Protein AF-A0A831KLG0-F1 (afdb_monomer)

Radius of gyration: 29.99 Å; Cα contacts (8 Å, |Δi|>4): 2300; chains: 1; bounding box: 79×56×86 Å

pLDDT: mean 94.4, std 5.19, range [53.47, 98.88]

Structure (mmCIF, N/CA/C/O backbone):
data_AF-A0A831KLG0-F1
#
_entry.id   AF-A0A831KLG0-F1
#
loop_
_atom_site.group_PDB
_atom_site.id
_atom_site.type_symbol
_atom_site.label_atom_id
_atom_site.label_alt_id
_atom_site.label_comp_id
_atom_site.label_asym_id
_atom_site.label_entity_id
_atom_site.label_seq_id
_atom_site.pdbx_PDB_ins_code
_atom_site.Cartn_x
_atom_site.Cartn_y
_atom_site.Cartn_z
_atom_site.occupancy
_atom_site.B_iso_or_equiv
_atom_site.auth_seq_id
_atom_site.auth_comp_id
_atom_site.auth_asym_id
_atom_site.auth_atom_id
_atom_site.pdbx_PDB_model_num
ATOM 1 N N . MET A 1 1 ? 1.540 0.507 35.096 1.00 92.19 1 MET A N 1
ATOM 2 C CA . MET A 1 1 ? 0.424 0.789 34.158 1.00 92.19 1 MET A CA 1
ATOM 3 C C . MET A 1 1 ? -0.881 0.458 34.852 1.00 92.19 1 MET A C 1
ATOM 5 O O . MET A 1 1 ? -0.865 -0.418 35.708 1.00 92.19 1 MET A O 1
ATOM 9 N N . LYS A 1 2 ? -1.977 1.138 34.505 1.00 96.44 2 LYS A N 1
ATOM 10 C CA . LYS A 1 2 ? -3.267 0.985 35.193 1.00 96.44 2 LYS A CA 1
ATOM 11 C C . LYS A 1 2 ? -4.431 0.736 34.228 1.00 96.44 2 LYS A C 1
ATOM 13 O O . LYS A 1 2 ? -4.337 1.044 33.038 1.00 96.44 2 LYS A O 1
ATOM 18 N N . LEU A 1 3 ? -5.520 0.193 34.757 1.00 98.06 3 LEU A N 1
ATOM 19 C CA . LEU A 1 3 ? -6.839 0.103 34.140 1.00 98.06 3 LEU A CA 1
ATOM 20 C C . LEU A 1 3 ? -7.726 1.200 34.737 1.00 98.06 3 LEU A C 1
ATOM 22 O O . LEU A 1 3 ? -7.814 1.321 35.961 1.00 98.06 3 LEU A O 1
ATOM 26 N N . LEU A 1 4 ? -8.381 1.991 33.889 1.00 98.50 4 LEU A N 1
ATOM 27 C CA . LEU A 1 4 ? -9.402 2.946 34.317 1.00 98.50 4 LEU A CA 1
ATOM 28 C C . LEU A 1 4 ? -10.784 2.327 34.102 1.00 98.50 4 LEU A C 1
ATOM 30 O O . LEU A 1 4 ? -11.091 1.897 32.995 1.00 98.50 4 LEU A O 1
ATOM 34 N N . ARG A 1 5 ? -11.620 2.305 35.138 1.00 98.38 5 ARG A N 1
ATOM 35 C CA . ARG A 1 5 ? -12.976 1.745 35.100 1.00 98.38 5 ARG A CA 1
ATOM 36 C C . ARG A 1 5 ? -13.996 2.836 35.386 1.00 98.38 5 ARG A C 1
ATOM 38 O O . ARG A 1 5 ? -13.792 3.646 36.293 1.00 98.38 5 ARG A O 1
ATOM 45 N N . ILE A 1 6 ? -15.064 2.864 34.601 1.00 98.31 6 ILE A N 1
ATOM 46 C CA . ILE A 1 6 ? -16.145 3.838 34.716 1.00 98.31 6 ILE A CA 1
ATOM 47 C C . ILE A 1 6 ? -17.455 3.073 34.768 1.00 98.31 6 ILE A C 1
ATOM 49 O O . ILE A 1 6 ? -17.845 2.431 33.797 1.00 98.31 6 ILE A O 1
ATOM 53 N N . ASP A 1 7 ? -18.139 3.181 35.899 1.00 97.88 7 ASP A N 1
ATOM 54 C CA . ASP A 1 7 ? -19.466 2.613 36.075 1.00 97.88 7 ASP A CA 1
ATOM 55 C C . ASP A 1 7 ? -20.509 3.689 35.749 1.00 97.88 7 ASP A C 1
ATOM 57 O O . ASP A 1 7 ? -20.658 4.672 36.481 1.00 97.88 7 ASP A O 1
ATOM 61 N N . MET A 1 8 ? -21.238 3.507 34.647 1.00 97.56 8 MET A N 1
ATOM 62 C CA . MET A 1 8 ? -22.193 4.500 34.143 1.00 97.56 8 MET A CA 1
ATOM 63 C C . MET A 1 8 ? -23.471 4.599 34.987 1.00 97.56 8 MET A C 1
ATOM 65 O O . MET A 1 8 ? -24.161 5.618 34.932 1.00 97.56 8 MET A O 1
ATOM 69 N N . LYS A 1 9 ? -23.769 3.588 35.812 1.00 95.94 9 LYS A N 1
ATOM 70 C CA . LYS A 1 9 ? -24.935 3.579 36.706 1.00 95.94 9 LYS A CA 1
ATOM 71 C C . LYS A 1 9 ? -24.671 4.394 37.969 1.00 95.94 9 LYS A C 1
ATOM 73 O O . LYS A 1 9 ? -25.491 5.218 38.362 1.00 95.94 9 LYS A O 1
ATOM 78 N N . SER A 1 10 ? -23.530 4.167 38.613 1.00 95.50 10 SER A N 1
ATOM 79 C CA . SER A 1 10 ? -23.124 4.880 39.833 1.00 95.50 10 SER A CA 1
ATOM 80 C C . SER A 1 10 ? -22.339 6.162 39.559 1.00 95.50 10 SER A C 1
ATOM 82 O O . SER A 1 10 ? -22.126 6.943 40.487 1.00 95.50 10 SER A O 1
ATOM 84 N N . LYS A 1 11 ? -21.920 6.379 38.304 1.00 95.06 11 LYS A N 1
ATOM 85 C CA . LYS A 1 11 ? -21.123 7.523 37.828 1.00 95.06 11 LYS A CA 1
ATOM 86 C C . LYS A 1 11 ? -19.749 7.611 38.504 1.00 95.06 11 LYS A C 1
ATOM 88 O O . LYS A 1 11 ? -19.137 8.677 38.548 1.00 95.06 11 LYS A O 1
ATOM 93 N N . LYS A 1 12 ? -19.263 6.494 39.055 1.00 95.19 12 LYS A N 1
ATOM 94 C CA . LYS A 1 12 ? -17.981 6.411 39.759 1.00 95.19 12 LYS A CA 1
ATOM 95 C C . LYS A 1 12 ? -16.866 6.010 38.804 1.00 95.19 12 LYS A C 1
ATOM 97 O O . LYS A 1 12 ? -17.040 5.150 37.943 1.00 95.19 12 LYS A O 1
ATOM 102 N N . THR A 1 13 ? -15.697 6.599 39.024 1.00 96.12 13 THR A N 1
ATOM 103 C CA . THR A 1 13 ? -14.449 6.211 38.366 1.00 96.12 13 THR A CA 1
ATOM 104 C C . THR A 1 13 ? -13.561 5.466 39.354 1.00 96.12 13 THR A C 1
ATOM 106 O O . THR A 1 13 ? -13.380 5.925 40.484 1.00 96.12 13 THR A O 1
ATOM 109 N N . ALA A 1 14 ? -12.960 4.362 38.927 1.00 96.88 14 ALA A N 1
ATOM 110 C CA . ALA A 1 14 ? -11.985 3.614 39.709 1.00 96.88 14 ALA A CA 1
ATOM 111 C C . ALA A 1 14 ? -10.727 3.362 38.881 1.00 96.88 14 ALA A C 1
ATOM 113 O O . ALA A 1 14 ? -10.777 3.231 37.660 1.00 96.88 14 ALA A O 1
ATOM 114 N N . THR A 1 15 ? -9.583 3.296 39.549 1.00 97.06 15 THR A N 1
ATOM 115 C CA . THR A 1 15 ? -8.318 2.927 38.917 1.00 97.06 15 THR A CA 1
ATOM 116 C C . THR A 1 15 ? -7.784 1.668 39.581 1.00 97.06 15 THR A C 1
ATOM 118 O O . THR A 1 15 ? -7.743 1.594 40.805 1.00 97.06 15 THR A O 1
ATOM 121 N N . MET A 1 16 ? -7.355 0.703 38.773 1.00 96.50 16 MET A N 1
ATOM 122 C CA . MET A 1 16 ? -6.747 -0.547 39.228 1.00 96.50 16 MET A CA 1
ATOM 123 C C . MET A 1 16 ? -5.373 -0.706 38.592 1.00 96.50 16 MET A C 1
ATOM 125 O O . MET A 1 16 ? -5.167 -0.278 37.456 1.00 96.50 16 MET A O 1
ATOM 129 N N . ASP A 1 17 ? -4.430 -1.323 39.292 1.00 97.12 17 ASP A N 1
ATOM 130 C CA . ASP A 1 17 ? -3.167 -1.690 38.660 1.00 97.12 17 ASP A CA 1
ATOM 131 C C . ASP A 1 17 ? -3.403 -2.780 37.610 1.00 97.12 17 ASP A C 1
ATOM 133 O O . ASP A 1 17 ? -4.274 -3.640 37.754 1.00 97.12 17 ASP A O 1
ATOM 137 N N . LEU A 1 18 ? -2.658 -2.699 36.508 1.00 95.44 18 LEU A N 1
ATOM 138 C CA . LEU A 1 18 ? -2.701 -3.726 35.475 1.00 95.44 18 LEU A CA 1
ATOM 139 C C . LEU A 1 18 ? -2.124 -5.031 36.058 1.00 95.44 18 LEU A C 1
ATOM 141 O O . LEU A 1 18 ? -1.018 -4.974 36.604 1.00 95.44 18 LEU A O 1
ATOM 145 N N . PRO A 1 19 ? -2.813 -6.181 35.931 1.00 94.81 19 PRO A N 1
ATOM 146 C CA . PRO A 1 19 ? -2.278 -7.466 36.372 1.00 94.81 19 PRO A CA 1
ATOM 147 C C . PRO A 1 19 ? -0.888 -7.745 35.789 1.00 94.81 19 PRO A C 1
ATOM 149 O O . PRO A 1 19 ? -0.606 -7.408 34.635 1.00 94.81 19 PRO A O 1
ATOM 152 N N . GLN A 1 20 ? -0.008 -8.344 36.595 1.00 90.19 20 GLN A N 1
ATOM 153 C CA . GLN A 1 20 ? 1.403 -8.536 36.241 1.00 90.19 20 GLN A CA 1
ATOM 154 C C . GLN A 1 20 ? 1.575 -9.405 34.984 1.00 90.19 20 GLN A C 1
ATOM 156 O O . GLN A 1 20 ? 2.439 -9.136 34.149 1.00 90.19 20 GLN A O 1
ATOM 161 N N . ASP A 1 21 ? 0.720 -10.411 34.823 1.00 90.75 21 ASP A N 1
ATOM 162 C CA . ASP A 1 21 ? 0.654 -11.307 33.669 1.00 90.75 21 ASP A CA 1
ATOM 163 C C . ASP A 1 21 ? 0.138 -10.616 32.393 1.00 90.75 21 ASP A C 1
ATOM 165 O O . ASP A 1 21 ? 0.301 -11.149 31.297 1.00 90.75 21 ASP A O 1
ATOM 169 N N . TRP A 1 22 ? -0.446 -9.416 32.498 1.00 94.75 22 TRP A N 1
ATOM 170 C CA . TRP A 1 22 ? -0.994 -8.669 31.356 1.00 94.75 22 TRP A CA 1
ATOM 171 C C . TRP A 1 22 ? -0.082 -7.539 30.874 1.00 94.75 22 TRP A C 1
ATOM 173 O O . TRP A 1 22 ? -0.406 -6.857 29.903 1.00 94.75 22 TRP A O 1
ATOM 183 N N . ILE A 1 23 ? 1.072 -7.318 31.511 1.00 92.50 23 ILE A N 1
ATOM 184 C CA . ILE A 1 23 ? 1.973 -6.206 31.157 1.00 92.50 23 ILE A CA 1
ATOM 185 C C . ILE A 1 23 ? 2.439 -6.293 29.698 1.00 92.50 23 ILE A C 1
ATOM 187 O O . ILE A 1 23 ? 2.588 -5.258 29.042 1.00 92.50 23 ILE A O 1
ATOM 191 N N . ALA A 1 24 ? 2.648 -7.512 29.193 1.00 94.62 24 ALA A N 1
ATOM 192 C CA . ALA A 1 24 ? 3.142 -7.754 27.841 1.00 94.62 24 ALA A CA 1
ATOM 193 C C . ALA A 1 24 ? 2.085 -7.555 26.738 1.00 94.62 24 ALA A C 1
ATOM 195 O O . ALA A 1 24 ? 2.443 -7.536 25.562 1.00 94.62 24 ALA A O 1
ATOM 196 N N . ILE A 1 25 ? 0.807 -7.390 27.096 1.00 96.38 25 ILE A N 1
ATOM 197 C CA . ILE A 1 25 ? -0.304 -7.301 26.144 1.00 96.38 25 ILE A CA 1
ATOM 198 C C . ILE A 1 25 ? -1.032 -5.954 26.237 1.00 96.38 25 ILE A C 1
ATOM 200 O O . ILE A 1 25 ? -1.062 -5.271 27.262 1.00 96.38 25 ILE A O 1
ATOM 204 N N . GLY A 1 26 ? -1.624 -5.555 25.120 1.00 97.69 26 GLY A N 1
ATOM 205 C CA . GLY A 1 26 ? -2.476 -4.379 24.994 1.00 97.69 26 GLY A CA 1
ATOM 206 C C . GLY A 1 26 ? -3.481 -4.598 23.874 1.00 97.69 26 GLY A C 1
ATOM 207 O O . GLY A 1 26 ? -3.712 -5.744 23.482 1.00 97.69 26 GLY A O 1
ATOM 208 N N . GLY A 1 27 ? -4.070 -3.506 23.384 1.00 98.06 27 GLY A N 1
ATOM 209 C CA . GLY A 1 27 ? -4.965 -3.510 22.223 1.00 98.06 27 GLY A CA 1
ATOM 210 C C . GLY A 1 27 ? -5.930 -4.703 22.192 1.00 98.06 27 GLY A C 1
ATOM 211 O O . GLY A 1 27 ? -6.609 -4.982 23.184 1.00 98.06 27 GLY A O 1
ATOM 212 N N . SER A 1 28 ? -5.940 -5.432 21.074 1.00 98.25 28 SER A N 1
ATOM 213 C CA . SER A 1 28 ? -6.827 -6.585 20.855 1.00 98.25 28 SER A CA 1
ATOM 214 C C . SER A 1 28 ? -6.620 -7.741 21.847 1.00 98.25 28 SER A C 1
ATOM 216 O O . SER A 1 28 ? -7.593 -8.281 22.373 1.00 98.25 28 SER A O 1
ATOM 218 N N . GLY A 1 29 ? -5.371 -8.079 22.188 1.00 98.38 29 GLY A N 1
ATOM 219 C CA . GLY A 1 29 ? -5.073 -9.139 23.161 1.00 98.38 29 GLY A CA 1
ATOM 220 C C . GLY A 1 29 ? -5.606 -8.835 24.562 1.00 98.38 29 GLY A C 1
ATOM 221 O O . GLY A 1 29 ? -6.207 -9.694 25.206 1.00 98.38 29 GLY A O 1
ATOM 222 N N . LEU A 1 30 ? -5.461 -7.589 25.023 1.00 98.62 30 LEU A N 1
ATOM 223 C CA . LEU A 1 30 ? -6.007 -7.179 26.318 1.00 98.62 30 LEU A CA 1
ATOM 224 C C . LEU A 1 30 ? -7.540 -7.136 26.310 1.00 98.62 30 LEU A C 1
ATOM 226 O O . LEU A 1 30 ? -8.161 -7.553 27.287 1.00 98.62 30 LEU A O 1
ATOM 230 N N . ILE A 1 31 ? -8.151 -6.670 25.216 1.00 98.75 31 ILE A N 1
ATOM 231 C CA . ILE A 1 31 ? -9.608 -6.727 25.036 1.00 98.75 31 ILE A CA 1
ATOM 232 C C . ILE A 1 31 ? -10.088 -8.174 25.175 1.00 98.75 31 ILE A C 1
ATOM 234 O O . ILE A 1 31 ? -10.981 -8.434 25.976 1.00 98.75 31 ILE A O 1
ATOM 238 N N . ALA A 1 32 ? -9.467 -9.124 24.471 1.00 98.44 32 ALA A N 1
ATOM 239 C CA . ALA A 1 32 ? -9.859 -10.530 24.521 1.00 98.44 32 ALA A CA 1
ATOM 240 C C . ALA A 1 32 ? -9.746 -11.131 25.935 1.00 98.44 32 ALA A C 1
ATOM 242 O O . ALA A 1 32 ? -10.639 -11.868 26.362 1.00 98.44 32 ALA A O 1
ATOM 243 N N . LYS A 1 33 ? -8.705 -10.773 26.702 1.00 97.94 33 LYS A N 1
ATOM 244 C CA . LYS A 1 33 ? -8.575 -11.178 28.114 1.00 97.94 33 LYS A CA 1
ATOM 245 C C . LYS A 1 33 ? -9.690 -10.621 28.996 1.00 97.94 33 LYS A C 1
ATOM 247 O O . LYS A 1 33 ? -10.302 -11.380 29.744 1.00 97.94 33 LYS A O 1
ATOM 252 N N . ILE A 1 34 ? -9.974 -9.323 28.897 1.00 98.31 34 ILE A N 1
ATOM 253 C CA . ILE A 1 34 ? -11.030 -8.682 29.694 1.00 98.31 34 ILE A CA 1
ATOM 254 C C . ILE A 1 34 ? -12.400 -9.271 29.338 1.00 98.31 34 ILE A C 1
ATOM 256 O O . ILE A 1 34 ? -13.174 -9.594 30.236 1.00 98.31 34 ILE A O 1
ATOM 260 N N . MET A 1 35 ? -12.684 -9.465 28.047 1.00 98.19 35 MET A N 1
ATOM 261 C CA . MET A 1 35 ? -13.940 -10.053 27.577 1.00 98.19 35 MET A CA 1
ATOM 262 C C . MET A 1 35 ? -14.168 -11.448 28.172 1.00 98.19 35 MET A C 1
ATOM 264 O O . MET A 1 35 ? -15.208 -11.678 28.778 1.00 98.19 35 MET A O 1
ATOM 268 N N . ASN A 1 36 ? -13.184 -12.351 28.085 1.00 97.69 36 ASN A N 1
ATOM 269 C CA . ASN A 1 36 ? -13.306 -13.705 28.643 1.00 97.69 36 ASN A CA 1
ATOM 270 C C . ASN A 1 36 ? -13.475 -13.738 30.164 1.00 97.69 36 ASN A C 1
ATOM 272 O O . ASN A 1 36 ? -14.134 -14.633 30.689 1.00 97.69 36 ASN A O 1
ATOM 276 N N . ASN A 1 37 ? -12.836 -12.810 30.872 1.00 97.06 37 ASN A N 1
ATOM 277 C CA . ASN A 1 37 ? -12.830 -12.830 32.330 1.00 97.06 37 ASN A CA 1
ATOM 278 C C . ASN A 1 37 ? -14.043 -12.127 32.936 1.00 97.06 37 ASN A C 1
ATOM 280 O O . ASN A 1 37 ? -14.408 -12.419 34.073 1.00 97.06 37 ASN A O 1
ATOM 284 N N . GLU A 1 38 ? -14.625 -11.163 32.224 1.00 97.56 38 GLU A N 1
ATOM 285 C CA . GLU A 1 38 ? -15.531 -10.203 32.846 1.00 97.56 38 GLU A CA 1
ATOM 286 C C . GLU A 1 38 ? -16.838 -9.955 32.085 1.00 97.56 38 GLU A C 1
ATOM 288 O O . GLU A 1 38 ? -17.708 -9.268 32.625 1.00 97.56 38 GLU A O 1
ATOM 293 N N . VAL A 1 39 ? -16.992 -10.458 30.855 1.00 98.31 39 VAL A N 1
ATOM 294 C CA . VAL A 1 39 ? -18.208 -10.277 30.051 1.00 98.31 39 VAL A CA 1
ATOM 295 C C . VAL A 1 39 ? -18.855 -11.640 29.795 1.00 98.31 39 VAL A C 1
ATOM 297 O O . VAL A 1 39 ? -18.231 -12.495 29.172 1.00 98.31 39 VAL A O 1
ATOM 300 N N . PRO A 1 40 ? -20.107 -11.869 30.231 1.00 97.75 40 PRO A N 1
ATOM 301 C CA . PRO A 1 40 ? -20.840 -13.075 29.857 1.00 97.75 40 PRO A CA 1
ATOM 302 C C . PRO A 1 40 ? -21.021 -13.137 28.335 1.00 97.75 40 PRO A C 1
ATOM 304 O O . PRO A 1 40 ? -21.508 -12.181 27.724 1.00 97.75 40 PRO A O 1
ATOM 307 N N . ALA A 1 41 ? -20.621 -14.244 27.708 1.00 96.19 41 ALA A N 1
ATOM 308 C CA . ALA A 1 41 ? -20.656 -14.390 26.251 1.00 96.19 41 ALA A CA 1
ATOM 309 C C . ALA A 1 41 ? -22.088 -14.376 25.672 1.00 96.19 41 ALA A C 1
ATOM 311 O O . ALA A 1 41 ? -22.304 -13.956 24.533 1.00 96.19 41 ALA A O 1
ATOM 312 N N . ASP A 1 42 ? -23.083 -14.727 26.484 1.00 94.44 42 ASP A N 1
ATOM 313 C CA . ASP A 1 42 ? -24.519 -14.707 26.193 1.00 94.44 42 ASP A CA 1
ATOM 314 C C . ASP A 1 42 ? -25.203 -13.364 26.524 1.00 94.44 42 ASP A C 1
ATOM 316 O O . ASP A 1 42 ? -26.386 -13.192 26.244 1.00 94.44 42 ASP A O 1
ATOM 320 N N . SER A 1 43 ? -24.472 -12.378 27.060 1.00 96.56 43 SER A N 1
ATOM 321 C CA . SER A 1 43 ? -25.040 -11.069 27.421 1.00 96.56 43 SER A CA 1
ATOM 322 C C . SER A 1 43 ? -25.610 -10.299 26.224 1.00 96.56 43 SER A C 1
ATOM 324 O O . SER A 1 43 ? -25.134 -10.428 25.099 1.00 96.56 43 SER A O 1
ATOM 326 N N . ASP A 1 44 ? -26.601 -9.435 26.457 1.00 97.62 44 ASP A N 1
ATOM 327 C CA . ASP A 1 44 ? -27.074 -8.491 25.436 1.00 97.62 44 ASP A CA 1
ATOM 328 C C . ASP A 1 44 ? -25.937 -7.516 25.042 1.00 97.62 44 ASP A C 1
ATOM 330 O O . ASP A 1 44 ? -25.422 -6.806 25.917 1.00 97.62 44 ASP A O 1
ATOM 334 N N . PRO A 1 45 ? -25.558 -7.417 23.748 1.00 97.88 45 PRO A N 1
ATOM 335 C CA . PRO A 1 45 ? -24.537 -6.481 23.278 1.00 97.88 45 PRO A CA 1
ATOM 336 C C . PRO A 1 45 ? -24.787 -5.007 23.636 1.00 97.88 45 PRO A C 1
ATOM 338 O O . PRO A 1 45 ? -23.833 -4.238 23.764 1.00 97.88 45 PRO A O 1
ATOM 341 N N . LEU A 1 46 ? -26.039 -4.580 23.804 1.00 97.94 46 LEU A N 1
ATOM 342 C CA . LEU A 1 46 ? -26.373 -3.201 24.194 1.00 97.94 46 LEU A CA 1
ATOM 343 C C . LEU A 1 46 ? -26.760 -3.091 25.679 1.00 97.94 46 LEU A C 1
ATOM 345 O O . LEU A 1 46 ? -27.023 -1.997 26.179 1.00 97.94 46 LEU A O 1
ATOM 349 N N . GLY A 1 47 ? -26.741 -4.211 26.402 1.00 97.56 47 GLY A N 1
ATOM 350 C CA . GLY A 1 47 ? -27.115 -4.298 27.804 1.00 97.56 47 GLY A CA 1
ATOM 351 C C . GLY A 1 47 ? -26.017 -3.859 28.786 1.00 97.56 47 GLY A C 1
ATOM 352 O O . GLY A 1 47 ? -24.890 -3.525 28.399 1.00 97.56 47 GLY A O 1
ATOM 353 N N . PRO A 1 48 ? -26.325 -3.868 30.097 1.00 97.56 48 PRO A N 1
ATOM 354 C CA . PRO A 1 48 ? -25.409 -3.433 31.156 1.00 97.56 48 PRO A CA 1
ATOM 355 C C . PRO A 1 48 ? -24.252 -4.399 31.440 1.00 97.56 48 PRO A C 1
ATOM 357 O O . PRO A 1 48 ? -23.242 -3.971 31.990 1.00 97.56 48 PRO A O 1
ATOM 360 N N . GLN A 1 49 ? -24.386 -5.678 31.075 1.00 98.00 49 GLN A N 1
ATOM 361 C CA . GLN A 1 49 ? -23.345 -6.693 31.280 1.00 98.00 49 GLN A CA 1
ATOM 362 C C . GLN A 1 49 ? -22.217 -6.611 30.244 1.00 98.00 49 GLN A C 1
ATOM 364 O O . GLN A 1 49 ? -21.084 -6.982 30.547 1.00 98.00 49 GLN A O 1
ATOM 369 N N . ASN A 1 50 ? -22.508 -6.112 29.038 1.00 98.50 50 ASN A N 1
ATOM 370 C CA . ASN A 1 50 ? -21.478 -5.871 28.037 1.00 98.50 50 ASN A CA 1
ATOM 371 C C . ASN A 1 50 ? -20.639 -4.642 28.415 1.00 98.50 50 ASN A C 1
ATOM 373 O O . ASN A 1 50 ? -21.151 -3.671 28.981 1.00 98.50 50 ASN A O 1
ATOM 377 N N . LYS A 1 51 ? -19.360 -4.657 28.045 1.00 98.69 51 LYS A N 1
ATOM 378 C CA . LYS A 1 51 ? -18.404 -3.581 28.329 1.00 98.69 51 LYS A CA 1
ATOM 379 C C . LYS A 1 51 ? -17.946 -2.926 27.038 1.00 98.69 51 LYS A C 1
ATOM 381 O O . LYS A 1 51 ? -17.776 -3.605 26.032 1.00 98.69 51 LYS A O 1
ATOM 386 N N . LEU A 1 52 ? -17.702 -1.618 27.085 1.00 98.81 52 LEU A N 1
ATOM 387 C CA . LEU A 1 52 ? -16.916 -0.939 26.054 1.00 98.81 52 LEU A CA 1
ATOM 388 C C . LEU A 1 52 ? -15.484 -0.805 26.564 1.00 98.81 52 LEU A C 1
ATOM 390 O O . LEU A 1 52 ? -15.248 -0.165 27.589 1.00 98.81 52 LEU A O 1
ATOM 394 N N . ILE A 1 53 ? -14.536 -1.399 25.850 1.00 98.88 53 ILE A N 1
ATOM 395 C CA . ILE A 1 53 ? -13.130 -1.437 26.240 1.00 98.88 53 ILE A CA 1
ATOM 396 C C . ILE A 1 53 ? -12.328 -0.674 25.193 1.00 98.88 53 ILE A C 1
ATOM 398 O O . ILE A 1 53 ? -12.342 -1.024 24.018 1.00 98.88 53 ILE A O 1
ATOM 402 N N . ILE A 1 54 ? -11.607 0.357 25.619 1.00 98.81 54 ILE A N 1
ATOM 403 C CA . ILE A 1 54 ? -10.646 1.080 24.789 1.00 98.81 54 ILE A CA 1
ATOM 404 C C . ILE A 1 54 ? -9.255 0.722 25.301 1.00 98.81 54 ILE A C 1
ATOM 406 O O . ILE A 1 54 ? -8.952 0.996 26.460 1.00 98.81 54 ILE A O 1
ATOM 410 N N . ALA A 1 55 ? -8.404 0.128 24.467 1.00 98.69 55 ALA A N 1
ATOM 411 C CA . ALA A 1 55 ? -7.081 -0.350 24.860 1.00 98.69 55 ALA A CA 1
ATOM 412 C C . ALA A 1 55 ? -5.994 0.147 23.899 1.00 98.69 55 ALA A C 1
ATOM 414 O O . ALA A 1 55 ? -6.104 0.007 22.680 1.00 98.69 55 ALA A O 1
ATOM 415 N N . CYS A 1 56 ? -4.913 0.705 24.446 1.00 97.62 56 CYS A N 1
ATOM 416 C CA . CYS A 1 56 ? -3.723 1.041 23.667 1.00 97.62 56 CYS A CA 1
ATOM 417 C C . CYS A 1 56 ? -2.716 -0.119 23.680 1.00 97.62 56 CYS A C 1
ATOM 419 O O . CYS A 1 56 ? -2.738 -0.981 24.565 1.00 97.62 56 CYS A O 1
ATOM 421 N N . GLY A 1 57 ? -1.817 -0.147 22.696 1.00 97.00 57 GLY A N 1
ATOM 422 C CA . GLY A 1 57 ? -0.730 -1.123 22.665 1.00 97.00 57 GLY A CA 1
ATOM 423 C C . GLY A 1 57 ? 0.299 -0.915 23.789 1.00 97.00 57 GLY A C 1
ATOM 424 O O . GLY A 1 57 ? 0.463 0.210 24.275 1.00 97.00 57 GLY A O 1
ATOM 425 N N . PRO A 1 58 ? 1.054 -1.959 24.180 1.00 96.50 58 PRO A N 1
ATOM 426 C CA . PRO A 1 58 ? 2.104 -1.914 25.189 1.00 96.50 58 PRO A CA 1
ATOM 427 C C . PRO A 1 58 ? 3.232 -0.927 24.914 1.00 96.50 58 PRO A C 1
ATOM 429 O O . PRO A 1 58 ? 3.982 -0.599 25.826 1.00 96.50 58 PRO A O 1
ATOM 432 N N . LEU A 1 59 ? 3.350 -0.412 23.693 1.00 95.31 59 LEU A N 1
ATOM 433 C CA . LEU A 1 59 ? 4.403 0.514 23.280 1.00 95.31 59 LEU A CA 1
ATOM 434 C C . LEU A 1 59 ? 3.851 1.880 22.830 1.00 95.31 59 LEU A C 1
ATOM 436 O O . LEU A 1 59 ? 4.600 2.681 22.268 1.00 95.31 59 LEU A O 1
ATOM 440 N N . ALA A 1 60 ? 2.568 2.165 23.084 1.00 94.06 60 ALA A N 1
ATOM 441 C CA . ALA A 1 60 ? 1.879 3.291 22.462 1.00 94.06 60 ALA A CA 1
ATOM 442 C C . ALA A 1 60 ? 2.482 4.653 22.780 1.00 94.06 60 ALA A C 1
ATOM 444 O O . ALA A 1 60 ? 2.777 5.405 21.861 1.00 94.06 60 ALA A O 1
ATOM 445 N N . GLY A 1 61 ? 2.743 4.958 24.051 1.00 85.62 61 GLY A N 1
ATOM 446 C CA . GLY A 1 61 ? 3.295 6.251 24.475 1.00 85.62 61 GLY A CA 1
ATOM 447 C C . GLY A 1 61 ? 4.756 6.490 24.081 1.00 85.62 61 GLY A C 1
ATOM 448 O O . GLY A 1 61 ? 5.314 7.532 24.425 1.00 85.62 61 GLY A O 1
ATOM 449 N N . THR A 1 62 ? 5.393 5.540 23.388 1.00 91.69 62 THR A N 1
ATOM 450 C CA . THR A 1 62 ? 6.794 5.646 22.974 1.00 91.69 62 THR A CA 1
ATOM 451 C C . THR A 1 62 ? 6.973 6.510 21.725 1.00 91.69 62 THR A C 1
ATOM 453 O O . THR A 1 62 ? 6.024 6.862 21.028 1.00 91.69 62 THR A O 1
ATOM 456 N N . MET A 1 63 ? 8.233 6.843 21.426 1.00 86.38 63 MET A N 1
ATOM 457 C CA . MET A 1 63 ? 8.627 7.499 20.172 1.00 86.38 63 MET A CA 1
ATOM 458 C C . MET A 1 63 ? 8.913 6.501 19.040 1.00 86.38 63 MET A C 1
ATOM 460 O O . MET A 1 63 ? 9.417 6.898 17.989 1.00 86.38 63 MET A O 1
ATOM 464 N N . ALA A 1 64 ? 8.650 5.207 19.250 1.00 91.88 64 ALA A N 1
ATOM 465 C CA . ALA A 1 64 ? 8.811 4.218 18.200 1.00 91.88 64 ALA A CA 1
ATOM 466 C C . ALA A 1 64 ? 7.704 4.414 17.147 1.00 91.88 64 ALA A C 1
ATOM 468 O O . ALA A 1 64 ? 6.546 4.671 17.493 1.00 91.88 64 ALA A O 1
ATOM 469 N N . PRO A 1 65 ? 8.046 4.357 15.853 1.00 90.69 65 PRO A N 1
ATOM 470 C CA . PRO A 1 65 ? 7.137 4.793 14.811 1.00 90.69 65 PRO A CA 1
ATOM 471 C C . PRO A 1 65 ? 5.993 3.773 14.644 1.00 90.69 65 PRO A C 1
ATOM 473 O O . PRO A 1 65 ? 6.162 2.578 14.875 1.00 90.69 65 PRO A O 1
ATOM 476 N N . GLN A 1 66 ? 4.808 4.266 14.267 1.00 93.88 66 GLN A N 1
ATOM 477 C CA . GLN A 1 66 ? 3.583 3.479 14.023 1.00 93.88 66 GLN A CA 1
ATOM 478 C C . GLN A 1 66 ? 2.977 2.703 15.205 1.00 93.88 66 GLN A C 1
ATOM 480 O O . GLN A 1 66 ? 1.996 1.992 14.992 1.00 93.88 66 GLN A O 1
ATOM 485 N N . LEU A 1 67 ? 3.480 2.878 16.430 1.00 93.94 67 LEU A N 1
ATOM 486 C CA . LEU A 1 67 ? 2.970 2.188 17.624 1.00 93.94 67 LEU A CA 1
ATOM 487 C C . LEU A 1 67 ? 1.816 2.902 18.345 1.00 93.94 67 LEU A C 1
ATOM 489 O O . LEU A 1 67 ? 1.414 2.491 19.421 1.00 93.94 67 LEU A O 1
ATOM 493 N N . GLY A 1 68 ? 1.248 3.956 17.767 1.00 92.44 68 GLY A N 1
ATOM 494 C CA . GLY A 1 68 ? 0.137 4.713 18.354 1.00 92.44 68 GLY A CA 1
ATOM 495 C C . GLY A 1 68 ? -1.266 4.195 18.016 1.00 92.44 68 GLY A C 1
ATOM 496 O O . GLY A 1 68 ? -2.221 4.936 18.248 1.00 92.44 68 GLY A O 1
ATOM 497 N N . ARG A 1 69 ? -1.423 2.987 17.445 1.00 96.56 69 ARG A N 1
ATOM 498 C CA . ARG A 1 69 ? -2.764 2.432 17.186 1.00 96.56 69 ARG A CA 1
ATOM 499 C C . ARG A 1 69 ? -3.502 2.154 18.497 1.00 96.56 69 ARG A C 1
ATOM 501 O O . ARG A 1 69 ? -2.896 1.870 19.534 1.00 96.56 69 ARG A O 1
ATOM 508 N N . ILE A 1 70 ? -4.824 2.236 18.426 1.00 97.75 70 ILE A N 1
ATOM 509 C CA . ILE A 1 70 ? -5.733 2.044 19.553 1.00 97.75 70 ILE A CA 1
ATOM 510 C C . ILE A 1 70 ? -6.870 1.115 19.142 1.00 97.75 70 ILE A C 1
ATOM 512 O O . ILE A 1 70 ? -7.424 1.259 18.054 1.00 97.75 70 ILE A O 1
ATOM 516 N N . SER A 1 71 ? -7.210 0.182 20.021 1.00 98.56 71 SER A N 1
ATOM 517 C CA . SER A 1 71 ? -8.268 -0.798 19.811 1.00 98.56 71 SER A CA 1
ATOM 518 C C . SER A 1 71 ? -9.495 -0.438 20.639 1.00 98.56 71 SER A C 1
ATOM 520 O O . SER A 1 71 ? -9.377 -0.041 21.800 1.00 98.56 71 SER A O 1
ATOM 522 N N . VAL A 1 72 ? -10.674 -0.617 20.056 1.00 98.88 72 VAL A N 1
ATOM 523 C CA . VAL A 1 72 ? -11.962 -0.594 20.756 1.00 98.88 72 VAL A CA 1
ATOM 524 C C . VAL A 1 72 ? -12.553 -1.992 20.679 1.00 98.88 72 VAL A C 1
ATOM 526 O O . VAL A 1 72 ? -12.504 -2.602 19.615 1.00 98.88 72 VAL A O 1
ATOM 529 N N . GLY A 1 73 ? -13.126 -2.502 21.765 1.00 98.56 73 GLY A N 1
ATOM 530 C CA . GLY A 1 73 ? -13.773 -3.807 21.751 1.00 98.56 73 GLY A CA 1
ATOM 531 C C . GLY A 1 73 ? -14.912 -3.972 22.744 1.00 98.56 73 GLY A C 1
ATOM 532 O O . GLY A 1 73 ? -15.017 -3.235 23.725 1.00 98.56 73 GLY A O 1
ATOM 533 N N . ALA A 1 74 ? -15.786 -4.923 22.422 1.00 98.75 74 ALA A N 1
ATOM 534 C CA . ALA A 1 74 ? -16.991 -5.300 23.161 1.00 98.75 74 ALA A CA 1
ATOM 535 C C . ALA A 1 74 ? -17.576 -6.602 22.573 1.00 98.75 74 ALA A C 1
ATOM 537 O O . ALA A 1 74 ? -17.090 -7.096 21.547 1.00 98.75 74 ALA A O 1
ATOM 538 N N . LYS A 1 75 ? -18.682 -7.111 23.142 1.00 98.44 75 LYS A N 1
ATOM 539 C CA . LYS A 1 75 ? -19.598 -7.983 22.386 1.00 98.44 75 LYS A CA 1
ATOM 540 C C . LYS A 1 75 ? -20.303 -7.124 21.332 1.00 98.44 75 LYS A C 1
ATOM 542 O O . LYS A 1 75 ? -20.877 -6.086 21.663 1.00 98.44 75 LYS A O 1
ATOM 547 N N . SER A 1 76 ? -20.217 -7.515 20.067 1.00 98.25 76 SER A N 1
ATOM 548 C CA . SER A 1 76 ? -20.746 -6.747 18.941 1.00 98.25 76 SER A CA 1
ATOM 549 C C . SER A 1 76 ? -22.267 -6.862 18.839 1.00 98.25 76 SER A C 1
ATOM 551 O O . SER A 1 76 ? -22.785 -7.977 18.841 1.00 98.25 76 SER A O 1
ATOM 553 N N . PRO A 1 77 ? -23.002 -5.754 18.646 1.00 97.62 77 PRO A N 1
ATOM 554 C CA . PRO A 1 77 ? -24.422 -5.810 18.306 1.00 97.62 77 PRO A CA 1
ATOM 555 C C . PRO A 1 77 ? -24.675 -6.203 16.837 1.00 97.62 77 PRO A C 1
ATOM 557 O O . PRO A 1 77 ? -25.810 -6.510 16.479 1.00 97.62 77 PRO A O 1
ATOM 560 N N . LEU A 1 78 ? -23.642 -6.179 15.985 1.00 95.56 78 LEU A N 1
ATOM 561 C CA . LEU A 1 78 ? -23.726 -6.549 14.570 1.00 95.56 78 LEU A CA 1
ATOM 562 C C . LEU A 1 78 ? -23.471 -8.047 14.361 1.00 95.56 78 LEU A C 1
ATOM 564 O O . LEU A 1 78 ? -24.273 -8.718 13.721 1.00 95.56 78 LEU A O 1
ATOM 568 N N . THR A 1 79 ? -22.374 -8.565 14.921 1.00 95.50 79 THR A N 1
ATOM 569 C CA . THR A 1 79 ? -21.939 -9.961 14.726 1.00 95.50 79 THR A CA 1
ATOM 570 C C . THR A 1 79 ? -22.308 -10.879 15.889 1.00 95.50 79 THR A C 1
ATOM 572 O O . THR A 1 79 ? -22.159 -12.090 15.778 1.00 95.50 79 THR A O 1
ATOM 575 N N . LEU A 1 80 ? -22.775 -10.329 17.016 1.00 96.50 80 LEU A N 1
ATOM 576 C CA . LEU A 1 80 ? -23.146 -11.063 18.237 1.00 96.50 80 LEU A CA 1
ATOM 577 C C . LEU A 1 80 ? -22.005 -11.868 18.892 1.00 96.50 80 LEU A C 1
ATOM 579 O O . LEU A 1 80 ? -22.251 -12.636 19.819 1.00 96.50 80 LEU A O 1
ATOM 583 N N . GLY A 1 81 ? -20.763 -11.678 18.443 1.00 96.75 81 GLY A N 1
ATOM 584 C CA . GLY A 1 81 ? -19.548 -12.251 19.027 1.00 96.75 81 GLY A CA 1
ATOM 585 C C . GLY A 1 81 ? -18.618 -11.186 19.591 1.00 96.75 81 GLY A C 1
ATOM 586 O O . GLY A 1 81 ? -18.999 -10.022 19.746 1.00 96.75 81 GLY A O 1
ATOM 587 N N . ILE A 1 82 ? -17.376 -11.570 19.875 1.00 97.81 82 ILE A N 1
ATOM 588 C CA . ILE A 1 82 ? -16.318 -10.612 20.198 1.00 97.81 82 ILE A CA 1
ATOM 589 C C . ILE A 1 82 ? -16.013 -9.728 18.985 1.00 97.81 82 ILE A C 1
ATOM 591 O O . ILE A 1 82 ? -15.980 -10.188 17.842 1.00 97.81 82 ILE A O 1
ATOM 595 N N . LYS A 1 83 ? -15.751 -8.445 19.226 1.00 97.94 83 LYS A N 1
ATOM 596 C CA . LYS A 1 83 ? -15.233 -7.540 18.202 1.00 97.94 83 LYS A CA 1
ATOM 597 C C . LYS A 1 83 ? -14.104 -6.704 18.766 1.00 97.94 83 LYS A C 1
ATOM 599 O O . LYS A 1 83 ? -14.218 -6.156 19.860 1.00 97.94 83 LYS A O 1
ATOM 604 N N . GLU A 1 84 ? -13.054 -6.578 17.969 1.00 97.44 84 GLU A N 1
ATOM 605 C CA . GLU A 1 84 ? -12.122 -5.466 18.035 1.00 97.44 84 GLU A CA 1
ATOM 606 C C . GLU A 1 84 ? -12.263 -4.641 16.748 1.00 97.44 84 GLU A C 1
ATOM 608 O O . GLU A 1 84 ? -12.552 -5.179 15.674 1.00 97.44 84 GLU A O 1
ATOM 613 N N . ALA A 1 85 ? -12.141 -3.322 16.881 1.00 97.94 85 ALA A N 1
ATOM 614 C CA . ALA A 1 85 ? -11.910 -2.424 15.764 1.00 97.94 85 ALA A CA 1
ATOM 615 C C . ALA A 1 85 ? -10.802 -1.429 16.124 1.00 97.94 85 ALA A C 1
ATOM 617 O O . ALA A 1 85 ? -10.796 -0.832 17.207 1.00 97.94 85 ALA A O 1
ATOM 618 N N . ASN A 1 86 ? -9.882 -1.231 15.186 1.00 96.69 86 ASN A N 1
ATOM 619 C CA . ASN A 1 86 ? -8.678 -0.441 15.388 1.00 96.69 86 ASN A CA 1
ATOM 620 C C . ASN A 1 86 ? -8.801 0.971 14.798 1.00 96.69 86 ASN A C 1
ATOM 622 O O . ASN A 1 86 ? -9.408 1.166 13.747 1.00 96.69 86 ASN A O 1
ATOM 626 N N . SER A 1 87 ? -8.153 1.954 15.423 1.00 97.00 87 SER A N 1
ATOM 627 C CA . SER A 1 87 ? -8.073 3.328 14.926 1.00 97.00 87 SER A CA 1
ATOM 628 C C . SER A 1 87 ? -6.660 3.909 15.025 1.00 97.00 87 SER A C 1
ATOM 630 O O . SER A 1 87 ? -5.789 3.426 15.753 1.00 97.00 87 SER A O 1
ATOM 632 N N . GLY A 1 88 ? -6.416 4.951 14.229 1.00 94.19 88 GLY A N 1
ATOM 633 C CA . GLY A 1 88 ? -5.240 5.812 14.343 1.00 94.19 88 GLY A CA 1
ATOM 634 C C . GLY A 1 88 ? -5.481 6.979 15.305 1.00 94.19 88 GLY A C 1
ATOM 635 O O . GLY A 1 88 ? -6.330 6.917 16.187 1.00 94.19 88 GLY A O 1
ATOM 636 N N . GLY A 1 89 ? -4.753 8.077 15.105 1.00 94.12 89 GLY A N 1
ATOM 637 C CA . GLY A 1 89 ? -4.849 9.268 15.949 1.00 94.12 89 GLY A CA 1
ATOM 638 C C . GLY A 1 89 ? -3.864 9.267 17.124 1.00 94.12 89 GLY A C 1
ATOM 639 O O . GLY A 1 89 ? -3.077 8.334 17.290 1.00 94.12 89 GLY A O 1
ATOM 640 N N . PRO A 1 90 ? -3.859 10.335 17.939 1.00 95.56 90 PRO A N 1
ATOM 641 C CA . PRO A 1 90 ? -2.978 10.463 19.097 1.00 95.56 90 PRO A CA 1
ATOM 642 C C . PRO A 1 90 ? -3.527 9.791 20.371 1.00 95.56 90 PRO A C 1
ATOM 644 O O . PRO A 1 90 ? -2.823 9.738 21.379 1.00 95.56 90 PRO A O 1
ATOM 647 N N . ALA A 1 91 ? -4.762 9.271 20.357 1.00 97.25 91 ALA A N 1
ATOM 648 C CA . ALA A 1 91 ? -5.451 8.776 21.553 1.00 97.25 91 ALA A CA 1
ATOM 649 C C . ALA A 1 91 ? -4.683 7.661 22.289 1.00 97.25 91 ALA A C 1
ATOM 651 O O . ALA A 1 91 ? -4.517 7.742 23.506 1.00 97.25 91 ALA A O 1
ATOM 652 N N . GLY A 1 92 ? -4.140 6.671 21.569 1.00 96.06 92 GLY A N 1
ATOM 653 C CA . GLY A 1 92 ? -3.373 5.577 22.182 1.00 96.06 92 GLY A CA 1
ATOM 654 C C . GLY A 1 92 ? -2.124 6.065 22.924 1.00 96.06 92 GLY A C 1
ATOM 655 O O . GLY A 1 92 ? -1.844 5.634 24.043 1.00 96.06 92 GLY A O 1
ATOM 656 N N . GLN A 1 93 ? -1.414 7.032 22.338 1.00 95.31 93 GLN A N 1
ATOM 657 C CA . GLN A 1 93 ? -0.261 7.692 22.956 1.00 95.31 93 GLN A CA 1
ATOM 658 C C . GLN A 1 93 ? -0.649 8.506 24.190 1.00 95.31 93 GLN A C 1
ATOM 660 O O . GLN A 1 93 ? 0.070 8.501 25.189 1.00 95.31 93 GLN A O 1
ATOM 665 N N . TYR A 1 94 ? -1.779 9.210 24.127 1.00 96.81 94 TYR A N 1
ATOM 666 C CA . TYR A 1 94 ? -2.262 10.028 25.234 1.00 96.81 94 TYR A CA 1
ATOM 667 C C . TYR A 1 94 ? -2.671 9.155 26.420 1.00 96.81 94 TYR A C 1
ATOM 669 O O . TYR A 1 94 ? -2.289 9.462 27.546 1.00 96.81 94 TYR A O 1
ATOM 677 N N . MET A 1 95 ? -3.365 8.041 26.172 1.00 96.88 95 MET A N 1
ATOM 678 C CA . MET A 1 95 ? -3.721 7.070 27.212 1.00 96.88 95 MET A CA 1
ATOM 679 C C . MET A 1 95 ? -2.493 6.513 27.931 1.00 96.88 95 MET A C 1
ATOM 681 O O . MET A 1 95 ? -2.449 6.515 29.161 1.00 96.88 95 MET A O 1
ATOM 685 N N . ASP A 1 96 ? -1.473 6.095 27.178 1.00 95.75 96 ASP A N 1
ATOM 686 C CA . ASP A 1 96 ? -0.258 5.527 27.764 1.00 95.75 96 ASP A CA 1
ATOM 687 C C . ASP A 1 96 ? 0.519 6.578 28.581 1.00 95.75 96 ASP A C 1
ATOM 689 O O . ASP A 1 96 ? 0.918 6.304 29.713 1.00 95.75 96 ASP A O 1
ATOM 693 N N . ARG A 1 97 ? 0.620 7.822 28.084 1.00 95.62 97 ARG A N 1
ATOM 694 C CA . ARG A 1 97 ? 1.195 8.961 28.829 1.00 95.62 97 ARG A CA 1
ATOM 695 C C . ARG A 1 97 ? 0.415 9.331 30.093 1.00 95.62 97 ARG A C 1
ATOM 697 O O . ARG A 1 97 ? 1.013 9.810 31.054 1.00 95.62 97 ARG A O 1
ATOM 704 N N . LEU A 1 98 ? -0.899 9.119 30.093 1.00 96.69 98 LEU A N 1
ATOM 705 C CA . LEU A 1 98 ? -1.766 9.266 31.265 1.00 96.69 98 LEU A CA 1
ATOM 706 C C . LEU A 1 98 ? -1.650 8.077 32.240 1.00 96.69 98 LEU A C 1
ATOM 708 O O . LEU A 1 98 ? -2.249 8.108 33.311 1.00 96.69 98 LEU A O 1
ATOM 712 N N . GLY A 1 99 ? -0.856 7.054 31.905 1.00 95.69 99 GLY A N 1
ATOM 713 C CA . GLY A 1 99 ? -0.588 5.889 32.750 1.00 95.69 99 GLY A CA 1
ATOM 714 C C . GLY A 1 99 ? -1.599 4.750 32.598 1.00 95.69 99 GLY A C 1
ATOM 715 O O . GLY A 1 99 ? -1.544 3.784 33.369 1.00 95.69 99 GLY A O 1
ATOM 716 N N . PHE A 1 100 ? -2.495 4.826 31.610 1.00 97.06 100 PHE A N 1
ATOM 717 C CA . PHE A 1 100 ? -3.561 3.851 31.397 1.00 97.06 100 PHE A CA 1
ATOM 718 C C . PHE A 1 100 ? -3.275 2.951 30.197 1.00 97.06 100 PHE A C 1
ATOM 720 O O . PHE A 1 100 ? -2.940 3.418 29.110 1.00 97.06 100 PHE A O 1
ATOM 727 N N . ARG A 1 101 ? -3.435 1.640 30.396 1.00 97.50 101 ARG A N 1
ATOM 728 C CA . ARG A 1 101 ? -3.399 0.652 29.312 1.00 97.50 101 ARG A CA 1
ATOM 729 C C . ARG A 1 101 ? -4.774 0.500 28.665 1.00 97.50 101 ARG A C 1
ATOM 731 O O . ARG A 1 101 ? -4.860 0.359 27.448 1.00 97.50 101 ARG A O 1
ATOM 738 N N . ALA A 1 102 ? -5.831 0.544 29.474 1.00 98.50 102 ALA A N 1
ATOM 739 C CA . ALA A 1 102 ? -7.200 0.473 28.995 1.00 98.50 102 ALA A CA 1
ATOM 740 C C . ALA A 1 102 ? -8.161 1.332 29.824 1.00 98.50 102 ALA A C 1
ATOM 742 O O . ALA A 1 102 ? -7.933 1.581 31.012 1.00 98.50 102 ALA A O 1
ATOM 743 N N . ILE A 1 103 ? -9.235 1.754 29.163 1.00 98.75 103 ILE A N 1
ATOM 744 C CA . ILE A 1 103 ? -10.420 2.396 29.727 1.00 98.75 103 ILE A CA 1
ATOM 745 C C . ILE A 1 103 ? -11.581 1.417 29.531 1.00 98.75 103 ILE A C 1
ATOM 747 O O . ILE A 1 103 ? -11.817 0.963 28.413 1.00 98.75 103 ILE A O 1
ATOM 751 N N . ILE A 1 104 ? -12.286 1.086 30.609 1.00 98.81 104 ILE A N 1
ATOM 752 C CA . ILE A 1 104 ? -13.365 0.097 30.635 1.00 98.81 104 ILE A CA 1
ATOM 753 C C . ILE A 1 104 ? -14.641 0.801 31.094 1.00 98.81 104 ILE A C 1
ATOM 755 O O . ILE A 1 104 ? -14.700 1.311 32.214 1.00 98.81 104 ILE A O 1
ATOM 759 N N . ILE A 1 105 ? -15.648 0.836 30.225 1.00 98.69 105 ILE A N 1
ATOM 760 C CA . ILE A 1 105 ? -16.966 1.402 30.519 1.00 98.69 105 ILE A CA 1
ATOM 761 C C . ILE A 1 105 ? -17.929 0.261 30.844 1.00 98.69 105 ILE A C 1
ATOM 763 O O . ILE A 1 105 ? -18.108 -0.660 30.042 1.00 98.69 105 ILE A O 1
ATOM 767 N N . GLU A 1 106 ? -18.545 0.339 32.017 1.00 98.00 106 GLU A N 1
ATOM 768 C CA . GLU A 1 106 ? -19.381 -0.697 32.622 1.00 98.00 106 GLU A CA 1
ATOM 769 C C . GLU A 1 106 ? -20.783 -0.157 32.911 1.00 98.00 106 GLU A C 1
ATOM 771 O O . GLU A 1 106 ? -20.954 1.037 33.179 1.00 98.00 106 GLU A O 1
ATOM 776 N N . ASN A 1 107 ? -21.780 -1.051 32.920 1.00 97.94 107 ASN A N 1
ATOM 777 C CA . ASN A 1 107 ? -23.188 -0.708 33.132 1.00 97.94 107 ASN A CA 1
ATOM 778 C C . ASN A 1 107 ? -23.717 0.319 32.112 1.00 97.94 107 ASN A C 1
ATOM 780 O O . ASN A 1 107 ? -23.020 0.728 31.193 1.00 97.94 107 ASN A O 1
ATOM 784 N N . VAL A 1 108 ? -24.984 0.708 32.222 1.00 96.38 108 VAL A N 1
ATOM 785 C CA . VAL A 1 108 ? -25.607 1.721 31.350 1.00 96.38 108 VAL A CA 1
ATOM 786 C C . VAL A 1 108 ? -26.000 2.944 32.165 1.00 96.38 108 VAL A C 1
ATOM 788 O O . VAL A 1 108 ? -26.332 2.827 33.348 1.00 96.38 108 VAL A O 1
ATOM 791 N N . ALA A 1 109 ? -25.932 4.113 31.533 1.00 93.50 109 ALA A N 1
ATOM 792 C CA . ALA A 1 109 ? -26.401 5.359 32.117 1.00 93.50 109 ALA A CA 1
ATOM 793 C C . ALA A 1 109 ? -27.930 5.378 32.268 1.00 93.50 109 ALA A C 1
ATOM 795 O O . ALA A 1 109 ? -28.656 4.556 31.703 1.00 93.50 109 ALA A O 1
ATOM 796 N N . GLU A 1 110 ? -28.425 6.360 33.020 1.00 90.75 110 GLU A N 1
ATOM 797 C CA . GLU A 1 110 ? -29.850 6.692 33.041 1.00 90.75 110 GLU A CA 1
ATOM 798 C C . GLU A 1 110 ? -30.356 6.981 31.621 1.00 90.75 110 GLU A C 1
ATOM 800 O O . GLU A 1 110 ? -29.672 7.616 30.814 1.00 90.75 110 GLU A O 1
ATOM 805 N N . LYS A 1 111 ? -31.573 6.514 31.318 1.00 88.25 111 LYS A N 1
ATOM 806 C CA . LYS A 1 111 ? -32.172 6.666 29.990 1.00 88.25 111 LYS A CA 1
ATOM 807 C C . LYS A 1 111 ? -32.172 8.142 29.579 1.00 88.25 111 LYS A C 1
ATOM 809 O O . LYS A 1 111 ? -32.512 9.013 30.372 1.00 88.25 111 LYS A O 1
ATOM 814 N N . GLU A 1 112 ? -31.816 8.398 28.324 1.00 85.44 112 GLU A N 1
ATOM 815 C CA . GLU A 1 112 ? -31.779 9.729 27.697 1.00 85.44 112 GLU A CA 1
ATOM 816 C C . GLU A 1 112 ? -30.715 10.708 28.211 1.00 85.44 112 GLU A C 1
ATOM 818 O O . GLU A 1 112 ? -30.633 11.807 27.650 1.00 85.44 112 GLU A O 1
ATOM 823 N N . LYS A 1 113 ? -29.902 10.319 29.202 1.00 93.62 113 LYS A N 1
ATOM 824 C CA . LYS A 1 113 ? -28.768 11.104 29.698 1.00 93.62 113 LYS A CA 1
ATOM 825 C C . LYS A 1 113 ? -27.489 10.784 28.940 1.00 93.62 113 LYS A C 1
ATOM 827 O O . LYS A 1 113 ? -27.168 9.617 28.719 1.00 93.62 113 LYS A O 1
ATOM 832 N N . MET A 1 114 ? -26.746 11.831 28.591 1.00 95.88 114 MET A N 1
ATOM 833 C CA . MET A 1 114 ? -25.452 11.723 27.920 1.00 95.88 114 MET A CA 1
ATOM 834 C C . MET A 1 114 ? -24.332 12.267 28.801 1.00 95.88 114 MET A C 1
ATOM 836 O O . MET A 1 114 ? -24.513 13.226 29.552 1.00 95.88 114 MET A O 1
ATOM 840 N N . PHE A 1 115 ? -23.151 11.671 28.675 1.00 98.06 115 PHE A N 1
ATOM 841 C CA . PHE A 1 115 ? -21.965 12.037 29.438 1.00 98.06 115 PHE A CA 1
ATOM 842 C C . PHE A 1 115 ? -20.729 12.159 28.549 1.00 98.06 115 PHE A C 1
ATOM 844 O O . PHE A 1 115 ? -20.596 11.476 27.532 1.00 98.06 115 PHE A O 1
ATOM 851 N N . CYS A 1 116 ? -19.793 12.995 28.981 1.00 98.31 116 CYS A N 1
ATOM 852 C CA . CYS A 1 116 ? -18.431 13.048 28.475 1.00 98.31 116 CYS A CA 1
ATOM 853 C C . CYS A 1 116 ? -17.470 12.601 29.578 1.00 98.31 116 CYS A C 1
ATOM 855 O O . CYS A 1 116 ? -17.560 13.062 30.715 1.00 98.31 116 CYS A O 1
ATOM 857 N N . LEU A 1 117 ? -16.526 11.724 29.249 1.00 98.56 117 LEU A N 1
ATOM 858 C CA . LEU A 1 117 ? -15.468 11.311 30.165 1.00 98.56 117 LEU A CA 1
ATOM 859 C C . LEU A 1 117 ? -14.209 12.132 29.889 1.00 98.56 117 LEU A C 1
ATOM 861 O O . LEU A 1 117 ? -13.581 11.974 28.845 1.00 98.56 117 LEU A O 1
ATOM 865 N N . ARG A 1 118 ? -13.798 12.980 30.827 1.00 98.12 118 ARG A N 1
ATOM 866 C CA . ARG A 1 118 ? -12.545 13.731 30.724 1.00 98.12 118 ARG A CA 1
ATOM 867 C C . ARG A 1 118 ? -11.458 13.054 31.542 1.00 98.12 118 ARG A C 1
ATOM 869 O O . ARG A 1 118 ? -11.646 12.808 32.729 1.00 98.12 118 ARG A O 1
ATOM 876 N N . ILE A 1 119 ? -10.313 12.791 30.922 1.00 98.44 119 ILE A N 1
ATOM 877 C CA . ILE A 1 119 ? -9.151 12.175 31.563 1.00 98.44 119 ILE A CA 1
ATOM 878 C C . ILE A 1 119 ? -7.955 13.101 31.375 1.00 98.44 119 ILE A C 1
ATOM 880 O O . ILE A 1 119 ? -7.559 13.406 30.250 1.00 98.44 119 ILE A O 1
ATOM 884 N N . SER A 1 120 ? -7.370 13.534 32.485 1.00 97.19 120 SER A N 1
ATOM 885 C CA . SER A 1 120 ? -6.140 14.320 32.494 1.00 97.19 120 SER A CA 1
ATOM 886 C C . SER A 1 120 ? -5.189 13.822 33.579 1.00 97.19 120 SER A C 1
ATOM 888 O O . SER A 1 120 ? -5.482 12.864 34.297 1.00 97.19 120 SER A O 1
ATOM 890 N N . LYS A 1 121 ? -4.049 14.500 33.753 1.00 94.50 121 LYS A N 1
ATOM 891 C CA . LYS A 1 121 ? -3.142 14.254 34.886 1.00 94.50 121 LYS A CA 1
ATOM 892 C C . LYS A 1 121 ? -3.853 14.311 36.251 1.00 94.50 121 LYS A C 1
ATOM 894 O O . LYS A 1 121 ? -3.413 13.651 37.185 1.00 94.50 121 LYS A O 1
ATOM 899 N N . GLY A 1 122 ? -4.930 15.095 36.364 1.00 91.75 122 GLY A N 1
ATOM 900 C CA . GLY A 1 122 ? -5.725 15.234 37.589 1.00 91.75 122 GLY A CA 1
ATOM 901 C C . GLY A 1 122 ? -6.687 14.074 37.868 1.00 91.75 122 GLY A C 1
ATOM 902 O O . GLY A 1 122 ? -7.360 14.098 38.893 1.00 91.75 122 GLY A O 1
ATOM 903 N N . GLY A 1 123 ? -6.764 13.076 36.984 1.00 93.12 123 GLY A N 1
ATOM 904 C CA . GLY A 1 123 ? -7.676 11.939 37.097 1.00 93.12 123 GLY A CA 1
ATOM 905 C C . GLY A 1 123 ? -8.772 11.944 36.032 1.00 93.12 123 GLY A C 1
ATOM 906 O O . GLY A 1 123 ? -8.690 12.656 35.029 1.00 93.12 123 GLY A O 1
ATOM 907 N N . ALA A 1 124 ? -9.787 11.109 36.251 1.00 97.12 124 ALA A N 1
ATOM 908 C CA . ALA A 1 124 ? -10.922 10.932 35.354 1.00 97.12 124 ALA A CA 1
ATOM 909 C C . ALA A 1 124 ? -12.198 11.514 35.973 1.00 97.12 124 ALA A C 1
ATOM 911 O O . ALA A 1 124 ? -12.480 11.272 37.144 1.00 97.12 124 ALA A O 1
ATOM 912 N N . ILE A 1 125 ? -12.962 12.274 35.192 1.00 96.81 125 ILE A N 1
ATOM 913 C CA . ILE A 1 125 ? -14.207 12.917 35.624 1.00 96.81 125 ILE A CA 1
ATOM 914 C C . ILE A 1 125 ? -15.277 12.653 34.567 1.00 96.81 125 ILE A C 1
ATOM 916 O O . ILE A 1 125 ? -15.055 12.891 33.380 1.00 96.81 125 ILE A O 1
ATOM 920 N N . LEU A 1 126 ? -16.436 12.163 35.009 1.00 96.81 126 LEU A N 1
ATOM 921 C CA . LEU A 1 126 ? -17.613 11.987 34.167 1.00 96.81 126 LEU A CA 1
ATOM 922 C C . LEU A 1 126 ? -18.494 13.240 34.268 1.00 96.81 126 LEU A C 1
ATOM 924 O O . LEU A 1 126 ? -19.025 13.550 35.333 1.00 96.81 126 LEU A O 1
ATOM 928 N N . GLU A 1 127 ? -18.625 13.972 33.168 1.00 96.31 127 GLU A N 1
ATOM 929 C CA . GLU A 1 127 ? -19.332 15.253 33.086 1.00 96.31 127 GLU A CA 1
ATOM 930 C C . GLU A 1 127 ? -20.663 15.057 32.331 1.00 96.31 127 GLU A C 1
ATOM 932 O O . GLU A 1 127 ? -20.667 14.390 31.292 1.00 96.31 127 GLU A O 1
ATOM 937 N N . PRO A 1 128 ? -21.798 15.609 32.804 1.00 96.94 128 PRO A N 1
ATOM 938 C CA . PRO A 1 128 ? -23.033 15.638 32.022 1.00 96.94 128 PRO A CA 1
ATOM 939 C C . PRO A 1 128 ? -22.814 16.333 30.673 1.00 96.94 128 PRO A C 1
ATOM 941 O O . PRO A 1 128 ? -22.154 17.369 30.605 1.00 96.94 128 PRO A O 1
ATOM 944 N N . ALA A 1 129 ? -23.377 15.768 29.610 1.00 96.69 129 ALA A N 1
ATOM 945 C CA . ALA A 1 129 ? -23.158 16.194 28.229 1.00 96.69 129 ALA A CA 1
ATOM 946 C C . ALA A 1 129 ? -24.456 16.211 27.406 1.00 96.69 129 ALA A C 1
ATOM 948 O O . ALA A 1 129 ? -24.430 16.039 26.188 1.00 96.69 129 ALA A O 1
ATOM 949 N N . ASP A 1 130 ? -25.598 16.435 28.063 1.00 95.81 130 ASP A N 1
ATOM 950 C CA . ASP A 1 130 ? -26.904 16.555 27.399 1.00 95.81 130 ASP A CA 1
ATOM 951 C C . ASP A 1 130 ? -26.906 17.688 26.343 1.00 95.81 130 ASP A C 1
ATOM 953 O O . ASP A 1 130 ? -27.597 17.583 25.334 1.00 95.81 130 ASP A O 1
ATOM 957 N N . GLU A 1 131 ? -26.067 18.722 26.511 1.00 95.75 131 GLU A N 1
ATOM 958 C CA . GLU A 1 131 ? -25.851 19.806 25.531 1.00 95.75 131 GLU A CA 1
ATOM 959 C C . GLU A 1 131 ? -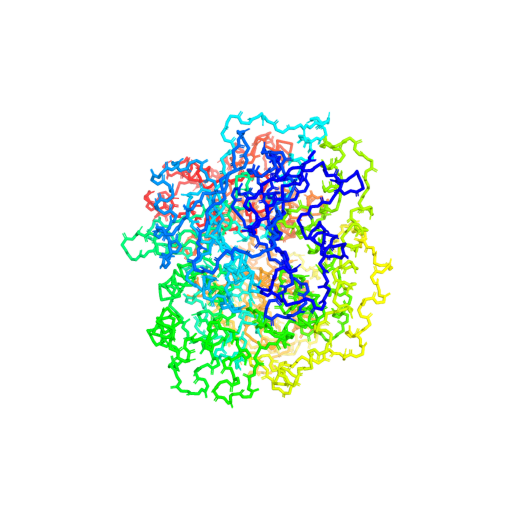25.274 19.339 24.180 1.00 95.75 131 GLU A C 1
ATOM 961 O O . GLU A 1 131 ? -25.344 20.063 23.185 1.00 95.75 131 GLU A O 1
ATOM 966 N N . TYR A 1 132 ? -24.690 18.138 24.135 1.00 97.25 132 TYR A N 1
ATOM 967 C CA . TYR A 1 132 ? -24.104 17.550 22.932 1.00 97.25 132 TYR A CA 1
ATOM 968 C C . TYR A 1 132 ? -24.985 16.480 22.282 1.00 97.25 132 TYR A C 1
ATOM 970 O O . TYR A 1 132 ? -24.593 15.911 21.261 1.00 97.25 132 TYR A O 1
ATOM 978 N N . LYS A 1 133 ? -26.157 16.194 22.855 1.00 96.25 133 LYS A N 1
ATOM 979 C CA . LYS A 1 133 ? -27.105 15.214 22.319 1.00 96.25 133 LYS A CA 1
ATOM 980 C C . LYS A 1 133 ? -27.557 15.612 20.911 1.00 96.25 133 LYS A C 1
ATOM 982 O O . LYS A 1 133 ? -27.873 16.774 20.663 1.00 96.25 133 LYS A O 1
ATOM 987 N N . GLY A 1 134 ? -27.579 14.650 19.992 1.00 96.00 134 GLY A N 1
ATOM 988 C CA . GLY A 1 134 ? -27.958 14.863 18.595 1.00 96.00 134 GLY A CA 1
ATOM 989 C C . GLY A 1 134 ? -26.909 15.582 17.741 1.00 96.00 134 GLY A C 1
ATOM 990 O O . GLY A 1 134 ? -27.136 15.753 16.546 1.00 96.00 134 GLY A O 1
ATOM 991 N N . LEU A 1 135 ? -25.761 15.984 18.301 1.00 98.06 135 LEU A N 1
ATOM 992 C CA . LEU A 1 135 ? -24.701 16.600 17.505 1.00 98.06 135 LEU A CA 1
ATOM 993 C C . LEU A 1 135 ? -23.960 15.554 16.673 1.00 98.06 135 LEU A C 1
ATOM 995 O O . LEU A 1 135 ? -23.588 14.483 17.167 1.00 98.06 135 LEU A O 1
ATOM 999 N N . LYS A 1 136 ? -23.665 15.912 15.426 1.00 98.12 136 LYS A N 1
ATOM 1000 C CA . LYS A 1 136 ? -22.768 15.147 14.559 1.00 98.12 136 LYS A CA 1
ATOM 1001 C C . LYS A 1 136 ? -21.301 15.352 14.954 1.00 98.12 136 LYS A C 1
ATOM 1003 O O . LYS A 1 136 ? -20.970 16.282 15.697 1.00 98.12 136 LYS A O 1
ATOM 1008 N N . ASN A 1 137 ? -20.422 14.455 14.513 1.00 98.38 137 ASN A N 1
ATOM 1009 C CA . ASN A 1 137 ? -19.040 14.373 14.991 1.00 98.38 137 ASN A CA 1
ATOM 1010 C C . ASN A 1 137 ? -18.232 15.659 14.754 1.00 98.38 137 ASN A C 1
ATOM 1012 O O . ASN A 1 137 ? -17.507 16.087 15.658 1.00 98.38 137 ASN A O 1
ATOM 1016 N N . TYR A 1 138 ? -18.352 16.303 13.588 1.00 97.94 138 TYR A N 1
ATOM 1017 C CA . TYR A 1 138 ? -17.574 17.514 13.301 1.00 97.94 138 TYR A CA 1
ATOM 1018 C C . TYR A 1 138 ? -18.002 18.692 14.185 1.00 97.94 138 TYR A C 1
ATOM 1020 O O . TYR A 1 138 ? -17.145 19.395 14.729 1.00 97.94 138 TYR A O 1
ATOM 1028 N N . GLU A 1 139 ? -19.309 18.886 14.385 1.00 98.38 139 GLU A N 1
ATOM 1029 C CA . GLU A 1 139 ? -19.822 19.935 15.273 1.00 98.38 139 GLU A CA 1
ATOM 1030 C C . GLU A 1 139 ? -19.459 19.656 16.741 1.00 98.38 139 GLU A C 1
ATOM 1032 O O . GLU A 1 139 ? -18.971 20.550 17.441 1.00 98.38 139 GLU A O 1
ATOM 1037 N N . LEU A 1 140 ? -19.630 18.407 17.191 1.00 98.50 140 LEU A N 1
ATOM 1038 C CA . LEU A 1 140 ? -19.261 17.953 18.532 1.00 98.50 140 LEU A CA 1
ATOM 1039 C C . LEU A 1 140 ? -17.795 18.266 18.843 1.00 98.50 140 LEU A C 1
ATOM 1041 O O . LEU A 1 140 ? -17.488 18.920 19.842 1.00 98.50 140 LEU A O 1
ATOM 1045 N N . VAL A 1 141 ? -16.883 17.821 17.976 1.00 98.19 141 VAL A N 1
ATOM 1046 C CA . VAL A 1 141 ? -15.444 18.014 18.175 1.00 98.19 141 VAL A CA 1
ATOM 1047 C C . VAL A 1 141 ? -15.066 19.488 18.123 1.00 98.19 141 VAL A C 1
ATOM 1049 O O . VAL A 1 141 ? -14.234 19.923 18.919 1.00 98.19 141 VAL A O 1
ATOM 1052 N N . SER A 1 142 ? -15.706 20.286 17.263 1.00 98.00 142 SER A N 1
ATOM 1053 C CA . SER A 1 142 ? -15.505 21.736 17.259 1.00 98.00 142 SER A CA 1
ATOM 1054 C C . SER A 1 142 ? -15.858 22.360 18.614 1.00 98.00 142 SER A C 1
ATOM 1056 O O . SER A 1 142 ? -15.055 23.119 19.159 1.00 98.00 142 SER A O 1
ATOM 1058 N N . LYS A 1 143 ? -17.014 22.014 19.200 1.00 98.25 143 LYS A N 1
ATOM 1059 C CA . LYS A 1 143 ? -17.430 22.532 20.518 1.00 98.25 143 LYS A CA 1
ATOM 1060 C C . LYS A 1 143 ? -16.497 22.078 21.642 1.00 98.25 143 LYS A C 1
ATOM 1062 O O . LYS A 1 143 ? -16.105 22.897 22.475 1.00 98.25 143 LYS A O 1
ATOM 1067 N N . ILE A 1 144 ? -16.076 20.811 21.636 1.00 98.06 144 ILE A N 1
ATOM 1068 C CA . ILE A 1 144 ? -15.118 20.285 22.620 1.00 98.06 144 ILE A CA 1
ATOM 1069 C C . ILE A 1 144 ? -13.770 21.013 22.499 1.00 98.06 144 ILE A C 1
ATOM 1071 O O . ILE A 1 144 ? -13.218 21.443 23.511 1.00 98.06 144 ILE A O 1
ATOM 1075 N N . HIS A 1 145 ? -13.252 21.230 21.288 1.00 97.75 145 HIS A N 1
ATOM 1076 C CA . HIS A 1 145 ? -12.013 21.989 21.093 1.00 97.75 145 HIS A CA 1
ATOM 1077 C C . HIS A 1 145 ? -12.131 23.457 21.511 1.00 97.75 145 HIS A C 1
ATOM 1079 O O . HIS A 1 145 ? -11.156 24.008 22.023 1.00 97.75 145 HIS A O 1
ATOM 1085 N N . SER A 1 146 ? -13.294 24.089 21.342 1.00 97.44 146 SER A N 1
ATOM 1086 C CA . SER A 1 146 ? -13.528 25.438 21.873 1.00 97.44 146 SER A CA 1
ATOM 1087 C C . SER A 1 146 ? -13.483 25.476 23.404 1.00 97.44 146 SER A C 1
ATOM 1089 O O . SER A 1 146 ? -13.022 26.465 23.966 1.00 97.44 146 SER A O 1
ATOM 1091 N N . LYS A 1 147 ? -13.914 24.401 24.079 1.00 96.81 147 LYS A N 1
ATOM 1092 C CA . LYS A 1 147 ? -13.953 24.310 25.547 1.00 96.81 147 LYS A CA 1
ATOM 1093 C C . LYS A 1 147 ? -12.616 23.899 26.177 1.00 96.81 147 LYS A C 1
ATOM 1095 O O . LYS A 1 147 ? -12.208 24.496 27.167 1.00 96.81 147 LYS A O 1
ATOM 1100 N N . TYR A 1 148 ? -11.931 22.898 25.621 1.00 95.62 148 TYR A N 1
ATOM 1101 C CA . TYR A 1 148 ? -10.717 22.305 26.214 1.00 95.62 148 TYR A CA 1
ATOM 1102 C C . TYR A 1 148 ? -9.427 22.608 25.427 1.00 95.62 148 TYR A C 1
ATOM 1104 O O . TYR A 1 148 ? -8.338 22.197 25.827 1.00 95.62 148 TYR A O 1
ATOM 1112 N N . GLY A 1 149 ? -9.523 23.338 24.313 1.00 94.88 149 GLY A N 1
ATOM 1113 C CA . GLY A 1 149 ? -8.406 23.627 23.416 1.00 94.88 149 GLY A CA 1
ATOM 1114 C C . GLY A 1 149 ? -8.107 22.495 22.426 1.00 94.88 149 GLY A C 1
ATOM 1115 O O . GLY A 1 149 ? -8.658 21.403 22.493 1.00 94.88 149 GLY A O 1
ATOM 1116 N N . LYS A 1 150 ? -7.194 22.750 21.478 1.00 93.50 150 LYS A N 1
ATOM 1117 C CA . LYS A 1 150 ? -6.843 21.806 20.391 1.00 93.50 150 LYS A CA 1
ATOM 1118 C C . LYS A 1 150 ? -5.817 20.731 20.774 1.00 93.50 150 LYS A C 1
ATOM 1120 O O . LYS A 1 150 ? -5.474 19.896 19.948 1.00 93.50 150 LYS A O 1
ATOM 1125 N N . LYS A 1 151 ? -5.263 20.772 21.990 1.00 93.81 151 LYS A N 1
ATOM 1126 C CA . LYS A 1 151 ? -4.204 19.847 22.444 1.00 93.81 151 LYS A CA 1
ATOM 1127 C C . LYS A 1 151 ? -4.752 18.609 23.164 1.00 93.81 151 LYS A C 1
ATOM 1129 O O . LYS A 1 151 ? -4.021 17.980 23.923 1.00 93.81 151 LYS A O 1
ATOM 1134 N N . VAL A 1 152 ? -5.998 18.236 22.894 1.00 97.31 152 VAL A N 1
ATOM 1135 C CA . VAL A 1 152 ? -6.649 17.034 23.428 1.00 97.31 152 VAL A CA 1
ATOM 1136 C C . VAL A 1 152 ? -6.881 16.014 22.314 1.00 97.31 152 VAL A C 1
ATOM 1138 O O . VAL A 1 152 ? -7.060 16.384 21.155 1.00 97.31 152 VAL A O 1
ATOM 1141 N N . ALA A 1 153 ? -6.878 14.729 22.659 1.00 97.88 153 ALA A N 1
ATOM 1142 C CA . ALA A 1 153 ? -7.381 13.682 21.774 1.00 97.88 153 ALA A CA 1
ATOM 1143 C C . ALA A 1 153 ? -8.835 13.384 22.152 1.00 97.88 153 ALA A C 1
ATOM 1145 O O . ALA A 1 153 ? -9.152 13.305 23.340 1.00 97.88 153 ALA A O 1
ATOM 1146 N N . ILE A 1 154 ? -9.713 13.227 21.164 1.00 98.69 154 ILE A N 1
ATOM 1147 C CA . ILE A 1 154 ? -11.141 12.991 21.393 1.00 98.69 154 ILE A CA 1
ATOM 1148 C C . ILE A 1 154 ? -11.515 11.654 20.769 1.00 98.69 154 ILE A C 1
ATOM 1150 O O . ILE A 1 154 ? -11.153 11.380 19.626 1.00 98.69 154 ILE A O 1
ATOM 1154 N N . ILE A 1 155 ? -12.231 10.843 21.540 1.00 98.75 155 ILE A N 1
ATOM 1155 C CA . ILE A 1 155 ? -12.902 9.616 21.107 1.00 98.75 155 ILE A CA 1
ATOM 1156 C C . ILE A 1 155 ? -14.397 9.895 21.221 1.00 98.75 155 ILE A C 1
ATOM 1158 O O . ILE A 1 155 ? -14.836 10.314 22.287 1.00 98.75 155 ILE A O 1
ATOM 1162 N N . CYS A 1 156 ? -15.191 9.715 20.177 1.00 98.62 156 CYS A N 1
ATOM 1163 C CA . CYS A 1 156 ? -16.597 10.107 20.188 1.00 98.62 156 CYS A CA 1
ATOM 1164 C C . CYS A 1 156 ? -17.475 9.204 19.328 1.00 98.62 156 CYS A C 1
ATOM 1166 O O . CYS A 1 156 ? -16.990 8.380 18.556 1.00 98.62 156 CYS A O 1
ATOM 1168 N N . THR A 1 157 ? -18.784 9.386 19.464 1.00 97.19 157 THR A N 1
ATOM 1169 C CA . THR A 1 157 ? -19.771 8.814 18.552 1.00 97.19 157 THR A CA 1
ATOM 1170 C C . THR A 1 157 ? -20.685 9.901 17.996 1.00 97.19 157 THR A C 1
ATOM 1172 O O . THR A 1 157 ? -21.062 10.838 18.708 1.00 97.19 157 THR A O 1
ATOM 1175 N N . GLY A 1 158 ? -21.082 9.745 16.734 1.00 97.06 158 GLY A N 1
ATOM 1176 C CA . GLY A 1 158 ? -22.094 10.573 16.086 1.00 97.06 158 GLY A CA 1
ATOM 1177 C C . GLY A 1 158 ? -23.518 10.115 16.414 1.00 97.06 158 GLY A C 1
ATOM 1178 O O . GLY A 1 158 ? -23.748 9.331 17.344 1.00 97.06 158 GLY A O 1
ATOM 1179 N N . ILE A 1 159 ? -24.475 10.592 15.614 1.00 97.75 159 ILE A N 1
ATOM 1180 C CA . ILE A 1 159 ? -25.907 10.272 15.736 1.00 97.75 159 ILE A CA 1
ATOM 1181 C C . ILE A 1 159 ? -26.157 8.762 15.628 1.00 97.75 159 ILE A C 1
ATOM 1183 O O . ILE A 1 159 ? -27.014 8.230 16.333 1.00 97.75 159 ILE A O 1
ATOM 1187 N N . ALA A 1 160 ? -25.404 8.051 14.783 1.00 98.38 160 ALA A N 1
ATOM 1188 C CA . ALA A 1 160 ? -25.606 6.620 14.580 1.00 98.38 160 ALA A CA 1
ATOM 1189 C C . ALA A 1 160 ? -25.386 5.809 15.867 1.00 98.38 160 ALA A C 1
ATOM 1191 O O . ALA A 1 160 ? -26.190 4.930 16.183 1.00 98.38 160 ALA A O 1
ATOM 1192 N N . GLY A 1 161 ? -24.344 6.123 16.645 1.00 98.12 161 GLY A N 1
ATOM 1193 C CA . GLY A 1 161 ? -24.124 5.444 17.921 1.00 98.12 161 GLY A CA 1
ATOM 1194 C C . GLY A 1 161 ? -25.104 5.880 19.004 1.00 98.12 161 GLY A C 1
ATOM 1195 O O . GLY A 1 161 ? -25.578 5.019 19.736 1.00 98.12 161 GLY A O 1
ATOM 1196 N N . GLU A 1 162 ? -25.516 7.156 19.053 1.00 97.12 162 GLU A N 1
ATOM 1197 C CA . GLU A 1 162 ? -26.600 7.602 19.957 1.00 97.12 162 GLU A CA 1
ATOM 1198 C C . GLU A 1 162 ? -27.904 6.825 19.734 1.00 97.12 162 GLU A C 1
ATOM 1200 O O . GLU A 1 162 ? -28.615 6.503 20.684 1.00 97.12 162 GLU A O 1
ATOM 1205 N N . ARG A 1 163 ? -28.201 6.485 18.477 1.00 97.25 163 ARG A N 1
ATOM 1206 C CA . ARG A 1 163 ? -29.364 5.670 18.093 1.00 97.25 163 ARG A CA 1
ATOM 1207 C C . ARG A 1 163 ? -29.128 4.169 18.195 1.00 97.25 163 ARG A C 1
ATOM 1209 O O . ARG A 1 163 ? -30.030 3.393 17.894 1.00 97.25 163 ARG A O 1
ATOM 1216 N N . MET A 1 164 ? -27.935 3.765 18.620 1.00 97.94 164 MET A N 1
ATOM 1217 C CA . MET A 1 164 ? -27.523 2.373 18.767 1.00 97.94 164 MET A CA 1
ATOM 1218 C C . MET A 1 164 ? -27.660 1.557 17.471 1.00 97.94 164 MET A C 1
ATOM 1220 O O . MET A 1 164 ? -27.957 0.363 17.498 1.00 97.94 164 MET A O 1
ATOM 1224 N N . TYR A 1 165 ? -27.424 2.193 16.324 1.00 98.69 165 TYR A N 1
ATOM 1225 C CA . TYR A 1 165 ? -27.404 1.511 15.036 1.00 98.69 165 TYR A CA 1
ATOM 1226 C C . TYR A 1 165 ? -26.240 0.520 14.948 1.00 98.69 165 TYR A C 1
ATOM 1228 O O . TYR A 1 165 ? -25.090 0.864 15.214 1.00 98.69 165 TYR A O 1
ATOM 1236 N N . ARG A 1 166 ? -26.513 -0.716 14.519 1.00 98.12 166 ARG A N 1
ATOM 1237 C CA . ARG A 1 166 ? -25.507 -1.797 14.486 1.00 98.12 166 ARG A CA 1
ATOM 1238 C C . ARG A 1 166 ? -24.317 -1.530 13.549 1.00 98.12 166 ARG A C 1
ATOM 1240 O O . ARG A 1 166 ? -23.278 -2.153 13.729 1.00 98.12 166 ARG A O 1
ATOM 1247 N N . GLY A 1 167 ? -24.433 -0.599 12.602 1.00 97.56 167 GLY A N 1
ATOM 1248 C CA . GLY A 1 167 ? -23.343 -0.120 11.741 1.00 97.56 167 GLY A CA 1
ATOM 1249 C C . GLY A 1 167 ? -22.590 1.113 12.268 1.00 97.56 167 GLY A C 1
ATOM 1250 O O . GLY A 1 167 ? -21.832 1.722 11.515 1.00 97.56 167 GLY A O 1
ATOM 1251 N N . ALA A 1 168 ? -22.811 1.531 13.520 1.00 98.62 168 ALA A N 1
ATOM 1252 C CA . ALA A 1 168 ? -22.188 2.729 14.085 1.00 98.62 168 ALA A CA 1
ATOM 1253 C C . ALA A 1 168 ? -20.704 2.535 14.454 1.00 98.62 168 ALA A C 1
ATOM 1255 O O . ALA A 1 168 ? -20.326 1.540 15.086 1.00 98.62 168 ALA A O 1
ATOM 1256 N N . SER A 1 169 ? -19.887 3.541 14.137 1.00 98.06 169 SER A N 1
ATOM 1257 C CA . SER A 1 169 ? -18.454 3.605 14.427 1.00 98.06 169 SER A CA 1
ATOM 1258 C C . SER A 1 169 ? -18.140 4.342 15.732 1.00 98.06 169 SER A C 1
ATOM 1260 O O . SER A 1 169 ? -18.924 5.159 16.218 1.00 98.06 169 SER A O 1
ATOM 1262 N N . VAL A 1 170 ? -16.953 4.078 16.287 1.00 98.81 170 VAL A N 1
ATOM 1263 C CA . VAL A 1 170 ? -16.317 4.982 17.258 1.00 98.81 170 VAL A CA 1
ATOM 1264 C C . VAL A 1 170 ? -15.288 5.830 16.519 1.00 98.81 170 VAL A C 1
ATOM 1266 O O . VAL A 1 170 ? -14.339 5.297 15.937 1.00 98.81 170 VAL A O 1
ATOM 1269 N N . SER A 1 171 ? -15.465 7.146 16.551 1.00 98.44 171 SER A N 1
ATOM 1270 C CA . SER A 1 171 ? -14.627 8.115 15.847 1.00 98.44 171 SER A CA 1
ATOM 1271 C C . SER A 1 171 ? -13.554 8.701 16.765 1.00 98.44 171 SER A C 1
ATOM 1273 O O . SER A 1 171 ? -13.717 8.800 17.978 1.00 98.44 171 SER A O 1
ATOM 1275 N N . PHE A 1 172 ? -12.429 9.084 16.179 1.00 98.44 172 PHE A N 1
ATOM 1276 C CA . PHE A 1 172 ? -11.237 9.575 16.851 1.00 98.44 172 PHE A CA 1
ATOM 1277 C C . PHE A 1 172 ? -10.712 10.791 16.105 1.00 98.44 172 PHE A C 1
ATOM 1279 O O . PHE A 1 172 ? -10.702 10.820 14.870 1.00 98.44 172 PHE A O 1
ATOM 1286 N N . THR A 1 173 ? -10.202 11.770 16.845 1.00 97.06 173 THR A N 1
ATOM 1287 C CA . THR A 1 173 ? -9.455 12.856 16.218 1.00 97.06 173 THR A CA 1
ATOM 1288 C C . THR A 1 173 ? -8.105 12.374 15.696 1.00 97.06 173 THR A C 1
ATOM 1290 O O . THR A 1 173 ? -7.412 11.570 16.323 1.00 97.06 173 THR A O 1
ATOM 1293 N N . ASP A 1 174 ? -7.706 12.870 14.530 1.00 93.69 174 ASP A N 1
ATOM 1294 C CA . ASP A 1 174 ? -6.340 12.736 14.042 1.00 93.69 174 ASP A CA 1
ATOM 1295 C C . ASP A 1 174 ? -5.397 13.774 14.684 1.00 93.69 174 ASP A C 1
ATOM 1297 O O . ASP A 1 174 ? -5.766 14.529 15.585 1.00 93.69 174 ASP A O 1
ATOM 1301 N N . ILE A 1 175 ? -4.147 13.828 14.218 1.00 92.62 175 ILE A N 1
ATOM 1302 C CA . ILE A 1 175 ? -3.132 14.756 14.746 1.00 92.62 175 ILE A CA 1
ATOM 1303 C C . ILE A 1 175 ? -3.433 16.240 14.494 1.00 92.62 175 ILE A C 1
ATOM 1305 O O . ILE A 1 175 ? -2.752 17.100 15.050 1.00 92.62 175 ILE A O 1
ATOM 1309 N N . LEU A 1 176 ? -4.403 16.543 13.630 1.00 92.25 176 LEU A N 1
ATOM 1310 C CA . LEU A 1 176 ? -4.861 17.892 13.313 1.00 92.25 176 LEU A CA 1
ATOM 1311 C C . LEU A 1 176 ? -6.196 18.222 13.997 1.00 92.25 176 LEU A C 1
ATOM 1313 O O . LEU A 1 176 ? -6.695 19.337 13.837 1.00 92.25 176 LEU A O 1
ATOM 1317 N N . GLY A 1 177 ? -6.752 17.284 14.770 1.00 93.12 177 GLY A N 1
ATOM 1318 C CA . GLY A 1 177 ? -8.029 17.442 15.457 1.00 93.12 177 GLY A CA 1
ATOM 1319 C C . GLY A 1 177 ? -9.244 17.060 14.607 1.00 93.12 177 GLY A C 1
ATOM 1320 O O . GLY A 1 177 ? -10.358 17.427 14.969 1.00 93.12 177 GLY A O 1
ATOM 1321 N N . ASP A 1 178 ? -9.063 16.365 13.483 1.00 93.19 178 ASP A N 1
ATOM 1322 C CA . ASP A 1 178 ? -10.165 15.978 12.600 1.00 93.19 178 ASP A CA 1
ATOM 1323 C C . ASP A 1 178 ? -10.775 14.620 13.004 1.00 93.19 178 ASP A C 1
ATOM 1325 O O . ASP A 1 178 ? -10.018 13.650 13.074 1.00 93.19 178 ASP A O 1
ATOM 1329 N N . PRO A 1 179 ? -12.097 14.501 13.252 1.00 96.00 179 PRO A N 1
ATOM 1330 C CA . PRO A 1 179 ? -12.743 13.262 13.709 1.00 96.00 179 PRO A CA 1
ATOM 1331 C C . PRO A 1 179 ? -12.982 12.207 12.610 1.00 96.00 179 PRO A C 1
ATOM 1333 O O . PRO A 1 179 ? -14.002 11.528 12.610 1.00 96.00 179 PRO A O 1
ATOM 1336 N N . SER A 1 180 ? -12.054 12.053 11.667 1.00 93.69 180 SER A N 1
ATOM 1337 C CA . SER A 1 180 ? -12.167 11.135 10.516 1.00 93.69 180 SER A CA 1
ATOM 1338 C C . SER A 1 180 ? -11.480 9.781 10.706 1.00 93.69 180 SER A C 1
ATOM 1340 O O . SER A 1 180 ? -11.414 8.973 9.776 1.00 93.69 180 SER A O 1
ATOM 1342 N N . ARG A 1 181 ? -10.909 9.511 11.886 1.00 95.88 181 ARG A N 1
ATOM 1343 C CA . ARG A 1 181 ? -10.352 8.192 12.214 1.00 95.88 181 ARG A CA 1
ATOM 1344 C C . ARG A 1 181 ? -11.426 7.363 12.878 1.00 95.88 181 ARG A C 1
ATOM 1346 O O . ARG A 1 181 ? -12.030 7.829 13.830 1.00 95.88 181 ARG A O 1
ATOM 1353 N N . ASN A 1 182 ? -11.630 6.130 12.441 1.00 97.00 182 ASN A N 1
ATOM 1354 C CA . ASN A 1 182 ? -12.721 5.318 12.959 1.00 97.00 182 ASN A CA 1
ATOM 1355 C C . ASN A 1 182 ? -12.225 3.935 13.376 1.00 97.00 182 ASN A C 1
ATOM 1357 O O . ASN A 1 182 ? -11.646 3.216 12.566 1.00 97.00 182 ASN A O 1
ATOM 1361 N N . ALA A 1 183 ? -12.540 3.535 14.609 1.00 98.19 183 ALA A N 1
ATOM 1362 C CA . ALA A 1 183 ? -12.722 2.127 14.942 1.00 98.19 183 ALA A CA 1
ATOM 1363 C C . ALA A 1 183 ? -14.125 1.750 14.443 1.00 98.19 183 ALA A C 1
ATOM 1365 O O . ALA A 1 183 ? -15.117 1.835 15.170 1.00 98.19 183 ALA A O 1
ATOM 1366 N N . ALA A 1 184 ? -14.212 1.495 13.136 1.00 96.31 184 ALA A N 1
ATOM 1367 C CA . ALA A 1 184 ? -15.474 1.570 12.408 1.00 96.31 184 ALA A CA 1
ATOM 1368 C C . ALA A 1 184 ? -16.383 0.361 12.628 1.00 96.31 184 ALA A C 1
ATOM 1370 O O . ALA A 1 184 ? -17.586 0.491 12.833 1.00 96.31 184 ALA A O 1
ATOM 1371 N N . ARG A 1 185 ? -15.794 -0.828 12.558 1.00 97.38 185 ARG A N 1
ATOM 1372 C CA . ARG A 1 185 ? -16.528 -2.037 12.204 1.00 97.38 185 ARG A CA 1
ATOM 1373 C C . ARG A 1 185 ? -17.168 -2.702 13.416 1.00 97.38 185 ARG A C 1
ATOM 1375 O O . ARG A 1 185 ? -16.607 -2.719 14.506 1.00 97.38 185 ARG A O 1
ATOM 1382 N N . GLY A 1 186 ? -18.304 -3.362 13.197 1.00 96.94 186 GLY A N 1
ATOM 1383 C CA . GLY A 1 186 ? -18.942 -4.232 14.193 1.00 96.94 186 GLY A CA 1
ATOM 1384 C C . GLY A 1 186 ? -19.798 -3.508 15.233 1.00 96.94 186 GLY A C 1
ATOM 1385 O O . GLY A 1 186 ? -20.128 -4.107 16.255 1.00 96.94 186 GLY A O 1
ATOM 1386 N N . GLY A 1 187 ? -20.170 -2.248 14.998 1.00 98.25 187 GLY A N 1
ATOM 1387 C CA . GLY A 1 187 ? -21.196 -1.568 15.794 1.00 98.25 187 GLY A CA 1
ATOM 1388 C C . GLY A 1 187 ? -20.744 -1.108 17.176 1.00 98.25 187 GLY A C 1
ATOM 1389 O O . GLY A 1 187 ? -21.568 -0.959 18.077 1.00 98.25 187 GLY A O 1
ATOM 1390 N N . LEU A 1 188 ? -19.444 -0.889 17.381 1.00 98.69 188 LEU A N 1
ATOM 1391 C CA . LEU A 1 188 ? -18.921 -0.452 18.679 1.00 98.69 188 LEU A CA 1
ATOM 1392 C C . LEU A 1 188 ? -19.367 0.975 19.044 1.00 98.69 188 LEU A C 1
ATOM 1394 O O . LEU A 1 188 ? -19.460 1.296 20.229 1.00 98.69 188 LEU A O 1
ATOM 1398 N N . GLY A 1 189 ? -19.733 1.801 18.054 1.00 98.62 189 GLY A N 1
ATOM 1399 C CA . GLY A 1 189 ? -20.379 3.097 18.287 1.00 98.62 189 GLY A CA 1
ATOM 1400 C C . GLY A 1 189 ? -21.744 2.962 18.965 1.00 98.62 189 GLY A C 1
ATOM 1401 O O . GLY A 1 189 ? -22.076 3.743 19.854 1.00 98.62 189 GLY A O 1
ATOM 1402 N N . ALA A 1 190 ? -22.510 1.919 18.627 1.00 98.75 190 ALA A N 1
ATOM 1403 C CA . ALA A 1 190 ? -23.777 1.623 19.293 1.00 98.75 190 ALA A CA 1
ATOM 1404 C C . ALA A 1 190 ? -23.574 1.143 20.727 1.00 98.75 190 ALA A C 1
ATOM 1406 O O . ALA A 1 190 ? -24.334 1.529 21.613 1.00 98.75 190 ALA A O 1
ATOM 1407 N N . VAL A 1 191 ? -22.516 0.365 20.982 1.00 98.81 191 VAL A N 1
ATOM 1408 C CA . VAL A 1 191 ? -22.136 0.014 22.355 1.00 98.81 191 VAL A CA 1
ATOM 1409 C C . VAL A 1 191 ? -21.794 1.288 23.125 1.00 98.81 191 VAL A C 1
ATOM 1411 O O . VAL A 1 191 ? -22.346 1.493 24.199 1.00 98.81 191 VAL A O 1
ATOM 1414 N N . MET A 1 192 ? -20.982 2.191 22.568 1.00 98.69 192 MET A N 1
ATOM 1415 C CA . MET A 1 192 ? -20.661 3.477 23.202 1.00 98.69 192 MET A CA 1
ATOM 1416 C C . MET A 1 192 ? -21.908 4.319 23.518 1.00 98.69 192 MET A C 1
ATOM 1418 O O . MET A 1 192 ? -22.053 4.790 24.649 1.00 98.69 192 MET A O 1
ATOM 1422 N N . GLY A 1 193 ? -22.846 4.432 22.575 1.00 98.06 193 GLY A N 1
ATOM 1423 C CA . GLY A 1 193 ? -24.117 5.121 22.797 1.00 98.06 193 GLY A CA 1
ATOM 1424 C C . GLY A 1 193 ? -25.020 4.440 23.829 1.00 98.06 193 GLY A C 1
ATOM 1425 O O . GLY A 1 193 ? -25.591 5.131 24.668 1.00 98.06 193 GLY A O 1
ATOM 1426 N N . SER A 1 194 ? -25.076 3.101 23.868 1.00 98.00 194 SER A N 1
ATOM 1427 C CA . SER A 1 194 ? -25.847 2.346 24.880 1.00 98.00 194 SER A CA 1
ATOM 1428 C C . SER A 1 194 ? -25.385 2.626 26.314 1.00 98.00 194 SER A C 1
ATOM 1430 O O . SER A 1 194 ? -26.160 2.540 27.265 1.00 98.00 194 SER A O 1
ATOM 1432 N N . LYS A 1 195 ? -24.108 2.991 26.477 1.00 98.06 195 LYS A N 1
ATOM 1433 C CA . LYS A 1 195 ? -23.517 3.362 27.764 1.00 98.06 195 LYS A CA 1
ATOM 1434 C C . LYS A 1 195 ? -23.845 4.809 28.156 1.00 98.06 195 LYS A C 1
ATOM 1436 O O . LYS A 1 195 ? -23.526 5.202 29.271 1.00 98.06 195 LYS A O 1
ATOM 1441 N N . GLY A 1 196 ? -24.488 5.589 27.280 1.00 97.06 196 GLY A N 1
ATOM 1442 C CA . GLY A 1 196 ? -24.761 7.018 27.466 1.00 97.06 196 GLY A CA 1
ATOM 1443 C C . GLY A 1 196 ? -23.515 7.894 27.315 1.00 97.06 196 GLY A C 1
ATOM 1444 O O . GLY A 1 196 ? -23.460 8.989 27.871 1.00 97.06 196 GLY A O 1
ATOM 1445 N N . LEU A 1 197 ? -22.478 7.414 26.621 1.00 97.81 197 LEU A N 1
ATOM 1446 C CA . LEU A 1 197 ? -21.201 8.112 26.492 1.00 97.81 197 LEU A CA 1
ATOM 1447 C C . LEU A 1 197 ? -21.107 8.810 25.129 1.00 97.81 197 LEU A C 1
ATOM 1449 O O . LEU A 1 197 ? -21.057 8.157 24.091 1.00 97.81 197 LEU A O 1
ATOM 1453 N N . LYS A 1 198 ? -21.051 10.146 25.124 1.00 97.94 198 LYS A N 1
ATOM 1454 C CA . LYS A 1 198 ? -20.930 10.956 23.901 1.00 97.94 198 LYS A CA 1
ATOM 1455 C C . LYS A 1 198 ? -19.483 11.081 23.435 1.00 97.94 198 LYS A C 1
ATOM 1457 O O . LYS A 1 198 ? -19.201 10.960 22.242 1.00 97.94 198 LYS A O 1
ATOM 1462 N N . ALA A 1 199 ? -18.569 11.328 24.374 1.00 98.62 199 ALA A N 1
ATOM 1463 C CA . ALA A 1 199 ? -17.150 11.476 24.085 1.00 98.62 199 ALA A CA 1
ATOM 1464 C C . ALA A 1 199 ? -16.246 11.113 25.274 1.00 98.62 199 ALA A C 1
ATOM 1466 O O . ALA A 1 199 ? -16.645 11.192 26.435 1.00 98.62 199 ALA A O 1
ATOM 1467 N N . ILE A 1 200 ? -14.997 10.771 24.969 1.00 98.81 200 ILE A N 1
ATOM 1468 C CA . ILE A 1 200 ? -13.867 10.690 25.891 1.00 98.81 200 ILE A CA 1
ATOM 1469 C C . ILE A 1 200 ? -12.851 11.747 25.454 1.00 98.81 200 ILE A C 1
ATOM 1471 O O . ILE A 1 200 ? -12.406 11.745 24.306 1.00 98.81 200 ILE A O 1
ATOM 1475 N N . ILE A 1 201 ? -12.480 12.642 26.365 1.00 98.69 201 ILE A N 1
ATOM 1476 C CA . ILE A 1 201 ? -11.511 13.715 26.146 1.00 98.69 201 ILE A CA 1
ATOM 1477 C C . ILE A 1 201 ? -10.235 13.361 26.904 1.00 98.69 201 ILE A C 1
ATOM 1479 O O . ILE A 1 201 ? -10.233 13.295 28.134 1.00 98.69 201 ILE A O 1
ATOM 1483 N N . LEU A 1 202 ? -9.147 13.149 26.169 1.00 98.62 202 LEU A N 1
ATOM 1484 C CA . LEU A 1 202 ? -7.837 12.818 26.715 1.00 98.62 202 LEU A CA 1
ATOM 1485 C C . LEU A 1 202 ? -6.929 14.048 26.663 1.00 98.62 202 LEU A C 1
ATOM 1487 O O . LEU A 1 202 ? -6.620 14.553 25.581 1.00 98.62 202 LEU A O 1
ATOM 1491 N N . ASP A 1 203 ? -6.445 14.486 27.821 1.00 97.75 203 ASP A N 1
ATOM 1492 C CA . ASP A 1 203 ? -5.481 15.579 27.948 1.00 97.75 203 ASP A CA 1
ATOM 1493 C C . ASP A 1 203 ? -4.203 15.104 28.650 1.00 97.75 203 ASP A C 1
ATOM 1495 O O . ASP A 1 203 ? -4.112 15.068 29.878 1.00 97.75 203 ASP A O 1
ATOM 1499 N N . ALA A 1 204 ? -3.188 14.759 27.855 1.00 95.62 204 ALA A N 1
ATOM 1500 C CA . ALA A 1 204 ? -1.877 14.339 28.348 1.00 95.62 204 ALA A CA 1
ATOM 1501 C C . ALA A 1 204 ? -0.934 15.521 28.676 1.00 95.62 204 ALA A C 1
ATOM 1503 O O . ALA A 1 204 ? 0.280 15.337 28.825 1.00 95.62 204 ALA A O 1
ATOM 1504 N N . SER A 1 205 ? -1.441 16.753 28.755 1.00 95.19 205 SER A N 1
ATOM 1505 C CA . SER A 1 205 ? -0.623 17.919 29.094 1.00 95.19 205 SER A CA 1
ATOM 1506 C C . SER A 1 205 ? -0.042 17.798 30.508 1.00 95.19 205 SER A C 1
ATOM 1508 O O . SER A 1 205 ? -0.713 17.408 31.460 1.00 95.19 205 SER A O 1
ATOM 1510 N N . GLY A 1 206 ? 1.247 18.113 30.653 1.00 92.56 206 GLY A N 1
ATOM 1511 C CA . GLY A 1 206 ? 1.942 18.077 31.946 1.00 92.56 206 GLY A CA 1
ATOM 1512 C C . GLY A 1 206 ? 2.240 16.679 32.511 1.00 92.56 206 GLY A C 1
ATOM 1513 O O . GLY A 1 206 ? 2.734 16.587 33.643 1.00 92.56 206 GLY A O 1
ATOM 1514 N N . THR A 1 207 ? 1.961 15.599 31.768 1.00 93.44 207 THR A N 1
ATOM 1515 C CA . THR A 1 207 ? 2.425 14.247 32.124 1.00 93.44 207 THR A CA 1
ATOM 1516 C C . THR A 1 207 ? 3.941 14.132 31.917 1.00 93.44 207 THR A C 1
ATOM 1518 O O . THR A 1 207 ? 4.474 14.771 31.002 1.00 93.44 207 THR A O 1
ATOM 1521 N N . PRO A 1 208 ? 4.650 13.307 32.708 1.00 88.94 208 PRO A N 1
ATOM 1522 C CA . PRO A 1 208 ? 6.052 13.012 32.436 1.00 88.94 208 PRO A CA 1
ATOM 1523 C C . PRO A 1 208 ? 6.221 12.275 31.090 1.00 88.94 208 PRO A C 1
ATOM 1525 O O . PRO A 1 208 ? 5.248 11.728 30.550 1.00 88.94 208 PRO A O 1
ATOM 1528 N N . PRO A 1 209 ? 7.443 12.257 30.526 1.00 86.56 209 PRO A N 1
ATOM 1529 C CA . PRO A 1 209 ? 7.805 11.308 29.480 1.00 86.56 209 PRO A CA 1
ATOM 1530 C C . PRO A 1 209 ? 7.600 9.870 29.963 1.00 86.56 209 PRO A C 1
ATOM 1532 O O . PRO A 1 209 ? 7.688 9.598 31.157 1.00 86.56 209 PRO A O 1
ATOM 1535 N N . ILE A 1 210 ? 7.365 8.951 29.033 1.00 90.50 210 ILE A N 1
ATOM 1536 C CA . ILE A 1 210 ? 7.253 7.532 29.369 1.00 90.50 210 ILE A CA 1
ATOM 1537 C C . ILE A 1 210 ? 8.599 6.934 29.813 1.00 90.50 210 ILE A C 1
ATOM 1539 O O . ILE A 1 210 ? 9.666 7.324 29.325 1.00 90.50 210 ILE A O 1
ATOM 1543 N N . ASP A 1 211 ? 8.533 5.933 30.688 1.00 89.94 211 ASP A N 1
ATOM 1544 C CA . ASP A 1 211 ? 9.708 5.197 31.149 1.00 89.94 211 ASP A CA 1
ATOM 1545 C C . ASP A 1 211 ? 10.194 4.183 30.104 1.00 89.94 211 ASP A C 1
ATOM 1547 O O . ASP A 1 211 ? 9.402 3.505 29.442 1.00 89.94 211 ASP A O 1
ATOM 1551 N N . ILE A 1 212 ? 11.519 4.097 29.960 1.00 95.50 212 ILE A N 1
ATOM 1552 C CA . ILE A 1 212 ? 12.230 3.152 29.090 1.00 95.50 212 ILE A CA 1
ATOM 1553 C C . ILE A 1 212 ? 13.438 2.635 29.876 1.00 95.50 212 ILE A C 1
ATOM 1555 O O . ILE A 1 212 ? 14.348 3.422 30.156 1.00 95.50 212 ILE A O 1
ATOM 1559 N N . CYS A 1 213 ? 13.442 1.341 30.210 1.00 97.00 213 CYS A N 1
ATOM 1560 C CA . CYS A 1 213 ? 14.512 0.685 30.970 1.00 97.00 213 CYS A CA 1
ATOM 1561 C C . CYS A 1 213 ? 15.876 0.745 30.259 1.00 97.00 213 CYS A C 1
ATOM 1563 O O . CYS A 1 213 ? 16.861 1.158 30.865 1.00 97.00 213 CYS A O 1
ATOM 1565 N N . ASP A 1 214 ? 15.933 0.401 28.969 1.00 97.50 214 ASP A N 1
ATOM 1566 C CA . ASP A 1 214 ? 17.146 0.458 28.145 1.00 97.50 214 ASP A CA 1
ATOM 1567 C C . ASP A 1 214 ? 16.958 1.408 26.954 1.00 97.50 214 ASP A C 1
ATOM 1569 O O . ASP A 1 214 ? 16.456 1.065 25.877 1.00 97.50 214 ASP A O 1
ATOM 1573 N N . ARG A 1 215 ? 17.408 2.651 27.139 1.00 96.69 215 ARG A N 1
ATOM 1574 C CA . ARG A 1 215 ? 17.348 3.692 26.101 1.00 96.69 215 ARG A CA 1
ATOM 1575 C C . ARG A 1 215 ? 18.300 3.429 24.930 1.00 96.69 215 ARG A C 1
ATOM 1577 O O . ARG A 1 215 ? 18.047 3.937 23.834 1.00 96.69 215 ARG A O 1
ATOM 1584 N N . GLY A 1 216 ? 19.390 2.691 25.147 1.00 97.75 216 GLY A N 1
ATOM 1585 C CA . GLY A 1 216 ? 20.376 2.365 24.117 1.00 97.75 216 GLY A CA 1
ATOM 1586 C C . GLY A 1 216 ? 19.802 1.372 23.112 1.00 97.75 216 GLY A C 1
ATOM 1587 O O . GLY A 1 216 ? 19.755 1.667 21.910 1.00 97.75 216 GLY A O 1
ATOM 1588 N N . LEU A 1 217 ? 19.273 0.253 23.616 1.00 96.94 217 LEU A N 1
ATOM 1589 C CA . LEU A 1 217 ? 18.572 -0.745 22.809 1.00 96.94 217 LEU A CA 1
ATOM 1590 C C . LEU A 1 217 ? 17.368 -0.130 22.090 1.00 96.94 217 LEU A C 1
ATOM 1592 O O . LEU A 1 217 ? 17.215 -0.336 20.883 1.00 96.94 217 LEU A O 1
ATOM 1596 N N . PHE A 1 218 ? 16.568 0.692 22.781 1.00 97.31 218 PHE A N 1
ATOM 1597 C CA . PHE A 1 218 ? 15.417 1.367 22.175 1.00 97.31 218 PHE A CA 1
ATOM 1598 C C . PHE A 1 218 ? 15.823 2.216 20.960 1.00 97.31 218 PHE A C 1
ATOM 1600 O O . PHE A 1 218 ? 15.280 2.050 19.867 1.00 97.31 218 PHE A O 1
ATOM 1607 N N . ARG A 1 219 ? 16.823 3.100 21.115 1.00 96.69 219 ARG A N 1
ATOM 1608 C CA . ARG A 1 219 ? 17.295 3.977 20.028 1.00 96.69 219 ARG A CA 1
ATOM 1609 C C . ARG A 1 219 ? 17.858 3.185 18.852 1.00 96.69 219 ARG A C 1
ATOM 1611 O O . ARG A 1 219 ? 17.545 3.514 17.708 1.00 96.69 219 ARG A O 1
ATOM 1618 N N . LYS A 1 220 ? 18.665 2.152 19.118 1.00 96.81 220 LYS A N 1
ATOM 1619 C CA . LYS A 1 220 ? 19.233 1.279 18.077 1.00 96.81 220 LYS A CA 1
ATOM 1620 C C . LYS A 1 220 ? 18.125 0.587 17.279 1.00 96.81 220 LYS A C 1
ATOM 1622 O O . LYS A 1 220 ? 18.145 0.627 16.049 1.00 96.81 220 LYS A O 1
ATOM 1627 N N . THR A 1 221 ? 17.146 0.020 17.981 1.00 96.50 221 THR A N 1
ATOM 1628 C CA . THR A 1 221 ? 16.005 -0.696 17.394 1.00 96.50 221 THR A CA 1
ATOM 1629 C C . THR A 1 221 ? 15.152 0.235 16.538 1.00 96.50 221 THR A C 1
ATOM 1631 O O . THR A 1 221 ? 14.916 -0.052 15.366 1.00 96.50 221 THR A O 1
ATOM 1634 N N . VAL A 1 222 ? 14.775 1.406 17.067 1.00 95.88 222 VAL A N 1
ATOM 1635 C CA . VAL A 1 222 ? 13.995 2.410 16.325 1.00 95.88 222 VAL A CA 1
ATOM 1636 C C . VAL A 1 222 ? 14.749 2.917 15.096 1.00 95.88 222 VAL A C 1
ATOM 1638 O O . VAL A 1 222 ? 14.166 2.969 14.016 1.00 95.88 222 VAL A O 1
ATOM 1641 N N . LYS A 1 223 ? 16.044 3.248 15.215 1.00 94.31 223 LYS A N 1
ATOM 1642 C CA . LYS A 1 223 ? 16.850 3.726 14.077 1.00 94.31 223 LYS A CA 1
ATOM 1643 C C . LYS A 1 223 ? 16.912 2.683 12.956 1.00 94.31 223 LYS A C 1
ATOM 1645 O O . LYS A 1 223 ? 16.733 3.031 11.791 1.00 94.31 223 LYS A O 1
ATOM 1650 N N . SER A 1 224 ? 17.131 1.417 13.313 1.00 92.81 224 SER A N 1
ATOM 1651 C CA . SER A 1 224 ? 17.144 0.302 12.360 1.00 92.81 224 SER A CA 1
ATOM 1652 C C . SER A 1 224 ? 15.785 0.123 11.670 1.00 92.81 224 SER A C 1
ATOM 1654 O O . SER A 1 224 ? 15.707 -0.017 10.447 1.00 92.81 224 SER A O 1
ATOM 1656 N N . TRP A 1 225 ? 14.694 0.203 12.437 1.00 94.56 225 TRP A N 1
ATOM 1657 C CA . TRP A 1 225 ? 13.345 0.019 11.909 1.00 94.56 225 TRP A CA 1
ATOM 1658 C C . TRP A 1 225 ? 12.894 1.166 10.999 1.00 94.56 225 TRP A C 1
ATOM 1660 O O . TRP A 1 225 ? 12.336 0.922 9.934 1.00 94.56 225 TRP A O 1
ATOM 1670 N N . VAL A 1 226 ? 13.205 2.418 11.354 1.00 92.94 226 VAL A N 1
ATOM 1671 C CA . VAL A 1 226 ? 12.946 3.579 10.483 1.00 92.94 226 VAL A CA 1
ATOM 1672 C C . VAL A 1 226 ? 13.675 3.424 9.147 1.00 92.94 226 VAL A C 1
ATOM 1674 O O . VAL A 1 226 ? 13.073 3.667 8.104 1.00 92.94 226 VAL A O 1
ATOM 1677 N N . ARG A 1 227 ? 14.936 2.964 9.161 1.00 88.75 227 ARG A N 1
ATOM 1678 C CA . ARG A 1 227 ? 15.681 2.672 7.927 1.00 88.75 227 ARG A CA 1
ATOM 1679 C C . ARG A 1 227 ? 15.016 1.557 7.121 1.00 88.75 227 ARG A C 1
ATOM 1681 O O . ARG A 1 227 ? 14.921 1.685 5.909 1.00 88.75 227 ARG A O 1
ATOM 1688 N N . THR A 1 228 ? 14.536 0.506 7.782 1.00 90.25 228 THR A N 1
ATOM 1689 C CA . THR A 1 228 ? 13.815 -0.595 7.124 1.00 90.25 228 THR A CA 1
ATOM 1690 C C . THR A 1 228 ? 12.561 -0.089 6.410 1.00 90.25 228 THR A C 1
ATOM 1692 O O . THR A 1 228 ? 12.386 -0.369 5.232 1.00 90.25 228 THR A O 1
ATOM 1695 N N . ILE A 1 229 ? 11.723 0.701 7.090 1.00 91.06 229 ILE A N 1
ATOM 1696 C CA . ILE A 1 229 ? 10.493 1.261 6.507 1.00 91.06 229 ILE A CA 1
ATOM 1697 C C . ILE A 1 229 ? 10.805 2.189 5.326 1.00 91.06 229 ILE A C 1
ATOM 1699 O O . ILE A 1 229 ? 10.100 2.151 4.324 1.00 91.06 229 ILE A O 1
ATOM 1703 N N . ALA A 1 230 ? 11.851 3.015 5.433 1.00 86.44 230 ALA A N 1
ATOM 1704 C CA . ALA A 1 230 ? 12.214 3.976 4.390 1.00 86.44 230 ALA A CA 1
ATOM 1705 C C . ALA A 1 230 ? 12.614 3.322 3.054 1.00 86.44 230 ALA A C 1
ATOM 1707 O O . ALA A 1 230 ? 12.454 3.956 2.018 1.00 86.44 230 ALA A O 1
ATOM 1708 N N . HIS A 1 231 ? 13.095 2.074 3.083 1.00 87.38 231 HIS A N 1
ATOM 1709 C CA . HIS A 1 231 ? 13.515 1.319 1.893 1.00 87.38 231 HIS A CA 1
ATOM 1710 C C . HIS A 1 231 ? 12.560 0.162 1.555 1.00 87.38 231 HIS A C 1
ATOM 1712 O O . HIS A 1 231 ? 12.859 -0.675 0.707 1.00 87.38 231 HIS A O 1
ATOM 1718 N N . ASP A 1 232 ? 11.408 0.072 2.228 1.00 87.06 232 ASP A N 1
ATOM 1719 C CA . ASP A 1 232 ? 10.398 -0.931 1.910 1.00 87.06 232 ASP A CA 1
ATOM 1720 C C . ASP A 1 232 ? 9.443 -0.400 0.835 1.00 87.06 232 ASP A C 1
ATOM 1722 O O . ASP A 1 232 ? 8.778 0.622 1.015 1.00 87.06 232 ASP A O 1
ATOM 1726 N N . ILE A 1 233 ? 9.342 -1.126 -0.280 1.00 84.19 233 ILE A N 1
ATOM 1727 C CA . ILE A 1 233 ? 8.532 -0.733 -1.444 1.00 84.19 233 ILE A CA 1
ATOM 1728 C C . ILE A 1 233 ? 7.053 -0.570 -1.067 1.00 84.19 233 ILE A C 1
ATOM 1730 O O . ILE A 1 233 ? 6.405 0.376 -1.513 1.00 84.19 233 ILE A O 1
ATOM 1734 N N . SER A 1 234 ? 6.508 -1.456 -0.224 1.00 85.50 234 SER A N 1
ATOM 1735 C CA . SER A 1 234 ? 5.089 -1.395 0.157 1.00 85.50 234 SER A CA 1
ATOM 1736 C C . SER A 1 234 ? 4.818 -0.165 1.021 1.00 85.50 234 SER A C 1
ATOM 1738 O O . SER A 1 234 ? 3.881 0.589 0.754 1.00 85.50 234 SER A O 1
ATOM 1740 N N . CYS A 1 235 ? 5.683 0.097 2.006 1.00 89.81 235 CYS A N 1
ATOM 1741 C CA . CYS A 1 235 ? 5.636 1.325 2.799 1.00 89.81 235 CYS A CA 1
ATOM 1742 C C . CYS A 1 235 ? 5.773 2.584 1.924 1.00 89.81 235 CYS A C 1
ATOM 1744 O O . CYS A 1 235 ? 5.047 3.555 2.147 1.00 89.81 235 CYS A O 1
ATOM 1746 N N . GLY A 1 236 ? 6.650 2.558 0.915 1.00 87.00 236 GLY A N 1
ATOM 1747 C CA . GLY A 1 236 ? 6.819 3.636 -0.062 1.00 87.00 236 GLY A CA 1
ATOM 1748 C C . GLY A 1 236 ? 5.552 3.909 -0.880 1.00 87.00 236 GLY A C 1
ATOM 1749 O O . GLY A 1 236 ? 5.145 5.064 -1.015 1.00 87.00 236 GLY A O 1
ATOM 1750 N N . LEU A 1 237 ? 4.864 2.861 -1.349 1.00 87.81 237 LEU A N 1
ATOM 1751 C CA . LEU A 1 237 ? 3.578 2.987 -2.047 1.00 87.81 237 LEU A CA 1
ATOM 1752 C C . LEU A 1 237 ? 2.503 3.627 -1.155 1.00 87.81 237 LEU A C 1
ATOM 1754 O O . LEU A 1 237 ? 1.810 4.543 -1.603 1.00 87.81 237 LEU A O 1
ATOM 1758 N N . TYR A 1 238 ? 2.404 3.224 0.118 1.00 91.62 238 TYR A N 1
ATOM 1759 C CA . TYR A 1 238 ? 1.490 3.858 1.076 1.00 91.62 238 TYR A CA 1
ATOM 1760 C C . TYR A 1 238 ? 1.848 5.323 1.352 1.00 91.62 238 TYR A C 1
ATOM 1762 O O . TYR A 1 238 ? 0.949 6.158 1.458 1.00 91.62 238 TYR A O 1
ATOM 1770 N N . ALA A 1 239 ? 3.136 5.645 1.482 1.00 88.75 239 ALA A N 1
ATOM 1771 C CA . ALA A 1 239 ? 3.596 7.016 1.705 1.00 88.75 239 ALA A CA 1
ATOM 1772 C C . ALA A 1 239 ? 3.282 7.934 0.523 1.00 88.75 239 ALA A C 1
ATOM 1774 O O . ALA A 1 239 ? 2.992 9.115 0.708 1.00 88.75 239 ALA A O 1
ATOM 1775 N N . LYS A 1 240 ? 3.301 7.367 -0.682 1.00 83.88 240 LYS A N 1
ATOM 1776 C CA . LYS A 1 240 ? 3.029 8.070 -1.926 1.00 83.88 240 LYS A CA 1
ATOM 1777 C C . LYS A 1 240 ? 1.545 8.276 -2.202 1.00 83.88 240 LYS A C 1
ATOM 1779 O O . LYS A 1 240 ? 1.143 9.374 -2.558 1.00 83.88 240 LYS A O 1
ATOM 1784 N N . TYR A 1 241 ? 0.763 7.204 -2.149 1.00 89.88 241 TYR A N 1
ATOM 1785 C CA . TYR A 1 241 ? -0.598 7.174 -2.689 1.00 89.88 241 TYR A CA 1
ATOM 1786 C C . TYR A 1 241 ? -1.666 7.053 -1.604 1.00 89.88 241 TYR A C 1
ATOM 1788 O O . TYR A 1 241 ? -2.853 7.101 -1.911 1.00 89.88 241 TYR A O 1
ATOM 1796 N N . GLY A 1 242 ? -1.258 6.849 -0.351 1.00 93.31 242 GLY A N 1
ATOM 1797 C CA . GLY A 1 242 ? -2.139 6.367 0.701 1.00 93.31 242 GLY A CA 1
ATOM 1798 C C . GLY A 1 242 ? -2.572 4.926 0.438 1.00 93.31 242 GLY A C 1
ATOM 1799 O O . GLY A 1 242 ? -2.042 4.247 -0.439 1.00 93.31 242 GLY A O 1
ATOM 1800 N N . THR A 1 243 ? -3.573 4.446 1.174 1.00 95.00 243 THR A N 1
ATOM 1801 C CA . THR A 1 243 ? -4.228 3.176 0.822 1.00 95.00 243 THR A CA 1
ATOM 1802 C C . THR A 1 243 ? -4.894 3.178 -0.564 1.00 95.00 243 THR A C 1
ATOM 1804 O O . THR A 1 243 ? -4.919 2.099 -1.155 1.00 95.00 243 THR A O 1
ATOM 1807 N N . PRO A 1 244 ? -5.349 4.310 -1.160 1.00 95.50 244 PRO A N 1
ATOM 1808 C CA . PRO A 1 244 ? -5.932 4.315 -2.508 1.00 95.50 244 PRO A CA 1
ATOM 1809 C C . PRO A 1 244 ? -5.060 3.756 -3.642 1.00 95.50 244 PRO A C 1
ATOM 1811 O O . PRO A 1 244 ? -5.594 3.454 -4.709 1.00 95.50 244 PRO A O 1
ATOM 1814 N N . PHE A 1 245 ? -3.755 3.526 -3.436 1.00 88.75 245 PHE A N 1
ATOM 1815 C CA . PHE A 1 245 ? -2.948 2.733 -4.381 1.00 88.75 245 PHE A CA 1
ATOM 1816 C C . PHE A 1 245 ? -3.598 1.369 -4.686 1.00 88.75 245 PHE A C 1
ATOM 1818 O O . PHE A 1 245 ? -3.489 0.846 -5.798 1.00 88.75 245 PHE A O 1
ATOM 1825 N N . ALA A 1 246 ? -4.310 0.802 -3.706 1.00 92.25 246 ALA A N 1
ATOM 1826 C CA . ALA A 1 246 ? -4.972 -0.483 -3.829 1.00 92.25 246 ALA A CA 1
ATOM 1827 C C . ALA A 1 246 ? -6.114 -0.482 -4.859 1.00 92.25 246 ALA A C 1
ATOM 1829 O O . ALA A 1 246 ? -6.476 -1.556 -5.320 1.00 92.25 246 ALA A O 1
ATOM 1830 N N . VAL A 1 247 ? -6.639 0.673 -5.296 1.00 94.62 247 VAL A N 1
ATOM 1831 C CA . VAL A 1 247 ? -7.688 0.741 -6.333 1.00 94.62 247 VAL A CA 1
ATOM 1832 C C . VAL A 1 247 ? -7.214 0.115 -7.641 1.00 94.62 247 VAL A C 1
ATOM 1834 O O . VAL A 1 247 ? -7.845 -0.815 -8.145 1.00 94.62 247 VAL A O 1
ATOM 1837 N N . ALA A 1 248 ? -6.069 0.569 -8.160 1.00 88.44 248 ALA A N 1
ATOM 1838 C CA . ALA A 1 248 ? -5.510 0.031 -9.397 1.00 88.44 248 ALA A CA 1
ATOM 1839 C C . ALA A 1 248 ? -5.077 -1.431 -9.228 1.00 88.44 248 ALA A C 1
ATOM 1841 O O . ALA A 1 248 ? -5.347 -2.260 -10.096 1.00 88.44 248 ALA A O 1
ATOM 1842 N N . ASN A 1 249 ? -4.465 -1.767 -8.087 1.00 87.25 249 ASN A N 1
ATOM 1843 C CA . ASN A 1 249 ? -4.068 -3.139 -7.778 1.00 87.25 249 ASN A CA 1
ATOM 1844 C C . ASN A 1 249 ? -5.276 -4.093 -7.766 1.00 87.25 249 ASN A C 1
ATOM 1846 O O . ASN A 1 249 ? -5.292 -5.082 -8.494 1.00 87.25 249 ASN A O 1
ATOM 1850 N N . SER A 1 250 ? -6.318 -3.774 -7.000 1.00 91.94 250 SER A N 1
ATOM 1851 C CA . SER A 1 250 ? -7.526 -4.592 -6.891 1.00 91.94 250 SER A CA 1
ATOM 1852 C C . SER A 1 250 ? -8.280 -4.695 -8.212 1.00 91.94 250 SER A C 1
ATOM 1854 O O . SER A 1 250 ? -8.681 -5.793 -8.589 1.00 91.94 250 SER A O 1
ATOM 1856 N N . ALA A 1 251 ? -8.424 -3.599 -8.961 1.00 91.50 251 ALA A N 1
ATOM 1857 C CA . ALA A 1 251 ? -9.062 -3.623 -10.276 1.00 91.50 251 ALA A CA 1
ATOM 1858 C C . ALA A 1 251 ? -8.300 -4.530 -11.262 1.00 91.50 251 ALA A C 1
ATOM 1860 O O . ALA A 1 251 ? -8.904 -5.382 -11.916 1.00 91.50 251 ALA A O 1
ATOM 1861 N N . ASN A 1 252 ? -6.967 -4.426 -11.314 1.00 85.62 252 ASN A N 1
ATOM 1862 C CA . ASN A 1 252 ? -6.112 -5.266 -12.164 1.00 85.62 252 ASN A CA 1
ATOM 1863 C C . ASN A 1 252 ? -6.050 -6.736 -11.712 1.00 85.62 252 ASN A C 1
ATOM 1865 O O . ASN A 1 252 ? -5.721 -7.621 -12.505 1.00 85.62 252 ASN A O 1
ATOM 1869 N N . GLN A 1 253 ? -6.337 -7.028 -10.443 1.00 85.00 253 GLN A N 1
ATOM 1870 C CA . GLN A 1 253 ? -6.494 -8.398 -9.940 1.00 85.00 253 GLN A CA 1
ATOM 1871 C C . GLN A 1 253 ? -7.933 -8.921 -10.096 1.00 85.00 253 GLN A C 1
ATOM 1873 O O . GLN A 1 253 ? -8.166 -10.111 -9.888 1.00 85.00 253 GLN A O 1
ATOM 1878 N N . GLY A 1 254 ? -8.882 -8.066 -10.496 1.00 91.06 254 GLY A N 1
ATOM 1879 C CA . GLY A 1 254 ? -10.298 -8.406 -10.598 1.00 91.06 254 GLY A CA 1
ATOM 1880 C C . GLY A 1 254 ? -10.953 -8.638 -9.237 1.00 91.06 254 GLY A C 1
ATOM 1881 O O . GLY A 1 254 ? -11.767 -9.547 -9.108 1.00 91.06 254 GLY A O 1
ATOM 1882 N N . THR A 1 255 ? -10.560 -7.870 -8.219 1.00 95.06 255 THR A N 1
ATOM 1883 C CA . THR A 1 255 ? -11.043 -7.990 -6.834 1.00 95.06 255 THR A CA 1
ATOM 1884 C C . THR A 1 255 ? -11.703 -6.720 -6.304 1.00 95.06 255 THR A C 1
ATOM 1886 O O . THR A 1 255 ? -12.065 -6.713 -5.135 1.00 95.06 255 THR A O 1
ATOM 1889 N N . LEU A 1 256 ? -11.798 -5.637 -7.083 1.00 97.38 256 LEU A N 1
ATOM 1890 C CA . LEU A 1 256 ? -12.408 -4.376 -6.647 1.00 97.38 256 LEU A CA 1
ATOM 1891 C C . LEU A 1 256 ? -13.939 -4.477 -6.766 1.00 97.38 256 LEU A C 1
ATOM 1893 O O . LEU A 1 256 ? -14.431 -4.494 -7.900 1.00 97.38 256 LEU A O 1
ATOM 1897 N N . PRO A 1 257 ? -14.705 -4.530 -5.655 1.00 97.50 257 PRO A N 1
ATOM 1898 C CA . PRO A 1 257 ? -16.154 -4.662 -5.719 1.00 97.50 257 PRO A CA 1
ATOM 1899 C C . PRO A 1 257 ? -16.774 -3.543 -6.543 1.00 97.50 257 PRO A C 1
ATOM 1901 O O . PRO A 1 257 ? -16.512 -2.361 -6.312 1.00 97.50 257 PRO A O 1
ATOM 1904 N N . THR A 1 258 ? -17.572 -3.926 -7.532 1.00 97.62 258 THR A N 1
ATOM 1905 C CA . THR A 1 258 ? -18.206 -2.999 -8.464 1.00 97.62 258 THR A CA 1
ATOM 1906 C C . THR A 1 258 ? -19.672 -3.351 -8.621 1.00 97.62 258 THR A C 1
ATOM 1908 O O . THR A 1 258 ? -19.976 -4.506 -8.924 1.00 97.62 258 THR A O 1
ATOM 1911 N N . ASN A 1 259 ? -20.547 -2.353 -8.454 1.00 97.19 259 ASN A N 1
ATOM 1912 C CA . ASN A 1 259 ? -22.005 -2.478 -8.528 1.00 97.19 259 ASN A CA 1
ATOM 1913 C C . ASN A 1 259 ? -22.515 -3.653 -7.680 1.00 97.19 259 ASN A C 1
ATOM 1915 O O . ASN A 1 259 ? -22.817 -4.694 -8.238 1.00 97.19 259 ASN A O 1
ATOM 1919 N N . ASN A 1 260 ? -22.552 -3.535 -6.353 1.00 96.88 260 ASN A N 1
ATOM 1920 C CA . ASN A 1 260 ? -22.951 -4.616 -5.439 1.00 96.88 260 ASN A CA 1
ATOM 1921 C C . ASN A 1 260 ? -22.239 -5.960 -5.712 1.00 96.88 260 ASN A C 1
ATOM 1923 O O . ASN A 1 260 ? -22.865 -7.017 -5.802 1.00 96.88 260 ASN A O 1
ATOM 1927 N N . TYR A 1 261 ? -20.909 -5.914 -5.844 1.00 96.44 261 TYR A N 1
ATOM 1928 C CA . TYR A 1 261 ? -20.066 -7.089 -6.104 1.00 96.44 261 TYR A CA 1
ATOM 1929 C C . TYR A 1 261 ? -20.441 -7.863 -7.391 1.00 96.44 261 TYR A C 1
ATOM 1931 O O . TYR A 1 261 ? -20.142 -9.048 -7.508 1.00 96.44 261 TYR A O 1
ATOM 1939 N N . HIS A 1 262 ? -21.074 -7.249 -8.394 1.00 96.31 262 HIS A N 1
ATOM 1940 C CA . HIS A 1 262 ? -21.342 -7.920 -9.680 1.00 96.31 262 HIS A CA 1
ATOM 1941 C C . HIS A 1 262 ? -20.097 -8.030 -10.573 1.00 96.31 262 HIS A C 1
ATOM 1943 O O . HIS A 1 262 ? -20.016 -8.907 -11.431 1.00 96.31 262 HIS A O 1
ATOM 1949 N N . SER A 1 263 ? -19.105 -7.160 -10.375 1.00 96.25 263 SER A N 1
ATOM 1950 C CA . SER A 1 263 ? -17.822 -7.186 -11.086 1.00 96.25 263 SER A CA 1
ATOM 1951 C C . SER A 1 263 ? -16.662 -6.888 -10.136 1.00 96.25 263 SER A C 1
ATOM 1953 O O . SER A 1 263 ? -16.823 -6.178 -9.145 1.00 96.25 263 SER A O 1
ATOM 1955 N N . GLY A 1 264 ? -15.486 -7.431 -10.455 1.00 95.31 264 GLY A N 1
ATOM 1956 C CA . GLY A 1 264 ? -14.227 -7.171 -9.758 1.00 95.31 264 GLY A CA 1
ATOM 1957 C C . GLY A 1 264 ? -13.387 -6.066 -10.407 1.00 95.31 264 GLY A C 1
ATOM 1958 O O . GLY A 1 264 ? -12.264 -5.810 -9.964 1.00 95.31 264 GLY A O 1
ATOM 1959 N N . ARG A 1 265 ? -13.881 -5.456 -11.495 1.00 93.19 265 ARG A N 1
ATOM 1960 C CA . ARG A 1 265 ? -13.203 -4.377 -12.224 1.00 93.19 265 ARG A CA 1
ATOM 1961 C C . ARG A 1 265 ? -14.214 -3.445 -12.916 1.00 93.19 265 ARG A C 1
ATOM 1963 O O . ARG A 1 265 ? -14.858 -3.884 -13.874 1.00 93.19 265 ARG A O 1
ATOM 1970 N N . PRO A 1 266 ? -14.323 -2.166 -12.515 1.00 91.88 266 PRO A N 1
ATOM 1971 C CA . PRO A 1 266 ? -14.987 -1.143 -13.320 1.00 91.88 266 PRO A CA 1
ATOM 1972 C C . PRO A 1 266 ? -14.125 -0.791 -14.538 1.00 91.88 266 PRO A C 1
ATOM 1974 O O . PRO A 1 266 ? -12.903 -0.849 -14.449 1.00 91.88 266 PRO A O 1
ATOM 1977 N N . ASN A 1 267 ? -14.724 -0.379 -15.659 1.00 85.38 267 ASN A N 1
ATOM 1978 C CA . ASN A 1 267 ? -13.950 0.039 -16.841 1.00 85.38 267 ASN A CA 1
ATOM 1979 C C . ASN A 1 267 ? -13.111 1.300 -16.568 1.00 85.38 267 ASN A C 1
ATOM 1981 O O . ASN A 1 267 ? -11.949 1.365 -16.957 1.00 85.38 267 ASN A O 1
ATOM 1985 N N . ASP A 1 268 ? -13.672 2.251 -15.821 1.00 90.12 268 ASP A N 1
ATOM 1986 C CA . ASP A 1 268 ? -13.077 3.572 -15.601 1.00 90.12 268 ASP A CA 1
ATOM 1987 C C . ASP A 1 268 ? -12.404 3.708 -14.222 1.00 90.12 268 ASP A C 1
ATOM 1989 O O . ASP A 1 268 ? -12.327 4.803 -13.664 1.00 90.12 268 ASP A O 1
ATOM 1993 N N . PHE A 1 269 ? -11.917 2.605 -13.638 1.00 92.44 269 PHE A N 1
ATOM 1994 C CA . PHE A 1 269 ? -11.349 2.599 -12.277 1.00 92.44 269 PHE A CA 1
ATOM 1995 C C . PHE A 1 269 ? -10.168 3.569 -12.092 1.00 92.44 269 PHE A C 1
ATOM 1997 O O . PHE A 1 269 ? -9.882 3.993 -10.975 1.00 92.44 269 PHE A O 1
ATOM 2004 N N . TYR A 1 270 ? -9.484 3.939 -13.179 1.00 89.94 270 TYR A N 1
ATOM 2005 C CA . TYR A 1 270 ? -8.393 4.913 -13.167 1.00 89.94 270 TYR A CA 1
ATOM 2006 C C . TYR A 1 270 ? -8.854 6.317 -12.740 1.00 89.94 270 TYR A C 1
ATOM 2008 O O . TYR A 1 270 ? -8.057 7.061 -12.180 1.00 89.94 270 TYR A O 1
ATOM 2016 N N . LYS A 1 271 ? -10.140 6.667 -12.908 1.00 94.25 271 LYS A N 1
ATOM 2017 C CA . LYS A 1 271 ? -10.706 7.952 -12.445 1.00 94.25 271 LYS A CA 1
ATOM 2018 C C . LYS A 1 271 ? -10.707 8.096 -10.924 1.00 94.25 271 LYS A C 1
ATOM 2020 O O . LYS A 1 271 ? -10.759 9.210 -10.415 1.00 94.25 271 LYS A O 1
ATOM 2025 N N . ILE A 1 272 ? -10.661 6.973 -10.212 1.00 95.62 272 ILE A N 1
ATOM 2026 C CA . ILE A 1 272 ? -10.686 6.915 -8.749 1.00 95.62 272 ILE A CA 1
ATOM 2027 C C . ILE A 1 272 ? -9.412 6.282 -8.168 1.00 95.62 272 ILE A C 1
ATOM 2029 O O . ILE A 1 272 ? -9.405 5.845 -7.018 1.00 95.62 272 ILE A O 1
ATOM 2033 N N . SER A 1 273 ? -8.333 6.195 -8.955 1.00 92.44 273 SER A N 1
ATOM 2034 C CA . SER A 1 273 ? -7.084 5.575 -8.514 1.00 92.44 273 SER A CA 1
ATOM 2035 C C . SER A 1 273 ? -6.245 6.491 -7.620 1.00 92.44 273 SER A C 1
ATOM 2037 O O . SER A 1 273 ? -6.472 7.699 -7.522 1.00 92.44 273 SER A O 1
ATOM 2039 N N . GLY A 1 274 ? -5.226 5.912 -6.975 1.00 91.25 274 GLY A N 1
ATOM 2040 C CA . GLY A 1 274 ? -4.244 6.678 -6.210 1.00 91.25 274 GLY A CA 1
ATOM 2041 C C . GLY A 1 274 ? -3.548 7.756 -7.049 1.00 91.25 274 GLY A C 1
ATOM 2042 O O . GLY A 1 274 ? -3.294 8.840 -6.534 1.00 91.25 274 GLY A O 1
ATOM 2043 N N . GLU A 1 275 ? -3.274 7.496 -8.330 1.00 87.06 275 GLU A N 1
ATOM 2044 C CA . GLU A 1 275 ? -2.710 8.475 -9.267 1.00 87.06 275 GLU A CA 1
ATOM 2045 C C . GLU A 1 275 ? -3.638 9.676 -9.475 1.00 87.06 275 GLU A C 1
ATOM 2047 O O . GLU A 1 275 ? -3.202 10.803 -9.248 1.00 87.06 275 GLU A O 1
ATOM 2052 N N . ALA A 1 276 ? -4.916 9.441 -9.796 1.00 91.75 276 ALA A N 1
ATOM 2053 C CA . ALA A 1 276 ? -5.900 10.513 -9.969 1.00 91.75 276 ALA A CA 1
ATOM 2054 C C . ALA A 1 276 ? -6.042 11.367 -8.698 1.00 91.75 276 ALA A C 1
ATOM 2056 O O . ALA A 1 276 ? -6.152 12.591 -8.759 1.00 91.75 276 ALA A O 1
ATOM 2057 N N . ILE A 1 277 ? -5.970 10.738 -7.519 1.00 94.88 277 ILE A N 1
ATOM 2058 C CA . ILE A 1 277 ? -5.961 11.469 -6.250 1.00 94.88 277 ILE A CA 1
ATOM 2059 C C . ILE A 1 277 ? -4.708 12.340 -6.132 1.00 94.88 277 ILE A C 1
ATOM 2061 O O . ILE A 1 277 ? -4.834 13.504 -5.766 1.00 94.88 277 ILE A O 1
ATOM 2065 N N . GLN A 1 278 ? -3.513 11.823 -6.441 1.00 89.56 278 GLN A N 1
ATOM 2066 C CA . GLN A 1 278 ? -2.276 12.612 -6.356 1.00 89.56 278 GLN A CA 1
ATOM 2067 C C . GLN A 1 278 ? -2.283 13.823 -7.293 1.00 89.56 278 GLN A C 1
ATOM 2069 O O . GLN A 1 278 ? -1.823 14.886 -6.875 1.00 89.56 278 GLN A O 1
ATOM 2074 N N . GLU A 1 279 ? -2.837 13.693 -8.501 1.00 89.31 279 GLU A N 1
ATOM 2075 C CA . GLU A 1 279 ? -3.041 14.828 -9.411 1.00 89.31 279 GLU A CA 1
ATOM 2076 C C . GLU A 1 279 ? -3.910 15.906 -8.751 1.00 89.31 279 GLU A C 1
ATOM 2078 O O . GLU A 1 279 ? -3.500 17.063 -8.670 1.00 89.31 279 GLU A O 1
ATOM 2083 N N . ARG A 1 280 ? -5.047 15.527 -8.149 1.00 93.19 280 ARG A N 1
ATOM 2084 C CA . ARG A 1 280 ? -5.903 16.480 -7.419 1.00 93.19 280 ARG A CA 1
ATOM 2085 C C . ARG A 1 280 ? -5.231 17.082 -6.192 1.00 93.19 280 ARG A C 1
ATOM 2087 O O . ARG A 1 280 ? -5.433 18.264 -5.926 1.00 93.19 280 ARG A O 1
ATOM 2094 N N . LEU A 1 281 ? -4.432 16.315 -5.445 1.00 92.62 281 LEU A N 1
ATOM 2095 C CA . LEU A 1 281 ? -3.679 16.868 -4.314 1.00 92.62 281 LEU A CA 1
ATOM 2096 C C . LEU A 1 281 ? -2.694 17.940 -4.787 1.00 92.62 281 LEU A C 1
ATOM 2098 O O . LEU A 1 281 ? -2.595 18.981 -4.141 1.00 92.62 281 LEU A O 1
ATOM 2102 N N . PHE A 1 282 ? -2.006 17.698 -5.903 1.00 89.19 282 PHE A N 1
ATOM 2103 C CA . PHE A 1 282 ? -1.084 18.663 -6.490 1.00 89.19 282 PHE A CA 1
ATOM 2104 C C . PHE A 1 282 ? -1.817 19.922 -6.978 1.00 89.19 282 PHE A C 1
ATOM 2106 O O . PHE A 1 282 ? -1.468 21.027 -6.571 1.00 89.19 282 PHE A O 1
ATOM 2113 N N . GLU A 1 283 ? -2.868 19.759 -7.784 1.00 92.44 283 GLU A N 1
ATOM 2114 C CA . GLU A 1 283 ? -3.604 20.869 -8.409 1.00 92.44 283 GLU A CA 1
ATOM 2115 C C . GLU A 1 283 ? -4.376 21.735 -7.405 1.00 92.44 283 GLU A C 1
ATOM 2117 O O . GLU A 1 283 ? -4.476 22.948 -7.579 1.00 92.44 283 GLU A O 1
ATOM 2122 N N . ARG A 1 284 ? -4.941 21.119 -6.359 1.00 94.81 284 ARG A N 1
ATOM 2123 C CA . ARG A 1 284 ? -5.891 21.768 -5.439 1.00 94.81 284 ARG A CA 1
ATOM 2124 C C . ARG A 1 284 ? -5.306 22.028 -4.042 1.00 94.81 284 ARG A C 1
ATOM 2126 O O . ARG A 1 284 ? -6.037 22.403 -3.132 1.00 94.81 284 ARG A O 1
ATOM 2133 N N . GLY A 1 285 ? -4.002 21.814 -3.833 1.00 90.44 285 GLY A N 1
ATOM 2134 C CA . GLY A 1 285 ? -3.329 22.098 -2.552 1.00 90.44 285 GLY A CA 1
ATOM 2135 C C . GLY A 1 285 ? -3.622 21.094 -1.426 1.00 90.44 285 GLY A C 1
ATOM 2136 O O . GLY A 1 285 ? -3.546 21.430 -0.240 1.00 90.44 285 GLY A O 1
ATOM 2137 N N . GLY A 1 286 ? -3.958 19.855 -1.783 1.00 90.81 286 GLY A N 1
ATOM 2138 C CA . GLY A 1 286 ? -4.116 18.748 -0.845 1.00 90.81 286 GLY A CA 1
ATOM 2139 C C . GLY A 1 286 ? -2.780 18.279 -0.264 1.00 90.81 286 GLY A C 1
ATOM 2140 O O . GLY A 1 286 ? -1.703 18.642 -0.733 1.00 90.81 286 GLY A O 1
ATOM 2141 N N . ARG A 1 287 ? -2.819 17.452 0.787 1.00 91.50 287 ARG A N 1
ATOM 2142 C CA . ARG A 1 287 ? -1.582 16.945 1.411 1.00 91.50 287 ARG A CA 1
ATOM 2143 C C . ARG A 1 287 ? -1.756 15.597 2.086 1.00 91.50 287 ARG A C 1
ATOM 2145 O O . ARG A 1 287 ? -2.867 15.196 2.425 1.00 91.50 287 ARG A O 1
ATOM 2152 N N . MET A 1 288 ? -0.630 14.945 2.357 1.00 93.00 288 MET A N 1
ATOM 2153 C CA . MET A 1 288 ? -0.573 13.706 3.126 1.00 93.00 288 MET A CA 1
ATOM 2154 C C . MET A 1 288 ? 0.136 13.893 4.471 1.00 93.00 288 MET A C 1
ATOM 2156 O O . MET A 1 288 ? 1.024 14.737 4.609 1.00 93.00 288 MET A O 1
ATOM 2160 N N . HIS A 1 289 ? -0.265 13.129 5.488 1.00 92.94 289 HIS A N 1
ATOM 2161 C CA . HIS A 1 289 ? 0.303 13.211 6.835 1.00 92.94 289 HIS A CA 1
ATOM 2162 C C . HIS A 1 289 ? 0.253 11.878 7.597 1.00 92.94 289 HIS A C 1
ATOM 2164 O O . HIS A 1 289 ? -0.369 10.897 7.189 1.00 92.94 289 HIS A O 1
ATOM 2170 N N . GLY A 1 290 ? 0.937 11.834 8.743 1.00 92.50 290 GLY A N 1
ATOM 2171 C CA . GLY A 1 290 ? 0.877 10.705 9.671 1.00 92.50 290 GLY A CA 1
ATOM 2172 C C . GLY A 1 290 ? -0.477 10.612 10.369 1.00 92.50 290 GLY A C 1
ATOM 2173 O O . GLY A 1 290 ? -1.000 11.620 10.839 1.00 92.50 290 GLY A O 1
ATOM 2174 N N . CYS A 1 291 ? -1.019 9.397 10.497 1.00 89.19 291 CYS A N 1
ATOM 2175 C CA . CYS A 1 291 ? -2.252 9.168 11.258 1.00 89.19 291 CYS A CA 1
ATOM 2176 C C . CYS A 1 291 ? -2.084 9.470 12.754 1.00 89.19 291 CYS A C 1
ATOM 2178 O O . CYS A 1 291 ? -3.055 9.793 13.425 1.00 89.19 291 CYS A O 1
ATOM 2180 N N . MET A 1 292 ? -0.860 9.342 13.265 1.00 90.75 292 MET A N 1
ATOM 2181 C CA . MET A 1 292 ? -0.481 9.490 14.670 1.00 90.75 292 MET A CA 1
ATOM 2182 C C . MET A 1 292 ? 0.892 10.185 14.763 1.00 90.75 292 MET A C 1
ATOM 2184 O O . MET A 1 292 ? 1.672 10.112 13.799 1.00 90.75 292 MET A O 1
ATOM 2188 N N . PRO A 1 293 ? 1.222 10.825 15.898 1.00 89.25 293 PRO A N 1
ATOM 2189 C CA . PRO A 1 293 ? 2.560 11.346 16.163 1.00 89.25 293 PRO A CA 1
ATOM 2190 C C . PRO A 1 293 ? 3.654 10.287 15.953 1.00 89.25 293 PRO A C 1
ATOM 2192 O O . PRO A 1 293 ? 3.556 9.164 16.443 1.00 89.25 293 PRO A O 1
ATOM 2195 N N . GLY A 1 294 ? 4.706 10.643 15.209 1.00 87.56 294 GLY A N 1
ATOM 2196 C CA . GLY A 1 294 ? 5.843 9.754 14.932 1.00 87.56 294 GLY A CA 1
ATOM 2197 C C . GLY A 1 294 ? 5.646 8.758 13.780 1.00 87.56 294 GLY A C 1
ATOM 2198 O O . GLY A 1 294 ? 6.569 8.013 13.466 1.00 87.56 294 GLY A O 1
ATOM 2199 N N . CYS A 1 295 ? 4.488 8.735 13.106 1.00 93.00 295 CYS A N 1
ATOM 2200 C CA . CYS A 1 295 ? 4.311 7.904 11.910 1.00 93.00 295 CYS A CA 1
ATOM 2201 C C . CYS A 1 295 ? 5.194 8.399 10.752 1.00 93.00 295 CYS A C 1
ATOM 2203 O O . CYS A 1 295 ? 5.021 9.518 10.265 1.00 93.00 295 CYS A O 1
ATOM 2205 N N . VAL A 1 296 ? 6.107 7.539 10.288 1.00 92.19 296 VAL A N 1
ATOM 2206 C CA . VAL A 1 296 ? 7.028 7.853 9.183 1.00 92.19 296 VAL A CA 1
ATOM 2207 C C . VAL A 1 296 ? 6.466 7.503 7.802 1.00 92.19 296 VAL A C 1
ATOM 2209 O O . VAL A 1 296 ? 6.905 8.091 6.825 1.00 92.19 296 VAL A O 1
ATOM 2212 N N . VAL A 1 297 ? 5.455 6.625 7.723 1.00 92.44 297 VAL A N 1
ATOM 2213 C CA . VAL A 1 297 ? 4.795 6.246 6.452 1.00 92.44 297 VAL A CA 1
ATOM 2214 C C . VAL A 1 297 ? 3.915 7.379 5.918 1.00 92.44 297 VAL A C 1
ATOM 2216 O O . VAL A 1 297 ? 3.899 7.620 4.727 1.00 92.44 297 VAL A O 1
ATOM 2219 N N . LYS A 1 298 ? 3.196 8.110 6.781 1.00 93.25 298 LYS A N 1
ATOM 2220 C CA . LYS A 1 298 ? 2.396 9.293 6.393 1.00 93.25 298 LYS A CA 1
ATOM 2221 C C . LYS A 1 298 ? 1.359 9.059 5.275 1.00 93.25 298 LYS A C 1
ATOM 2223 O O . LYS A 1 298 ? 1.131 9.933 4.450 1.00 93.25 298 LYS A O 1
ATOM 2228 N N . CYS A 1 299 ? 0.672 7.917 5.296 1.00 93.88 299 CYS A N 1
ATOM 2229 C CA . CYS A 1 299 ? -0.291 7.523 4.259 1.00 93.88 299 CYS A CA 1
ATOM 2230 C C . CYS A 1 299 ? -1.651 8.248 4.291 1.00 93.88 299 CYS A C 1
ATOM 2232 O O . CYS A 1 299 ? -2.502 7.962 3.452 1.00 93.88 299 CYS A O 1
ATOM 2234 N N . SER A 1 300 ? -1.926 9.112 5.273 1.00 94.75 300 SER A N 1
ATOM 2235 C CA . SER A 1 300 ? -3.253 9.721 5.401 1.00 94.75 300 SER A CA 1
ATOM 2236 C C . SER A 1 300 ? -3.423 10.905 4.470 1.00 94.75 300 SER A C 1
ATOM 2238 O O . SER A 1 300 ? -2.633 11.839 4.544 1.00 94.75 300 SER A O 1
ATOM 2240 N N . ILE A 1 301 ? -4.510 10.920 3.706 1.00 96.00 301 ILE A N 1
ATOM 2241 C CA . ILE A 1 301 ? -4.818 11.962 2.728 1.00 96.00 301 ILE A CA 1
ATOM 2242 C C . ILE A 1 301 ? -5.796 12.985 3.314 1.00 96.00 301 ILE A C 1
ATOM 2244 O O . ILE A 1 301 ? -6.848 12.610 3.833 1.00 96.00 301 ILE A O 1
ATOM 2248 N N . ILE A 1 302 ? -5.454 14.267 3.184 1.00 95.50 302 ILE A N 1
ATOM 2249 C CA . ILE A 1 302 ? -6.363 15.409 3.326 1.00 95.50 302 ILE A CA 1
ATOM 2250 C C . ILE A 1 302 ? -6.765 15.800 1.909 1.00 95.50 302 ILE A C 1
ATOM 2252 O O . ILE A 1 302 ? -5.977 16.416 1.187 1.00 95.50 302 ILE A O 1
ATOM 2256 N N . TYR A 1 303 ? -7.961 15.376 1.516 1.00 96.88 303 TYR A N 1
ATOM 2257 C CA . TYR A 1 303 ? -8.481 15.530 0.168 1.00 96.88 303 TYR A CA 1
ATOM 2258 C C . TYR A 1 303 ? -9.202 16.885 0.025 1.00 96.88 303 TYR A C 1
ATOM 2260 O O . TYR A 1 303 ? -10.131 17.156 0.798 1.00 96.88 303 TYR A O 1
ATOM 2268 N N . PRO A 1 304 ? -8.769 17.753 -0.906 1.00 96.88 304 PRO A N 1
ATOM 2269 C CA . PRO A 1 304 ? -9.376 19.057 -1.149 1.00 96.88 304 PRO A CA 1
ATOM 2270 C C . PRO A 1 304 ? -10.536 18.991 -2.160 1.00 96.88 304 PRO A C 1
ATOM 2272 O O . PRO A 1 304 ? -10.518 18.190 -3.094 1.00 96.88 304 PRO A O 1
ATOM 2275 N N . ASP A 1 305 ? -11.519 19.875 -2.005 1.00 94.69 305 ASP A N 1
ATOM 2276 C CA . ASP A 1 305 ? -12.491 20.202 -3.050 1.00 94.69 305 ASP A CA 1
ATOM 2277 C C . ASP A 1 305 ? -11.866 21.080 -4.151 1.00 94.69 305 ASP A C 1
ATOM 2279 O O . ASP A 1 305 ? -10.690 21.449 -4.101 1.00 94.69 305 ASP A O 1
ATOM 2283 N N . GLU A 1 306 ? -12.660 21.416 -5.167 1.00 93.69 306 GLU A N 1
ATOM 2284 C CA . GLU A 1 306 ? -12.266 22.283 -6.285 1.00 93.69 306 GLU A CA 1
ATOM 2285 C C . GLU A 1 306 ? -11.786 23.679 -5.859 1.00 93.69 306 GLU A C 1
ATOM 2287 O O . GLU A 1 306 ? -11.038 24.316 -6.597 1.00 93.69 306 GLU A O 1
ATOM 2292 N N . GLN A 1 307 ? -12.185 24.158 -4.677 1.00 93.69 307 GLN A N 1
ATOM 2293 C CA . GLN A 1 307 ? -11.766 25.447 -4.123 1.00 93.69 307 GLN A CA 1
ATOM 2294 C C . GLN A 1 307 ? -10.539 25.316 -3.201 1.00 93.69 307 GLN A C 1
ATOM 2296 O O . GLN A 1 307 ? -10.132 26.291 -2.566 1.00 93.69 307 GLN A O 1
ATOM 2301 N N . GLY A 1 308 ? -9.947 24.122 -3.103 1.00 93.31 308 GLY A N 1
ATOM 2302 C CA . GLY A 1 308 ? -8.795 23.834 -2.250 1.00 93.31 308 GLY A CA 1
ATOM 2303 C C . GLY A 1 308 ? -9.132 23.696 -0.762 1.00 93.31 308 GLY A C 1
ATOM 2304 O O . GLY A 1 308 ? -8.233 23.572 0.076 1.00 93.31 308 GLY A O 1
ATOM 2305 N N . LYS A 1 309 ? -10.417 23.705 -0.390 1.00 94.25 309 LYS A N 1
ATOM 2306 C CA . LYS A 1 309 ? -10.850 23.494 0.993 1.00 94.25 309 LYS A CA 1
ATOM 2307 C C . LYS A 1 309 ? -10.929 21.997 1.269 1.00 94.25 309 LYS A C 1
ATOM 2309 O O . LYS A 1 309 ? -11.302 21.200 0.420 1.00 94.25 309 LYS A O 1
ATOM 2314 N N . ARG A 1 310 ? -10.581 21.582 2.488 1.00 94.00 310 ARG A N 1
ATOM 2315 C CA . ARG A 1 310 ? -10.680 20.173 2.896 1.00 94.00 310 ARG A CA 1
ATOM 2316 C C . ARG A 1 310 ? -12.118 19.662 2.742 1.00 94.00 310 ARG A C 1
ATOM 2318 O O . ARG A 1 310 ? -12.986 20.056 3.524 1.00 94.00 310 ARG A O 1
ATOM 2325 N N . LEU A 1 311 ? -12.302 18.701 1.841 1.00 95.56 311 LEU A N 1
ATOM 2326 C CA . LEU A 1 311 ? -13.543 17.959 1.649 1.00 95.56 311 LEU A CA 1
ATOM 2327 C C . LEU A 1 311 ? -13.601 16.719 2.546 1.00 95.56 311 LEU A C 1
ATOM 2329 O O . LEU A 1 311 ? -14.581 16.504 3.250 1.00 95.56 311 LEU A O 1
ATOM 2333 N N . ALA A 1 312 ? -12.522 15.935 2.559 1.00 94.38 312 ALA A N 1
ATOM 2334 C CA . ALA A 1 312 ? -12.412 14.723 3.360 1.00 94.38 312 ALA A CA 1
ATOM 2335 C C . ALA A 1 312 ? -11.006 14.583 3.958 1.00 94.38 312 ALA A C 1
ATOM 2337 O O . ALA A 1 312 ? -10.024 15.110 3.434 1.00 94.38 312 ALA A O 1
ATOM 2338 N N . SER A 1 313 ? -10.901 13.855 5.065 1.00 92.75 313 SER A N 1
ATOM 2339 C CA . SER A 1 313 ? -9.627 13.419 5.644 1.00 92.75 313 SER A CA 1
ATOM 2340 C C . SER A 1 313 ? -9.632 11.901 5.789 1.00 92.75 313 SER A C 1
ATOM 2342 O O . SER A 1 313 ? -10.692 11.281 5.701 1.00 92.75 313 SER A O 1
ATOM 2344 N N . ALA A 1 314 ? -8.456 11.294 5.954 1.00 92.38 314 ALA A N 1
ATOM 2345 C CA . ALA A 1 314 ? -8.282 9.843 5.950 1.00 92.38 314 ALA A CA 1
ATOM 2346 C C . ALA A 1 314 ? -8.945 9.190 4.722 1.00 92.38 314 ALA A C 1
ATOM 2348 O O . ALA A 1 314 ? -9.689 8.227 4.855 1.00 92.38 314 ALA A O 1
ATOM 2349 N N . TYR A 1 315 ? -8.742 9.762 3.532 1.00 95.56 315 TYR A N 1
ATOM 2350 C CA . TYR A 1 315 ? -9.396 9.292 2.311 1.00 95.56 315 TYR A CA 1
ATOM 2351 C C . TYR A 1 315 ? -8.811 7.941 1.860 1.00 95.56 315 TYR A C 1
ATOM 2353 O O . TYR A 1 315 ? -7.724 7.878 1.286 1.00 95.56 315 TYR A O 1
ATOM 2361 N N . GLU A 1 316 ? -9.492 6.855 2.230 1.00 95.50 316 GLU A N 1
ATOM 2362 C CA . GLU A 1 316 ? -8.966 5.487 2.229 1.00 95.50 316 GLU A CA 1
ATOM 2363 C C . GLU A 1 316 ? -9.558 4.612 1.116 1.00 95.50 316 GLU A C 1
ATOM 2365 O O . GLU A 1 316 ? -10.695 4.804 0.684 1.00 95.50 316 GLU A O 1
ATOM 2370 N N . TYR A 1 317 ? -8.791 3.594 0.705 1.00 97.75 317 TYR A N 1
ATOM 2371 C CA . TYR A 1 317 ? -9.197 2.583 -0.277 1.00 97.75 317 TYR A CA 1
ATOM 2372 C C . TYR A 1 317 ? -10.579 1.991 -0.007 1.00 97.75 317 TYR A C 1
ATOM 2374 O O . TYR A 1 317 ? -11.414 1.986 -0.900 1.00 97.75 317 TYR A O 1
ATOM 2382 N N . GLU A 1 318 ? -10.827 1.518 1.215 1.00 97.44 318 GLU A N 1
ATOM 2383 C CA . GLU A 1 318 ? -12.092 0.874 1.579 1.00 97.44 318 GLU A CA 1
ATOM 2384 C C . GLU A 1 318 ? -13.282 1.809 1.362 1.00 97.44 318 GLU A C 1
ATOM 2386 O O . GLU A 1 318 ? -14.317 1.396 0.851 1.00 97.44 318 GLU A O 1
ATOM 2391 N N . THR A 1 319 ? -13.121 3.100 1.663 1.00 96.75 319 THR A N 1
ATOM 2392 C CA . THR A 1 319 ? -14.167 4.090 1.399 1.00 96.75 319 THR A CA 1
ATOM 2393 C C . THR A 1 319 ? -14.379 4.305 -0.098 1.00 96.75 319 THR A C 1
ATOM 2395 O O . THR A 1 319 ? -15.519 4.346 -0.550 1.00 96.75 319 THR A O 1
ATOM 2398 N N . ILE A 1 320 ? -13.301 4.398 -0.879 1.00 98.31 320 ILE A N 1
ATOM 2399 C CA . ILE A 1 320 ? -13.380 4.551 -2.340 1.00 98.31 320 ILE A CA 1
ATOM 2400 C C . ILE A 1 320 ? -14.007 3.316 -2.995 1.00 98.31 320 ILE A C 1
ATOM 2402 O O . ILE A 1 320 ? -14.812 3.446 -3.913 1.00 98.31 320 ILE A O 1
ATOM 2406 N N . ALA A 1 321 ? -13.679 2.118 -2.520 1.00 98.50 321 ALA A N 1
ATOM 2407 C CA . ALA A 1 321 ? -14.268 0.887 -3.019 1.00 98.50 321 ALA A CA 1
ATOM 2408 C C . ALA A 1 321 ? -15.760 0.813 -2.660 1.00 98.50 321 ALA A C 1
ATOM 2410 O O . ALA A 1 321 ? -16.601 0.602 -3.532 1.00 98.50 321 ALA A O 1
ATOM 2411 N N . MET A 1 322 ? -16.104 1.034 -1.390 1.00 98.62 322 MET A N 1
ATOM 2412 C CA . MET A 1 322 ? -17.445 0.753 -0.872 1.00 98.62 322 MET A CA 1
ATOM 2413 C C . MET A 1 322 ? -18.465 1.870 -1.108 1.00 98.62 322 MET A C 1
ATOM 2415 O O . MET A 1 322 ? -19.638 1.561 -1.296 1.00 98.62 322 MET A O 1
ATOM 2419 N N . LEU A 1 323 ? -18.039 3.138 -1.152 1.00 98.69 323 LEU A N 1
ATOM 2420 C CA . LEU A 1 323 ? -18.887 4.292 -1.502 1.00 98.69 323 LEU A CA 1
ATOM 2421 C C . LEU A 1 323 ? -18.678 4.774 -2.947 1.00 98.69 323 LEU A C 1
ATOM 2423 O O . LEU A 1 323 ? -19.372 5.682 -3.397 1.00 98.69 323 LEU A O 1
ATOM 2427 N N . GLY A 1 324 ? -17.714 4.195 -3.663 1.00 98.38 324 GLY A N 1
ATOM 2428 C CA . GLY A 1 324 ? -17.417 4.497 -5.059 1.00 98.38 324 GLY A CA 1
ATOM 2429 C C . GLY A 1 324 ? -17.776 3.334 -5.965 1.00 98.38 324 GLY A C 1
ATOM 2430 O O . GLY A 1 324 ? -18.922 3.209 -6.397 1.00 98.38 324 GLY A O 1
ATOM 2431 N N . SER A 1 325 ? -16.807 2.457 -6.243 1.00 98.25 325 SER A N 1
ATOM 2432 C CA . SER A 1 325 ? -16.969 1.393 -7.242 1.00 98.25 325 SER A CA 1
ATOM 2433 C C . SER A 1 325 ? -18.134 0.457 -6.961 1.00 98.25 325 SER A C 1
ATOM 2435 O O . SER A 1 325 ? -18.896 0.146 -7.879 1.00 98.25 325 SER A O 1
ATOM 2437 N N . ASN A 1 326 ? -18.342 0.068 -5.706 1.00 98.50 326 ASN A N 1
ATOM 2438 C CA . ASN A 1 326 ? -19.444 -0.807 -5.325 1.00 98.50 326 ASN A CA 1
ATOM 2439 C C . ASN A 1 326 ? -20.823 -0.154 -5.535 1.00 98.50 326 ASN A C 1
ATOM 2441 O O . ASN A 1 326 ? -21.803 -0.866 -5.730 1.00 98.50 326 ASN A O 1
ATOM 2445 N N . LEU A 1 327 ? -20.886 1.181 -5.558 1.00 98.56 327 LEU A N 1
ATOM 2446 C CA . LEU A 1 327 ? -22.080 1.973 -5.870 1.00 98.56 327 LEU A CA 1
ATOM 2447 C C . LEU A 1 327 ? -22.095 2.487 -7.320 1.00 98.56 327 LEU A C 1
ATOM 2449 O O . LEU A 1 327 ? -22.964 3.281 -7.671 1.00 98.56 327 LEU A O 1
ATOM 2453 N N . GLY A 1 328 ? -21.133 2.088 -8.159 1.00 97.69 328 GLY A N 1
ATOM 2454 C CA . GLY A 1 328 ? -21.002 2.555 -9.542 1.00 97.69 328 GLY A CA 1
ATOM 2455 C C . GLY A 1 328 ? -20.542 4.012 -9.690 1.00 97.69 328 GLY A C 1
ATOM 2456 O O . GLY A 1 328 ? -20.628 4.569 -10.783 1.00 97.69 328 GLY A O 1
ATOM 2457 N N . ILE A 1 329 ? -20.068 4.647 -8.615 1.00 98.38 329 ILE A N 1
ATOM 2458 C CA . ILE A 1 329 ? -19.657 6.056 -8.587 1.00 98.38 329 ILE A CA 1
ATOM 2459 C C . ILE A 1 329 ? -18.151 6.146 -8.878 1.00 98.38 329 ILE A C 1
ATOM 2461 O O . ILE A 1 329 ? -17.332 5.599 -8.142 1.00 98.38 329 ILE A O 1
ATOM 2465 N N . MET A 1 330 ? -17.785 6.853 -9.951 1.00 97.00 330 MET A N 1
ATOM 2466 C CA . MET A 1 330 ? -16.398 7.031 -10.427 1.00 97.00 330 MET A CA 1
ATOM 2467 C C . MET A 1 330 ? -15.921 8.490 -10.304 1.00 97.00 330 MET A C 1
ATOM 2469 O O . MET A 1 330 ? -15.169 8.978 -11.146 1.00 97.00 330 MET A O 1
ATOM 2473 N N . ASP A 1 331 ? -16.398 9.197 -9.279 1.00 97.50 331 ASP A N 1
ATOM 2474 C CA . ASP A 1 331 ? -16.118 10.613 -9.018 1.00 97.50 331 ASP A CA 1
ATOM 2475 C C . ASP A 1 331 ? -15.543 10.768 -7.602 1.00 97.50 331 ASP A C 1
ATOM 2477 O O . AS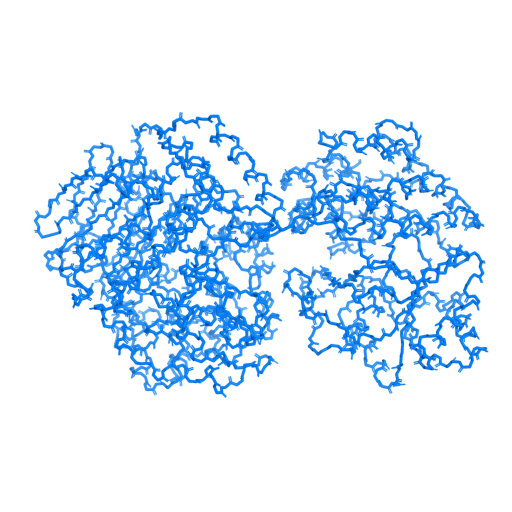P A 1 331 ? -16.212 10.484 -6.606 1.00 97.50 331 ASP A O 1
ATOM 2481 N N . LEU A 1 332 ? -14.284 11.207 -7.514 1.00 97.75 332 LEU A N 1
ATOM 2482 C CA . LEU A 1 332 ? -13.564 11.349 -6.248 1.00 97.75 332 LEU A CA 1
ATOM 2483 C C . LEU A 1 332 ? -14.169 12.417 -5.320 1.00 97.75 332 LEU A C 1
ATOM 2485 O O . LEU A 1 332 ? -14.120 12.250 -4.102 1.00 97.75 332 LEU A O 1
ATOM 2489 N N . ASP A 1 333 ? -14.767 13.482 -5.852 1.00 97.94 333 ASP A N 1
ATOM 2490 C CA . ASP A 1 333 ? -15.378 14.533 -5.034 1.00 97.94 333 ASP A CA 1
ATOM 2491 C C . ASP A 1 333 ? -16.732 14.059 -4.493 1.00 97.94 333 ASP A C 1
ATOM 2493 O O . ASP A 1 333 ? -17.075 14.312 -3.336 1.00 97.94 333 ASP A O 1
ATOM 2497 N N . ALA A 1 334 ? -17.492 13.315 -5.299 1.00 98.44 334 ALA A N 1
ATOM 2498 C CA . ALA A 1 334 ? -18.720 12.663 -4.856 1.00 98.44 334 ALA A CA 1
ATOM 2499 C C . ALA A 1 334 ? -18.460 11.650 -3.727 1.00 98.44 334 ALA A C 1
ATOM 2501 O O . ALA A 1 334 ? -19.105 11.708 -2.678 1.00 98.44 334 ALA A O 1
ATOM 2502 N N . ILE A 1 335 ? -17.472 10.768 -3.905 1.00 98.62 335 ILE A N 1
ATOM 2503 C CA . ILE A 1 335 ? -17.067 9.795 -2.880 1.00 98.62 335 ILE A CA 1
ATOM 2504 C C . ILE A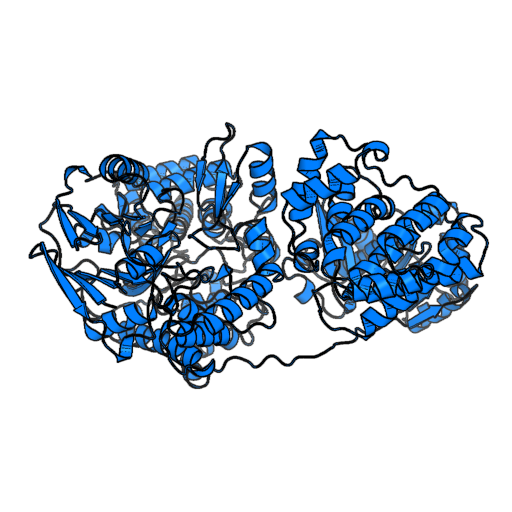 1 335 ? -16.559 10.525 -1.626 1.00 98.62 335 ILE A C 1
ATOM 2506 O O . ILE A 1 335 ? -16.913 10.145 -0.509 1.00 98.62 335 ILE A O 1
ATOM 2510 N N . GLY A 1 336 ? -15.794 11.612 -1.786 1.00 98.19 336 GLY A N 1
ATOM 2511 C CA . GLY A 1 336 ? -15.350 12.467 -0.681 1.00 98.19 336 GLY A CA 1
ATOM 2512 C C . GLY A 1 336 ? -16.508 13.049 0.142 1.00 98.19 336 GLY A C 1
ATOM 2513 O O . GLY A 1 336 ? -16.442 13.046 1.372 1.00 98.19 336 GLY A O 1
ATOM 2514 N N . LYS A 1 337 ? -17.598 13.479 -0.509 1.00 98.56 337 LYS A N 1
ATOM 2515 C CA . LYS A 1 337 ? -18.821 13.961 0.165 1.00 98.56 337 LYS A CA 1
ATOM 2516 C C . LYS A 1 337 ? -19.525 12.847 0.940 1.00 98.56 337 LYS A C 1
ATOM 2518 O O . LYS A 1 337 ? -19.862 13.046 2.105 1.00 98.56 337 LYS A O 1
ATOM 2523 N N . LEU A 1 338 ? -19.699 11.671 0.331 1.00 98.69 338 LEU A N 1
ATOM 2524 C CA . LEU A 1 338 ? -20.306 10.515 1.004 1.00 98.69 338 LEU A CA 1
ATOM 2525 C C . LEU A 1 338 ? -19.474 10.068 2.212 1.00 98.69 338 LEU A C 1
ATOM 2527 O O . LEU A 1 338 ? -20.029 9.783 3.275 1.00 98.69 338 LEU A O 1
ATOM 2531 N N . LYS A 1 339 ? -18.141 10.081 2.082 1.00 98.00 339 LYS A N 1
ATOM 2532 C CA . LYS A 1 339 ? -17.232 9.822 3.200 1.00 98.00 339 LYS A CA 1
ATOM 2533 C C . LYS A 1 339 ? -17.451 10.806 4.341 1.00 98.00 339 LYS A C 1
ATOM 2535 O O . LYS A 1 339 ? -17.606 10.374 5.479 1.00 98.00 339 LYS A O 1
ATOM 2540 N N . PHE A 1 340 ? -17.458 12.105 4.039 1.00 98.12 340 PHE A N 1
ATOM 2541 C CA . PHE A 1 340 ? -17.667 13.144 5.044 1.00 98.12 340 PHE A CA 1
ATOM 2542 C C . PHE A 1 340 ? -18.979 12.921 5.806 1.00 98.12 340 PHE A C 1
ATOM 2544 O O . PHE A 1 340 ? -18.989 12.991 7.030 1.00 98.12 340 PHE A O 1
ATOM 2551 N N . MET A 1 341 ? -20.065 12.581 5.102 1.00 98.50 341 MET A N 1
ATOM 2552 C CA . MET A 1 341 ? -21.351 12.263 5.732 1.00 98.50 341 MET A CA 1
ATOM 2553 C C . MET A 1 341 ? -21.261 11.039 6.655 1.00 98.50 341 MET A C 1
ATOM 2555 O O . MET A 1 341 ? -21.795 11.077 7.761 1.00 98.50 341 MET A O 1
ATOM 2559 N N . CYS A 1 342 ? -20.566 9.974 6.242 1.00 98.44 342 CYS A N 1
ATOM 2560 C CA . CYS A 1 342 ? -20.367 8.790 7.085 1.00 98.44 342 CYS A CA 1
ATOM 2561 C C . CYS A 1 342 ? -19.556 9.116 8.349 1.00 98.44 342 CYS A C 1
ATOM 2563 O O . CYS A 1 342 ? -19.956 8.720 9.444 1.00 98.44 342 CYS A O 1
ATOM 2565 N N . ASP A 1 343 ? -18.462 9.872 8.212 1.00 98.12 343 ASP A N 1
ATOM 2566 C CA . ASP A 1 343 ? -17.650 10.320 9.349 1.00 98.12 343 ASP A CA 1
ATOM 2567 C C . ASP A 1 343 ? -18.460 11.214 10.299 1.00 98.12 343 ASP A C 1
ATOM 2569 O O . ASP A 1 343 ? -18.374 11.053 11.515 1.00 98.12 343 ASP A O 1
ATOM 2573 N N . ASP A 1 344 ? -19.279 12.129 9.771 1.00 98.31 344 ASP A N 1
ATOM 2574 C CA . ASP A 1 344 ? -20.066 13.061 10.585 1.00 98.31 344 ASP A CA 1
ATOM 2575 C C . ASP A 1 344 ? -21.190 12.344 11.354 1.00 98.31 344 ASP A C 1
ATOM 2577 O O . ASP A 1 344 ? -21.417 12.600 12.541 1.00 98.31 344 ASP A O 1
ATOM 2581 N N . LEU A 1 345 ? -21.859 11.385 10.705 1.00 98.50 345 LEU A N 1
ATOM 2582 C CA . LEU A 1 345 ? -22.898 10.558 11.326 1.00 98.50 345 LEU A CA 1
ATOM 2583 C C . LEU A 1 345 ? -22.333 9.510 12.298 1.00 98.50 345 LEU A C 1
ATOM 2585 O O . LEU A 1 345 ? -23.059 9.075 13.198 1.00 98.50 345 LEU A O 1
ATOM 2589 N N . GLY A 1 346 ? -21.060 9.129 12.147 1.00 98.31 346 GLY A N 1
ATOM 2590 C CA . GLY A 1 346 ? -20.421 8.053 12.906 1.00 98.31 346 GLY A CA 1
ATOM 2591 C C . GLY A 1 346 ? -20.816 6.667 12.392 1.00 98.31 346 GLY A C 1
ATOM 2592 O O . GLY A 1 346 ? -21.280 5.830 13.167 1.00 98.31 346 GLY A O 1
ATOM 2593 N N . LEU A 1 347 ? -20.692 6.440 11.083 1.00 98.44 347 LEU A N 1
ATOM 2594 C CA . LEU A 1 347 ? -21.037 5.186 10.406 1.00 98.44 347 LEU A CA 1
ATOM 2595 C C . LEU A 1 347 ? -19.796 4.470 9.861 1.00 98.44 347 LEU A C 1
ATOM 2597 O O . LEU A 1 347 ? -18.854 5.098 9.376 1.00 98.44 347 LEU A O 1
ATOM 2601 N N . ASP A 1 348 ? -19.830 3.138 9.871 1.00 98.44 348 ASP A N 1
ATOM 2602 C CA . ASP A 1 348 ? -18.890 2.313 9.114 1.00 98.44 348 ASP A CA 1
ATOM 2603 C C . ASP A 1 348 ? -19.153 2.446 7.606 1.00 98.44 348 ASP A C 1
ATOM 2605 O O . ASP A 1 348 ? -20.162 1.957 7.095 1.00 98.44 348 ASP A O 1
ATOM 2609 N N . ALA A 1 349 ? -18.221 3.084 6.890 1.00 98.12 349 ALA A N 1
ATOM 2610 C CA . ALA A 1 349 ? -18.295 3.289 5.444 1.00 98.12 349 ALA A CA 1
ATOM 2611 C C . ALA A 1 349 ? -18.387 1.974 4.645 1.00 98.12 349 ALA A C 1
ATOM 2613 O O . ALA A 1 349 ? -19.002 1.954 3.578 1.00 98.12 349 ALA A O 1
ATOM 2614 N N . ILE A 1 350 ? -17.801 0.879 5.147 1.00 98.69 350 ILE A N 1
ATOM 2615 C CA . ILE A 1 350 ? -17.862 -0.433 4.488 1.00 98.69 350 ILE A CA 1
ATOM 2616 C C . ILE A 1 350 ? -19.268 -1.007 4.630 1.00 98.69 350 ILE A C 1
ATOM 2618 O O . ILE A 1 350 ? -19.897 -1.379 3.640 1.00 98.69 350 ILE A O 1
ATOM 2622 N N . GLU A 1 351 ? -19.766 -1.049 5.865 1.00 98.44 351 GLU A N 1
ATOM 2623 C CA . GLU A 1 351 ? -21.075 -1.609 6.191 1.00 98.44 351 GLU A CA 1
ATOM 2624 C C . GLU A 1 351 ? -22.201 -0.831 5.497 1.00 98.44 351 GLU A C 1
ATOM 2626 O O . GLU A 1 351 ? -23.041 -1.429 4.820 1.00 98.44 351 GLU A O 1
ATOM 2631 N N . VAL A 1 352 ? -22.180 0.506 5.584 1.00 98.50 352 VAL A N 1
ATOM 2632 C CA . VAL A 1 352 ? -23.199 1.347 4.943 1.00 98.50 352 VAL A CA 1
ATOM 2633 C C . VAL A 1 352 ? -23.056 1.353 3.421 1.00 98.50 352 VAL A C 1
ATOM 2635 O O . VAL A 1 352 ? -24.067 1.292 2.732 1.00 98.50 352 VAL A O 1
ATOM 2638 N N . GLY A 1 353 ? -21.837 1.342 2.870 1.00 98.50 353 GLY A N 1
ATOM 2639 C CA . GLY A 1 353 ? -21.628 1.240 1.422 1.00 98.50 353 GLY A CA 1
ATOM 2640 C C . GLY A 1 353 ? -22.166 -0.071 0.849 1.00 98.50 353 GLY A C 1
ATOM 2641 O O . GLY A 1 353 ? -22.779 -0.096 -0.216 1.00 98.50 353 GLY A O 1
ATOM 2642 N N . SER A 1 354 ? -22.024 -1.166 1.592 1.00 98.19 354 SER A N 1
ATOM 2643 C CA . SER A 1 354 ? -22.618 -2.450 1.226 1.00 98.19 354 SER A CA 1
ATOM 2644 C C . SER A 1 354 ? -24.152 -2.434 1.334 1.00 98.19 354 SER A C 1
ATOM 2646 O O . SER A 1 354 ? -24.849 -2.888 0.426 1.00 98.19 354 SER A O 1
ATOM 2648 N N . ALA A 1 355 ? -24.701 -1.827 2.392 1.00 98.50 355 ALA A N 1
ATOM 2649 C CA . ALA A 1 355 ? -26.144 -1.651 2.570 1.00 98.50 355 ALA A CA 1
ATOM 2650 C C . ALA A 1 355 ? -26.783 -0.784 1.467 1.00 98.50 355 ALA A C 1
ATOM 2652 O O . ALA A 1 355 ? -27.837 -1.136 0.939 1.00 98.50 355 ALA A O 1
ATOM 2653 N N . LEU A 1 356 ? -26.128 0.310 1.068 1.00 98.75 356 LEU A N 1
ATOM 2654 C CA . LEU A 1 356 ? -26.552 1.170 -0.042 1.00 98.75 356 LEU A CA 1
ATOM 2655 C C . LEU A 1 356 ? -26.553 0.408 -1.377 1.00 98.75 356 LEU A C 1
ATOM 2657 O O . LEU A 1 356 ? -27.502 0.519 -2.154 1.00 98.75 356 LEU A O 1
ATOM 2661 N N . ALA A 1 357 ? -25.540 -0.430 -1.616 1.00 98.12 357 ALA A N 1
ATOM 2662 C CA . ALA A 1 357 ? -25.488 -1.282 -2.800 1.00 98.12 357 ALA A CA 1
ATOM 2663 C C . ALA A 1 357 ? -26.648 -2.296 -2.824 1.00 98.12 357 ALA A C 1
ATOM 2665 O O . ALA A 1 357 ? -27.302 -2.456 -3.852 1.00 98.12 357 ALA A O 1
ATOM 2666 N N . VAL A 1 358 ? -26.986 -2.907 -1.685 1.00 97.50 35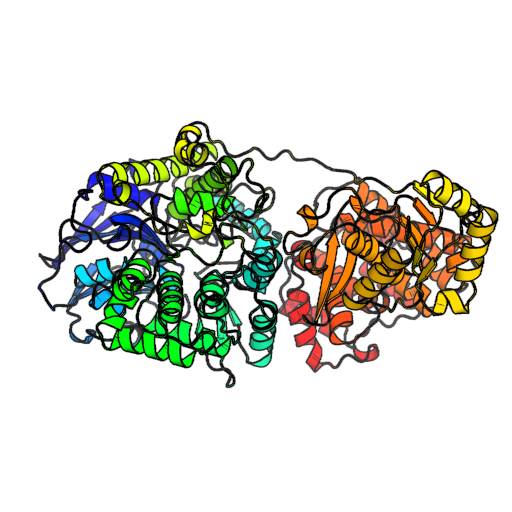8 VAL A N 1
ATOM 2667 C CA . VAL A 1 358 ? -28.185 -3.755 -1.555 1.00 97.50 358 VAL A CA 1
ATOM 2668 C C . VAL A 1 358 ? -29.474 -2.957 -1.772 1.00 97.50 358 VAL A C 1
ATOM 2670 O O . VAL A 1 358 ? -30.395 -3.452 -2.416 1.00 97.50 358 VAL A O 1
ATOM 2673 N N . ALA A 1 359 ? -29.553 -1.717 -1.288 1.00 98.25 359 ALA A N 1
ATOM 2674 C CA . ALA A 1 359 ? -30.713 -0.857 -1.512 1.00 98.25 359 ALA A CA 1
ATOM 2675 C C . ALA A 1 359 ? -30.936 -0.543 -3.002 1.00 98.25 359 ALA A C 1
ATOM 2677 O O . ALA A 1 359 ? -32.081 -0.396 -3.437 1.00 98.25 359 ALA A O 1
ATOM 2678 N N . SER A 1 360 ? -29.863 -0.505 -3.796 1.00 97.56 360 SER A N 1
ATOM 2679 C CA . SER A 1 360 ? -29.956 -0.345 -5.250 1.00 97.56 360 SER A CA 1
ATOM 2680 C C . SER A 1 360 ? -30.588 -1.548 -5.964 1.00 97.56 360 SER A C 1
ATOM 2682 O O . SER A 1 360 ? -31.316 -1.353 -6.928 1.00 97.56 360 SER A O 1
ATOM 2684 N N . GLU A 1 361 ? -30.413 -2.774 -5.451 1.00 95.31 361 GLU A N 1
ATOM 2685 C CA . GLU A 1 361 ? -31.055 -3.990 -5.997 1.00 95.31 361 GLU A CA 1
ATOM 2686 C C . GLU A 1 361 ? -32.582 -3.992 -5.804 1.00 95.31 361 GLU A C 1
ATOM 2688 O O . GLU A 1 361 ? -33.286 -4.786 -6.421 1.00 95.31 361 GLU A O 1
ATOM 2693 N N . ALA A 1 362 ? -33.093 -3.124 -4.926 1.00 96.62 362 ALA A N 1
ATOM 2694 C CA . ALA A 1 362 ? -34.517 -2.935 -4.658 1.00 96.62 362 ALA A CA 1
ATOM 2695 C C . ALA A 1 362 ? -35.034 -1.567 -5.149 1.00 96.62 362 ALA A C 1
ATOM 2697 O O . ALA A 1 362 ? -36.029 -1.058 -4.620 1.00 96.62 362 ALA A O 1
ATOM 2698 N N . ASP A 1 363 ? -34.325 -0.943 -6.099 1.00 96.38 363 ASP A N 1
ATOM 2699 C CA . ASP A 1 363 ? -34.656 0.352 -6.710 1.00 96.38 363 ASP A CA 1
ATOM 2700 C C . ASP A 1 363 ? -34.822 1.509 -5.699 1.00 96.38 363 ASP A C 1
ATOM 2702 O O . ASP A 1 363 ? -35.518 2.493 -5.958 1.00 96.38 363 ASP A O 1
ATOM 2706 N N . LYS A 1 364 ? -34.194 1.413 -4.516 1.00 97.69 364 LYS A N 1
ATOM 2707 C CA . LYS A 1 364 ? -34.186 2.492 -3.505 1.00 97.69 364 LYS A CA 1
ATOM 2708 C C . LYS A 1 364 ? -33.025 3.465 -3.671 1.00 97.69 364 LYS A C 1
ATOM 2710 O O . LYS A 1 364 ? -33.076 4.561 -3.127 1.00 97.69 364 LYS A O 1
ATOM 2715 N N . MET A 1 365 ? -31.999 3.065 -4.416 1.00 97.06 365 MET A N 1
ATOM 2716 C CA . MET A 1 365 ? -30.853 3.885 -4.797 1.00 97.06 365 MET A CA 1
ATOM 2717 C C . MET A 1 365 ? -30.611 3.707 -6.292 1.00 97.06 365 MET A C 1
ATOM 2719 O O . MET A 1 365 ? -30.682 2.587 -6.798 1.00 97.06 365 MET A O 1
ATOM 2723 N N . LYS A 1 366 ? -30.261 4.779 -6.999 1.00 97.56 366 LYS A N 1
ATOM 2724 C CA . LYS A 1 366 ? -29.867 4.684 -8.403 1.00 97.56 366 LYS A CA 1
ATOM 2725 C C . LYS A 1 366 ? -28.359 4.428 -8.490 1.00 97.56 366 LYS A C 1
ATOM 2727 O O . LYS A 1 366 ? -27.559 5.260 -8.072 1.00 97.56 366 LYS A O 1
ATOM 2732 N N . MET A 1 367 ? -27.964 3.279 -9.044 1.00 97.06 367 MET A N 1
ATOM 2733 C CA . MET A 1 367 ? -26.549 2.927 -9.235 1.00 97.06 367 MET A CA 1
ATOM 2734 C C . MET A 1 367 ? -25.815 4.014 -10.042 1.00 97.06 367 MET A C 1
ATOM 2736 O O . MET A 1 367 ? -26.321 4.492 -11.058 1.00 97.06 367 MET A O 1
ATOM 2740 N N . GLY A 1 368 ? -24.629 4.413 -9.582 1.00 96.88 368 GLY A N 1
ATOM 2741 C CA . GLY A 1 368 ? -23.818 5.489 -10.155 1.00 96.88 368 GLY A CA 1
ATOM 2742 C C . GLY A 1 368 ? -24.259 6.911 -9.794 1.00 96.88 368 GLY A C 1
ATOM 2743 O O . GLY A 1 368 ? -23.551 7.860 -10.128 1.00 96.88 368 GLY A O 1
ATOM 2744 N N . ASP A 1 369 ? -25.385 7.088 -9.093 1.00 97.94 369 ASP A N 1
ATOM 2745 C CA . ASP A 1 369 ? -25.882 8.397 -8.667 1.00 97.94 369 ASP A CA 1
ATOM 2746 C C . ASP A 1 369 ? -25.602 8.646 -7.181 1.00 97.94 369 ASP A C 1
ATOM 2748 O O . ASP A 1 369 ? -26.351 8.228 -6.290 1.00 97.94 369 ASP A O 1
ATOM 2752 N N . TRP A 1 370 ? -24.526 9.385 -6.915 1.00 98.06 370 TRP A N 1
ATOM 2753 C CA . TRP A 1 370 ? -24.103 9.711 -5.555 1.00 98.06 370 TRP A CA 1
ATOM 2754 C C . TRP A 1 370 ? -25.131 10.530 -4.770 1.00 98.06 370 TRP A C 1
ATOM 2756 O O . TRP A 1 370 ? -25.143 10.450 -3.542 1.00 98.06 370 TRP A O 1
ATOM 2766 N N . LYS A 1 371 ? -26.004 11.301 -5.437 1.00 98.62 371 LYS A N 1
ATOM 2767 C CA . LYS A 1 371 ? -27.031 12.089 -4.741 1.00 98.62 371 LYS A CA 1
ATOM 2768 C C . LYS A 1 371 ? -28.087 11.177 -4.136 1.00 98.62 371 LYS A C 1
ATOM 2770 O O . LYS A 1 371 ? -28.433 11.358 -2.975 1.00 98.62 371 LYS A O 1
ATOM 2775 N N . SER A 1 372 ? -28.499 10.141 -4.866 1.00 98.19 372 SER A N 1
ATOM 2776 C CA . SER A 1 372 ? -29.421 9.129 -4.335 1.00 98.19 372 SER A CA 1
ATOM 2777 C C . SER A 1 372 ? -28.820 8.360 -3.147 1.00 98.19 372 SER A C 1
ATOM 2779 O O . SER A 1 372 ? -29.511 8.076 -2.171 1.00 98.19 372 SER A O 1
ATOM 2781 N N . ALA A 1 373 ? -27.507 8.090 -3.166 1.00 98.50 373 ALA A N 1
ATOM 2782 C CA . ALA A 1 373 ? -26.806 7.514 -2.018 1.00 98.50 373 ALA A CA 1
ATOM 2783 C C . ALA A 1 373 ? -26.783 8.479 -0.816 1.00 98.50 373 ALA A C 1
ATOM 2785 O O . ALA A 1 373 ? -27.037 8.069 0.317 1.00 98.50 373 ALA A O 1
ATOM 2786 N N . ALA A 1 374 ? -26.527 9.770 -1.055 1.00 98.75 374 ALA A N 1
ATOM 2787 C CA . ALA A 1 374 ? -26.558 10.801 -0.019 1.00 98.75 374 ALA A CA 1
ATOM 2788 C C . ALA A 1 374 ? -27.961 10.968 0.595 1.00 98.75 374 ALA A C 1
ATOM 2790 O O . ALA A 1 374 ? -28.077 11.104 1.810 1.00 98.75 374 ALA A O 1
ATOM 2791 N N . GLU A 1 375 ? -29.025 10.893 -0.206 1.00 98.62 375 GLU A N 1
ATOM 2792 C CA . GLU A 1 375 ? -30.417 10.900 0.269 1.00 98.62 375 GLU A CA 1
ATOM 2793 C C . GLU A 1 375 ? -30.710 9.745 1.228 1.00 98.62 375 GLU A C 1
ATOM 2795 O O . GLU A 1 375 ? -31.332 9.946 2.272 1.00 98.62 375 GLU A O 1
ATOM 2800 N N . LEU A 1 376 ? -30.204 8.545 0.940 1.00 98.56 376 LEU A N 1
ATOM 2801 C CA . LEU A 1 376 ? -30.330 7.412 1.855 1.00 98.56 376 LEU A CA 1
ATOM 2802 C C . LEU A 1 376 ? -29.528 7.604 3.151 1.00 98.56 376 LEU A C 1
ATOM 2804 O O . LEU A 1 376 ? -30.013 7.229 4.218 1.00 98.56 376 LEU A O 1
ATOM 2808 N N . LEU A 1 377 ? -28.347 8.232 3.103 1.00 98.56 377 LEU A N 1
ATOM 2809 C CA . LEU A 1 377 ? -27.612 8.611 4.319 1.00 98.56 377 LEU A CA 1
ATOM 2810 C C . LEU A 1 377 ? -28.383 9.651 5.153 1.00 98.56 377 LEU A C 1
ATOM 2812 O O . LEU A 1 377 ? -28.415 9.540 6.378 1.00 98.56 377 LEU A O 1
ATOM 2816 N N . MET A 1 378 ? -29.057 10.614 4.514 1.00 98.50 378 MET A N 1
ATOM 2817 C CA . MET A 1 378 ? -29.941 11.559 5.213 1.00 98.50 378 MET A CA 1
ATOM 2818 C C . MET A 1 378 ? -31.119 10.838 5.878 1.00 98.50 378 MET A C 1
ATOM 2820 O O . MET A 1 378 ? -31.453 11.142 7.016 1.00 98.50 378 MET A O 1
ATOM 2824 N N . GLN A 1 379 ? -31.680 9.799 5.257 1.00 98.50 379 GLN A N 1
ATOM 2825 C CA . GLN A 1 379 ? -32.721 8.991 5.901 1.00 98.50 379 GLN A CA 1
ATOM 2826 C C . GLN A 1 379 ? -32.232 8.260 7.163 1.00 98.50 379 GLN A C 1
ATOM 2828 O O . GLN A 1 379 ? -33.012 8.079 8.104 1.00 98.50 379 GLN A O 1
ATOM 2833 N N . ILE A 1 380 ? -30.954 7.856 7.224 1.00 98.38 380 ILE A N 1
ATOM 2834 C CA . ILE A 1 380 ? -30.339 7.311 8.450 1.00 98.38 380 ILE A CA 1
ATOM 2835 C C . ILE A 1 380 ? -30.354 8.375 9.559 1.00 98.38 380 ILE A C 1
ATOM 2837 O O . ILE A 1 380 ? -30.721 8.064 10.699 1.00 98.38 380 ILE A O 1
ATOM 2841 N N . GLU A 1 381 ? -30.001 9.621 9.217 1.00 97.31 381 GLU A N 1
ATOM 2842 C CA . GLU A 1 381 ? -30.057 10.795 10.102 1.00 97.31 381 GLU A CA 1
ATOM 2843 C C . GLU A 1 381 ? -31.492 11.162 10.503 1.00 97.31 381 GLU A C 1
ATOM 2845 O O . GLU A 1 381 ? -31.736 11.496 11.657 1.00 97.31 381 GLU A O 1
ATOM 2850 N N . GLU A 1 382 ? -32.478 11.022 9.626 1.00 97.81 382 GLU A N 1
ATOM 2851 C CA . GLU A 1 382 ? -33.891 11.286 9.935 1.00 97.81 382 GLU A CA 1
ATOM 2852 C C . GLU A 1 382 ? -34.532 10.157 10.754 1.00 97.81 382 GLU A C 1
ATOM 2854 O O . GLU A 1 382 ? -35.454 10.394 11.530 1.00 97.81 382 GLU A O 1
ATOM 2859 N N . GLY A 1 383 ? -34.011 8.930 10.641 1.00 97.25 383 GLY A N 1
ATOM 2860 C CA . GLY A 1 383 ? -34.550 7.758 11.332 1.00 97.25 383 GLY A CA 1
ATOM 2861 C C . GLY A 1 383 ? -35.800 7.184 10.664 1.00 97.25 383 GLY A C 1
ATOM 2862 O O . GLY A 1 383 ? -36.663 6.632 11.346 1.00 97.25 383 GLY A O 1
ATOM 2863 N N . THR A 1 384 ? -35.911 7.298 9.336 1.00 98.44 384 THR A N 1
ATOM 2864 C CA . THR A 1 384 ? -36.987 6.633 8.581 1.00 98.44 384 THR A CA 1
ATOM 2865 C C . THR A 1 384 ? -36.873 5.110 8.718 1.00 98.44 384 THR A C 1
ATOM 2867 O O . THR A 1 384 ? -35.813 4.588 9.060 1.00 98.44 384 THR A O 1
ATOM 2870 N N . ALA A 1 385 ? -37.932 4.354 8.408 1.00 98.12 385 ALA A N 1
ATOM 2871 C CA . ALA A 1 385 ? -37.874 2.887 8.474 1.00 98.12 385 ALA A CA 1
ATOM 2872 C C . ALA A 1 385 ? -36.730 2.297 7.619 1.00 98.12 385 ALA A C 1
ATOM 2874 O O . ALA A 1 385 ? -36.033 1.380 8.056 1.00 98.12 385 ALA A O 1
ATOM 2875 N N . LEU A 1 386 ? -36.499 2.859 6.426 1.00 98.19 386 LEU A N 1
ATOM 2876 C CA . LEU A 1 386 ? -35.384 2.470 5.563 1.00 98.19 386 LEU A CA 1
ATOM 2877 C C . LEU A 1 386 ? -34.037 2.942 6.128 1.00 98.19 386 LEU A C 1
ATOM 2879 O O . LEU A 1 386 ? -33.088 2.163 6.152 1.00 98.19 386 LEU A O 1
ATOM 2883 N N . GLY A 1 387 ? -33.957 4.170 6.645 1.00 98.50 387 GLY A N 1
ATOM 2884 C CA . GLY A 1 387 ? -32.761 4.684 7.315 1.00 98.50 387 GLY A CA 1
ATOM 2885 C C . GLY A 1 387 ? -32.337 3.844 8.523 1.00 98.50 387 GLY A C 1
ATOM 2886 O O . GLY A 1 387 ? -31.155 3.568 8.709 1.00 98.50 387 GLY A O 1
ATOM 2887 N N . VAL A 1 388 ? -33.295 3.357 9.314 1.00 98.69 388 VAL A N 1
ATOM 2888 C CA . VAL A 1 388 ? -33.037 2.427 10.422 1.00 98.69 388 VAL A CA 1
ATOM 2889 C C . VAL A 1 388 ? -32.495 1.096 9.899 1.00 98.69 388 VAL A C 1
ATOM 2891 O O . VAL A 1 388 ? -31.550 0.561 10.478 1.00 98.69 388 VAL A O 1
ATOM 2894 N N . ALA A 1 389 ? -33.044 0.554 8.808 1.00 98.44 389 ALA A N 1
ATOM 2895 C CA . ALA A 1 389 ? -32.532 -0.681 8.213 1.00 98.44 389 ALA A CA 1
ATOM 2896 C C . ALA A 1 389 ? -31.083 -0.515 7.713 1.00 98.44 389 ALA A C 1
ATOM 2898 O O . ALA A 1 389 ? -30.233 -1.336 8.057 1.00 98.44 389 ALA A O 1
ATOM 2899 N N . LEU A 1 390 ? -30.802 0.586 7.005 1.00 98.62 390 LEU A N 1
ATOM 2900 C CA . LEU A 1 390 ? -29.475 0.958 6.502 1.00 98.62 390 LEU A CA 1
ATOM 2901 C C . LEU A 1 390 ? -28.455 1.141 7.632 1.00 98.62 390 LEU A C 1
ATOM 2903 O O . LEU A 1 390 ? -27.373 0.557 7.593 1.00 98.62 390 LEU A O 1
ATOM 2907 N N . GLY A 1 391 ? -28.810 1.895 8.677 1.00 98.19 391 GLY A N 1
ATOM 2908 C CA . GLY A 1 391 ? -27.949 2.096 9.844 1.00 98.19 391 GLY A CA 1
ATOM 2909 C C . GLY A 1 391 ? -27.637 0.792 10.589 1.00 98.19 391 GLY A C 1
ATOM 2910 O O . GLY A 1 391 ? -26.566 0.650 11.175 1.00 98.19 391 GLY A O 1
ATOM 2911 N N . ASN A 1 392 ? -28.535 -0.195 10.538 1.00 98.38 392 ASN A N 1
ATOM 2912 C CA . ASN A 1 392 ? -28.332 -1.516 11.139 1.00 98.38 392 ASN A CA 1
ATOM 2913 C C . ASN A 1 392 ? -27.590 -2.519 10.235 1.00 98.38 392 ASN A C 1
ATOM 2915 O O . ASN A 1 392 ? -27.519 -3.703 10.580 1.00 98.38 392 ASN A O 1
ATOM 2919 N N . GLY A 1 393 ? -27.027 -2.057 9.119 1.00 97.19 393 GLY A N 1
ATOM 2920 C CA . GLY A 1 393 ? -26.102 -2.811 8.280 1.00 97.19 393 GLY A CA 1
ATOM 2921 C C . GLY A 1 393 ? -26.749 -3.600 7.144 1.00 97.19 393 GLY A C 1
ATOM 2922 O O . GLY A 1 393 ? -27.970 -3.598 6.939 1.00 97.19 393 GLY A O 1
ATOM 2923 N N . VAL A 1 394 ? -25.902 -4.277 6.371 1.00 96.69 394 VAL A N 1
ATOM 2924 C CA . VAL A 1 394 ? -26.276 -4.861 5.077 1.00 96.69 394 VAL A CA 1
ATOM 2925 C C . VAL A 1 394 ? -27.282 -6.003 5.217 1.00 96.69 394 VAL A C 1
ATOM 2927 O O . VAL A 1 394 ? -28.227 -6.091 4.435 1.00 96.69 394 VAL A O 1
ATOM 2930 N N . VAL A 1 395 ? -27.150 -6.832 6.257 1.00 95.31 395 VAL A N 1
ATOM 2931 C CA . VAL A 1 395 ? -28.072 -7.951 6.520 1.00 95.31 395 VAL A CA 1
ATOM 2932 C C . VAL A 1 395 ? -29.464 -7.435 6.893 1.00 95.31 395 VAL A C 1
ATOM 2934 O O . VAL A 1 395 ? -30.472 -7.914 6.370 1.00 95.31 395 VAL A O 1
ATOM 2937 N N . SER A 1 396 ? -29.528 -6.418 7.758 1.00 96.25 396 SER A N 1
ATOM 2938 C CA . SER A 1 396 ? -30.784 -5.768 8.154 1.00 96.25 396 SER A CA 1
ATOM 2939 C C . SER A 1 396 ? -31.473 -5.113 6.957 1.00 96.25 396 SER A C 1
ATOM 2941 O O . SER A 1 396 ? -32.683 -5.261 6.777 1.00 96.25 396 SER A O 1
ATOM 2943 N N . THR A 1 397 ? -30.692 -4.450 6.104 1.00 97.75 397 THR A N 1
ATOM 2944 C CA . THR A 1 397 ? -31.169 -3.810 4.872 1.00 97.75 397 THR A CA 1
ATOM 2945 C C . THR A 1 397 ? -31.723 -4.830 3.885 1.00 97.75 397 THR A C 1
ATOM 2947 O O . THR A 1 397 ? -32.852 -4.685 3.418 1.00 97.75 397 THR A O 1
ATOM 2950 N N . ALA A 1 398 ? -30.975 -5.902 3.617 1.00 95.94 398 ALA A N 1
ATOM 2951 C CA . ALA A 1 398 ? -31.409 -6.967 2.722 1.00 95.94 398 ALA A CA 1
ATOM 2952 C C . ALA A 1 398 ? -32.717 -7.608 3.195 1.00 95.94 398 ALA A C 1
ATOM 2954 O O . ALA A 1 398 ? -33.640 -7.791 2.402 1.00 95.94 398 ALA A O 1
ATOM 2955 N N . LYS A 1 399 ? -32.832 -7.875 4.503 1.00 95.19 399 LYS A N 1
ATOM 2956 C CA . LYS A 1 399 ? -34.059 -8.406 5.103 1.00 95.19 399 LYS A CA 1
ATOM 2957 C C . LYS A 1 399 ? -35.237 -7.443 4.952 1.00 95.19 399 LYS A C 1
ATOM 2959 O O . LYS A 1 399 ? -36.321 -7.885 4.584 1.00 95.19 399 LYS A O 1
ATOM 2964 N N . ALA A 1 400 ? -35.036 -6.153 5.221 1.00 97.19 400 ALA A N 1
ATOM 2965 C CA . ALA A 1 400 ? -36.086 -5.140 5.108 1.00 97.19 400 ALA A CA 1
ATOM 2966 C C . ALA A 1 400 ? -36.580 -4.949 3.663 1.00 97.19 400 ALA A C 1
ATOM 2968 O O . ALA A 1 400 ? -37.749 -4.637 3.453 1.00 97.19 400 ALA A O 1
ATOM 2969 N N . LEU A 1 401 ? -35.702 -5.154 2.678 1.00 97.06 401 LEU A N 1
ATOM 2970 C CA . LEU A 1 401 ? -35.996 -4.968 1.254 1.00 97.06 401 LEU A CA 1
ATOM 2971 C C . LEU A 1 401 ? -36.315 -6.272 0.506 1.00 97.06 401 LEU A C 1
ATOM 2973 O O . LEU A 1 401 ? -36.659 -6.227 -0.670 1.00 97.06 401 LEU A O 1
ATOM 2977 N N . GLY A 1 402 ? -36.204 -7.433 1.159 1.00 95.19 402 GLY A N 1
ATOM 2978 C CA . GLY A 1 402 ? -36.414 -8.738 0.525 1.00 95.19 402 GLY A CA 1
ATOM 2979 C C . GLY A 1 402 ? -35.331 -9.131 -0.492 1.00 95.19 402 GLY A C 1
ATOM 2980 O O . GLY A 1 402 ? -35.586 -9.963 -1.364 1.00 95.19 402 GLY A O 1
ATOM 2981 N N . VAL A 1 403 ? -34.126 -8.558 -0.396 1.00 93.50 403 VAL A N 1
ATOM 2982 C CA . VAL A 1 403 ? -33.001 -8.835 -1.306 1.00 93.50 403 VAL A CA 1
ATOM 2983 C C . VAL A 1 403 ? -32.255 -10.094 -0.860 1.00 93.50 403 VAL A C 1
ATOM 2985 O O . VAL A 1 403 ? -31.899 -10.243 0.305 1.00 93.50 403 VAL A O 1
ATOM 2988 N N . LYS A 1 404 ? -31.993 -11.013 -1.799 1.00 90.38 404 LYS A N 1
ATOM 2989 C CA . LYS A 1 404 ? -31.321 -12.299 -1.518 1.00 90.38 404 LYS A CA 1
ATOM 2990 C C . LYS A 1 404 ? -29.798 -12.259 -1.666 1.00 90.38 404 LYS A C 1
ATOM 2992 O O . LYS A 1 404 ? -29.114 -13.057 -1.029 1.00 90.38 404 LYS A O 1
ATOM 2997 N N . ARG A 1 405 ? -29.258 -11.361 -2.503 1.00 91.62 405 ARG A N 1
ATOM 2998 C CA . ARG A 1 405 ? -27.808 -11.140 -2.613 1.00 91.62 405 ARG A CA 1
ATOM 2999 C C . ARG A 1 405 ? -27.360 -10.313 -1.415 1.00 91.62 405 ARG A C 1
ATOM 3001 O O . ARG A 1 405 ? -27.426 -9.089 -1.440 1.00 91.62 405 ARG A O 1
ATOM 3008 N N . VAL A 1 406 ? -26.921 -10.999 -0.372 1.00 93.81 406 VAL A N 1
ATOM 3009 C CA . VAL A 1 406 ? -26.354 -10.375 0.821 1.00 93.81 406 VAL A CA 1
ATOM 3010 C C . VAL A 1 406 ? -24.835 -10.549 0.755 1.00 93.81 406 VAL A C 1
ATOM 3012 O O . VAL A 1 406 ? -24.366 -11.673 0.666 1.00 93.81 406 VAL A O 1
ATOM 3015 N N . PRO A 1 407 ? -24.037 -9.480 0.699 1.00 94.69 407 PRO A N 1
ATOM 3016 C CA . PRO A 1 407 ? -22.576 -9.578 0.689 1.00 94.69 407 PRO A CA 1
ATOM 3017 C C . PRO A 1 407 ? -21.999 -9.499 2.113 1.00 94.69 407 PRO A C 1
ATOM 3019 O O . PRO A 1 407 ? -21.339 -8.524 2.470 1.00 94.69 407 PRO A O 1
ATOM 3022 N N . ALA A 1 408 ? -22.247 -10.519 2.940 1.00 94.50 408 ALA A N 1
ATOM 3023 C CA . ALA A 1 408 ? -21.818 -10.548 4.342 1.00 94.50 408 ALA A CA 1
ATOM 3024 C C . ALA A 1 408 ? -21.313 -11.931 4.788 1.00 94.50 408 ALA A C 1
ATOM 3026 O O . ALA A 1 408 ? -21.729 -12.953 4.249 1.00 94.50 408 ALA A O 1
ATOM 3027 N N . PHE A 1 409 ? -20.455 -11.960 5.812 1.00 92.69 409 PHE A N 1
ATOM 3028 C CA . PHE A 1 409 ? -20.234 -13.158 6.630 1.00 92.69 409 PHE A CA 1
ATOM 3029 C C . PHE A 1 409 ? -20.379 -12.811 8.110 1.00 92.69 409 PHE A C 1
ATOM 3031 O O . PHE A 1 409 ? -19.843 -11.800 8.576 1.00 92.69 409 PHE A O 1
ATOM 3038 N N . LYS A 1 410 ? -21.073 -13.681 8.856 1.00 91.06 410 LYS A N 1
ATOM 3039 C CA . LYS A 1 410 ? -21.309 -13.542 10.303 1.00 91.06 410 LYS A CA 1
ATOM 3040 C C . LYS A 1 410 ? -21.899 -12.174 10.672 1.00 91.06 410 LYS A C 1
ATOM 3042 O O . LYS A 1 410 ? -21.430 -11.507 11.591 1.00 91.06 410 LYS A O 1
ATOM 3047 N N . GLY A 1 411 ? -22.909 -11.745 9.919 1.00 91.19 411 GLY A N 1
ATOM 3048 C CA . GLY A 1 411 ? -23.646 -10.500 10.133 1.00 91.19 411 GLY A CA 1
ATOM 3049 C C . GLY A 1 411 ? -22.970 -9.232 9.607 1.00 91.19 411 GLY A C 1
ATOM 3050 O O . GLY A 1 411 ? -23.588 -8.174 9.645 1.00 91.19 411 GLY A O 1
ATOM 3051 N N . GLN A 1 412 ? -21.730 -9.313 9.120 1.00 95.50 412 GLN A N 1
ATOM 3052 C CA . GLN A 1 412 ? -20.915 -8.150 8.771 1.00 95.50 412 GLN A CA 1
ATOM 3053 C C . GLN A 1 412 ? -20.550 -8.131 7.281 1.00 95.50 412 GLN A C 1
ATOM 3055 O O . GLN A 1 412 ? -20.178 -9.160 6.712 1.00 95.50 412 GLN A O 1
ATOM 3060 N N . ALA A 1 413 ? -20.637 -6.951 6.661 1.00 96.88 413 ALA A N 1
ATOM 3061 C CA . ALA A 1 413 ? -20.387 -6.752 5.239 1.00 96.88 413 ALA A CA 1
ATOM 3062 C C . ALA A 1 413 ? -18.968 -7.157 4.812 1.00 96.88 413 ALA A C 1
ATOM 3064 O O . ALA A 1 413 ? -17.993 -6.960 5.542 1.00 96.88 413 ALA A O 1
ATOM 3065 N N . ILE A 1 414 ? -18.842 -7.675 3.591 1.00 96.62 414 ILE A N 1
ATOM 3066 C CA . ILE A 1 414 ? -17.554 -7.986 2.965 1.00 96.62 414 ILE A CA 1
ATOM 3067 C C . ILE A 1 414 ? -16.832 -6.669 2.613 1.00 96.62 414 ILE A C 1
ATOM 3069 O O . ILE A 1 414 ? -17.425 -5.817 1.958 1.00 96.62 414 ILE A O 1
ATOM 3073 N N . PRO A 1 415 ? -15.567 -6.466 3.011 1.00 97.12 415 PRO A N 1
ATOM 3074 C CA . PRO A 1 415 ? -14.789 -5.283 2.633 1.00 97.12 415 PRO A CA 1
ATOM 3075 C C . PRO A 1 415 ? -14.498 -5.166 1.128 1.00 97.12 415 PRO A C 1
ATOM 3077 O O . PRO A 1 415 ? -14.893 -6.008 0.320 1.00 97.12 415 PRO A O 1
ATOM 3080 N N . GLY A 1 416 ? -13.733 -4.144 0.753 1.00 97.12 416 GLY A N 1
ATOM 3081 C CA . GLY A 1 416 ? -13.345 -3.787 -0.608 1.00 97.12 416 GLY A CA 1
ATOM 3082 C C . GLY A 1 416 ? -12.478 -4.810 -1.350 1.00 97.12 416 GLY A C 1
ATOM 3083 O O . GLY A 1 416 ? -11.824 -4.437 -2.316 1.00 97.12 416 GLY A O 1
ATOM 3084 N N . HIS A 1 417 ? -12.426 -6.079 -0.948 1.00 97.12 417 HIS A N 1
ATOM 3085 C CA . HIS A 1 417 ? -11.639 -7.112 -1.617 1.00 97.12 417 HIS A CA 1
ATOM 3086 C C . HIS A 1 417 ? -12.500 -8.351 -1.888 1.00 97.12 417 HIS A C 1
ATOM 3088 O O . HIS A 1 417 ? -12.756 -9.150 -0.993 1.00 97.12 417 HIS A O 1
ATOM 3094 N N . ASP A 1 418 ? -12.940 -8.541 -3.133 1.00 97.19 418 ASP A N 1
ATOM 3095 C CA . ASP A 1 418 ? -13.860 -9.630 -3.464 1.00 97.19 418 ASP A CA 1
ATOM 3096 C C . ASP A 1 418 ? -13.197 -11.017 -3.295 1.00 97.19 418 ASP A C 1
ATOM 3098 O O . ASP A 1 418 ? -12.223 -11.337 -3.996 1.00 97.19 418 ASP A O 1
ATOM 3102 N N . PRO A 1 419 ? -13.722 -11.881 -2.405 1.00 95.69 419 PRO A N 1
ATOM 3103 C CA . PRO A 1 419 ? -13.079 -13.141 -2.040 1.00 95.69 419 PRO A CA 1
ATOM 3104 C C . PRO A 1 419 ? -13.024 -14.157 -3.186 1.00 95.69 419 PRO A C 1
ATOM 3106 O O . PRO A 1 419 ? -12.223 -15.093 -3.130 1.00 95.69 419 PRO A O 1
ATOM 3109 N N . ARG A 1 420 ? -13.814 -13.977 -4.255 1.00 96.69 420 ARG A N 1
ATOM 3110 C CA . ARG A 1 420 ? -13.724 -14.818 -5.459 1.00 96.69 420 ARG A CA 1
ATOM 3111 C C . ARG A 1 420 ? -12.388 -14.638 -6.176 1.00 96.69 420 ARG A C 1
ATOM 3113 O O . ARG A 1 420 ? -11.813 -15.615 -6.655 1.00 96.69 420 ARG A O 1
ATOM 3120 N N . GLY A 1 421 ? -11.877 -13.407 -6.224 1.00 92.38 421 GLY A N 1
ATOM 3121 C CA . GLY A 1 421 ? -10.592 -13.087 -6.848 1.00 92.38 421 GLY A CA 1
ATOM 3122 C C . GLY A 1 421 ? -9.400 -13.120 -5.879 1.00 92.38 421 GLY A C 1
ATOM 3123 O O . GLY A 1 421 ? -8.268 -13.308 -6.328 1.00 92.38 421 GLY A O 1
ATOM 3124 N N . VAL A 1 422 ? -9.640 -12.993 -4.565 1.00 94.44 422 VAL A N 1
ATOM 3125 C CA . VAL A 1 422 ? -8.615 -13.084 -3.507 1.00 94.44 422 VAL A CA 1
ATOM 3126 C C . VAL A 1 422 ? -9.003 -14.089 -2.414 1.00 94.44 422 VAL A C 1
ATOM 3128 O O . VAL A 1 422 ? -9.435 -13.768 -1.307 1.00 94.44 422 VAL A O 1
ATOM 3131 N N . LYS A 1 423 ? -8.803 -15.367 -2.731 1.00 95.88 423 LYS A N 1
ATOM 3132 C CA . LYS A 1 423 ? -9.310 -16.501 -1.949 1.00 95.88 423 LYS A CA 1
ATOM 3133 C C . LYS A 1 423 ? -8.724 -16.595 -0.539 1.00 95.88 423 LYS A C 1
ATOM 3135 O O . LYS A 1 423 ? -9.436 -16.990 0.374 1.00 95.88 423 LYS A O 1
ATOM 3140 N N . GLY A 1 424 ? -7.463 -16.210 -0.333 1.00 96.38 424 GLY A N 1
ATOM 3141 C CA . GLY A 1 424 ? -6.839 -16.197 0.998 1.00 96.38 424 GLY A CA 1
ATOM 3142 C C . GLY A 1 424 ? -7.518 -15.222 1.962 1.00 96.38 424 GLY A C 1
ATOM 3143 O O . GLY A 1 424 ? -7.838 -15.595 3.086 1.00 96.38 424 GLY A O 1
ATOM 3144 N N . THR A 1 425 ? -7.827 -14.010 1.498 1.00 97.25 425 THR A N 1
ATOM 3145 C CA . THR A 1 425 ? -8.631 -13.044 2.265 1.00 97.25 425 THR A CA 1
ATOM 3146 C C . THR A 1 425 ? -10.069 -13.535 2.449 1.00 97.25 425 THR A C 1
ATOM 3148 O O . THR A 1 425 ? -10.644 -13.345 3.514 1.00 97.25 425 THR A O 1
ATOM 3151 N N . GLY A 1 426 ? -10.635 -14.240 1.463 1.00 96.50 426 GLY A N 1
ATOM 3152 C CA . GLY A 1 426 ? -11.933 -14.900 1.619 1.00 96.50 426 GLY A CA 1
ATOM 3153 C C . GLY A 1 426 ? -11.975 -15.907 2.769 1.00 96.50 426 GLY A C 1
ATOM 3154 O O . GLY A 1 426 ? -12.933 -15.903 3.534 1.00 96.50 426 GLY A O 1
ATOM 3155 N N . VAL A 1 427 ? -10.916 -16.704 2.958 1.00 97.25 427 VAL A N 1
ATOM 3156 C CA . VAL A 1 427 ? -10.790 -17.569 4.145 1.00 97.25 427 VAL A CA 1
ATOM 3157 C C . VAL A 1 427 ? -10.802 -16.727 5.422 1.00 97.25 427 VAL A C 1
ATOM 3159 O O . VAL A 1 427 ? -11.567 -17.039 6.327 1.00 97.25 427 VAL A O 1
ATOM 3162 N N . THR A 1 428 ? -10.051 -15.621 5.467 1.00 97.69 428 THR A N 1
ATOM 3163 C CA . THR A 1 428 ? -10.050 -14.700 6.617 1.00 97.69 428 THR A CA 1
ATOM 3164 C C . THR A 1 428 ? -11.454 -14.180 6.935 1.00 97.69 428 THR A C 1
ATOM 3166 O O . THR A 1 428 ? -11.839 -14.169 8.101 1.00 97.69 428 THR A O 1
ATOM 3169 N N . TYR A 1 429 ? -12.248 -13.794 5.930 1.00 96.00 429 TYR A N 1
ATOM 3170 C CA . TYR A 1 429 ? -13.618 -13.318 6.156 1.00 96.00 429 TYR A CA 1
ATOM 3171 C C . TYR A 1 429 ? -14.526 -14.369 6.790 1.00 96.00 429 TYR A C 1
ATOM 3173 O O . TYR A 1 429 ? -15.366 -14.021 7.616 1.00 96.00 429 TYR A O 1
ATOM 3181 N N . VAL A 1 430 ? -14.350 -15.636 6.411 1.00 93.88 430 VAL A N 1
ATOM 3182 C CA . VAL A 1 430 ? -15.139 -16.752 6.944 1.00 93.88 430 VAL A CA 1
ATOM 3183 C C . VAL A 1 430 ? -14.688 -17.130 8.356 1.00 93.88 430 VAL A C 1
ATOM 3185 O O . VAL A 1 430 ? -15.524 -17.467 9.193 1.00 93.88 430 VAL A O 1
ATOM 3188 N N . THR A 1 431 ? -13.381 -17.098 8.630 1.00 95.31 431 THR A N 1
ATOM 3189 C CA . THR A 1 431 ? -12.818 -17.678 9.859 1.00 95.31 431 THR A CA 1
ATOM 3190 C C . THR A 1 431 ? -12.606 -16.669 10.975 1.00 95.31 431 THR A C 1
ATOM 3192 O O . THR A 1 431 ? -12.609 -17.069 12.134 1.00 95.31 431 THR A O 1
ATOM 3195 N N . SER A 1 432 ? -12.387 -15.393 10.645 1.00 95.56 432 SER A N 1
ATOM 3196 C CA . SER A 1 432 ? -12.077 -14.341 11.617 1.00 95.56 432 SER A CA 1
ATOM 3197 C C . SER A 1 432 ? -13.074 -14.357 12.786 1.00 95.56 432 SER A C 1
ATOM 3199 O O . SER A 1 432 ? -14.288 -14.309 12.556 1.00 95.56 432 SER A O 1
ATOM 3201 N N . PRO A 1 433 ? -12.602 -14.344 14.048 1.00 95.19 433 PRO A N 1
ATOM 3202 C CA . PRO A 1 433 ? -13.488 -14.339 15.213 1.00 95.19 433 PRO A CA 1
ATOM 3203 C C . PRO A 1 433 ? -14.273 -13.025 15.365 1.00 95.19 433 PRO A C 1
ATOM 3205 O O . PRO A 1 433 ? -15.123 -12.918 16.241 1.00 95.19 433 PRO A O 1
ATOM 3208 N N . MET A 1 434 ? -13.995 -12.027 14.522 1.00 93.69 434 MET A N 1
ATOM 3209 C CA . MET A 1 434 ? -14.541 -10.672 14.593 1.00 93.69 434 MET A CA 1
ATOM 3210 C C . MET A 1 434 ? -15.563 -10.361 13.486 1.00 93.69 434 MET A C 1
ATOM 3212 O O . MET A 1 434 ? -16.007 -9.216 13.387 1.00 93.69 434 MET A O 1
ATOM 3216 N N . GLY A 1 435 ? -15.906 -11.340 12.640 1.00 93.81 435 GLY A N 1
ATOM 3217 C CA . GLY A 1 435 ? -16.697 -11.153 11.415 1.00 93.81 435 GLY A CA 1
ATOM 3218 C C . GLY A 1 435 ? -15.834 -10.867 10.179 1.00 93.81 435 GLY A C 1
ATOM 3219 O O . GLY A 1 435 ? -14.601 -10.869 10.264 1.00 93.81 435 GLY A O 1
ATOM 3220 N N . ALA A 1 436 ? -16.483 -10.631 9.029 1.00 95.12 436 ALA A N 1
ATOM 3221 C CA . ALA A 1 436 ? -15.830 -10.431 7.731 1.00 95.12 436 ALA A CA 1
ATOM 3222 C C . ALA A 1 436 ? -14.914 -9.197 7.715 1.00 95.12 436 ALA A C 1
ATOM 3224 O O . ALA A 1 436 ? -15.350 -8.119 7.324 1.00 95.12 436 ALA A O 1
ATOM 3225 N N . ASP A 1 437 ? -13.658 -9.320 8.150 1.00 95.38 437 ASP A N 1
ATOM 3226 C CA . ASP A 1 437 ? -12.708 -8.210 8.285 1.00 95.38 437 ASP A CA 1
ATOM 3227 C C . ASP A 1 437 ? -11.401 -8.456 7.540 1.00 95.38 437 ASP A C 1
ATOM 3229 O O . ASP A 1 437 ? -10.772 -9.500 7.690 1.00 95.38 437 ASP A O 1
ATOM 3233 N N . HIS A 1 438 ? -10.982 -7.485 6.729 1.00 96.62 438 HIS A N 1
ATOM 3234 C CA . HIS A 1 438 ? -9.743 -7.597 5.961 1.00 96.62 438 HIS A CA 1
ATOM 3235 C C . HIS A 1 438 ? -8.538 -7.244 6.831 1.00 96.62 438 HIS A C 1
ATOM 3237 O O . HIS A 1 438 ? -7.458 -7.797 6.623 1.00 96.62 438 HIS A O 1
ATOM 3243 N N . THR A 1 439 ? -8.712 -6.391 7.847 1.00 95.62 439 THR A N 1
ATOM 3244 C CA . THR A 1 439 ? -7.623 -6.053 8.773 1.00 95.62 439 THR A CA 1
ATOM 3245 C C . THR A 1 439 ? -7.227 -7.250 9.625 1.00 95.62 439 THR A C 1
ATOM 3247 O O . THR A 1 439 ? -6.076 -7.342 10.030 1.00 95.62 439 THR A O 1
ATOM 3250 N N . ALA A 1 440 ? -8.131 -8.218 9.800 1.00 97.06 440 ALA A N 1
ATOM 3251 C CA . ALA A 1 440 ? -7.847 -9.463 10.494 1.00 97.06 440 ALA A CA 1
ATOM 3252 C C . ALA A 1 440 ? -6.865 -10.370 9.739 1.00 97.06 440 ALA A C 1
ATOM 3254 O O . ALA A 1 440 ? -6.392 -11.318 10.336 1.00 97.06 440 ALA A O 1
ATOM 3255 N N . GLY A 1 441 ? -6.548 -10.132 8.459 1.00 95.75 441 GLY A N 1
ATOM 3256 C CA . GLY A 1 441 ? -5.623 -10.994 7.713 1.00 95.75 441 GLY A CA 1
ATOM 3257 C C . GLY A 1 441 ? -5.729 -10.863 6.194 1.00 95.75 441 GLY A C 1
ATOM 3258 O O . GLY A 1 441 ? -6.067 -11.834 5.511 1.00 95.75 441 GLY A O 1
ATOM 3259 N N . LEU A 1 442 ? -5.448 -9.673 5.657 1.00 95.12 442 LEU A N 1
ATOM 3260 C CA . LEU A 1 442 ? -5.433 -9.400 4.218 1.00 95.12 442 LEU A CA 1
ATOM 3261 C C . LEU A 1 442 ? -4.258 -10.115 3.538 1.00 95.12 442 LEU A C 1
ATOM 3263 O O . LEU A 1 442 ? -3.102 -9.927 3.919 1.00 95.12 442 LEU A O 1
ATOM 3267 N N . THR A 1 443 ? -4.525 -10.891 2.483 1.00 92.75 443 THR A N 1
ATOM 3268 C CA . THR A 1 443 ? -3.451 -11.524 1.712 1.00 92.75 443 THR A CA 1
ATOM 3269 C C . THR A 1 443 ? -3.765 -11.679 0.231 1.00 92.75 443 THR A C 1
ATOM 3271 O O . THR A 1 443 ? -4.752 -12.286 -0.165 1.00 92.75 443 THR A O 1
ATOM 3274 N N . TYR A 1 444 ? -2.848 -11.190 -0.606 1.00 90.50 444 TYR A N 1
ATOM 3275 C CA . TYR A 1 444 ? -2.858 -11.378 -2.060 1.00 90.50 444 TYR A CA 1
ATOM 3276 C C . TYR A 1 444 ? -1.878 -12.467 -2.519 1.00 90.50 444 TYR A C 1
ATOM 3278 O O . TYR A 1 444 ? -1.493 -12.521 -3.686 1.00 90.50 444 TYR A O 1
ATOM 3286 N N . LYS A 1 445 ? -1.430 -13.352 -1.621 1.00 87.75 445 LYS A N 1
ATOM 3287 C CA . LYS A 1 445 ? -0.506 -14.426 -1.993 1.00 87.75 445 LYS A CA 1
ATOM 3288 C C . LYS A 1 445 ? -1.244 -15.473 -2.833 1.00 87.75 445 LYS A C 1
ATOM 3290 O O . LYS A 1 445 ? -2.189 -16.089 -2.353 1.00 87.75 445 LYS A O 1
ATOM 3295 N N . ILE A 1 446 ? -0.797 -15.685 -4.078 1.00 86.50 446 ILE A N 1
ATOM 3296 C CA . ILE A 1 446 ? -1.411 -16.603 -5.065 1.00 86.50 446 ILE A CA 1
ATOM 3297 C C . ILE A 1 446 ? -2.953 -16.477 -5.127 1.00 86.50 446 ILE A C 1
ATOM 3299 O O . ILE A 1 446 ? -3.662 -17.473 -4.992 1.00 86.50 446 ILE A O 1
ATOM 3303 N N . PRO A 1 447 ? -3.495 -15.265 -5.346 1.00 86.88 447 PRO A N 1
ATOM 3304 C CA . PRO A 1 447 ? -4.828 -14.866 -4.879 1.00 86.88 447 PRO A CA 1
ATOM 3305 C C . PRO A 1 447 ? -5.984 -15.655 -5.522 1.00 86.88 447 PRO A C 1
ATOM 3307 O O . PRO A 1 447 ? -6.993 -15.909 -4.873 1.00 86.88 447 PRO A O 1
ATOM 3310 N N . ARG A 1 448 ? -5.809 -16.132 -6.762 1.00 87.69 448 ARG A N 1
ATOM 3311 C CA . ARG A 1 448 ? -6.816 -16.907 -7.518 1.00 87.69 448 ARG A CA 1
ATOM 3312 C C . ARG A 1 448 ? -6.709 -18.427 -7.329 1.00 87.69 448 ARG A C 1
ATOM 3314 O O . ARG A 1 448 ? -7.622 -19.169 -7.689 1.00 87.69 448 ARG A O 1
ATOM 3321 N N . SER A 1 449 ? -5.596 -18.920 -6.785 1.00 89.31 449 SER A N 1
ATOM 3322 C CA . SER A 1 449 ? -5.404 -20.354 -6.537 1.00 89.31 449 SER A CA 1
ATOM 3323 C C . SER A 1 449 ? -6.280 -20.808 -5.374 1.00 89.31 449 SER A C 1
ATOM 3325 O O . SER A 1 449 ? -6.314 -20.144 -4.347 1.00 89.31 449 SER A O 1
ATOM 3327 N N . LYS A 1 450 ? -6.915 -21.978 -5.466 1.00 91.50 450 LYS A N 1
ATOM 3328 C CA . LYS A 1 450 ? -7.579 -22.600 -4.305 1.00 91.50 450 LYS A CA 1
ATOM 3329 C C . LYS A 1 450 ? -6.612 -23.291 -3.337 1.00 91.50 450 LYS A C 1
ATOM 3331 O O . LYS A 1 450 ? -6.959 -23.577 -2.198 1.00 91.50 450 LYS A O 1
ATOM 3336 N N . LYS A 1 451 ? -5.382 -23.576 -3.780 1.00 93.06 451 LYS A N 1
ATOM 3337 C CA . LYS A 1 451 ? -4.386 -24.314 -2.988 1.00 93.06 451 LYS A CA 1
ATOM 3338 C C . LYS A 1 451 ? -3.732 -23.405 -1.947 1.00 93.06 451 LYS A C 1
ATOM 3340 O O . LYS A 1 451 ? -3.359 -22.282 -2.278 1.00 93.06 451 LYS A O 1
ATOM 3345 N N . ARG A 1 452 ? -3.509 -23.943 -0.741 1.00 93.25 452 ARG A N 1
ATOM 3346 C CA . ARG A 1 452 ? -2.770 -23.310 0.376 1.00 93.25 452 ARG A CA 1
ATOM 3347 C C . ARG A 1 452 ? -3.379 -22.009 0.919 1.00 93.25 452 ARG A C 1
ATOM 3349 O O . ARG A 1 452 ? -2.695 -21.260 1.609 1.00 93.25 452 ARG A O 1
ATOM 3356 N N . GLN A 1 453 ? -4.652 -21.730 0.635 1.00 95.38 453 GLN A N 1
ATOM 3357 C CA . GLN A 1 453 ? -5.279 -20.483 1.088 1.00 95.38 453 GLN A CA 1
ATOM 3358 C C . GLN A 1 453 ? -5.533 -20.447 2.594 1.00 95.38 453 GLN A C 1
ATOM 3360 O O . GLN A 1 453 ? -5.400 -19.387 3.190 1.00 95.38 453 GLN A O 1
ATOM 3365 N N . VAL A 1 454 ? -5.787 -21.599 3.218 1.00 96.19 454 VAL A N 1
ATOM 3366 C CA . VAL A 1 454 ? -5.914 -21.726 4.679 1.00 96.19 454 VAL A CA 1
ATOM 3367 C C . VAL A 1 454 ? -4.595 -21.405 5.386 1.00 96.19 454 VAL A C 1
ATOM 3369 O O . VAL A 1 454 ? -4.568 -20.562 6.274 1.00 96.19 454 VAL A O 1
ATOM 3372 N N . GLU A 1 455 ? -3.482 -21.989 4.929 1.00 95.06 455 GLU A N 1
ATOM 3373 C CA . GLU A 1 455 ? -2.134 -21.699 5.448 1.00 95.06 455 GLU A CA 1
ATOM 3374 C C . GLU A 1 455 ? -1.766 -20.216 5.271 1.00 95.06 455 GLU A C 1
ATOM 3376 O O . GLU A 1 455 ? -1.254 -19.572 6.190 1.00 95.06 455 GLU A O 1
ATOM 3381 N N . ASN A 1 456 ? -2.037 -19.655 4.084 1.00 94.56 456 ASN A N 1
ATOM 3382 C CA . ASN A 1 456 ? -1.789 -18.240 3.822 1.00 94.56 456 ASN A CA 1
ATOM 3383 C C . ASN A 1 456 ? -2.637 -17.362 4.752 1.00 94.56 456 ASN A C 1
ATOM 3385 O O . ASN A 1 456 ? -2.081 -16.484 5.400 1.00 94.56 456 ASN A O 1
ATOM 3389 N N . SER A 1 457 ? -3.943 -17.610 4.853 1.00 97.38 457 SER A N 1
ATOM 3390 C CA . SER A 1 457 ? -4.842 -16.848 5.722 1.00 97.38 457 SER A CA 1
ATOM 3391 C C . SER A 1 457 ? -4.401 -16.912 7.186 1.00 97.38 457 SER A C 1
ATOM 3393 O O . SER A 1 457 ? -4.199 -15.862 7.789 1.00 97.38 457 SER A O 1
ATOM 3395 N N . LEU A 1 458 ? -4.124 -18.107 7.725 1.00 97.62 458 LEU A N 1
ATOM 3396 C CA . LEU A 1 458 ? -3.657 -18.288 9.104 1.00 97.62 458 LEU A CA 1
ATOM 3397 C C . LEU A 1 458 ? -2.412 -17.447 9.404 1.00 97.62 458 LEU A C 1
ATOM 3399 O O . LEU A 1 458 ? -2.356 -16.754 10.418 1.00 97.62 458 LEU A O 1
ATOM 3403 N N . ARG A 1 459 ? -1.425 -17.453 8.499 1.00 95.75 459 ARG A N 1
ATOM 3404 C CA . ARG A 1 459 ? -0.199 -16.660 8.656 1.00 95.75 459 ARG A CA 1
ATOM 3405 C C . ARG A 1 459 ? -0.488 -15.168 8.820 1.00 95.75 459 ARG A C 1
ATOM 3407 O O . ARG A 1 459 ? 0.134 -14.521 9.662 1.00 95.75 459 ARG A O 1
ATOM 3414 N N . PHE A 1 460 ? -1.366 -14.616 7.984 1.00 96.12 460 PHE A N 1
ATOM 3415 C CA . PHE A 1 460 ? -1.704 -13.193 8.042 1.00 96.12 460 PHE A CA 1
ATOM 3416 C C . PHE A 1 460 ? -2.650 -12.877 9.207 1.00 96.12 460 PHE A C 1
ATOM 3418 O O . PHE A 1 460 ? -2.537 -11.791 9.764 1.00 96.12 460 PHE A O 1
ATOM 3425 N N . GLN A 1 461 ? -3.481 -13.830 9.642 1.00 98.25 461 GLN A N 1
ATOM 3426 C CA . GLN A 1 461 ? -4.295 -13.698 10.853 1.00 98.25 461 GLN A CA 1
ATOM 3427 C C . GLN A 1 461 ? -3.449 -13.615 12.124 1.00 98.25 461 GLN A C 1
ATOM 3429 O O . GLN A 1 461 ? -3.650 -12.711 12.934 1.00 98.25 461 GLN A O 1
ATOM 3434 N N . VAL A 1 462 ? -2.433 -14.473 12.268 1.00 98.06 462 VAL A N 1
ATOM 3435 C CA . VAL A 1 462 ? -1.486 -14.385 13.395 1.00 98.06 462 VAL A CA 1
ATOM 3436 C C . VAL A 1 462 ? -0.740 -13.050 13.374 1.00 98.06 462 VAL A C 1
ATOM 3438 O O . VAL A 1 462 ? -0.680 -12.369 14.394 1.00 98.06 462 VAL A O 1
ATOM 3441 N N . GLN A 1 463 ? -0.230 -12.628 12.210 1.00 97.31 463 GLN A N 1
ATOM 3442 C CA . GLN A 1 463 ? 0.464 -11.343 12.082 1.00 97.31 463 GLN A CA 1
ATOM 3443 C C . GLN A 1 463 ? -0.437 -10.152 12.445 1.00 97.31 463 GLN A C 1
ATOM 3445 O O . GLN A 1 463 ? 0.027 -9.226 13.117 1.00 97.31 463 GLN A O 1
ATOM 3450 N N . ALA A 1 464 ? -1.700 -10.174 12.011 1.00 97.88 464 ALA A N 1
ATOM 3451 C CA . ALA A 1 464 ? -2.661 -9.121 12.302 1.00 97.88 464 ALA A CA 1
ATOM 3452 C C . ALA A 1 464 ? -2.973 -9.035 13.797 1.00 97.88 464 ALA A C 1
ATOM 3454 O O . ALA A 1 464 ? -2.771 -7.985 14.407 1.00 97.88 464 ALA A O 1
ATOM 3455 N N . ALA A 1 465 ? -3.326 -10.170 14.410 1.00 98.31 465 ALA A N 1
ATOM 3456 C CA . ALA A 1 465 ? -3.588 -10.259 15.842 1.00 98.31 465 ALA A CA 1
ATOM 3457 C C . ALA A 1 465 ? -2.386 -9.798 16.684 1.00 98.31 465 ALA A C 1
ATOM 3459 O O . ALA A 1 465 ? -2.563 -9.097 17.686 1.00 98.31 465 ALA A O 1
ATOM 3460 N N . THR A 1 466 ? -1.155 -10.124 16.268 1.00 98.19 466 THR A N 1
ATOM 3461 C CA . THR A 1 466 ? 0.055 -9.585 16.900 1.00 98.19 466 THR A CA 1
ATOM 3462 C C . THR A 1 466 ? 0.108 -8.062 16.766 1.00 98.19 466 THR A C 1
ATOM 3464 O O . THR A 1 466 ? 0.248 -7.375 17.775 1.00 98.19 466 THR A O 1
ATOM 3467 N N . CYS A 1 467 ? -0.028 -7.499 15.562 1.00 98.12 467 CYS A N 1
ATOM 3468 C CA . CYS A 1 467 ? 0.040 -6.045 15.376 1.00 98.12 467 CYS A CA 1
ATOM 3469 C C . CYS A 1 467 ? -1.012 -5.302 16.211 1.00 98.12 467 CYS A C 1
ATOM 3471 O O . CYS A 1 467 ? -0.656 -4.346 16.903 1.00 98.12 467 CYS A O 1
ATOM 3473 N N . ASP A 1 468 ? -2.259 -5.774 16.229 1.00 98.25 468 ASP A N 1
ATOM 3474 C CA . ASP A 1 468 ? -3.334 -5.147 17.005 1.00 98.25 468 ASP A CA 1
ATOM 3475 C C . ASP A 1 468 ? -3.133 -5.306 18.518 1.00 98.25 468 ASP A C 1
ATOM 3477 O O . ASP A 1 468 ? -3.462 -4.403 19.285 1.00 98.25 468 ASP A O 1
ATOM 3481 N N . THR A 1 469 ? -2.520 -6.404 18.973 1.00 98.50 469 THR A N 1
ATOM 3482 C CA . THR A 1 469 ? -2.128 -6.572 20.386 1.00 98.50 469 THR A CA 1
ATOM 3483 C C . THR A 1 469 ? -1.030 -5.585 20.786 1.00 98.50 469 THR A C 1
ATOM 3485 O O . THR A 1 469 ? -1.061 -5.016 21.880 1.00 98.50 469 THR A O 1
ATOM 3488 N N . PHE A 1 470 ? -0.065 -5.344 19.894 1.00 98.00 470 PHE A N 1
ATOM 3489 C CA . PHE A 1 470 ? 1.064 -4.448 20.153 1.00 98.00 470 PHE A CA 1
ATOM 3490 C C . PHE A 1 470 ? 0.770 -2.966 19.846 1.00 98.00 470 PHE A C 1
ATOM 3492 O O . PHE A 1 470 ? 1.558 -2.096 20.224 1.00 98.00 470 PHE A O 1
ATOM 3499 N N . GLY A 1 471 ? -0.377 -2.657 19.229 1.00 96.69 471 GLY A N 1
ATOM 3500 C CA . GLY A 1 471 ? -0.756 -1.303 18.810 1.00 96.69 471 GLY A CA 1
ATOM 3501 C C . GLY A 1 471 ? 0.016 -0.809 17.582 1.00 96.69 471 GLY A C 1
ATOM 3502 O O . GLY A 1 471 ? 0.254 0.392 17.441 1.00 96.69 471 GLY A O 1
ATOM 3503 N N . TYR A 1 472 ? 0.426 -1.718 16.698 1.00 97.00 472 TYR A N 1
ATOM 3504 C CA . TYR A 1 472 ? 1.197 -1.409 15.498 1.00 97.00 472 TYR A CA 1
ATOM 3505 C C . TYR A 1 472 ? 0.319 -1.266 14.252 1.00 97.00 472 TYR A C 1
ATOM 3507 O O . TYR A 1 472 ? -0.642 -2.001 14.054 1.00 97.00 472 TYR A O 1
ATOM 3515 N N . CYS A 1 473 ? 0.667 -0.335 13.364 1.00 96.06 473 CYS A N 1
ATOM 3516 C CA . CYS A 1 473 ? -0.044 -0.157 12.099 1.00 96.06 473 CYS A CA 1
ATOM 3517 C C . CYS A 1 473 ? 0.274 -1.273 11.086 1.00 96.06 473 CYS A C 1
ATOM 3519 O O . CYS A 1 473 ? 1.408 -1.369 10.621 1.00 96.06 473 CYS A O 1
ATOM 3521 N N . LEU A 1 474 ? -0.747 -2.015 10.640 1.00 94.31 474 LEU A N 1
ATOM 3522 C CA . LEU A 1 474 ? -0.613 -3.072 9.623 1.00 94.31 474 LEU A CA 1
ATOM 3523 C C . LEU A 1 474 ? 0.015 -2.599 8.303 1.00 94.31 474 LEU A C 1
ATOM 3525 O O . LEU A 1 474 ? 0.870 -3.283 7.751 1.00 94.31 474 LEU A O 1
ATOM 3529 N N . ASN A 1 475 ? -0.319 -1.392 7.835 1.00 91.75 475 ASN A N 1
ATOM 3530 C CA . ASN A 1 475 ? 0.242 -0.838 6.591 1.00 91.75 475 ASN A CA 1
ATOM 3531 C C . ASN A 1 475 ? 1.742 -0.511 6.682 1.00 91.75 475 ASN A C 1
ATOM 3533 O O . ASN A 1 475 ? 2.351 -0.148 5.682 1.00 91.75 475 ASN A O 1
ATOM 3537 N N . ALA A 1 476 ? 2.330 -0.572 7.878 1.00 93.12 476 ALA A N 1
ATOM 3538 C CA . ALA A 1 476 ? 3.751 -0.327 8.088 1.00 93.12 476 ALA A CA 1
ATOM 3539 C C . ALA A 1 476 ? 4.550 -1.612 8.327 1.00 93.12 476 ALA A C 1
ATOM 3541 O O . ALA A 1 476 ? 5.740 -1.524 8.617 1.00 93.12 476 ALA A O 1
ATOM 3542 N N . VAL A 1 477 ? 3.919 -2.788 8.223 1.00 93.00 477 VAL A N 1
ATOM 3543 C CA . VAL A 1 477 ? 4.623 -4.071 8.266 1.00 93.00 477 VAL A CA 1
ATOM 3544 C C . VAL A 1 477 ? 5.419 -4.222 6.962 1.00 93.00 477 VAL A C 1
ATOM 3546 O O . VAL A 1 477 ? 4.803 -4.346 5.901 1.00 93.00 477 VAL A O 1
ATOM 3549 N N . PRO A 1 478 ? 6.765 -4.219 7.002 1.00 87.69 478 PRO A N 1
ATOM 3550 C CA . PRO A 1 478 ? 7.572 -4.324 5.792 1.00 87.69 478 PRO A CA 1
ATOM 3551 C C . PRO A 1 478 ? 7.380 -5.685 5.110 1.00 87.69 478 PRO A C 1
ATOM 3553 O O . PRO A 1 478 ? 7.327 -6.726 5.773 1.00 87.69 478 PRO A O 1
ATOM 3556 N N . GLY A 1 479 ? 7.326 -5.693 3.778 1.00 78.44 479 GLY A N 1
ATOM 3557 C CA . GLY A 1 479 ? 7.290 -6.923 2.981 1.00 78.44 479 GLY A CA 1
ATOM 3558 C C . GLY A 1 479 ? 8.658 -7.615 2.888 1.00 78.44 479 GLY A C 1
ATOM 3559 O O . GLY A 1 479 ? 8.724 -8.827 2.654 1.00 78.44 479 GLY A O 1
ATOM 3560 N N . GLY A 1 480 ? 9.741 -6.851 3.095 1.00 74.00 480 GLY A N 1
ATOM 3561 C CA . GLY A 1 480 ? 11.136 -7.301 3.031 1.00 74.00 480 GLY A CA 1
ATOM 3562 C C . GLY A 1 480 ? 11.570 -8.234 4.167 1.00 74.00 480 GLY A C 1
ATOM 3563 O O . GLY A 1 480 ? 10.753 -8.802 4.876 1.00 74.00 480 GLY A O 1
ATOM 3564 N N . GLN A 1 481 ? 12.877 -8.439 4.350 1.00 70.44 481 GLN A N 1
ATOM 3565 C CA . GLN A 1 481 ? 13.439 -9.477 5.239 1.00 70.44 481 GLN A CA 1
ATOM 3566 C C . GLN A 1 481 ? 13.258 -9.227 6.749 1.00 70.44 481 GLN A C 1
ATOM 3568 O O . GLN A 1 481 ? 13.415 -10.152 7.543 1.00 70.44 481 GLN A O 1
ATOM 3573 N N . ALA A 1 482 ? 12.894 -8.012 7.156 1.00 84.56 482 ALA A N 1
ATOM 3574 C CA . ALA A 1 482 ? 12.748 -7.660 8.562 1.00 84.56 482 ALA A CA 1
ATOM 3575 C C . ALA A 1 482 ? 11.614 -8.444 9.252 1.00 84.56 482 ALA A C 1
ATOM 3577 O O . ALA A 1 482 ? 10.530 -8.610 8.689 1.00 84.56 482 ALA A O 1
ATOM 3578 N N . SER A 1 483 ? 11.866 -8.918 10.479 1.00 91.00 483 SER A N 1
ATOM 3579 C CA . SER A 1 483 ? 10.863 -9.584 11.321 1.00 91.00 483 SER A CA 1
ATOM 3580 C C . SER A 1 483 ? 10.202 -8.568 12.248 1.00 91.00 483 SER A C 1
ATOM 3582 O O . SER A 1 483 ? 10.862 -7.963 13.098 1.00 91.00 483 SER A O 1
ATOM 3584 N N . ILE A 1 484 ? 8.885 -8.405 12.102 1.00 93.69 484 ILE A N 1
ATOM 3585 C CA . ILE A 1 484 ? 8.074 -7.568 12.996 1.00 93.69 484 ILE A CA 1
ATOM 3586 C C . ILE A 1 484 ? 8.060 -8.126 14.428 1.00 93.69 484 ILE A C 1
ATOM 3588 O O . ILE A 1 484 ? 8.075 -7.368 15.394 1.00 93.69 484 ILE A O 1
ATOM 3592 N N . TYR A 1 485 ? 8.123 -9.451 14.574 1.00 95.94 485 TYR A N 1
ATOM 3593 C CA . TYR A 1 485 ? 8.142 -10.110 15.877 1.00 95.94 485 TYR A CA 1
ATOM 3594 C C . TYR A 1 485 ? 9.440 -9.807 16.625 1.00 95.94 485 TYR A C 1
ATOM 3596 O O . TYR A 1 485 ? 9.407 -9.482 17.810 1.00 95.94 485 TYR A O 1
ATOM 3604 N N . ARG A 1 486 ? 10.587 -9.820 15.923 1.00 94.94 486 ARG A N 1
ATOM 3605 C CA . ARG A 1 486 ? 11.861 -9.392 16.522 1.00 94.94 486 ARG A CA 1
ATOM 3606 C C . ARG A 1 486 ? 11.818 -7.926 16.954 1.00 94.94 486 ARG A C 1
ATOM 3608 O O . ARG A 1 486 ? 12.284 -7.603 18.041 1.00 94.94 486 ARG A O 1
ATOM 3615 N N . PHE A 1 487 ? 11.239 -7.060 16.125 1.00 96.44 487 PHE A N 1
ATOM 3616 C CA . PHE A 1 487 ? 11.096 -5.641 16.439 1.00 96.44 487 PHE A CA 1
ATOM 3617 C C . PHE A 1 487 ? 10.275 -5.400 17.713 1.00 96.44 487 PHE A C 1
ATOM 3619 O O . PHE A 1 487 ? 10.708 -4.636 18.577 1.00 96.44 487 PHE A O 1
ATOM 3626 N N . PHE A 1 488 ? 9.137 -6.081 17.879 1.00 97.69 488 PHE A N 1
ATOM 3627 C CA . PHE A 1 488 ? 8.355 -5.982 19.114 1.00 97.69 488 PHE A CA 1
ATOM 3628 C C . PHE A 1 488 ? 9.103 -6.547 20.318 1.00 97.69 488 PHE A C 1
ATOM 3630 O O . PHE A 1 488 ? 9.129 -5.883 21.351 1.00 97.69 488 PHE A O 1
ATOM 3637 N N . ALA A 1 489 ? 9.760 -7.703 20.186 1.00 97.81 489 ALA A N 1
ATOM 3638 C CA . ALA A 1 489 ? 10.563 -8.280 21.262 1.00 97.81 489 ALA A CA 1
ATOM 3639 C C . ALA A 1 489 ? 11.636 -7.293 21.756 1.00 97.81 489 ALA A C 1
ATOM 3641 O O . ALA A 1 489 ? 11.697 -6.987 22.946 1.00 97.81 489 ALA A O 1
ATOM 3642 N N . ASP A 1 490 ? 12.417 -6.711 20.839 1.00 97.88 490 ASP A N 1
ATOM 3643 C CA . ASP A 1 490 ? 13.470 -5.748 21.177 1.00 97.88 490 ASP A CA 1
ATOM 3644 C C . ASP A 1 490 ? 12.914 -4.486 21.860 1.00 97.88 490 ASP A C 1
ATOM 3646 O O . ASP A 1 490 ? 13.495 -4.004 22.835 1.00 97.88 490 ASP A O 1
ATOM 3650 N N . LEU A 1 491 ? 11.771 -3.960 21.404 1.00 97.75 491 LEU A N 1
ATOM 3651 C CA . LEU A 1 491 ? 11.144 -2.791 22.029 1.00 97.75 491 LEU A CA 1
ATOM 3652 C C . LEU A 1 491 ? 10.519 -3.094 23.394 1.00 97.75 491 LEU A C 1
ATOM 3654 O O . LEU A 1 491 ? 10.592 -2.250 24.287 1.00 97.75 491 LEU A O 1
ATOM 3658 N N . MET A 1 492 ? 9.923 -4.272 23.574 1.00 97.62 492 MET A N 1
ATOM 3659 C CA . MET A 1 492 ? 9.381 -4.703 24.863 1.00 97.62 492 MET A CA 1
ATOM 3660 C C . MET A 1 492 ? 10.492 -4.902 25.888 1.00 97.62 492 MET A C 1
ATOM 3662 O O . MET A 1 492 ? 10.385 -4.404 27.009 1.00 97.62 492 MET A O 1
ATOM 3666 N N . ASN A 1 493 ? 11.591 -5.537 25.481 1.00 97.81 493 ASN A N 1
ATOM 3667 C CA . ASN A 1 493 ? 12.778 -5.697 26.315 1.00 97.81 493 ASN A CA 1
ATOM 3668 C C . ASN A 1 493 ? 13.370 -4.329 26.676 1.00 97.81 493 ASN A C 1
ATOM 3670 O O . ASN A 1 493 ? 13.657 -4.066 27.841 1.00 97.81 493 ASN A O 1
ATOM 3674 N N . ALA A 1 494 ? 13.450 -3.408 25.710 1.00 97.62 494 ALA A N 1
ATOM 3675 C CA . ALA A 1 494 ? 13.948 -2.060 25.955 1.00 97.62 494 ALA A CA 1
ATOM 3676 C C . ALA A 1 494 ? 13.043 -1.231 26.882 1.00 97.62 494 ALA A C 1
ATOM 3678 O O . ALA A 1 494 ? 13.540 -0.496 27.735 1.00 97.62 494 ALA A O 1
ATOM 3679 N N . ARG A 1 495 ? 11.715 -1.316 26.728 1.00 95.19 495 ARG A N 1
ATOM 3680 C CA . ARG A 1 495 ? 10.771 -0.533 27.538 1.00 95.19 495 ARG A CA 1
ATOM 3681 C C . ARG A 1 495 ? 10.618 -1.095 28.948 1.00 95.19 495 ARG A C 1
ATOM 3683 O O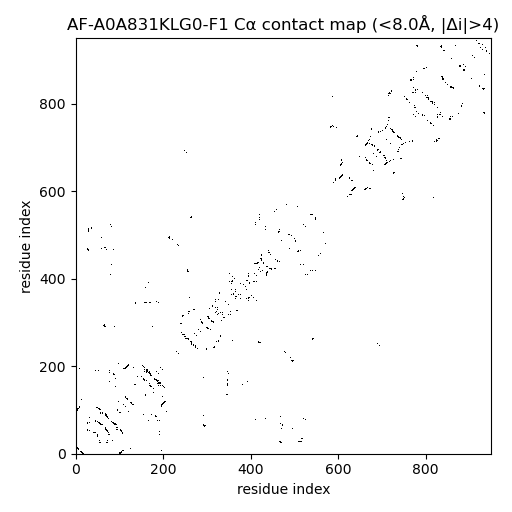 . ARG A 1 495 ? 10.671 -0.315 29.892 1.00 95.19 495 ARG A O 1
ATOM 3690 N N . TYR A 1 496 ? 10.409 -2.405 29.068 1.00 95.25 496 TYR A N 1
ATOM 3691 C CA . TYR A 1 496 ? 9.988 -3.064 30.307 1.00 95.25 496 TYR A CA 1
ATOM 3692 C C . TYR A 1 496 ? 11.078 -3.907 30.982 1.00 95.25 496 TYR A C 1
ATOM 3694 O O . TYR A 1 496 ? 10.813 -4.477 32.036 1.00 95.25 496 TYR A O 1
ATOM 3702 N N . GLY A 1 497 ? 12.278 -4.022 30.399 1.00 95.69 497 GLY A N 1
ATOM 3703 C CA . GLY A 1 497 ? 13.346 -4.864 30.953 1.00 95.69 497 GLY A CA 1
ATOM 3704 C C . GLY A 1 497 ? 13.030 -6.362 30.893 1.00 95.69 497 GLY A C 1
ATOM 3705 O O . GLY A 1 497 ? 13.506 -7.129 31.723 1.00 95.69 497 GLY A O 1
ATOM 3706 N N . MET A 1 498 ? 12.183 -6.770 29.945 1.00 95.31 498 MET A N 1
ATOM 3707 C CA . MET A 1 498 ? 11.814 -8.169 29.714 1.00 95.31 498 MET A CA 1
ATOM 3708 C C . MET A 1 498 ? 12.908 -8.928 28.940 1.00 95.31 498 MET A C 1
ATOM 3710 O O . MET A 1 498 ? 13.887 -8.340 28.479 1.00 95.31 498 MET A O 1
ATOM 3714 N N . ALA A 1 499 ? 12.716 -10.239 28.773 1.00 96.19 499 ALA A N 1
ATOM 3715 C CA . ALA A 1 499 ? 13.584 -11.122 27.991 1.00 96.19 499 ALA A CA 1
ATOM 3716 C C . ALA A 1 499 ? 12.796 -11.888 26.909 1.00 96.19 499 ALA A C 1
ATOM 3718 O O . ALA A 1 499 ? 12.955 -13.095 26.751 1.00 96.19 499 ALA A O 1
ATOM 3719 N N . LEU A 1 500 ? 11.915 -11.190 26.186 1.00 97.44 500 LEU A N 1
ATOM 3720 C CA . LEU A 1 500 ? 11.103 -11.766 25.115 1.00 97.44 500 LEU A CA 1
ATOM 3721 C C . LEU A 1 500 ? 11.937 -12.042 23.859 1.00 97.44 500 LEU A C 1
ATOM 3723 O O . LEU A 1 500 ? 12.825 -11.267 23.484 1.00 97.44 500 LEU A O 1
ATOM 3727 N N . THR A 1 501 ? 11.594 -13.127 23.179 1.00 96.94 501 THR A N 1
ATOM 3728 C CA . THR A 1 501 ? 12.098 -13.546 21.870 1.00 96.94 501 THR A CA 1
ATOM 3729 C C . THR A 1 501 ? 11.037 -13.344 20.785 1.00 96.94 501 THR A C 1
ATOM 3731 O O . THR A 1 501 ? 9.883 -13.036 21.073 1.00 96.94 501 THR A O 1
ATOM 3734 N N . SER A 1 502 ? 11.401 -13.525 19.511 1.00 95.50 502 SER A N 1
ATOM 3735 C CA . SER A 1 502 ? 10.428 -13.489 18.409 1.00 95.50 502 SER A CA 1
ATOM 3736 C C . SER A 1 502 ? 9.334 -14.550 18.560 1.00 95.50 502 SER A C 1
ATOM 3738 O O . SER A 1 502 ? 8.177 -14.259 18.271 1.00 95.50 502 SER A O 1
ATOM 3740 N N . ASP A 1 503 ? 9.688 -15.745 19.040 1.00 96.00 503 ASP A N 1
ATOM 3741 C CA . ASP A 1 503 ? 8.737 -16.841 19.240 1.00 96.00 503 ASP A CA 1
ATOM 3742 C C . ASP A 1 503 ? 7.728 -16.489 20.346 1.00 96.00 503 ASP A C 1
ATOM 3744 O O . ASP A 1 503 ? 6.532 -16.697 20.158 1.00 96.00 503 ASP A O 1
ATOM 3748 N N . ASP A 1 504 ? 8.165 -15.834 21.430 1.00 97.56 504 ASP A N 1
ATOM 3749 C CA . ASP A 1 504 ? 7.255 -15.366 22.490 1.00 97.56 504 ASP A CA 1
ATOM 3750 C C . ASP A 1 504 ? 6.216 -14.366 21.955 1.00 97.56 504 ASP A C 1
ATOM 3752 O O . ASP A 1 504 ? 5.040 -14.416 22.317 1.00 97.56 504 ASP A O 1
ATOM 3756 N N . ILE A 1 505 ? 6.620 -13.468 21.050 1.00 98.12 505 ILE A N 1
ATOM 3757 C CA . ILE A 1 505 ? 5.702 -12.504 20.422 1.00 98.12 505 ILE A CA 1
ATOM 3758 C C . ILE A 1 505 ? 4.701 -13.211 19.491 1.00 98.12 505 ILE A C 1
ATOM 3760 O O . ILE A 1 505 ? 3.532 -12.815 19.430 1.00 98.12 505 ILE A O 1
ATOM 3764 N N . VAL A 1 506 ? 5.132 -14.255 18.772 1.00 97.62 506 VAL A N 1
ATOM 3765 C CA . VAL A 1 506 ? 4.232 -15.094 17.961 1.00 97.62 506 VAL A CA 1
ATOM 3766 C C . VAL A 1 506 ? 3.218 -15.808 18.859 1.00 97.62 506 VAL A C 1
ATOM 3768 O O . VAL A 1 506 ? 2.026 -15.791 18.548 1.00 97.62 506 VAL A O 1
ATOM 3771 N N . GLU A 1 507 ? 3.652 -16.370 19.992 1.00 98.12 507 GLU A N 1
ATOM 3772 C CA . GLU A 1 507 ? 2.751 -17.012 20.958 1.00 98.12 507 GLU A CA 1
ATOM 3773 C C . GLU A 1 507 ? 1.738 -16.030 21.555 1.00 98.12 507 GLU A C 1
ATOM 3775 O O . GLU A 1 507 ? 0.565 -16.378 21.674 1.00 98.12 507 GLU A O 1
ATOM 3780 N N . ILE A 1 508 ? 2.130 -14.781 21.834 1.00 98.31 508 ILE A N 1
ATOM 3781 C CA . ILE A 1 508 ? 1.186 -13.729 22.248 1.00 98.31 508 ILE A CA 1
ATOM 3782 C C . ILE A 1 508 ? 0.113 -13.502 21.171 1.00 98.31 508 ILE A C 1
ATOM 3784 O O . ILE A 1 508 ? -1.074 -13.466 21.489 1.00 98.31 508 ILE A O 1
ATOM 3788 N N . GLY A 1 509 ? 0.502 -13.401 19.894 1.00 98.12 509 GLY A N 1
ATOM 3789 C CA . GLY A 1 509 ? -0.450 -13.250 18.785 1.00 98.12 509 GLY A CA 1
ATOM 3790 C C . GLY A 1 509 ? -1.410 -14.434 18.647 1.00 98.12 509 GLY A C 1
ATOM 3791 O O . GLY A 1 509 ? -2.619 -14.246 18.503 1.00 98.12 509 GLY A O 1
ATOM 3792 N N . LYS A 1 510 ? -0.887 -15.661 18.753 1.00 98.56 510 LYS A N 1
ATOM 3793 C CA . LYS A 1 510 ? -1.692 -16.893 18.760 1.00 98.56 510 LYS A CA 1
ATOM 3794 C C . LYS A 1 510 ? -2.658 -16.920 19.941 1.00 98.56 510 LYS A C 1
ATOM 3796 O O . LYS A 1 510 ? -3.819 -17.284 19.767 1.00 98.56 510 LYS A O 1
ATOM 3801 N N . GLN A 1 511 ? -2.201 -16.523 21.128 1.00 98.50 511 GLN A N 1
ATOM 3802 C CA . GLN A 1 511 ? -3.033 -16.492 22.325 1.00 98.50 511 GLN A CA 1
ATOM 3803 C C . GLN A 1 511 ? -4.168 -15.471 22.206 1.00 98.50 511 GLN A C 1
ATOM 3805 O O . GLN A 1 511 ? -5.283 -15.789 22.607 1.00 98.50 511 GLN A O 1
ATOM 3810 N N . THR A 1 512 ? -3.930 -14.308 21.588 1.00 98.50 512 THR A N 1
ATOM 3811 C CA . THR A 1 512 ? -4.995 -13.340 21.279 1.00 98.50 512 THR A CA 1
ATOM 3812 C C . THR A 1 512 ? -6.111 -13.984 20.453 1.00 98.50 512 THR A C 1
ATOM 3814 O O . THR A 1 512 ? -7.280 -13.862 20.813 1.00 98.50 512 THR A O 1
ATOM 3817 N N . ILE A 1 513 ? -5.770 -14.728 19.394 1.00 98.56 513 ILE A N 1
ATOM 3818 C CA . ILE A 1 513 ? -6.762 -15.437 18.567 1.00 98.56 513 ILE A CA 1
ATOM 3819 C C . ILE A 1 513 ? -7.504 -16.498 19.388 1.00 98.56 513 ILE A C 1
ATOM 3821 O O . ILE A 1 513 ? -8.730 -16.563 19.337 1.00 98.56 513 ILE A O 1
ATOM 3825 N N . LYS A 1 514 ? -6.787 -17.310 20.177 1.00 98.56 514 LYS A N 1
ATOM 3826 C CA . LYS A 1 514 ? -7.405 -18.332 21.043 1.00 98.56 514 LYS A CA 1
ATOM 3827 C C . LYS A 1 514 ? -8.397 -17.723 22.027 1.00 98.56 514 LYS A C 1
ATOM 3829 O O . LYS A 1 514 ? -9.487 -18.255 22.202 1.00 98.56 514 LYS A O 1
ATOM 3834 N N . ASP A 1 515 ? -8.037 -16.604 22.649 1.00 98.38 515 ASP A N 1
ATOM 3835 C CA . ASP A 1 515 ? -8.909 -15.905 23.588 1.00 98.38 515 ASP A CA 1
ATOM 3836 C C . ASP A 1 515 ? -10.158 -15.356 22.871 1.00 98.38 515 ASP A C 1
ATOM 3838 O O . ASP A 1 515 ? -11.267 -15.465 23.392 1.00 98.38 515 ASP A O 1
ATOM 3842 N N . GLN A 1 516 ? -10.017 -14.817 21.657 1.00 98.12 516 GLN A N 1
ATOM 3843 C CA . GLN A 1 516 ? -11.164 -14.372 20.857 1.00 98.12 516 GLN A CA 1
ATOM 3844 C C . GLN A 1 516 ? -12.095 -15.535 20.475 1.00 98.12 516 GLN A C 1
ATOM 3846 O O . GLN A 1 516 ? -13.314 -15.414 20.603 1.00 98.12 516 GLN A O 1
ATOM 3851 N N . LEU A 1 517 ? -11.531 -16.667 20.042 1.00 97.44 517 LEU A N 1
ATOM 3852 C CA . LEU A 1 517 ? -12.293 -17.877 19.720 1.00 97.44 517 LEU A CA 1
ATOM 3853 C C . LEU A 1 517 ? -13.042 -18.404 20.949 1.00 97.44 517 LEU A C 1
ATOM 3855 O O . LEU A 1 517 ? -14.241 -18.654 20.857 1.00 97.44 517 LEU A O 1
ATOM 3859 N N . LYS A 1 518 ? -12.369 -18.471 22.104 1.00 97.69 518 LYS A N 1
ATOM 3860 C CA . LYS A 1 518 ? -12.955 -18.917 23.373 1.00 97.69 518 LYS A CA 1
ATOM 3861 C C . LYS A 1 518 ? -14.179 -18.092 23.772 1.00 97.69 518 LYS A C 1
ATOM 3863 O O . LYS A 1 518 ? -15.188 -18.661 24.173 1.00 97.69 518 LYS A O 1
ATOM 3868 N N . PHE A 1 519 ? -14.124 -16.765 23.639 1.00 98.06 519 PHE A N 1
ATOM 3869 C CA . PHE A 1 519 ? -15.289 -15.930 23.944 1.00 98.06 519 PHE A CA 1
ATOM 3870 C C . PHE A 1 519 ? -16.484 -16.290 23.048 1.00 98.06 519 PHE A C 1
ATOM 3872 O O . PHE A 1 519 ? -17.621 -16.355 23.512 1.00 98.06 519 PHE A O 1
ATOM 3879 N N . ASN A 1 520 ? -16.226 -16.558 21.765 1.00 96.69 520 ASN A N 1
ATOM 3880 C CA . ASN A 1 520 ? -17.272 -16.884 20.802 1.00 96.69 520 ASN A CA 1
ATOM 3881 C C . ASN A 1 520 ? -17.915 -18.262 21.020 1.00 96.69 520 ASN A C 1
ATOM 3883 O O . ASN A 1 520 ? -19.055 -18.438 20.599 1.00 96.69 520 ASN A O 1
ATOM 3887 N N . GLU A 1 521 ? -17.248 -19.214 21.683 1.00 94.56 521 GLU A N 1
ATOM 3888 C CA . GLU A 1 521 ? -17.832 -20.528 22.018 1.00 94.56 521 GLU A CA 1
ATOM 3889 C C . GLU A 1 521 ? -19.126 -20.393 22.836 1.00 94.56 521 GLU A C 1
ATOM 3891 O O . GLU A 1 521 ? -20.063 -21.163 22.635 1.00 94.56 521 GLU A O 1
ATOM 3896 N N . GLY A 1 522 ? -19.199 -19.390 23.719 1.00 89.19 522 GLY A N 1
ATOM 3897 C CA . GLY A 1 522 ? -20.386 -19.084 24.523 1.00 89.19 522 GLY A CA 1
ATOM 3898 C C . GLY A 1 522 ? -21.304 -18.008 23.932 1.00 89.19 522 GLY A C 1
ATOM 3899 O O . GLY A 1 522 ? -22.279 -17.632 24.579 1.00 89.19 522 GLY A O 1
ATOM 3900 N N . ALA A 1 523 ? -20.989 -17.474 22.748 1.00 94.31 523 ALA A N 1
ATOM 3901 C CA . ALA A 1 523 ? -21.730 -16.383 22.122 1.00 94.31 523 ALA A CA 1
ATOM 3902 C C . ALA A 1 523 ? -22.600 -16.873 20.954 1.00 94.31 523 ALA A C 1
ATOM 3904 O O . ALA A 1 523 ? -22.308 -17.873 20.298 1.00 94.31 523 ALA A O 1
ATOM 3905 N N . GLU A 1 524 ? -23.631 -16.099 20.610 1.00 92.94 524 GLU A N 1
ATOM 3906 C CA . GLU A 1 524 ? -24.538 -16.386 19.484 1.00 92.94 524 GLU A CA 1
ATOM 3907 C C . GLU A 1 524 ? -23.832 -16.369 18.112 1.00 92.94 524 GLU A C 1
ATOM 3909 O O . GLU A 1 524 ? -24.374 -16.861 17.123 1.00 92.94 524 GLU A O 1
ATOM 3914 N N . PHE A 1 525 ? -22.599 -15.856 18.044 1.00 91.44 525 PHE A N 1
ATOM 3915 C CA . PHE A 1 525 ? -21.747 -15.837 16.851 1.00 91.44 525 PHE A CA 1
ATOM 3916 C C . PHE A 1 525 ? -21.604 -17.209 16.171 1.00 91.44 525 PHE A C 1
ATOM 3918 O O . PHE A 1 525 ? -21.606 -17.319 14.937 1.00 91.44 525 PHE A O 1
ATOM 3925 N N . THR A 1 526 ? -21.481 -18.279 16.961 1.00 80.31 526 THR A N 1
ATOM 3926 C CA . THR A 1 526 ? -21.346 -19.650 16.439 1.00 80.31 526 THR A CA 1
ATOM 3927 C C . THR A 1 526 ? -22.652 -20.150 15.823 1.00 80.31 526 THR A C 1
ATOM 3929 O O . THR A 1 526 ? -22.613 -20.827 14.795 1.00 80.31 526 THR A O 1
ATOM 3932 N N . ALA A 1 527 ? -23.793 -19.730 16.378 1.00 78.25 527 ALA A N 1
ATOM 3933 C CA . ALA A 1 527 ? -25.137 -20.077 15.922 1.00 78.25 527 ALA A CA 1
ATOM 3934 C C . ALA A 1 527 ? -25.623 -19.248 14.721 1.00 78.25 527 ALA A C 1
ATOM 3936 O O . ALA A 1 527 ? -26.618 -19.623 14.094 1.00 78.25 527 ALA A O 1
ATOM 3937 N N . LEU A 1 528 ? -24.932 -18.155 14.365 1.00 79.06 528 LEU A N 1
ATOM 3938 C CA . LEU A 1 528 ? -25.191 -17.425 13.123 1.00 79.06 528 LEU A CA 1
ATOM 3939 C C . LEU A 1 528 ? -24.958 -18.356 11.926 1.00 79.06 528 LEU A C 1
ATOM 3941 O O . LEU A 1 528 ? -23.821 -18.584 11.492 1.00 79.06 528 LEU A O 1
ATOM 3945 N N . THR A 1 529 ? -26.062 -18.912 11.429 1.00 64.00 529 THR A N 1
ATOM 3946 C CA . THR A 1 529 ? -26.150 -19.659 10.179 1.00 64.00 529 THR A CA 1
ATOM 3947 C C . THR A 1 529 ? -26.358 -18.655 9.057 1.00 64.00 529 THR A C 1
ATOM 3949 O O . THR A 1 529 ? -27.255 -17.819 9.111 1.00 64.00 529 THR A O 1
ATOM 3952 N N . GLU A 1 530 ? -25.502 -18.699 8.043 1.00 63.97 530 GLU A N 1
ATOM 3953 C CA . GLU A 1 530 ? -25.542 -17.743 6.937 1.00 63.97 530 GLU A CA 1
ATOM 3954 C C . GLU A 1 530 ? -25.876 -18.499 5.645 1.00 63.97 530 GLU A C 1
ATOM 3956 O O . GLU A 1 530 ? -24.988 -19.089 5.029 1.00 63.97 530 GLU A O 1
ATOM 3961 N N . PRO A 1 531 ? -27.134 -18.466 5.171 1.00 53.47 531 PRO A N 1
ATOM 3962 C CA . PRO A 1 531 ? -27.442 -18.730 3.764 1.00 53.47 531 PRO A CA 1
ATOM 3963 C C . PRO A 1 531 ? -26.858 -17.648 2.826 1.00 53.47 531 PRO A C 1
ATOM 3965 O O . PRO A 1 531 ? -26.938 -17.764 1.610 1.00 53.47 531 PRO A O 1
ATOM 3968 N N . SER A 1 532 ? -26.305 -16.566 3.377 1.00 61.22 532 SER A N 1
ATOM 3969 C CA . SER A 1 532 ? -26.236 -15.217 2.806 1.00 61.22 532 SER A CA 1
ATOM 3970 C C . SER A 1 532 ? -24.889 -14.823 2.196 1.00 61.22 532 SER A C 1
ATOM 3972 O O . SER A 1 532 ? -24.477 -13.686 2.319 1.00 61.22 532 SER A O 1
ATOM 3974 N N . ALA A 1 533 ? -24.219 -15.719 1.474 1.00 72.38 533 ALA A N 1
ATOM 3975 C CA . ALA A 1 533 ? -23.158 -15.337 0.528 1.00 72.38 533 ALA A CA 1
ATOM 3976 C C . ALA A 1 533 ? -23.003 -16.354 -0.615 1.00 72.38 533 ALA A C 1
ATOM 3978 O O . ALA A 1 533 ? -21.946 -16.454 -1.240 1.00 72.38 533 ALA A O 1
ATOM 3979 N N . THR A 1 534 ? -24.051 -17.145 -0.892 1.00 83.00 534 THR A N 1
ATOM 3980 C CA . THR A 1 534 ? -24.004 -18.257 -1.860 1.00 83.00 534 THR A CA 1
ATOM 3981 C C . THR A 1 534 ? -23.514 -17.808 -3.229 1.00 83.00 534 THR A C 1
ATOM 3983 O O . THR A 1 534 ? -22.765 -18.537 -3.877 1.00 83.00 534 THR A O 1
ATOM 3986 N N . PHE A 1 535 ? -23.860 -16.578 -3.617 1.00 92.19 535 PHE A N 1
ATOM 3987 C CA . PHE A 1 535 ? -23.423 -15.965 -4.864 1.00 92.19 535 PHE A CA 1
ATOM 3988 C C . PHE A 1 535 ? -21.893 -15.964 -5.023 1.00 92.19 535 PHE A C 1
ATOM 3990 O O . PHE A 1 535 ? -21.397 -16.148 -6.126 1.00 92.19 535 PHE A O 1
ATOM 3997 N N . LEU A 1 536 ? -21.116 -15.872 -3.938 1.00 93.62 536 LEU A N 1
ATOM 3998 C CA . LEU A 1 536 ? -19.655 -15.954 -4.011 1.00 93.62 536 LEU A CA 1
ATOM 3999 C C . LEU A 1 536 ? -19.165 -17.330 -4.470 1.00 93.62 536 LEU A C 1
ATOM 4001 O O . LEU A 1 536 ? -18.119 -17.428 -5.107 1.00 93.62 536 LEU A O 1
ATOM 4005 N N . ARG A 1 537 ? -19.894 -18.399 -4.133 1.00 92.56 537 ARG A N 1
ATOM 4006 C CA . ARG A 1 537 ? -19.556 -19.775 -4.524 1.00 92.56 537 ARG A CA 1
ATOM 4007 C C . ARG A 1 537 ? -20.167 -20.167 -5.873 1.00 92.56 537 ARG A C 1
ATOM 4009 O O . ARG A 1 537 ? -19.609 -21.037 -6.535 1.00 92.56 537 ARG A O 1
ATOM 4016 N N . SER A 1 538 ? -21.278 -19.547 -6.281 1.00 93.06 538 SER A N 1
ATOM 4017 C CA . SER A 1 538 ? -22.023 -19.923 -7.492 1.00 93.06 538 SER A CA 1
ATOM 4018 C C . SER A 1 538 ? -21.859 -18.973 -8.680 1.00 93.06 538 SER A C 1
ATOM 4020 O O . SER A 1 538 ? -21.964 -19.419 -9.819 1.00 93.06 538 SER A O 1
ATOM 4022 N N . GLU A 1 539 ? -21.627 -17.680 -8.453 1.00 95.38 539 GLU A N 1
ATOM 4023 C CA . GLU A 1 539 ? -21.604 -16.667 -9.510 1.00 95.38 539 GLU A CA 1
ATOM 4024 C C . GLU A 1 539 ? -20.167 -16.265 -9.873 1.00 95.38 539 GLU A C 1
ATOM 4026 O O . GLU A 1 539 ? -19.442 -15.731 -9.020 1.00 95.38 539 GLU A O 1
ATOM 4031 N N . PRO A 1 540 ? -19.737 -16.478 -11.132 1.00 96.25 540 PRO A N 1
ATOM 4032 C CA . PRO A 1 540 ? -18.411 -16.073 -11.581 1.00 96.25 540 PRO A CA 1
ATOM 4033 C C . PRO A 1 540 ? -18.256 -14.551 -11.520 1.00 96.25 540 PRO A C 1
ATOM 4035 O O . PRO A 1 540 ? -19.176 -13.823 -11.876 1.00 96.25 540 PRO A O 1
ATOM 4038 N N . LEU A 1 541 ? -17.078 -14.075 -11.104 1.00 95.62 541 LEU A N 1
ATOM 4039 C CA . LEU A 1 541 ? -16.744 -12.650 -11.006 1.00 95.62 541 LEU A CA 1
ATOM 4040 C C . LEU A 1 541 ? -15.990 -12.145 -12.250 1.00 95.62 541 LEU A C 1
ATOM 4042 O O . LEU A 1 541 ? -14.790 -12.427 -12.381 1.00 95.62 541 LEU A O 1
ATOM 4046 N N . PRO A 1 542 ? -16.606 -11.359 -13.149 1.00 93.50 542 PRO A N 1
ATOM 4047 C CA . PRO A 1 542 ? -15.889 -10.731 -14.253 1.00 93.50 542 PRO A CA 1
ATOM 4048 C C . PRO A 1 542 ? -14.799 -9.765 -13.750 1.00 93.50 542 PRO A C 1
ATOM 4050 O O . PRO A 1 542 ? -14.957 -9.152 -12.694 1.00 93.50 542 PRO A O 1
ATOM 4053 N N . PRO A 1 543 ? -13.682 -9.602 -14.483 1.00 89.00 543 PRO A N 1
ATOM 4054 C CA . PRO A 1 543 ? -13.330 -10.271 -15.741 1.00 89.00 543 PRO A CA 1
ATOM 4055 C C . PRO A 1 543 ? -12.661 -11.642 -15.534 1.00 89.00 543 PRO A C 1
ATOM 4057 O O . PRO A 1 543 ? -12.355 -12.333 -16.500 1.00 89.00 543 PRO A O 1
ATOM 4060 N N . THR A 1 544 ? -12.376 -12.029 -14.287 1.00 87.81 544 THR A N 1
ATOM 4061 C CA . THR A 1 544 ? -11.580 -13.232 -13.981 1.00 87.81 544 THR A CA 1
ATOM 4062 C C . THR A 1 544 ? -12.392 -14.527 -14.023 1.00 87.81 544 THR A C 1
ATOM 4064 O O . THR A 1 544 ? -11.810 -15.614 -14.067 1.00 87.81 544 THR A O 1
ATOM 4067 N N . ASN A 1 545 ? -13.721 -14.399 -13.972 1.00 92.94 545 ASN A N 1
ATOM 4068 C CA . ASN A 1 545 ? -14.718 -15.459 -13.868 1.00 92.94 545 ASN A CA 1
ATOM 4069 C C . ASN A 1 545 ? -14.419 -16.464 -12.744 1.00 92.94 545 ASN A C 1
ATOM 4071 O O . ASN A 1 545 ? -14.753 -17.643 -12.847 1.00 92.94 545 ASN A O 1
ATOM 4075 N N . GLN A 1 546 ? -13.759 -16.006 -11.676 1.00 93.88 546 GLN A N 1
ATOM 4076 C CA . GLN A 1 546 ? -13.492 -16.822 -10.497 1.00 93.88 546 GLN A CA 1
ATOM 4077 C C . GLN A 1 546 ? -14.724 -16.893 -9.594 1.00 93.88 546 GLN A C 1
ATOM 4079 O O . GLN A 1 546 ? -15.531 -15.968 -9.549 1.00 93.88 546 GLN A O 1
ATOM 4084 N N . VAL A 1 547 ? -14.805 -17.977 -8.830 1.00 96.62 547 VAL A N 1
ATOM 4085 C CA . VAL A 1 547 ? -15.702 -18.145 -7.682 1.00 96.62 547 VAL A CA 1
ATOM 4086 C C . VAL A 1 547 ? -14.866 -18.446 -6.437 1.00 96.62 547 VAL A C 1
ATOM 4088 O O . VAL A 1 547 ? -13.696 -18.831 -6.541 1.00 96.62 547 VAL A O 1
ATOM 4091 N N . PHE A 1 548 ? -15.450 -18.300 -5.251 1.00 95.94 548 PHE A N 1
ATOM 4092 C CA . PHE A 1 548 ? -14.830 -18.697 -3.994 1.00 95.94 548 PHE A CA 1
ATOM 4093 C C . PHE A 1 548 ? -14.974 -20.217 -3.820 1.00 95.94 548 PHE A C 1
ATOM 4095 O O . PHE A 1 548 ? -15.968 -20.722 -3.306 1.00 95.94 548 PHE A O 1
ATOM 4102 N N . ASP A 1 549 ? -13.981 -20.965 -4.297 1.00 95.12 549 ASP A N 1
ATOM 4103 C CA . ASP A 1 549 ? -13.966 -22.435 -4.373 1.00 95.12 549 ASP A CA 1
ATOM 4104 C C . ASP A 1 549 ? -12.977 -23.092 -3.393 1.00 95.12 549 ASP A C 1
ATOM 4106 O O . ASP A 1 549 ? -12.576 -24.245 -3.578 1.00 95.12 549 ASP A O 1
ATOM 4110 N N . VAL A 1 550 ? -12.564 -22.373 -2.344 1.00 95.50 550 VAL A N 1
ATOM 4111 C CA . VAL A 1 550 ? -11.792 -22.977 -1.250 1.00 95.50 550 VAL A CA 1
ATOM 4112 C C . VAL A 1 550 ? -12.695 -23.968 -0.513 1.00 95.50 550 VAL A C 1
ATOM 4114 O O . VAL A 1 550 ? -13.867 -23.674 -0.251 1.00 95.50 550 VAL A O 1
ATOM 4117 N N . ASN A 1 551 ? -12.160 -25.157 -0.232 1.00 94.19 551 ASN A N 1
ATOM 4118 C CA . ASN A 1 551 ? -12.898 -26.260 0.373 1.00 94.19 551 ASN A CA 1
ATOM 4119 C C . ASN A 1 551 ? -13.326 -25.909 1.810 1.00 94.19 551 ASN A C 1
ATOM 4121 O O . ASN A 1 551 ? -12.487 -25.528 2.621 1.00 94.19 551 ASN A O 1
ATOM 4125 N N . GLU A 1 552 ? -14.615 -26.063 2.126 1.00 91.06 552 GLU A N 1
ATOM 4126 C CA . GLU A 1 552 ? -15.166 -25.732 3.452 1.00 91.06 552 GLU A CA 1
ATOM 4127 C C . GLU A 1 552 ? -14.542 -26.555 4.588 1.00 91.06 552 GLU A C 1
ATOM 4129 O O . GLU A 1 552 ? -14.295 -26.022 5.666 1.00 91.06 552 GLU A O 1
ATOM 4134 N N . ASN A 1 553 ? -14.217 -27.831 4.352 1.00 92.81 553 ASN A N 1
ATOM 4135 C CA . ASN A 1 553 ? -13.578 -28.668 5.372 1.00 92.81 553 ASN A CA 1
ATOM 4136 C C . ASN A 1 553 ? -12.159 -28.186 5.682 1.00 92.81 553 ASN A C 1
ATOM 4138 O O . ASN A 1 553 ? -11.725 -28.277 6.827 1.00 92.81 553 ASN A O 1
ATOM 4142 N N . ASP A 1 554 ? -11.437 -27.675 4.681 1.00 93.38 554 ASP A N 1
ATOM 4143 C CA . ASP A 1 554 ? -10.106 -27.105 4.898 1.00 93.38 554 ASP A CA 1
ATOM 4144 C C . ASP A 1 554 ? -10.209 -25.804 5.707 1.00 93.38 554 ASP A C 1
ATOM 4146 O O . ASP A 1 554 ? -9.419 -25.586 6.625 1.00 93.38 554 ASP A O 1
ATOM 4150 N N . ILE A 1 555 ? -11.201 -24.957 5.397 1.00 94.38 555 ILE A N 1
ATOM 4151 C CA . ILE A 1 555 ? -11.481 -23.715 6.136 1.00 94.38 555 ILE A CA 1
ATOM 4152 C C . ILE A 1 555 ? -11.819 -24.027 7.598 1.00 94.38 555 ILE A C 1
ATOM 4154 O O . ILE A 1 555 ? -11.242 -23.420 8.498 1.00 94.38 555 ILE A O 1
ATOM 4158 N N . GLY A 1 556 ? -12.697 -25.005 7.842 1.00 91.19 556 GLY A N 1
ATOM 4159 C CA . GLY A 1 556 ? -13.111 -25.405 9.190 1.00 91.19 556 GLY A CA 1
ATOM 4160 C C . GLY A 1 556 ? -11.972 -25.928 10.073 1.00 91.19 556 GLY A C 1
ATOM 4161 O O . GLY A 1 556 ? -12.083 -25.878 11.292 1.00 91.19 556 GLY A O 1
ATOM 4162 N N . LYS A 1 557 ? -10.861 -26.372 9.470 1.00 93.31 557 LYS A N 1
ATOM 4163 C CA . LYS A 1 557 ? -9.665 -26.893 10.156 1.00 93.31 557 LYS A CA 1
ATOM 4164 C C . LYS A 1 557 ? -8.529 -25.877 10.274 1.00 93.31 557 LYS A C 1
ATOM 4166 O O . LYS A 1 557 ? -7.405 -26.241 10.623 1.00 93.31 557 LYS A O 1
ATOM 4171 N N . ILE A 1 558 ? -8.767 -24.603 9.954 1.00 95.81 558 ILE A N 1
ATOM 4172 C CA . ILE A 1 558 ? -7.716 -23.576 10.016 1.00 95.81 558 ILE A CA 1
ATOM 4173 C C . ILE A 1 558 ? -7.073 -23.495 11.407 1.00 95.81 558 ILE A C 1
ATOM 4175 O O . ILE A 1 558 ? -5.855 -23.352 11.519 1.00 95.81 558 ILE A O 1
ATOM 4179 N N . TRP A 1 559 ? -7.880 -23.633 12.460 1.00 96.50 559 TRP A N 1
ATOM 4180 C CA . TRP A 1 559 ? -7.435 -23.462 13.838 1.00 96.50 559 TRP A CA 1
ATOM 4181 C C . TRP A 1 559 ? -6.644 -24.658 14.376 1.00 96.50 559 TRP A C 1
ATOM 4183 O O . TRP A 1 559 ? -5.804 -24.459 15.251 1.00 96.50 559 TRP A O 1
ATOM 4193 N N . ASP A 1 560 ? -6.775 -25.844 13.771 1.00 95.19 560 ASP A N 1
ATOM 4194 C CA . ASP A 1 560 ? -5.965 -27.033 14.092 1.00 95.19 560 ASP A CA 1
ATOM 4195 C C . ASP A 1 560 ? -4.462 -26.781 13.866 1.00 95.19 560 ASP A C 1
ATOM 4197 O O . ASP A 1 560 ? -3.601 -27.401 14.489 1.00 95.19 560 ASP A O 1
ATOM 4201 N N . GLN A 1 561 ? -4.128 -25.854 12.964 1.00 94.12 561 GLN A N 1
ATOM 4202 C CA . GLN A 1 561 ? -2.749 -25.503 12.621 1.00 94.12 561 GLN A CA 1
ATOM 4203 C C . GLN A 1 561 ? -2.172 -24.398 13.517 1.00 94.12 561 GLN A C 1
ATOM 4205 O O . GLN A 1 561 ? -0.957 -24.181 13.494 1.00 94.12 561 GLN A O 1
ATOM 4210 N N . LEU A 1 562 ? -3.005 -23.707 14.309 1.00 96.44 562 LEU A N 1
ATOM 4211 C CA . LEU A 1 562 ? -2.608 -22.519 15.069 1.00 96.44 562 LEU A CA 1
ATOM 4212 C C . LEU A 1 562 ? -1.484 -22.834 16.060 1.00 96.44 562 LEU A C 1
ATOM 4214 O O . LEU A 1 562 ? -0.478 -22.130 16.078 1.00 96.44 562 LEU A O 1
ATOM 4218 N N . ASP A 1 563 ? -1.603 -23.918 16.831 1.00 95.00 563 ASP A N 1
ATOM 4219 C CA . ASP A 1 563 ? -0.600 -24.306 17.834 1.00 95.00 563 ASP A CA 1
ATOM 4220 C C . ASP A 1 563 ? 0.761 -24.635 17.228 1.00 95.00 563 ASP A C 1
ATOM 4222 O O . ASP A 1 563 ? 1.797 -24.324 17.816 1.00 95.00 563 ASP A O 1
ATOM 4226 N N . THR A 1 564 ? 0.763 -25.197 16.022 1.00 93.75 564 THR A N 1
ATOM 4227 C CA . THR A 1 564 ? 1.986 -25.566 15.301 1.00 93.75 564 THR A CA 1
ATOM 4228 C C . THR A 1 564 ? 2.564 -24.432 14.456 1.00 93.75 564 THR A C 1
ATOM 4230 O O . THR A 1 564 ? 3.675 -24.565 13.936 1.00 93.75 564 THR A O 1
ATOM 4233 N N . PHE A 1 565 ? 1.841 -23.315 14.312 1.00 94.62 565 PHE A N 1
ATOM 4234 C CA . PHE A 1 565 ? 2.302 -22.173 13.534 1.00 94.62 565 PHE A CA 1
ATOM 4235 C C . PHE A 1 565 ? 3.594 -21.600 14.123 1.00 94.62 565 PHE A C 1
ATOM 4237 O O . PHE A 1 565 ? 3.690 -21.341 15.324 1.00 94.62 565 PHE A O 1
ATOM 4244 N N . LYS A 1 566 ? 4.564 -21.350 13.241 1.00 90.88 566 LYS A N 1
ATOM 4245 C CA . LYS A 1 566 ? 5.806 -20.628 13.529 1.00 90.88 566 LYS A CA 1
ATOM 4246 C C . LYS A 1 566 ? 6.045 -19.588 12.447 1.00 90.88 566 LYS A C 1
ATOM 4248 O O . LYS A 1 566 ? 5.667 -19.803 11.292 1.00 90.88 566 LYS A O 1
ATOM 4253 N N . GLU A 1 567 ? 6.714 -18.487 12.796 1.00 86.69 567 GLU A N 1
ATOM 4254 C CA . GLU A 1 567 ? 7.184 -17.546 11.780 1.00 86.69 567 GLU A CA 1
ATOM 4255 C C . GLU A 1 567 ? 8.089 -18.302 10.786 1.00 86.69 567 GLU A C 1
ATOM 4257 O O . GLU A 1 567 ? 9.074 -18.928 11.195 1.00 86.69 567 GLU A O 1
ATOM 4262 N N . PRO A 1 568 ? 7.795 -18.265 9.474 1.00 79.69 568 PRO A N 1
ATOM 4263 C CA . PRO A 1 568 ? 8.680 -18.863 8.490 1.00 79.69 568 PRO A CA 1
ATOM 4264 C C . PRO A 1 568 ? 10.035 -18.151 8.520 1.00 79.69 568 PRO A C 1
ATOM 4266 O O . PRO A 1 568 ? 10.118 -16.968 8.179 1.00 79.69 568 PRO A O 1
ATOM 4269 N N . LYS A 1 569 ? 11.103 -18.868 8.892 1.00 75.88 569 LYS A N 1
ATOM 4270 C CA . LYS A 1 569 ? 12.468 -18.337 8.798 1.00 75.88 569 LYS A CA 1
ATOM 4271 C C . LYS A 1 569 ? 12.760 -17.997 7.342 1.00 75.88 569 LYS A C 1
ATOM 4273 O O . LYS A 1 569 ? 12.603 -18.842 6.460 1.00 75.88 569 LYS A O 1
ATOM 4278 N N . LYS A 1 570 ? 13.173 -16.759 7.085 1.00 70.56 570 LYS A N 1
ATOM 4279 C CA . LYS A 1 570 ? 13.598 -16.356 5.748 1.00 70.56 570 LYS A CA 1
ATOM 4280 C C . LYS A 1 570 ? 15.051 -16.767 5.555 1.00 70.56 570 LYS A C 1
ATOM 4282 O O . LYS A 1 570 ? 15.915 -16.393 6.345 1.00 70.56 570 LYS A O 1
ATOM 4287 N N . THR A 1 571 ? 15.307 -17.553 4.519 1.00 74.81 571 THR A N 1
ATOM 4288 C CA . THR A 1 571 ? 16.668 -17.869 4.089 1.00 74.81 571 THR A CA 1
ATOM 4289 C C . THR A 1 571 ? 17.194 -16.693 3.283 1.00 74.81 571 THR A C 1
ATOM 4291 O O . THR A 1 571 ? 16.532 -16.239 2.349 1.00 74.81 571 THR A O 1
ATOM 4294 N N . TRP A 1 572 ? 18.370 -16.192 3.647 1.00 74.81 572 TRP A N 1
ATOM 4295 C CA . TRP A 1 572 ? 19.083 -15.247 2.802 1.00 74.81 572 TRP A CA 1
ATOM 4296 C C . TRP A 1 572 ? 19.776 -16.015 1.677 1.00 74.81 572 TRP A C 1
ATOM 4298 O O . TRP A 1 572 ? 20.499 -16.978 1.930 1.00 74.81 572 TRP A O 1
ATOM 4308 N N . GLU A 1 573 ? 19.525 -15.608 0.440 1.00 81.25 573 GLU A N 1
ATOM 4309 C CA . GLU A 1 573 ? 20.108 -16.211 -0.752 1.00 81.25 573 GLU A CA 1
ATOM 4310 C C . GLU A 1 573 ? 20.406 -15.123 -1.786 1.00 81.25 573 GLU A C 1
ATOM 4312 O O . GLU A 1 573 ? 19.669 -14.143 -1.906 1.00 81.25 573 GLU A O 1
ATOM 4317 N N . VAL A 1 574 ? 21.476 -15.322 -2.553 1.00 84.25 574 VAL A N 1
ATOM 4318 C CA . VAL A 1 574 ? 21.809 -14.515 -3.730 1.00 84.25 574 VAL A CA 1
ATOM 4319 C C . VAL A 1 574 ? 21.449 -15.349 -4.954 1.00 84.25 574 VAL A C 1
ATOM 4321 O O . VAL A 1 574 ? 22.001 -16.432 -5.152 1.00 84.25 574 VAL A O 1
ATOM 4324 N N . ARG A 1 575 ? 20.495 -14.877 -5.763 1.00 84.69 575 ARG A N 1
ATOM 4325 C CA . ARG A 1 575 ? 20.050 -15.576 -6.976 1.00 84.69 575 ARG A CA 1
ATOM 4326 C C . ARG A 1 575 ? 20.623 -14.901 -8.211 1.00 84.69 575 ARG A C 1
ATOM 4328 O O . ARG A 1 575 ? 20.174 -13.825 -8.585 1.00 84.69 575 ARG A O 1
ATOM 4335 N N . ILE A 1 576 ? 21.538 -15.586 -8.889 1.00 87.50 576 ILE A N 1
ATOM 4336 C CA . ILE A 1 576 ? 22.009 -15.167 -10.210 1.00 87.50 576 ILE A CA 1
ATOM 4337 C C . ILE A 1 576 ? 20.899 -15.484 -11.230 1.00 87.50 576 ILE A C 1
ATOM 4339 O O . ILE A 1 576 ? 20.487 -16.647 -11.323 1.00 87.50 576 ILE A O 1
ATOM 4343 N N . PRO A 1 577 ? 20.362 -14.485 -11.955 1.00 82.19 577 PRO A N 1
ATOM 4344 C CA . PRO A 1 577 ? 19.312 -14.712 -12.942 1.00 82.19 577 PRO A CA 1
ATOM 4345 C C . PRO A 1 577 ? 19.843 -15.533 -14.129 1.00 82.19 577 PRO A C 1
ATOM 4347 O O . PRO A 1 577 ? 21.051 -15.563 -14.376 1.00 82.19 577 PRO A O 1
ATOM 4350 N N . PRO A 1 578 ? 18.962 -16.216 -14.883 1.00 87.75 578 PRO A N 1
ATOM 4351 C CA . PRO A 1 578 ? 19.386 -16.891 -16.101 1.00 87.75 578 PRO A CA 1
ATOM 4352 C C . PRO A 1 578 ? 19.853 -15.859 -17.134 1.00 87.75 578 PRO A C 1
ATOM 4354 O O . PRO A 1 578 ? 19.253 -14.799 -17.266 1.00 87.75 578 PRO A O 1
ATOM 4357 N N . MET A 1 579 ? 20.894 -16.193 -17.892 1.00 89.38 579 MET A N 1
ATOM 4358 C CA . MET A 1 579 ? 21.405 -15.357 -18.979 1.00 89.38 579 MET A CA 1
ATOM 4359 C C . MET A 1 579 ? 20.894 -15.857 -20.337 1.00 89.38 579 MET A C 1
ATOM 4361 O O . MET A 1 579 ? 20.745 -17.074 -20.511 1.00 89.38 579 MET A O 1
ATOM 4365 N N . PRO A 1 580 ? 20.644 -14.966 -21.316 1.00 94.00 580 PRO A N 1
ATOM 4366 C CA . PRO A 1 580 ? 20.394 -15.396 -22.686 1.00 94.00 580 PRO A CA 1
ATOM 4367 C C . PRO A 1 580 ? 21.640 -16.079 -23.263 1.00 94.00 580 PRO A C 1
ATOM 4369 O O . PRO A 1 580 ? 22.764 -15.867 -22.804 1.00 94.00 580 PRO A O 1
ATOM 4372 N N . ASN A 1 581 ? 21.468 -16.860 -24.330 1.00 95.94 581 ASN A N 1
ATOM 4373 C CA . ASN A 1 581 ? 22.610 -17.256 -25.148 1.00 95.94 581 ASN A CA 1
ATOM 4374 C C . ASN A 1 581 ? 23.125 -16.022 -25.911 1.00 95.94 581 ASN A C 1
ATOM 4376 O O . ASN A 1 581 ? 22.455 -15.548 -26.831 1.00 95.94 581 ASN A O 1
ATOM 4380 N N . ILE A 1 582 ? 24.281 -15.487 -25.518 1.00 96.50 582 ILE A N 1
ATOM 4381 C CA . ILE A 1 582 ? 24.845 -14.269 -26.112 1.00 96.50 582 ILE A CA 1
ATOM 4382 C C . ILE A 1 582 ? 25.751 -14.638 -27.288 1.00 96.50 582 ILE A C 1
ATOM 4384 O O . ILE A 1 582 ? 26.758 -15.329 -27.135 1.00 96.50 582 ILE A O 1
ATOM 4388 N N . LEU A 1 583 ? 25.402 -14.132 -28.465 1.00 97.25 583 LEU A N 1
ATOM 4389 C CA . LEU A 1 583 ? 26.261 -14.092 -29.637 1.00 97.25 583 LEU A CA 1
ATOM 4390 C C . LEU A 1 583 ? 26.821 -12.675 -29.741 1.00 97.25 583 LEU A C 1
ATOM 4392 O O . LEU A 1 583 ? 26.093 -11.765 -30.122 1.00 97.25 583 LEU A O 1
ATOM 4396 N N . PHE A 1 584 ? 28.089 -12.494 -29.378 1.00 97.44 584 PHE A N 1
ATOM 4397 C CA . PHE A 1 584 ? 28.753 -11.192 -29.388 1.00 97.44 584 PHE A CA 1
ATOM 4398 C C . PHE A 1 584 ? 29.926 -11.175 -30.368 1.00 97.44 584 PHE A C 1
ATOM 4400 O O . PHE A 1 584 ? 30.720 -12.120 -30.406 1.00 97.44 584 PHE A O 1
ATOM 4407 N N . GLY A 1 585 ? 30.041 -10.093 -31.132 1.00 96.88 585 GLY A N 1
ATOM 4408 C CA . GLY A 1 585 ? 31.186 -9.816 -31.995 1.00 96.88 585 GLY A CA 1
ATOM 4409 C C . GLY A 1 585 ? 30.782 -9.256 -33.354 1.00 96.88 585 GLY A C 1
ATOM 4410 O O . GLY A 1 585 ? 29.637 -9.378 -33.782 1.00 96.88 585 GLY A O 1
ATOM 4411 N N . VAL A 1 586 ? 31.745 -8.650 -34.042 1.00 96.81 586 VAL A N 1
ATOM 4412 C CA . VAL A 1 586 ? 31.530 -8.035 -35.358 1.00 96.81 586 VAL A CA 1
ATOM 4413 C C . VAL A 1 586 ? 31.160 -9.102 -36.391 1.00 96.81 586 VAL A C 1
ATOM 4415 O O . VAL A 1 586 ? 31.852 -10.115 -36.529 1.00 96.81 586 VAL A O 1
ATOM 4418 N N . GLY A 1 587 ? 30.060 -8.887 -37.112 1.00 96.00 587 GLY A N 1
ATOM 4419 C CA . GLY A 1 587 ? 29.545 -9.805 -38.133 1.00 96.00 587 GLY A CA 1
ATOM 4420 C C . GLY A 1 587 ? 28.832 -11.042 -37.572 1.00 96.00 587 GLY A C 1
ATOM 4421 O O . GLY A 1 587 ? 28.441 -11.936 -38.335 1.00 96.00 587 GLY A O 1
ATOM 4422 N N . VAL A 1 588 ? 28.640 -11.131 -36.249 1.00 97.00 588 VAL A N 1
ATOM 4423 C CA . VAL A 1 588 ? 27.944 -12.256 -35.614 1.00 97.00 588 VAL A CA 1
ATOM 4424 C C . VAL A 1 588 ? 26.473 -12.347 -36.037 1.00 97.00 588 VAL A C 1
ATOM 4426 O O . VAL A 1 588 ? 25.891 -13.434 -35.956 1.00 97.00 588 VAL A O 1
ATOM 4429 N N . ILE A 1 589 ? 25.896 -11.265 -36.577 1.00 96.62 589 ILE A N 1
ATOM 4430 C CA . ILE A 1 589 ? 24.545 -11.248 -37.146 1.00 96.62 589 ILE A CA 1
ATOM 4431 C C . ILE A 1 589 ? 24.327 -12.359 -38.184 1.00 96.62 589 ILE A C 1
ATOM 4433 O O . ILE A 1 589 ? 23.260 -12.976 -38.223 1.00 96.62 589 ILE A O 1
ATOM 4437 N N . GLN A 1 590 ? 25.364 -12.719 -38.950 1.00 96.94 590 GLN A N 1
ATOM 4438 C CA . GLN A 1 590 ? 25.287 -13.776 -39.966 1.00 96.94 590 GLN A CA 1
ATOM 4439 C C . GLN A 1 590 ? 24.985 -15.160 -39.359 1.00 96.94 590 GLN A C 1
ATOM 4441 O O . GLN A 1 590 ? 24.498 -16.056 -40.049 1.00 96.94 590 GLN A O 1
ATOM 4446 N N . LYS A 1 591 ? 25.221 -15.353 -38.051 1.00 94.75 591 LYS A N 1
ATOM 4447 C CA . LYS A 1 591 ? 24.900 -16.596 -37.328 1.00 94.75 591 LYS A CA 1
ATOM 4448 C C . LYS A 1 591 ? 23.443 -16.660 -36.848 1.00 94.75 591 LYS A C 1
ATOM 4450 O O . LYS A 1 591 ? 23.006 -17.730 -36.410 1.00 94.75 591 LYS A O 1
ATOM 4455 N N . MET A 1 592 ? 22.673 -15.571 -36.947 1.00 94.06 592 MET A N 1
ATOM 4456 C CA . MET A 1 592 ? 21.303 -15.494 -36.424 1.00 94.06 592 MET A CA 1
ATOM 4457 C C . MET A 1 592 ? 20.364 -16.519 -37.068 1.00 94.06 592 MET A C 1
ATOM 4459 O O . MET A 1 592 ? 19.580 -17.140 -36.356 1.00 94.06 592 MET A O 1
ATOM 4463 N N . GLY A 1 593 ? 20.474 -16.776 -38.377 1.00 94.75 593 GLY A N 1
ATOM 4464 C CA . GLY A 1 593 ? 19.634 -17.777 -39.049 1.00 94.75 593 GLY A CA 1
ATOM 4465 C C . GLY A 1 593 ? 19.770 -19.180 -38.437 1.00 94.75 593 GLY A C 1
ATOM 4466 O O . GLY A 1 593 ? 18.784 -19.898 -38.269 1.00 94.75 593 GLY A O 1
ATOM 4467 N N . GLY A 1 594 ? 20.983 -19.555 -38.013 1.00 95.88 594 GLY A N 1
ATOM 4468 C CA . GLY A 1 594 ? 21.226 -20.800 -37.278 1.00 95.88 594 GLY A CA 1
ATOM 4469 C C . GLY A 1 594 ? 20.654 -20.780 -35.857 1.00 95.88 594 GLY A C 1
ATOM 4470 O O . GLY A 1 594 ? 20.131 -21.794 -35.392 1.00 95.88 594 GLY A O 1
ATOM 4471 N N . ALA A 1 595 ? 20.712 -19.635 -35.172 1.00 95.50 595 ALA A N 1
ATOM 4472 C CA . ALA A 1 595 ? 20.098 -19.459 -33.857 1.00 95.50 595 ALA A CA 1
ATOM 4473 C C . ALA A 1 595 ? 18.562 -19.567 -33.922 1.00 95.50 595 ALA A C 1
ATOM 4475 O O . ALA A 1 595 ? 17.973 -20.295 -33.125 1.00 95.50 595 ALA A O 1
ATOM 4476 N N . ALA A 1 596 ? 17.931 -18.940 -34.919 1.00 97.12 596 ALA A N 1
ATOM 4477 C CA . ALA A 1 596 ? 16.493 -19.025 -35.169 1.00 97.12 596 ALA A CA 1
ATOM 4478 C C . ALA A 1 596 ? 16.041 -20.471 -35.448 1.00 97.12 596 ALA A C 1
ATOM 4480 O O . ALA A 1 596 ? 15.079 -20.943 -34.839 1.00 97.12 596 ALA A O 1
ATOM 4481 N N . LYS A 1 597 ? 16.797 -21.229 -36.260 1.00 96.62 597 LYS A N 1
ATOM 4482 C CA . LYS A 1 597 ? 16.548 -22.668 -36.481 1.00 96.62 597 LYS A CA 1
ATOM 4483 C C . LYS A 1 597 ? 16.601 -23.493 -35.200 1.00 96.62 597 LYS A C 1
ATOM 4485 O O . LYS A 1 597 ? 15.739 -24.339 -34.992 1.00 96.62 597 LYS A O 1
ATOM 4490 N N . LYS A 1 598 ? 17.591 -23.255 -34.332 1.00 96.81 598 LYS A N 1
ATOM 4491 C CA . LYS A 1 598 ? 17.718 -23.966 -33.044 1.00 96.81 598 LYS A CA 1
ATOM 4492 C C . LYS A 1 598 ? 16.544 -23.695 -32.101 1.00 96.81 598 LYS A C 1
ATOM 4494 O O . LYS A 1 598 ? 16.244 -24.533 -31.258 1.00 96.81 598 LYS A O 1
ATOM 4499 N N . LEU A 1 599 ? 15.882 -22.548 -32.253 1.00 96.56 599 LEU A N 1
ATOM 4500 C CA . LEU A 1 599 ? 14.654 -22.200 -31.535 1.00 96.56 599 LEU A CA 1
ATOM 4501 C C . LEU A 1 599 ? 13.379 -22.689 -32.244 1.00 96.56 599 LEU A C 1
ATOM 4503 O O . LEU A 1 599 ? 12.285 -22.378 -31.785 1.00 96.56 599 LEU A O 1
ATOM 4507 N N . ASN A 1 600 ? 13.511 -23.462 -33.329 1.00 96.44 600 ASN A N 1
ATOM 4508 C CA . ASN A 1 600 ? 12.419 -23.959 -34.168 1.00 96.44 600 ASN A CA 1
ATOM 4509 C C . ASN A 1 600 ? 11.552 -22.858 -34.805 1.00 96.44 600 ASN A C 1
ATOM 4511 O O . ASN A 1 600 ? 10.392 -23.111 -35.123 1.00 96.44 600 ASN A O 1
ATOM 4515 N N . MET A 1 601 ? 12.108 -21.662 -35.026 1.00 97.56 601 MET A N 1
ATOM 4516 C CA . MET A 1 601 ? 11.411 -20.596 -35.749 1.00 97.56 601 MET A CA 1
ATOM 4517 C C . MET A 1 601 ? 11.354 -20.918 -37.246 1.00 97.56 601 MET A C 1
ATOM 4519 O O . MET A 1 601 ? 12.391 -21.151 -37.874 1.00 97.56 601 MET A O 1
ATOM 4523 N N . LYS A 1 602 ? 10.155 -20.893 -37.827 1.00 96.38 602 LYS A N 1
ATOM 4524 C CA . LYS A 1 602 ? 9.904 -21.033 -39.271 1.00 96.38 602 LYS A CA 1
ATOM 4525 C C . LYS A 1 602 ? 9.309 -19.757 -39.857 1.00 96.38 602 LYS A C 1
ATOM 4527 O O . LYS A 1 602 ? 9.614 -19.420 -41.003 1.00 96.38 602 LYS A O 1
ATOM 4532 N N . LYS A 1 603 ? 8.498 -19.048 -39.068 1.00 97.62 603 LYS A N 1
ATOM 4533 C CA . LYS A 1 603 ? 7.820 -17.808 -39.451 1.00 97.62 603 LYS A CA 1
ATOM 4534 C C . LYS A 1 603 ? 7.846 -16.792 -38.296 1.00 97.62 603 LYS A C 1
ATOM 4536 O O . LYS A 1 603 ? 6.801 -16.466 -37.730 1.00 97.62 603 LYS A O 1
ATOM 4541 N N . PRO A 1 604 ? 9.034 -16.298 -37.899 1.00 98.25 604 PRO A N 1
ATOM 4542 C CA . PRO A 1 604 ? 9.141 -15.328 -36.823 1.00 98.25 604 PRO A CA 1
ATOM 4543 C C . PRO A 1 604 ? 8.630 -13.951 -37.261 1.00 98.25 604 PRO A C 1
ATOM 4545 O O . PRO A 1 604 ? 8.718 -13.578 -38.430 1.00 98.25 604 PRO A O 1
ATOM 4548 N N . MET A 1 605 ? 8.153 -13.158 -36.307 1.00 98.62 605 MET A N 1
ATOM 4549 C CA . MET A 1 605 ? 7.835 -11.750 -36.531 1.00 98.62 605 MET A CA 1
ATOM 4550 C C . MET A 1 605 ? 9.036 -10.867 -36.184 1.00 98.62 605 MET A C 1
ATOM 4552 O O . MET A 1 605 ? 9.522 -10.917 -35.055 1.00 98.62 605 MET A O 1
ATOM 4556 N N . ILE A 1 606 ? 9.490 -10.039 -37.124 1.00 98.69 606 ILE A N 1
ATOM 4557 C CA . ILE A 1 606 ? 10.460 -8.971 -36.871 1.00 98.69 606 ILE A CA 1
ATOM 4558 C C . ILE A 1 606 ? 9.704 -7.761 -36.324 1.00 98.69 606 ILE A C 1
ATOM 4560 O O . ILE A 1 606 ? 8.816 -7.230 -36.990 1.00 98.69 606 ILE A O 1
ATOM 4564 N N . VAL A 1 607 ? 10.072 -7.336 -35.119 1.00 98.75 607 VAL A N 1
ATOM 4565 C CA . VAL A 1 607 ? 9.557 -6.144 -34.440 1.00 98.75 607 VAL A CA 1
ATOM 4566 C C . VAL A 1 607 ? 10.643 -5.077 -34.486 1.00 98.75 607 VAL A C 1
ATOM 4568 O O . VAL A 1 607 ? 11.717 -5.264 -33.912 1.00 98.75 607 VAL A O 1
ATOM 4571 N N . SER A 1 608 ? 10.378 -3.985 -35.199 1.00 98.38 608 SER A N 1
ATOM 4572 C CA . SER A 1 608 ? 11.347 -2.910 -35.416 1.00 98.38 608 SER A CA 1
ATOM 4573 C C . SER A 1 608 ? 10.658 -1.559 -35.623 1.00 98.38 608 SER A C 1
ATOM 4575 O O . SER A 1 608 ? 9.429 -1.466 -35.600 1.00 98.38 608 SER A O 1
ATOM 4577 N N . ASP A 1 609 ? 11.455 -0.515 -35.813 1.00 96.00 609 ASP A N 1
ATOM 4578 C CA . ASP A 1 609 ? 10.994 0.851 -36.046 1.00 96.00 609 ASP A CA 1
ATOM 4579 C C . ASP A 1 609 ? 11.188 1.277 -37.522 1.00 96.00 609 ASP A C 1
ATOM 4581 O O . ASP A 1 609 ? 11.940 0.644 -38.280 1.00 96.00 609 ASP A O 1
ATOM 4585 N N . PRO A 1 610 ? 10.542 2.375 -37.961 1.00 96.12 610 PRO A N 1
ATOM 4586 C CA . PRO A 1 610 ? 10.677 2.864 -39.331 1.00 96.12 610 PRO A CA 1
ATOM 4587 C C . PRO A 1 610 ? 12.095 3.330 -39.703 1.00 96.12 610 PRO A C 1
ATOM 4589 O O . PRO A 1 610 ? 12.420 3.406 -40.892 1.00 96.12 610 PRO A O 1
ATOM 4592 N N . ILE A 1 611 ? 12.939 3.676 -38.724 1.00 93.75 611 ILE A N 1
ATOM 4593 C CA . ILE A 1 611 ? 14.315 4.135 -38.959 1.00 93.75 611 ILE A CA 1
ATOM 4594 C C . ILE A 1 611 ? 15.170 2.943 -39.386 1.00 93.75 611 ILE A C 1
ATOM 4596 O O . ILE A 1 611 ? 15.836 3.026 -40.418 1.00 93.75 611 ILE A O 1
ATOM 4600 N N . MET A 1 612 ? 15.095 1.820 -38.665 1.00 95.56 612 MET A N 1
ATOM 4601 C CA . MET A 1 612 ? 15.825 0.586 -38.983 1.00 95.56 612 MET A CA 1
ATOM 4602 C C . MET A 1 612 ? 15.452 0.026 -40.358 1.00 95.56 612 MET A C 1
ATOM 4604 O O . MET A 1 612 ? 16.317 -0.486 -41.076 1.00 95.56 612 MET A O 1
ATOM 4608 N N . GLN A 1 613 ? 14.185 0.172 -40.761 1.00 95.69 613 GLN A N 1
ATOM 4609 C CA . GLN A 1 613 ? 13.750 -0.146 -42.121 1.00 95.69 613 GLN A CA 1
ATOM 4610 C C . GLN A 1 613 ? 14.407 0.778 -43.153 1.00 95.69 613 GLN A C 1
ATOM 4612 O O . GLN A 1 613 ? 14.927 0.306 -44.165 1.00 95.69 613 GLN A O 1
ATOM 4617 N N . ARG A 1 614 ? 14.399 2.093 -42.905 1.00 95.62 614 ARG A N 1
ATOM 4618 C CA . ARG A 1 614 ? 14.934 3.103 -43.831 1.00 95.62 614 ARG A CA 1
ATOM 4619 C C . ARG A 1 614 ? 16.433 2.940 -44.080 1.00 95.62 614 ARG A C 1
ATOM 4621 O O . ARG A 1 614 ? 16.872 3.139 -45.206 1.00 95.62 614 ARG A O 1
ATOM 4628 N N . ILE A 1 615 ? 17.198 2.563 -43.055 1.00 94.44 615 ILE A N 1
ATOM 4629 C CA . ILE A 1 615 ? 18.648 2.331 -43.167 1.00 94.44 615 ILE A CA 1
ATOM 4630 C C . ILE A 1 615 ? 19.002 0.914 -43.657 1.00 94.44 615 ILE A C 1
ATOM 4632 O O . ILE A 1 615 ? 20.176 0.563 -43.710 1.00 94.44 615 ILE A O 1
ATOM 4636 N N . GLY A 1 616 ? 18.008 0.084 -43.996 1.00 95.94 616 GLY A N 1
ATOM 4637 C CA . GLY A 1 616 ? 18.205 -1.229 -44.621 1.00 95.94 616 GLY A CA 1
ATOM 4638 C C . GLY A 1 616 ? 18.522 -2.391 -43.673 1.00 95.94 616 GLY A C 1
ATOM 4639 O O . GLY A 1 616 ? 18.599 -3.528 -44.136 1.00 95.94 616 GLY A O 1
ATOM 4640 N N . ARG A 1 617 ? 18.639 -2.167 -42.355 1.00 95.62 617 ARG A N 1
ATOM 4641 C CA . ARG A 1 617 ? 18.964 -3.234 -41.385 1.00 95.62 617 ARG A CA 1
ATOM 4642 C C . ARG A 1 617 ? 17.868 -4.294 -41.275 1.00 95.62 617 ARG A C 1
ATOM 4644 O O . ARG A 1 617 ? 18.169 -5.474 -41.122 1.00 95.62 617 ARG A O 1
ATOM 4651 N N . VAL A 1 618 ? 16.600 -3.901 -41.415 1.00 97.19 618 VAL A N 1
ATOM 4652 C CA . VAL A 1 618 ? 15.482 -4.863 -41.462 1.00 97.19 618 VAL A CA 1
ATOM 4653 C C . VAL A 1 618 ? 15.605 -5.788 -42.679 1.00 97.19 618 VAL A C 1
ATOM 4655 O O . VAL A 1 618 ? 15.439 -6.999 -42.536 1.00 97.19 618 VAL A O 1
ATOM 4658 N N . ASN A 1 619 ? 15.950 -5.239 -43.850 1.00 97.19 619 ASN A N 1
ATOM 4659 C CA . ASN A 1 619 ? 16.123 -6.017 -45.082 1.00 97.19 619 ASN A CA 1
ATOM 4660 C C . ASN A 1 619 ? 17.286 -7.009 -44.942 1.00 97.19 619 ASN A C 1
ATOM 4662 O O . ASN A 1 619 ? 17.141 -8.180 -45.280 1.00 97.19 619 ASN A O 1
ATOM 4666 N N . GLU A 1 620 ? 18.410 -6.570 -44.372 1.00 97.00 620 GLU A N 1
ATOM 4667 C CA . GLU A 1 620 ? 19.576 -7.424 -44.127 1.00 97.00 620 GLU A CA 1
ATOM 4668 C C . GLU A 1 620 ? 19.222 -8.627 -43.233 1.00 97.00 620 GLU A C 1
ATOM 4670 O O . GLU A 1 620 ? 19.520 -9.777 -43.569 1.00 97.00 620 GLU A O 1
ATOM 4675 N N . VAL A 1 621 ? 18.518 -8.387 -42.119 1.00 97.38 621 VAL A N 1
ATOM 4676 C CA . VAL A 1 621 ? 18.053 -9.457 -41.222 1.00 97.38 621 VAL A CA 1
ATOM 4677 C C . VAL A 1 621 ? 17.062 -10.384 -41.929 1.00 97.38 621 VAL A C 1
ATOM 4679 O O . VAL A 1 621 ? 17.150 -11.607 -41.787 1.00 97.38 621 VAL A O 1
ATOM 4682 N N . GLN A 1 622 ? 16.147 -9.833 -42.728 1.00 97.50 622 GLN A N 1
ATOM 4683 C CA . GLN A 1 622 ? 15.209 -10.619 -43.524 1.00 97.50 622 GLN A CA 1
ATOM 4684 C C . GLN A 1 622 ? 15.937 -11.539 -44.517 1.00 97.50 622 GLN A C 1
ATOM 4686 O O . GLN A 1 622 ? 15.612 -12.725 -44.589 1.00 97.50 622 GLN A O 1
ATOM 4691 N N . GLU A 1 623 ? 16.948 -11.044 -45.229 1.00 97.75 623 GLU A N 1
ATOM 4692 C CA . GLU A 1 623 ? 17.760 -11.838 -46.157 1.00 97.75 623 GLU A CA 1
ATOM 4693 C C . GLU A 1 623 ? 18.547 -12.949 -45.448 1.00 97.75 623 GLU A C 1
ATOM 4695 O O . GLU A 1 623 ? 18.635 -14.070 -45.958 1.00 97.75 623 GLU A O 1
ATOM 4700 N N . ILE A 1 624 ? 19.109 -12.671 -44.264 1.00 97.56 624 ILE A N 1
ATOM 4701 C CA . ILE A 1 624 ? 19.808 -13.676 -43.444 1.00 97.56 624 ILE A CA 1
ATOM 4702 C C . ILE A 1 624 ? 18.849 -14.814 -43.062 1.00 97.56 624 ILE A C 1
ATOM 4704 O O . ILE A 1 624 ? 19.206 -15.993 -43.165 1.00 97.56 624 ILE A O 1
ATOM 4708 N N . LEU A 1 625 ? 17.620 -14.484 -42.657 1.00 97.50 625 LEU A N 1
ATOM 4709 C CA . LEU A 1 625 ? 16.591 -15.473 -42.326 1.00 97.50 625 LEU A CA 1
ATOM 4710 C C . LEU A 1 625 ? 16.141 -16.259 -43.565 1.00 97.50 625 LEU A C 1
ATOM 4712 O O . LEU A 1 625 ? 16.062 -17.487 -43.512 1.00 97.50 625 LEU A O 1
ATOM 4716 N N . GLN A 1 626 ? 15.936 -15.589 -44.701 1.00 96.38 626 GLN A N 1
ATOM 4717 C CA . GLN A 1 626 ? 15.552 -16.237 -45.958 1.00 96.38 626 GLN A CA 1
ATOM 4718 C C . GLN A 1 626 ? 16.625 -17.204 -46.465 1.00 96.38 626 GLN A C 1
ATOM 4720 O O . GLN A 1 626 ? 16.293 -18.318 -46.869 1.00 96.38 626 GLN A O 1
ATOM 4725 N N . ARG A 1 627 ? 17.913 -16.845 -46.364 1.00 96.88 627 ARG A N 1
ATOM 4726 C CA . ARG A 1 627 ? 19.039 -17.759 -46.642 1.00 96.88 627 ARG A CA 1
ATOM 4727 C C . ARG A 1 627 ? 19.035 -18.980 -45.721 1.00 96.88 627 ARG A C 1
ATOM 4729 O O . ARG A 1 627 ? 19.471 -20.060 -46.113 1.00 96.88 627 ARG A O 1
ATOM 4736 N N . ALA A 1 628 ? 18.504 -18.836 -44.509 1.00 95.94 628 ALA A N 1
ATOM 4737 C CA . ALA A 1 628 ? 18.264 -19.951 -43.606 1.00 95.94 628 ALA A CA 1
ATOM 4738 C C . ALA A 1 628 ? 16.954 -20.714 -43.913 1.00 95.94 628 ALA A C 1
ATOM 4740 O O . ALA A 1 628 ? 16.692 -21.722 -43.265 1.00 95.94 628 ALA A O 1
ATOM 4741 N N . GLY A 1 629 ? 16.153 -20.323 -44.903 1.00 96.25 629 GLY A N 1
ATOM 4742 C CA . GLY A 1 629 ? 14.861 -20.952 -45.205 1.00 96.25 629 GLY A CA 1
ATOM 4743 C C . GLY A 1 629 ? 13.745 -20.558 -44.232 1.00 96.25 629 GLY A C 1
ATOM 4744 O O . GLY A 1 629 ? 12.805 -21.324 -44.040 1.00 96.25 629 GLY A O 1
ATOM 4745 N N .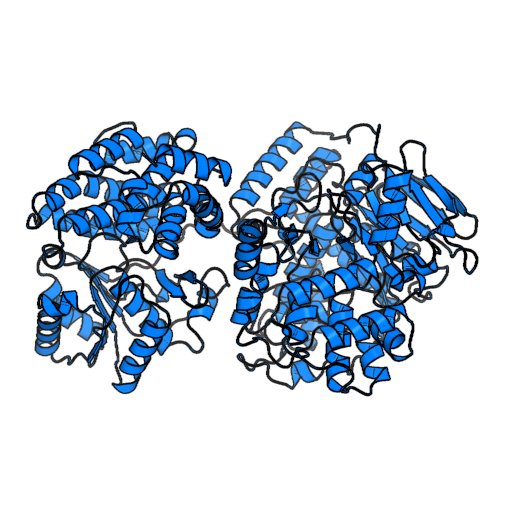 ILE A 1 630 ? 13.867 -19.392 -43.593 1.00 97.50 630 ILE A N 1
ATOM 4746 C CA . ILE A 1 630 ? 12.901 -18.829 -42.645 1.00 97.50 630 ILE A CA 1
ATOM 4747 C C . ILE A 1 630 ? 12.278 -17.587 -43.290 1.00 97.50 630 ILE A C 1
ATOM 4749 O O . ILE A 1 630 ? 13.000 -16.691 -43.726 1.00 97.50 630 ILE A O 1
ATOM 4753 N N . GLN A 1 631 ? 10.947 -17.513 -43.349 1.00 94.38 631 GLN A N 1
ATOM 4754 C CA . GLN A 1 631 ? 10.248 -16.350 -43.907 1.00 94.38 631 GLN A CA 1
ATOM 4755 C C . GLN A 1 631 ? 9.657 -15.490 -42.786 1.00 94.38 631 GLN A C 1
ATOM 4757 O O . GLN A 1 631 ? 8.673 -15.905 -42.174 1.00 94.38 631 GLN A O 1
ATOM 4762 N N . PRO A 1 632 ? 10.227 -14.308 -42.490 1.00 97.19 632 PRO A N 1
ATOM 4763 C CA . PRO A 1 632 ? 9.714 -13.473 -41.417 1.00 97.19 632 PRO A CA 1
ATOM 4764 C C . PRO A 1 632 ? 8.474 -12.667 -41.826 1.00 97.19 632 PRO A C 1
ATOM 4766 O O . PRO A 1 632 ? 8.291 -12.313 -42.991 1.00 97.19 632 PRO A O 1
ATOM 4769 N N . VAL A 1 633 ? 7.664 -12.317 -40.829 1.00 98.25 633 VAL A N 1
ATOM 4770 C CA . VAL A 1 633 ? 6.586 -11.316 -40.912 1.00 98.25 633 VAL A CA 1
ATOM 4771 C C . VAL A 1 633 ? 7.104 -10.004 -40.329 1.00 98.25 633 VAL A C 1
ATOM 4773 O O . VAL A 1 633 ? 7.832 -10.027 -39.343 1.00 98.25 633 VAL A O 1
ATOM 4776 N N . LEU A 1 634 ? 6.744 -8.859 -40.906 1.00 98.31 634 LEU A N 1
ATOM 4777 C CA . LEU A 1 634 ? 7.248 -7.557 -40.461 1.00 98.31 634 LEU A CA 1
ATOM 4778 C C . LEU A 1 634 ? 6.205 -6.803 -39.626 1.00 98.31 634 LEU A C 1
ATOM 4780 O O . LEU A 1 634 ? 5.038 -6.717 -40.007 1.00 98.31 634 LEU A O 1
ATOM 4784 N N . PHE A 1 635 ? 6.649 -6.214 -38.518 1.00 98.25 635 PHE A N 1
ATOM 4785 C CA . PHE A 1 635 ? 5.927 -5.210 -37.743 1.00 98.25 635 PHE A CA 1
ATOM 4786 C C . PHE A 1 635 ? 6.885 -4.048 -37.449 1.00 98.25 635 PHE A C 1
ATOM 4788 O O . PHE A 1 635 ? 7.768 -4.163 -36.601 1.00 98.25 635 PHE A O 1
ATOM 4795 N N . LEU A 1 636 ? 6.739 -2.953 -38.200 1.00 97.56 636 LEU A N 1
ATOM 4796 C CA . LEU A 1 636 ? 7.732 -1.869 -38.293 1.00 97.56 636 LEU A CA 1
ATOM 4797 C C . LEU A 1 636 ? 7.249 -0.545 -37.687 1.00 97.56 636 LEU A C 1
ATOM 4799 O O . LEU A 1 636 ? 7.820 0.508 -37.949 1.00 97.56 636 LEU A O 1
ATOM 4803 N N . ASP A 1 637 ? 6.173 -0.597 -36.905 1.00 94.44 637 ASP A N 1
ATOM 4804 C CA . ASP A 1 637 ? 5.480 0.583 -36.388 1.00 94.44 637 ASP A CA 1
ATOM 4805 C C . ASP A 1 637 ? 5.961 0.990 -34.988 1.00 94.44 637 ASP A C 1
ATOM 4807 O O . ASP A 1 637 ? 5.279 1.780 -34.334 1.00 94.44 637 ASP A O 1
ATOM 4811 N N . VAL A 1 638 ? 7.060 0.414 -34.476 1.00 96.00 638 VAL A N 1
ATOM 4812 C CA . VAL A 1 638 ? 7.523 0.720 -33.116 1.00 96.00 638 VAL A CA 1
ATOM 4813 C C . VAL A 1 638 ? 7.904 2.194 -33.015 1.00 96.00 638 VAL A C 1
ATOM 4815 O O . VAL A 1 638 ? 8.765 2.683 -33.741 1.00 96.00 638 VAL A O 1
ATOM 4818 N N . GLU A 1 639 ? 7.261 2.886 -32.081 1.00 91.56 639 GLU A N 1
ATOM 4819 C CA . GLU A 1 639 ? 7.610 4.241 -31.669 1.00 91.56 639 GLU A CA 1
ATOM 4820 C C . GLU A 1 639 ? 8.402 4.220 -30.355 1.00 91.56 639 GLU A C 1
ATOM 4822 O O . GLU A 1 639 ? 8.359 3.241 -29.602 1.00 91.56 639 GLU A O 1
ATOM 4827 N N . SER A 1 640 ? 9.131 5.305 -30.079 1.00 85.88 640 SER A N 1
ATOM 4828 C CA . SER A 1 640 ? 9.801 5.501 -28.792 1.00 85.88 640 SER A CA 1
ATOM 4829 C C . SER A 1 640 ? 8.792 5.417 -27.646 1.00 85.88 640 SER A C 1
ATOM 4831 O O . SER A 1 640 ? 7.686 5.941 -27.756 1.00 85.88 640 SER A O 1
ATOM 4833 N N . ASP A 1 641 ? 9.192 4.794 -26.536 1.00 82.81 641 ASP A N 1
ATOM 4834 C CA . ASP A 1 641 ? 8.337 4.592 -25.357 1.00 82.81 641 ASP A CA 1
ATOM 4835 C C . ASP A 1 641 ? 7.001 3.889 -25.689 1.00 82.81 641 ASP A C 1
ATOM 4837 O O . ASP A 1 641 ? 5.920 4.462 -25.489 1.00 82.81 641 ASP A O 1
ATOM 4841 N N . PRO A 1 642 ? 7.058 2.640 -26.193 1.00 91.06 642 PRO A N 1
ATOM 4842 C CA . PRO A 1 642 ? 5.947 1.990 -26.879 1.00 91.06 642 PRO A CA 1
ATOM 4843 C C . PRO A 1 642 ? 4.703 1.904 -25.980 1.00 91.06 642 PRO A C 1
ATOM 4845 O O . PRO A 1 642 ? 4.796 1.443 -24.835 1.00 91.06 642 PRO A O 1
ATOM 4848 N N . PRO A 1 643 ? 3.522 2.323 -26.465 1.00 93.81 643 PRO A N 1
ATOM 4849 C CA . PRO A 1 643 ? 2.314 2.323 -25.657 1.00 93.81 643 PRO A CA 1
ATOM 4850 C C . PRO A 1 643 ? 1.582 0.973 -25.705 1.00 93.81 643 PRO A C 1
ATOM 4852 O O . PRO A 1 643 ? 1.776 0.164 -26.617 1.00 93.81 643 PRO A O 1
ATOM 4855 N N . VAL A 1 644 ? 0.685 0.736 -24.742 1.00 95.19 644 VAL A N 1
ATOM 4856 C CA . VAL A 1 644 ? -0.115 -0.504 -24.639 1.00 95.19 644 VAL A CA 1
ATOM 4857 C C . VAL A 1 644 ? -0.851 -0.845 -25.944 1.00 95.19 644 VAL A C 1
ATOM 4859 O O . VAL A 1 644 ? -0.924 -2.015 -26.327 1.00 95.19 644 VAL A O 1
ATOM 4862 N N . GLU A 1 645 ? -1.372 0.155 -26.655 1.00 95.25 645 GLU A N 1
ATOM 4863 C CA . GLU A 1 645 ? -2.120 -0.022 -27.903 1.00 95.25 645 GLU A CA 1
ATOM 4864 C C . GLU A 1 645 ? -1.233 -0.569 -29.031 1.00 95.25 645 GLU A C 1
ATOM 4866 O O . GLU A 1 645 ? -1.674 -1.411 -29.818 1.00 95.25 645 GLU A O 1
ATOM 4871 N N . LEU A 1 646 ? 0.035 -0.147 -29.085 1.00 96.69 646 LEU A N 1
ATOM 4872 C CA . LEU A 1 646 ? 1.018 -0.640 -30.051 1.00 96.69 646 LEU A CA 1
ATOM 4873 C C . LEU A 1 646 ? 1.313 -2.122 -29.826 1.00 96.69 646 LEU A C 1
ATOM 4875 O O . LEU A 1 646 ? 1.321 -2.901 -30.780 1.00 96.69 646 LEU A O 1
ATOM 4879 N N . ILE A 1 647 ? 1.471 -2.523 -28.562 1.00 97.75 647 ILE A N 1
ATOM 4880 C CA . ILE A 1 647 ? 1.656 -3.929 -28.184 1.00 97.75 647 ILE A CA 1
ATOM 4881 C C . ILE A 1 647 ? 0.432 -4.765 -28.576 1.00 97.75 647 ILE A C 1
ATOM 4883 O O . ILE A 1 647 ? 0.574 -5.895 -29.047 1.00 97.75 647 ILE A O 1
ATOM 4887 N N . GLY A 1 648 ? -0.772 -4.200 -28.427 1.00 96.56 648 GLY A N 1
ATOM 4888 C CA . GLY A 1 648 ? -2.019 -4.798 -28.905 1.00 96.56 648 GLY A CA 1
ATOM 4889 C C . GLY A 1 648 ? -1.986 -5.092 -30.406 1.00 96.56 648 GLY A C 1
ATOM 4890 O O . GLY A 1 648 ? -2.131 -6.251 -30.793 1.00 96.56 648 GLY A O 1
ATOM 4891 N N . ARG A 1 649 ? -1.697 -4.074 -31.233 1.00 97.44 649 ARG A N 1
ATOM 4892 C CA . ARG A 1 649 ? -1.598 -4.217 -32.699 1.00 97.44 649 ARG A CA 1
ATOM 4893 C C . ARG A 1 649 ? -0.537 -5.237 -33.114 1.00 97.44 649 ARG A C 1
ATOM 4895 O O . ARG A 1 649 ? -0.803 -6.079 -33.968 1.00 97.44 649 ARG A O 1
ATOM 4902 N N . GLY A 1 650 ? 0.642 -5.198 -32.490 1.00 97.75 650 GLY A N 1
ATOM 4903 C CA . GLY A 1 650 ? 1.704 -6.176 -32.743 1.00 97.75 650 GLY A CA 1
ATOM 4904 C C . GLY A 1 650 ? 1.268 -7.606 -32.406 1.00 97.75 650 GLY A C 1
ATOM 4905 O O . GLY A 1 650 ? 1.530 -8.536 -33.168 1.00 97.75 650 GLY A O 1
ATOM 4906 N N . GLY A 1 651 ? 0.527 -7.786 -31.308 1.00 97.50 651 GLY A N 1
ATOM 4907 C CA . GLY A 1 651 ? -0.060 -9.075 -30.943 1.00 97.50 651 GLY A CA 1
ATOM 4908 C C . GLY A 1 651 ? -1.097 -9.589 -31.948 1.00 97.50 651 GLY A C 1
ATOM 4909 O O . GLY A 1 651 ? -1.139 -10.791 -32.219 1.00 97.50 651 GLY A O 1
ATOM 4910 N N . ASP A 1 652 ? -1.895 -8.698 -32.538 1.00 97.75 652 ASP A N 1
ATOM 4911 C CA . ASP A 1 652 ? -2.870 -9.060 -33.572 1.00 97.75 652 ASP A CA 1
ATOM 4912 C C . ASP A 1 652 ? -2.178 -9.475 -34.878 1.00 97.75 652 ASP A C 1
ATOM 4914 O O . ASP A 1 652 ? -2.555 -10.483 -35.478 1.00 97.75 652 ASP A O 1
ATOM 4918 N N . VAL A 1 653 ? -1.117 -8.765 -35.287 1.00 98.38 653 VAL A N 1
ATOM 4919 C CA . VAL A 1 653 ? -0.292 -9.136 -36.454 1.00 98.38 653 VAL A CA 1
ATOM 4920 C C . VAL A 1 653 ? 0.373 -10.497 -36.247 1.00 98.38 653 VAL A C 1
ATOM 4922 O O . VAL A 1 653 ? 0.326 -11.332 -37.154 1.00 98.38 653 VAL A O 1
ATOM 4925 N N . TYR A 1 654 ? 0.933 -10.743 -35.058 1.00 98.44 654 TYR A N 1
ATOM 4926 C CA . TYR A 1 654 ? 1.542 -12.024 -34.698 1.00 98.44 654 TYR A CA 1
ATOM 4927 C C . TYR A 1 654 ? 0.548 -13.182 -34.856 1.00 98.44 654 TYR A C 1
ATOM 4929 O O . TYR A 1 654 ? 0.855 -14.187 -35.496 1.00 98.44 654 TYR A O 1
ATOM 4937 N N . LYS A 1 655 ? -0.662 -13.033 -34.298 1.00 97.19 655 LYS A N 1
ATOM 4938 C CA . LYS A 1 655 ? -1.697 -14.077 -34.342 1.00 97.19 655 LYS A CA 1
ATOM 4939 C C . LYS A 1 655 ? -2.271 -14.269 -35.741 1.00 97.19 655 LYS A C 1
ATOM 4941 O O . LYS A 1 655 ? -2.410 -15.401 -36.177 1.00 97.19 655 LYS A O 1
ATOM 4946 N N . LYS A 1 656 ? -2.570 -13.180 -36.458 1.00 97.94 656 LYS A N 1
ATOM 4947 C CA . LYS A 1 656 ? -3.146 -13.225 -37.813 1.00 97.94 656 LYS A CA 1
ATOM 4948 C C . LYS A 1 656 ? -2.252 -13.962 -38.814 1.00 97.94 656 LYS A C 1
ATOM 4950 O O . LYS A 1 656 ? -2.761 -14.508 -39.786 1.00 97.94 656 LYS A O 1
ATOM 4955 N N . ASN A 1 657 ? -0.937 -13.925 -38.611 1.00 98.00 657 ASN A N 1
ATOM 4956 C CA . ASN A 1 657 ? 0.027 -14.536 -39.520 1.00 98.00 657 ASN A CA 1
ATOM 4957 C C . ASN A 1 657 ? 0.576 -15.880 -39.027 1.00 98.00 657 ASN A C 1
ATOM 4959 O O . ASN A 1 657 ? 1.485 -16.401 -39.678 1.00 98.00 657 ASN A O 1
ATOM 4963 N N . ASP A 1 658 ? 0.051 -16.427 -37.926 1.00 97.00 658 ASP A N 1
ATOM 4964 C CA . ASP A 1 658 ? 0.516 -17.677 -37.313 1.00 97.00 658 ASP A CA 1
ATOM 4965 C C . ASP A 1 658 ? 2.029 -17.675 -37.034 1.00 97.00 658 ASP A C 1
ATOM 4967 O O . ASP A 1 658 ? 2.749 -18.622 -37.356 1.00 97.00 658 ASP A O 1
ATOM 4971 N N . CYS A 1 659 ? 2.534 -16.569 -36.479 1.00 98.25 659 CYS A N 1
ATOM 4972 C CA . CYS A 1 659 ? 3.950 -16.447 -36.155 1.00 98.25 659 CYS A CA 1
ATOM 4973 C C . CYS A 1 659 ? 4.356 -17.430 -35.038 1.00 98.25 659 CYS A C 1
ATOM 4975 O O . CYS A 1 659 ? 3.585 -17.704 -34.114 1.00 98.25 659 CYS A O 1
ATOM 4977 N N . ASP A 1 660 ? 5.594 -17.929 -35.090 1.00 97.56 660 ASP A N 1
ATOM 4978 C CA . ASP A 1 660 ? 6.126 -18.942 -34.157 1.00 97.56 660 ASP A CA 1
ATOM 4979 C C . ASP A 1 660 ? 7.330 -18.469 -33.321 1.00 97.56 660 ASP A C 1
ATOM 4981 O O . ASP A 1 660 ? 7.890 -19.221 -32.521 1.00 97.56 660 ASP A O 1
ATOM 4985 N N . GLY A 1 661 ? 7.705 -17.200 -33.465 1.00 98.19 661 GLY A N 1
ATOM 4986 C CA . GLY A 1 661 ? 8.796 -16.568 -32.739 1.00 98.19 661 GLY A CA 1
ATOM 4987 C C . GLY A 1 661 ? 8.811 -15.061 -32.949 1.00 98.19 661 GLY A C 1
ATOM 4988 O O . GLY A 1 661 ? 8.103 -14.533 -33.809 1.00 98.19 661 GLY A O 1
ATOM 4989 N N . ILE A 1 662 ? 9.612 -14.357 -32.154 1.00 98.75 662 ILE A N 1
ATOM 4990 C CA . ILE A 1 662 ? 9.777 -12.905 -32.252 1.00 98.75 662 ILE A CA 1
ATOM 4991 C C . ILE A 1 662 ? 11.265 -12.578 -32.384 1.00 98.75 662 ILE A C 1
ATOM 4993 O O . ILE A 1 662 ? 12.106 -13.147 -31.686 1.00 98.75 662 ILE A O 1
ATOM 4997 N N . ILE A 1 663 ? 11.582 -11.648 -33.278 1.00 98.69 663 ILE A N 1
ATOM 4998 C CA . ILE A 1 663 ? 12.909 -11.067 -33.448 1.00 98.69 663 ILE A CA 1
ATOM 4999 C C . ILE A 1 663 ? 12.776 -9.561 -33.213 1.00 98.69 663 ILE A C 1
ATOM 5001 O O . ILE A 1 663 ? 12.215 -8.851 -34.043 1.00 98.69 663 ILE A O 1
ATOM 5005 N N . GLY A 1 664 ? 13.251 -9.076 -32.069 1.00 98.38 664 GLY A N 1
ATOM 5006 C CA . GLY A 1 664 ? 13.346 -7.644 -31.793 1.00 98.38 664 GLY A CA 1
ATOM 5007 C C . GLY A 1 664 ? 14.617 -7.077 -32.418 1.00 98.38 664 GLY A C 1
ATOM 5008 O O . GLY A 1 664 ? 15.706 -7.546 -32.092 1.00 98.38 664 GLY A O 1
ATOM 5009 N N . LEU A 1 665 ? 14.485 -6.082 -33.294 1.00 98.12 665 LEU A N 1
ATOM 5010 C CA . LEU A 1 665 ? 15.600 -5.392 -33.947 1.00 98.12 665 LEU A CA 1
ATOM 5011 C C . LEU A 1 665 ? 15.459 -3.888 -33.722 1.00 98.12 665 LEU A C 1
ATOM 5013 O O . LEU A 1 665 ? 14.497 -3.286 -34.199 1.00 98.12 665 LEU A O 1
ATOM 5017 N N . GLY A 1 666 ? 16.412 -3.273 -33.030 1.00 96.25 666 GLY A N 1
ATOM 5018 C CA . GLY A 1 666 ? 16.400 -1.829 -32.805 1.00 96.25 666 GLY A CA 1
ATOM 5019 C C . GLY A 1 666 ? 16.966 -1.427 -31.446 1.00 96.25 666 GLY A C 1
ATOM 5020 O O . GLY A 1 666 ? 17.671 -2.197 -30.794 1.00 96.25 666 GLY A O 1
ATOM 5021 N N . GLY A 1 667 ? 16.629 -0.213 -31.007 1.00 93.31 667 GLY A N 1
ATOM 5022 C CA . GLY A 1 667 ? 16.935 0.255 -29.655 1.00 93.31 667 GLY A CA 1
ATOM 5023 C C . GLY A 1 667 ? 16.019 -0.353 -28.586 1.00 93.31 667 GLY A C 1
ATOM 5024 O O . GLY A 1 667 ? 15.151 -1.177 -28.880 1.00 93.31 667 GLY A O 1
ATOM 5025 N N . GLY A 1 668 ? 16.169 0.105 -27.337 1.00 92.69 668 GLY A N 1
ATOM 5026 C CA . GLY A 1 668 ? 15.413 -0.404 -26.181 1.00 92.69 668 GLY A CA 1
ATOM 5027 C C . GLY A 1 668 ? 13.896 -0.463 -26.397 1.00 92.69 668 GLY A C 1
ATOM 5028 O O . GLY A 1 668 ? 13.282 -1.476 -26.089 1.00 92.69 668 GLY A O 1
ATOM 5029 N N . SER A 1 669 ? 13.298 0.546 -27.041 1.00 93.81 669 SER A N 1
ATOM 5030 C CA . SER A 1 669 ? 11.860 0.555 -27.358 1.00 93.81 669 SER A CA 1
ATOM 5031 C C . SER A 1 669 ? 11.417 -0.614 -28.251 1.00 93.81 669 SER A C 1
ATOM 5033 O O . SER A 1 669 ? 10.374 -1.211 -27.994 1.00 93.81 669 SER A O 1
ATOM 5035 N N . CYS A 1 670 ? 12.214 -1.003 -29.253 1.00 97.19 670 CYS A N 1
ATOM 5036 C CA . CYS A 1 670 ? 11.929 -2.166 -30.106 1.00 97.19 670 CYS A CA 1
ATOM 5037 C C . CYS A 1 670 ? 12.047 -3.479 -29.334 1.00 97.19 670 CYS A C 1
ATOM 5039 O O . CYS A 1 670 ? 11.215 -4.374 -29.502 1.00 97.19 670 CYS A O 1
ATOM 5041 N N . LEU A 1 671 ? 13.054 -3.587 -28.466 1.00 97.88 671 LEU A N 1
ATOM 5042 C CA . LEU A 1 671 ? 13.290 -4.789 -27.669 1.00 97.88 671 LEU A CA 1
ATOM 5043 C C . LEU A 1 671 ? 12.205 -4.975 -26.595 1.00 97.88 671 LEU A C 1
ATOM 5045 O O . LEU A 1 671 ? 11.674 -6.077 -26.439 1.00 97.88 671 LEU A O 1
ATOM 5049 N N . ASP A 1 672 ? 11.801 -3.897 -25.928 1.00 97.00 672 ASP A N 1
ATOM 5050 C CA . ASP A 1 672 ? 10.716 -3.904 -24.947 1.00 97.00 672 ASP A CA 1
ATOM 5051 C C . ASP A 1 672 ? 9.361 -4.181 -25.599 1.00 97.00 672 ASP A C 1
ATOM 5053 O O . ASP A 1 672 ? 8.581 -4.990 -25.084 1.00 97.00 672 ASP A O 1
ATOM 5057 N N . ALA A 1 673 ? 9.102 -3.597 -26.775 1.00 97.88 673 ALA A N 1
ATOM 5058 C CA . ALA A 1 673 ? 7.912 -3.914 -27.554 1.00 97.88 673 ALA A CA 1
ATOM 5059 C C . ALA A 1 673 ? 7.876 -5.400 -27.943 1.00 97.88 673 ALA A C 1
ATOM 5061 O O . ALA A 1 673 ? 6.845 -6.051 -27.774 1.00 97.88 673 ALA A O 1
ATOM 5062 N N . ALA A 1 674 ? 8.999 -5.970 -28.391 1.00 98.44 674 ALA A N 1
ATOM 5063 C CA . ALA A 1 674 ? 9.096 -7.388 -28.735 1.00 98.44 674 ALA A CA 1
ATOM 5064 C C . ALA A 1 674 ? 8.791 -8.302 -27.531 1.00 98.44 674 ALA A C 1
ATOM 5066 O O . ALA A 1 674 ? 7.991 -9.237 -27.650 1.00 98.44 674 ALA A O 1
ATOM 5067 N N . LYS A 1 675 ? 9.356 -7.998 -26.353 1.00 98.12 675 LYS A N 1
ATOM 5068 C CA . LYS A 1 675 ? 9.064 -8.710 -25.095 1.00 98.12 675 LYS A CA 1
ATOM 5069 C C . LYS A 1 675 ? 7.586 -8.617 -24.714 1.00 98.12 675 LYS A C 1
ATOM 5071 O O . LYS A 1 675 ? 6.951 -9.634 -24.419 1.00 98.12 675 LYS A O 1
ATOM 5076 N N . ALA A 1 676 ? 7.021 -7.411 -24.740 1.00 97.81 676 ALA A N 1
ATOM 5077 C CA . ALA A 1 676 ? 5.637 -7.171 -24.351 1.00 97.81 676 ALA A CA 1
ATOM 5078 C C . ALA A 1 676 ? 4.631 -7.784 -25.339 1.00 97.81 676 ALA A C 1
ATOM 5080 O O . ALA A 1 676 ? 3.603 -8.306 -24.906 1.00 97.81 676 ALA A O 1
ATOM 5081 N N . ILE A 1 677 ? 4.937 -7.807 -26.642 1.00 98.31 677 ILE A N 1
ATOM 5082 C CA . ILE A 1 677 ? 4.151 -8.542 -27.644 1.00 98.31 677 ILE A CA 1
ATOM 5083 C C . ILE A 1 677 ? 4.188 -10.040 -27.326 1.00 98.31 677 ILE A C 1
ATOM 5085 O O . ILE A 1 677 ? 3.135 -10.679 -27.296 1.00 98.31 677 ILE A O 1
ATOM 5089 N N . GLY A 1 678 ? 5.368 -10.589 -27.013 1.00 97.69 678 GLY A N 1
ATOM 5090 C CA . GLY A 1 678 ? 5.523 -11.983 -26.589 1.00 97.69 678 GLY A CA 1
ATOM 5091 C C . GLY A 1 678 ? 4.632 -12.339 -25.397 1.00 97.69 678 GLY A C 1
ATOM 5092 O O . GLY A 1 678 ? 3.957 -13.373 -25.413 1.00 97.69 678 GLY A O 1
ATOM 5093 N N . LEU A 1 679 ? 4.550 -11.453 -24.400 1.00 97.44 679 LEU A N 1
ATOM 5094 C CA . LEU A 1 679 ? 3.627 -11.597 -23.272 1.00 97.44 679 LEU A CA 1
ATOM 5095 C C . LEU A 1 679 ? 2.156 -11.506 -23.716 1.00 97.44 679 LEU A C 1
ATOM 5097 O O . LEU A 1 679 ? 1.352 -12.372 -23.372 1.00 97.44 679 LEU A O 1
ATOM 5101 N N . ARG A 1 680 ? 1.810 -10.496 -24.524 1.00 96.50 680 ARG A N 1
ATOM 5102 C CA . ARG A 1 680 ? 0.446 -10.224 -25.007 1.00 96.50 680 ARG A CA 1
ATOM 5103 C C . ARG A 1 680 ? -0.163 -11.383 -25.798 1.00 96.50 680 ARG A C 1
ATOM 5105 O O . ARG A 1 680 ? -1.382 -11.576 -25.738 1.00 96.50 680 ARG A O 1
ATOM 5112 N N . VAL A 1 681 ? 0.645 -12.118 -26.565 1.00 96.88 681 VAL A N 1
ATOM 5113 C CA . VAL A 1 681 ? 0.159 -13.230 -27.401 1.00 96.88 681 VAL A CA 1
ATOM 5114 C C . VAL A 1 681 ? 0.061 -14.551 -26.647 1.00 96.88 681 VAL A C 1
ATOM 5116 O O . VAL A 1 681 ? -0.770 -15.377 -27.022 1.00 96.88 681 VAL A O 1
ATOM 5119 N N . SER A 1 682 ? 0.855 -14.731 -25.588 1.00 95.50 682 SER A N 1
ATOM 5120 C CA . SER A 1 682 ? 0.942 -15.985 -24.827 1.00 95.50 682 SER A CA 1
ATOM 5121 C C . SER A 1 682 ? 0.089 -16.014 -23.562 1.00 95.50 682 SER A C 1
ATOM 5123 O O . SER A 1 682 ? -0.299 -17.094 -23.124 1.00 95.50 682 SER A O 1
ATOM 5125 N N . HIS A 1 683 ? -0.220 -14.855 -22.972 1.00 93.75 683 HIS A N 1
ATOM 5126 C CA . HIS A 1 683 ? -0.951 -14.776 -21.710 1.00 93.75 683 HIS A CA 1
ATOM 5127 C C . HIS A 1 683 ? -2.310 -14.055 -21.864 1.00 93.75 683 HIS A C 1
ATOM 5129 O O . HIS A 1 683 ? -2.429 -13.112 -22.652 1.00 93.75 683 HIS A O 1
ATOM 5135 N N . PRO A 1 684 ? -3.362 -14.495 -21.142 1.00 88.56 684 PRO A N 1
ATOM 5136 C CA . PRO A 1 684 ? -4.704 -13.924 -21.251 1.00 88.56 684 PRO A CA 1
ATOM 5137 C C . PRO A 1 684 ? -4.909 -12.713 -20.332 1.00 88.56 684 PRO A C 1
ATOM 5139 O O . PRO A 1 684 ? -4.605 -12.783 -19.148 1.00 88.56 684 PRO A O 1
ATOM 5142 N N . GLY A 1 685 ? -5.554 -11.659 -20.828 1.00 85.12 685 GLY A N 1
ATOM 5143 C CA . GLY A 1 685 ? -5.858 -10.451 -20.053 1.00 85.12 685 GLY A CA 1
ATOM 5144 C C . GLY A 1 685 ? -5.307 -9.196 -20.723 1.00 85.12 685 GLY A C 1
ATOM 5145 O O . GLY A 1 685 ? -4.806 -9.248 -21.851 1.00 85.12 685 GLY A O 1
ATOM 5146 N N . GLN A 1 686 ? -5.431 -8.057 -20.046 1.00 86.38 686 GLN A N 1
ATOM 5147 C CA . GLN A 1 686 ? -4.868 -6.791 -20.517 1.00 86.38 686 GLN A CA 1
ATOM 5148 C C . GLN A 1 686 ? -3.423 -6.621 -20.035 1.00 86.38 686 GLN A C 1
ATOM 5150 O O . GLN A 1 686 ? -3.069 -7.052 -18.941 1.00 86.38 686 GLN A O 1
ATOM 5155 N N . LEU A 1 687 ? -2.582 -5.952 -20.829 1.00 89.81 687 LEU A N 1
ATOM 5156 C CA . LEU A 1 687 ? -1.159 -5.776 -20.514 1.00 89.81 687 LEU A CA 1
ATOM 5157 C C . LEU A 1 687 ? -0.890 -5.096 -19.149 1.00 89.81 687 LEU A C 1
ATOM 5159 O O . LEU A 1 687 ? -0.014 -5.581 -18.433 1.00 89.81 687 LEU A O 1
ATOM 5163 N N . PRO A 1 688 ? -1.645 -4.055 -18.723 1.00 87.56 688 PRO A N 1
ATOM 5164 C CA . PRO A 1 688 ? -1.457 -3.438 -17.405 1.00 87.56 688 PRO A CA 1
ATOM 5165 C C . PRO A 1 688 ? -1.695 -4.387 -16.222 1.00 87.56 688 PRO A C 1
ATOM 5167 O O . PRO A 1 688 ? -1.201 -4.142 -15.127 1.00 87.56 688 PRO A O 1
ATOM 5170 N N . GLU A 1 689 ? -2.401 -5.505 -16.417 1.00 84.38 689 GLU A N 1
ATOM 5171 C CA . GLU A 1 689 ? -2.611 -6.497 -15.356 1.00 84.38 689 GLU A CA 1
ATOM 5172 C C . GLU A 1 689 ? -1.325 -7.243 -14.958 1.00 84.38 689 GLU A C 1
ATOM 5174 O O . GLU A 1 689 ? -1.318 -7.921 -13.923 1.00 84.38 689 GLU A O 1
ATOM 5179 N N . TYR A 1 690 ? -0.274 -7.140 -15.779 1.00 89.44 690 TYR A N 1
ATOM 5180 C CA . TYR A 1 690 ? 1.043 -7.756 -15.591 1.00 89.44 690 TYR A CA 1
ATOM 5181 C C . TYR A 1 690 ? 2.102 -6.787 -15.049 1.00 89.44 690 TYR A C 1
ATOM 5183 O O . TYR A 1 690 ? 3.255 -7.178 -14.878 1.00 89.44 690 TYR A O 1
ATOM 5191 N N . GLU A 1 691 ? 1.720 -5.547 -14.749 1.00 89.00 691 GLU A N 1
ATOM 5192 C CA . GLU A 1 691 ? 2.593 -4.553 -14.128 1.00 89.00 691 GLU A CA 1
ATOM 5193 C C . GLU A 1 691 ? 3.175 -5.066 -12.793 1.00 89.00 691 GLU A C 1
ATOM 5195 O O . GLU A 1 691 ? 2.461 -5.592 -11.932 1.00 89.00 691 GLU A O 1
ATOM 5200 N N . SER A 1 692 ? 4.491 -4.911 -12.614 1.00 84.19 692 SER A N 1
ATOM 5201 C CA . SER A 1 692 ? 5.221 -5.479 -11.470 1.00 84.19 692 SER A CA 1
ATOM 5202 C C . SER A 1 692 ? 4.726 -4.933 -10.122 1.00 84.19 692 SER A C 1
ATOM 5204 O O . SER A 1 692 ? 4.490 -5.703 -9.189 1.00 84.19 692 SER A O 1
ATOM 5206 N N . ILE A 1 693 ? 4.462 -3.621 -10.034 1.00 77.44 693 ILE A N 1
ATOM 5207 C CA . ILE A 1 693 ? 4.066 -2.952 -8.780 1.00 77.44 693 ILE A CA 1
ATOM 5208 C C . ILE A 1 693 ? 2.666 -3.343 -8.275 1.00 77.44 693 ILE A C 1
ATOM 5210 O O . ILE A 1 693 ? 2.375 -3.172 -7.095 1.00 77.44 693 ILE A O 1
ATOM 5214 N N . VAL A 1 694 ? 1.816 -3.913 -9.138 1.00 73.75 694 VAL A N 1
ATOM 5215 C CA . VAL A 1 694 ? 0.491 -4.463 -8.780 1.00 73.75 694 VAL A CA 1
ATOM 5216 C C . VAL A 1 694 ? 0.505 -5.999 -8.690 1.00 73.75 694 VAL A C 1
ATOM 5218 O O . VAL A 1 694 ? -0.522 -6.672 -8.805 1.00 73.75 694 VAL A O 1
ATOM 5221 N N . GLY A 1 695 ? 1.693 -6.595 -8.527 1.00 73.19 695 GLY A N 1
ATOM 5222 C CA . GLY A 1 695 ? 1.868 -8.043 -8.388 1.00 73.19 695 GLY A CA 1
ATOM 5223 C C . GLY A 1 695 ? 1.672 -8.833 -9.686 1.00 73.19 695 GLY A C 1
ATOM 5224 O O . GLY A 1 695 ? 1.465 -10.050 -9.644 1.00 73.19 695 GLY A O 1
ATOM 5225 N N . GLY A 1 696 ? 1.730 -8.170 -10.843 1.00 82.56 696 GLY A N 1
ATOM 5226 C CA . GLY A 1 696 ? 1.552 -8.783 -12.156 1.00 82.56 696 GLY A CA 1
ATOM 5227 C C . GLY A 1 696 ? 2.646 -9.786 -12.534 1.00 82.56 696 GLY A C 1
ATOM 5228 O O . GLY A 1 696 ? 2.359 -10.757 -13.234 1.00 82.56 696 GLY A O 1
ATOM 5229 N N . THR A 1 697 ? 3.854 -9.648 -11.976 1.00 85.25 697 THR A N 1
ATOM 5230 C CA . THR A 1 697 ? 4.988 -10.578 -12.149 1.00 85.25 697 THR A CA 1
ATOM 5231 C C . THR A 1 697 ? 4.602 -12.035 -11.884 1.00 85.25 697 THR A C 1
ATOM 5233 O O . THR A 1 697 ? 4.967 -12.929 -12.643 1.00 85.25 697 THR A O 1
ATOM 5236 N N . ALA A 1 698 ? 3.788 -12.289 -10.853 1.00 78.81 698 ALA A N 1
ATOM 5237 C CA . ALA A 1 698 ? 3.344 -13.638 -10.496 1.00 78.81 698 ALA A CA 1
ATOM 5238 C C . ALA A 1 698 ? 2.356 -14.258 -11.508 1.00 78.81 698 ALA A C 1
ATOM 5240 O O . ALA A 1 698 ? 2.065 -15.452 -11.426 1.00 78.81 698 ALA A O 1
ATOM 5241 N N . LYS A 1 699 ? 1.815 -13.460 -12.440 1.00 83.38 699 LYS A N 1
ATOM 5242 C CA . LYS A 1 699 ? 0.932 -13.918 -13.522 1.00 83.38 699 LYS A CA 1
ATOM 5243 C C . LYS A 1 699 ? 1.707 -14.324 -14.782 1.00 83.38 699 LYS A C 1
ATOM 5245 O O . LYS A 1 699 ? 1.096 -14.918 -15.668 1.00 83.38 699 LYS A O 1
ATOM 5250 N N . ILE A 1 700 ? 3.001 -14.002 -14.874 1.00 91.56 700 ILE A N 1
ATOM 5251 C CA . ILE A 1 700 ? 3.848 -14.317 -16.030 1.00 91.56 700 ILE A CA 1
ATOM 5252 C C . ILE A 1 700 ? 4.505 -15.682 -15.803 1.00 91.56 700 ILE A C 1
ATOM 5254 O O . ILE A 1 700 ? 5.392 -15.827 -14.961 1.00 91.56 700 ILE A O 1
ATOM 5258 N N . GLY A 1 701 ? 4.049 -16.685 -16.548 1.00 91.06 701 GLY A N 1
ATOM 5259 C CA . GLY A 1 701 ? 4.534 -18.061 -16.499 1.00 91.06 701 GLY A CA 1
ATOM 5260 C C . GLY A 1 701 ? 5.328 -18.469 -17.747 1.00 91.06 701 GLY A C 1
ATOM 5261 O O . GLY A 1 701 ? 5.615 -17.640 -18.613 1.00 91.06 701 GLY A O 1
ATOM 5262 N N . PRO A 1 702 ? 5.692 -19.760 -17.862 1.00 91.19 702 PRO A N 1
ATOM 5263 C CA . PRO A 1 702 ? 6.267 -20.296 -19.092 1.00 91.19 702 PRO A CA 1
ATOM 5264 C C . PRO A 1 702 ? 5.253 -20.232 -20.250 1.00 91.19 702 PRO A C 1
ATOM 5266 O O . PRO A 1 702 ? 4.049 -20.155 -20.024 1.00 91.19 702 PRO A O 1
ATOM 5269 N N . GLY A 1 703 ? 5.738 -20.319 -21.494 1.00 91.25 703 GLY A N 1
ATOM 5270 C CA . GLY A 1 703 ? 4.890 -20.343 -22.698 1.00 91.25 703 GLY A CA 1
ATOM 5271 C C . GLY A 1 703 ? 4.970 -19.095 -23.580 1.00 91.25 703 GLY A C 1
ATOM 5272 O O . GLY A 1 703 ? 4.250 -19.011 -24.570 1.00 91.25 703 GLY A O 1
ATOM 5273 N N . LEU A 1 704 ? 5.850 -18.139 -23.262 1.00 96.00 704 LEU A N 1
ATOM 5274 C CA . LEU A 1 704 ? 6.171 -17.050 -24.185 1.00 96.00 704 LEU A CA 1
ATOM 5275 C C . LEU A 1 704 ? 6.833 -17.604 -25.462 1.00 96.00 704 LEU A C 1
ATOM 5277 O O . LEU A 1 704 ? 7.618 -18.557 -25.360 1.00 96.00 704 LEU A O 1
ATOM 5281 N N . PRO A 1 705 ? 6.570 -17.006 -26.643 1.00 97.12 705 PRO A N 1
ATOM 5282 C CA . PRO A 1 705 ? 7.278 -17.351 -27.869 1.00 97.12 705 PRO A CA 1
ATOM 5283 C C . PRO A 1 705 ? 8.794 -17.199 -27.699 1.00 97.12 705 PRO A C 1
ATOM 5285 O O . PRO A 1 705 ? 9.242 -16.339 -26.933 1.00 97.12 705 PRO A O 1
ATOM 5288 N N . PRO A 1 706 ? 9.608 -17.992 -28.416 1.00 97.19 706 PRO A N 1
ATOM 5289 C CA . PRO A 1 706 ? 11.043 -17.765 -28.438 1.00 97.19 706 PRO A CA 1
ATOM 5290 C C . PRO A 1 706 ? 11.337 -16.346 -28.952 1.00 97.19 706 PRO A C 1
ATOM 5292 O O . PRO A 1 706 ? 10.781 -15.913 -29.961 1.00 97.19 706 PRO A O 1
ATOM 5295 N N . LEU A 1 707 ? 12.211 -15.632 -28.241 1.00 98.19 707 LEU A N 1
ATOM 5296 C CA . LEU A 1 707 ? 12.597 -14.253 -28.536 1.00 98.19 707 LEU A CA 1
ATOM 5297 C C . LEU A 1 707 ? 14.097 -14.178 -28.834 1.00 98.19 707 LEU A C 1
ATOM 5299 O O . LEU A 1 707 ? 14.909 -14.670 -28.043 1.00 98.19 707 LEU A O 1
ATOM 5303 N N . ILE A 1 708 ? 14.448 -13.544 -29.952 1.00 98.56 708 ILE A N 1
ATOM 5304 C CA . ILE A 1 708 ? 15.812 -13.117 -30.283 1.00 98.56 708 ILE A CA 1
ATOM 5305 C C . ILE A 1 708 ? 15.848 -11.588 -30.242 1.00 98.56 708 ILE A C 1
ATOM 5307 O O . ILE A 1 708 ? 15.007 -10.950 -30.870 1.00 98.56 708 ILE A O 1
ATOM 5311 N N . CYS A 1 709 ? 16.812 -11.002 -29.535 1.00 98.38 709 CYS A N 1
ATOM 5312 C CA . CYS A 1 709 ? 17.016 -9.550 -29.509 1.00 98.38 709 CYS A CA 1
ATOM 5313 C C . CYS A 1 709 ? 18.313 -9.166 -30.227 1.00 98.38 709 CYS A C 1
ATOM 5315 O O . CYS A 1 709 ? 19.348 -9.796 -30.008 1.00 98.38 709 CYS A O 1
ATOM 5317 N N . ILE A 1 710 ? 18.245 -8.126 -31.057 1.00 98.12 710 ILE A N 1
ATOM 5318 C CA . ILE A 1 710 ? 19.358 -7.554 -31.820 1.00 98.12 710 ILE A CA 1
ATOM 5319 C C . ILE A 1 710 ? 19.398 -6.052 -31.504 1.00 98.12 710 ILE A C 1
ATOM 5321 O O . ILE A 1 710 ? 18.626 -5.283 -32.093 1.00 98.12 710 ILE A O 1
ATOM 5325 N N . PRO A 1 711 ? 20.226 -5.622 -30.539 1.00 97.19 711 PRO A N 1
ATOM 5326 C CA . PRO A 1 711 ? 20.337 -4.212 -30.206 1.00 97.19 711 PRO A CA 1
ATOM 5327 C C . PRO A 1 711 ? 21.024 -3.441 -31.341 1.00 97.19 711 PRO A C 1
ATOM 5329 O O . PRO A 1 711 ? 22.023 -3.891 -31.899 1.00 97.19 711 PRO A O 1
ATOM 5332 N N . THR A 1 712 ? 20.501 -2.258 -31.656 1.00 95.62 712 THR A N 1
ATOM 5333 C CA . THR A 1 712 ? 21.144 -1.272 -32.554 1.00 95.62 712 THR A CA 1
ATOM 5334 C C . THR A 1 712 ? 21.593 -0.019 -31.801 1.00 95.62 712 THR A C 1
ATOM 5336 O O . THR A 1 712 ? 22.068 0.946 -32.400 1.00 95.62 712 THR A O 1
ATOM 5339 N N . THR A 1 713 ? 21.436 -0.032 -30.472 1.00 94.00 713 THR A N 1
ATOM 5340 C CA . THR A 1 713 ? 21.906 1.003 -29.553 1.00 94.00 713 THR A CA 1
ATOM 5341 C C . THR A 1 713 ? 22.606 0.386 -28.347 1.00 94.00 713 THR A C 1
ATOM 5343 O O . THR A 1 713 ? 22.366 -0.767 -27.996 1.00 94.00 713 THR A O 1
ATOM 5346 N N . SER A 1 714 ? 23.464 1.164 -27.687 1.00 93.69 714 SER A N 1
ATOM 5347 C CA . SER A 1 714 ? 24.260 0.722 -26.536 1.00 93.69 714 SER A CA 1
ATOM 5348 C C . SER A 1 714 ? 23.866 1.472 -25.258 1.00 93.69 714 SER A C 1
ATOM 5350 O O . SER A 1 714 ? 24.688 2.179 -24.684 1.00 93.69 714 SER A O 1
ATOM 5352 N N . GLY A 1 715 ? 22.601 1.337 -24.837 1.00 89.75 715 GLY A N 1
ATOM 5353 C CA . GLY A 1 715 ? 22.068 1.979 -23.621 1.00 89.75 715 GLY A CA 1
ATOM 5354 C C . GLY A 1 715 ? 21.388 1.011 -22.656 1.00 89.75 715 GLY A C 1
ATOM 5355 O O . GLY A 1 715 ? 21.995 0.544 -21.699 1.00 89.75 715 GLY A O 1
ATOM 5356 N N . THR A 1 716 ? 20.133 0.667 -22.948 1.00 87.50 716 THR A N 1
ATOM 5357 C CA . THR A 1 716 ? 19.241 -0.047 -22.010 1.00 87.50 716 THR A CA 1
ATOM 5358 C C . THR A 1 716 ? 19.673 -1.462 -21.592 1.00 87.50 716 THR A C 1
ATOM 5360 O O . THR A 1 716 ? 19.213 -1.969 -20.570 1.00 87.50 716 THR A O 1
ATOM 5363 N N . GLY A 1 717 ? 20.480 -2.157 -22.404 1.00 94.25 717 GLY A N 1
ATOM 5364 C CA . GLY A 1 717 ? 20.786 -3.581 -22.202 1.00 94.25 717 GLY A CA 1
ATOM 5365 C C . GLY A 1 717 ? 19.543 -4.487 -22.210 1.00 94.25 717 GLY A C 1
ATOM 5366 O O . GLY A 1 717 ? 19.513 -5.529 -21.546 1.00 94.25 717 GLY A O 1
ATOM 5367 N N . SER A 1 718 ? 18.482 -4.087 -22.920 1.00 94.56 718 SER A N 1
ATOM 5368 C CA . SER A 1 718 ? 17.203 -4.811 -22.982 1.00 94.56 718 SER A CA 1
ATOM 5369 C C . SER A 1 718 ? 17.335 -6.223 -23.555 1.00 94.56 718 SER A C 1
ATOM 5371 O O . SER A 1 718 ? 16.509 -7.089 -23.290 1.00 94.56 718 SER A O 1
ATOM 5373 N N . GLU A 1 719 ? 18.391 -6.518 -24.294 1.00 95.75 719 GLU A N 1
ATOM 5374 C CA . GLU A 1 719 ? 18.690 -7.839 -24.831 1.00 95.75 719 GLU A CA 1
ATOM 5375 C C . GLU A 1 719 ? 19.148 -8.865 -23.774 1.00 95.75 719 GLU A C 1
ATOM 5377 O O . GLU A 1 719 ? 19.116 -10.063 -24.057 1.00 95.75 719 GLU A O 1
ATOM 5382 N N . VAL A 1 720 ? 19.517 -8.438 -22.558 1.00 95.12 720 VAL A N 1
ATOM 5383 C CA . VAL A 1 720 ? 20.003 -9.336 -21.486 1.00 95.12 720 VAL A CA 1
ATOM 5384 C C . VAL A 1 720 ? 19.191 -9.306 -20.191 1.00 95.12 720 VAL A C 1
ATOM 5386 O O . VAL A 1 720 ? 19.426 -10.130 -19.311 1.00 95.12 720 VAL A O 1
ATOM 5389 N N . ASN A 1 721 ? 18.222 -8.400 -20.066 1.00 93.38 721 ASN A N 1
ATOM 5390 C CA . ASN A 1 721 ? 17.512 -8.166 -18.809 1.00 93.38 721 ASN A CA 1
ATOM 5391 C C . ASN A 1 721 ? 16.057 -8.717 -18.808 1.00 93.38 721 ASN A C 1
ATOM 5393 O O . ASN A 1 721 ? 15.464 -8.933 -19.874 1.00 93.38 721 ASN A O 1
ATOM 5397 N N . PRO A 1 722 ? 15.446 -8.948 -17.627 1.00 93.31 722 PRO A N 1
ATOM 5398 C CA . PRO A 1 722 ? 14.082 -9.485 -17.490 1.00 93.31 722 PRO A CA 1
ATOM 5399 C C . PRO A 1 722 ? 12.952 -8.448 -17.613 1.00 93.31 722 PRO A C 1
ATOM 5401 O O . PRO A 1 722 ? 11.815 -8.745 -17.228 1.00 93.31 722 PRO A O 1
ATOM 5404 N N . TYR A 1 723 ? 13.236 -7.240 -18.097 1.00 93.06 723 TYR A N 1
ATOM 5405 C CA . TYR A 1 723 ? 12.324 -6.104 -17.997 1.00 93.06 723 TYR A CA 1
ATOM 5406 C C . TYR A 1 723 ? 11.800 -5.648 -19.357 1.00 93.06 723 TYR A C 1
ATOM 5408 O O . TYR A 1 723 ? 12.453 -5.851 -20.377 1.00 93.06 723 TYR A O 1
ATOM 5416 N N . ALA A 1 724 ? 10.614 -5.042 -19.361 1.00 94.19 724 ALA A N 1
ATOM 5417 C CA . ALA A 1 724 ? 10.117 -4.253 -20.484 1.00 94.19 724 ALA A CA 1
ATOM 5418 C C . ALA A 1 724 ? 9.338 -3.043 -19.956 1.00 94.19 724 ALA A C 1
ATOM 5420 O O . ALA A 1 724 ? 8.453 -3.207 -19.106 1.00 94.19 724 ALA A O 1
ATOM 5421 N N . VAL A 1 725 ? 9.659 -1.845 -20.443 1.00 90.25 725 VAL A N 1
ATOM 5422 C CA . VAL A 1 725 ? 9.024 -0.587 -20.029 1.00 90.25 725 VAL A CA 1
ATOM 5423 C C . VAL A 1 725 ? 7.996 -0.161 -21.073 1.00 90.25 725 VAL A C 1
ATOM 5425 O O . VAL A 1 725 ? 8.320 0.034 -22.241 1.00 90.25 725 VAL A O 1
ATOM 5428 N N . ILE A 1 726 ? 6.738 -0.019 -20.647 1.00 91.94 726 ILE A N 1
ATOM 5429 C CA . ILE A 1 726 ? 5.595 0.255 -21.526 1.00 91.94 726 ILE A CA 1
ATOM 5430 C C . ILE A 1 726 ? 4.852 1.504 -21.053 1.00 91.94 726 ILE A C 1
ATOM 5432 O O . ILE A 1 726 ? 4.630 1.706 -19.856 1.00 91.94 726 ILE A O 1
ATOM 5436 N N . THR A 1 727 ? 4.419 2.333 -22.002 1.00 88.50 727 THR A N 1
ATOM 5437 C CA . THR A 1 727 ? 3.647 3.546 -21.713 1.00 88.50 727 THR A CA 1
ATOM 5438 C C . THR A 1 727 ? 2.157 3.232 -21.595 1.00 88.50 727 THR A C 1
ATOM 5440 O O . THR A 1 727 ? 1.548 2.657 -22.499 1.00 88.50 727 THR A O 1
ATOM 5443 N N . ASN A 1 728 ? 1.529 3.658 -20.499 1.00 86.25 728 ASN A N 1
ATOM 5444 C CA . ASN A 1 728 ? 0.079 3.669 -20.347 1.00 86.25 728 ASN A CA 1
ATOM 5445 C C . ASN A 1 728 ? -0.446 5.103 -20.501 1.00 86.25 728 ASN A C 1
ATOM 5447 O O . ASN A 1 728 ? -0.442 5.883 -19.548 1.00 86.25 728 ASN A O 1
ATOM 5451 N N . ARG A 1 729 ? -0.931 5.429 -21.705 1.00 83.50 729 ARG A N 1
ATOM 5452 C CA . ARG A 1 729 ? -1.471 6.759 -22.037 1.00 83.50 729 ARG A CA 1
ATOM 5453 C C . ARG A 1 729 ? -2.746 7.109 -21.265 1.00 83.50 729 ARG A C 1
ATOM 5455 O O . ARG A 1 729 ? -2.997 8.280 -21.034 1.00 83.50 729 ARG A O 1
ATOM 5462 N N . GLN A 1 730 ? -3.531 6.123 -20.824 1.00 79.31 730 GLN A N 1
ATOM 5463 C CA . GLN A 1 730 ? -4.750 6.380 -20.043 1.00 79.31 730 GLN A CA 1
ATOM 5464 C C . GLN A 1 730 ? -4.442 6.839 -18.612 1.00 79.31 730 GLN A C 1
ATOM 5466 O O . GLN A 1 730 ? -5.197 7.619 -18.042 1.00 79.31 730 GLN A O 1
ATOM 5471 N N . ARG A 1 731 ? -3.339 6.346 -18.034 1.00 75.44 731 ARG A N 1
ATOM 5472 C CA . ARG A 1 731 ? -2.876 6.692 -16.679 1.00 75.44 731 ARG A CA 1
ATOM 5473 C C . ARG A 1 731 ? -1.771 7.754 -16.668 1.00 75.44 731 ARG A C 1
ATOM 5475 O O . ARG A 1 731 ? -1.351 8.135 -15.585 1.00 75.44 731 ARG A O 1
ATOM 5482 N N . ASN A 1 732 ? -1.271 8.182 -17.832 1.00 73.62 732 ASN A N 1
ATOM 5483 C CA . ASN A 1 732 ? -0.092 9.050 -17.978 1.00 73.62 732 ASN A CA 1
ATOM 5484 C C . ASN A 1 732 ? 1.144 8.549 -17.203 1.00 73.62 732 ASN A C 1
ATOM 5486 O O . ASN A 1 732 ? 1.904 9.332 -16.638 1.00 73.62 732 ASN A O 1
ATOM 5490 N N . VAL A 1 733 ? 1.358 7.230 -17.173 1.00 77.00 733 VAL A N 1
ATOM 5491 C CA . VAL A 1 733 ? 2.509 6.610 -16.494 1.00 77.00 733 VAL A CA 1
ATOM 5492 C C . VAL A 1 733 ? 3.233 5.636 -17.412 1.00 77.00 733 VAL A C 1
ATOM 5494 O O . VAL A 1 733 ? 2.619 4.978 -18.256 1.00 77.00 733 VAL A O 1
ATOM 5497 N N . LYS A 1 734 ? 4.541 5.487 -17.200 1.00 79.88 734 LYS A N 1
ATOM 5498 C CA . LYS A 1 734 ? 5.294 4.318 -17.662 1.00 79.88 734 LYS A CA 1
ATOM 5499 C C . LYS A 1 734 ? 5.218 3.240 -16.587 1.00 79.88 734 LYS A C 1
ATOM 5501 O O . LYS A 1 734 ? 5.355 3.545 -15.404 1.00 79.88 734 LYS A O 1
ATOM 5506 N N . PHE A 1 735 ? 4.998 1.996 -16.990 1.00 84.62 735 PHE A N 1
ATOM 5507 C CA . PHE A 1 735 ? 5.007 0.859 -16.077 1.00 84.62 735 PHE A CA 1
ATOM 5508 C C . PHE A 1 735 ? 5.952 -0.231 -16.570 1.00 84.62 735 PHE A C 1
ATOM 5510 O O . PHE A 1 735 ? 6.232 -0.355 -17.762 1.00 84.62 735 PHE A O 1
ATOM 5517 N N . MET A 1 736 ? 6.446 -1.026 -15.625 1.00 89.06 736 MET A N 1
ATOM 5518 C CA . MET A 1 736 ? 7.434 -2.065 -15.881 1.00 89.06 736 MET A CA 1
ATOM 5519 C C . MET A 1 736 ? 6.793 -3.450 -15.802 1.00 89.06 736 MET A C 1
ATOM 5521 O O . MET A 1 736 ? 6.146 -3.809 -14.810 1.00 89.06 736 MET A O 1
ATOM 5525 N N . LEU A 1 737 ? 7.021 -4.241 -16.844 1.00 93.12 737 LEU A N 1
ATOM 5526 C CA . LEU A 1 737 ? 6.847 -5.687 -16.834 1.00 93.12 737 LEU A CA 1
ATOM 5527 C C . LEU A 1 737 ? 8.157 -6.318 -16.362 1.00 93.12 737 LEU A C 1
ATOM 5529 O O . LEU A 1 737 ? 9.228 -5.919 -16.814 1.00 93.12 737 LEU A O 1
ATOM 5533 N N . MET A 1 738 ? 8.081 -7.298 -15.465 1.00 91.88 738 MET A N 1
ATOM 5534 C CA . MET A 1 738 ? 9.261 -7.960 -14.909 1.00 91.88 738 MET A CA 1
ATOM 5535 C C . MET A 1 738 ? 9.020 -9.463 -14.822 1.00 91.88 738 MET A C 1
ATOM 5537 O O . MET A 1 738 ? 8.077 -9.900 -14.166 1.00 91.88 738 MET A O 1
ATOM 5541 N N . SER A 1 739 ? 9.866 -10.263 -15.470 1.00 92.62 739 SER A N 1
ATOM 5542 C CA . SER A 1 739 ? 9.886 -11.720 -15.301 1.00 92.62 739 SER A CA 1
ATOM 5543 C C . SER A 1 739 ? 11.124 -12.330 -15.946 1.00 92.62 739 SER A C 1
ATOM 5545 O O . SER A 1 739 ? 11.497 -11.962 -17.056 1.00 92.62 739 SER A O 1
ATOM 5547 N N . ASN A 1 740 ? 11.701 -13.360 -15.323 1.00 92.88 740 ASN A N 1
ATOM 5548 C CA . ASN A 1 740 ? 12.781 -14.139 -15.941 1.00 92.88 740 ASN A CA 1
ATOM 5549 C C . ASN A 1 740 ? 12.348 -14.811 -17.257 1.00 92.88 740 ASN A C 1
ATOM 5551 O O . ASN A 1 740 ? 13.198 -15.172 -18.064 1.00 92.88 740 ASN A O 1
ATOM 5555 N N . PHE A 1 741 ? 11.041 -14.974 -17.498 1.00 94.50 741 PHE A N 1
ATOM 5556 C CA . PHE A 1 741 ? 10.539 -15.487 -18.773 1.00 94.50 741 PHE A CA 1
ATOM 5557 C C . PHE A 1 741 ? 10.550 -14.446 -19.908 1.00 94.50 741 PHE A C 1
ATOM 5559 O O . PHE A 1 741 ? 10.386 -14.835 -21.061 1.00 94.50 741 PHE A O 1
ATOM 5566 N N . LEU A 1 742 ? 10.756 -13.157 -19.603 1.00 95.38 742 LEU A N 1
ATOM 5567 C CA . LEU A 1 742 ? 10.935 -12.084 -20.594 1.00 95.38 742 LEU A CA 1
ATOM 5568 C C . LEU A 1 742 ? 12.391 -11.950 -21.068 1.00 95.38 742 LEU A C 1
ATOM 5570 O O . LEU A 1 742 ? 12.650 -11.229 -22.030 1.00 95.38 742 LEU A O 1
ATOM 5574 N N . ILE A 1 743 ? 13.335 -12.639 -20.417 1.00 95.38 743 ILE A N 1
ATOM 5575 C CA . ILE A 1 743 ? 14.731 -12.683 -20.861 1.00 95.38 743 ILE A CA 1
ATOM 5576 C C . ILE A 1 743 ? 14.772 -13.389 -22.227 1.00 95.38 743 ILE A C 1
ATOM 5578 O O . ILE A 1 743 ? 14.238 -14.501 -22.348 1.00 95.38 743 ILE A O 1
ATOM 5582 N N . PRO A 1 744 ? 15.383 -12.780 -23.262 1.00 96.31 744 PRO A N 1
ATOM 5583 C CA . PRO A 1 744 ? 15.466 -13.384 -24.587 1.00 96.31 744 PRO A CA 1
ATOM 5584 C C . PRO A 1 744 ? 16.121 -14.767 -24.550 1.00 96.31 744 PRO A C 1
ATOM 5586 O O . PRO A 1 744 ? 16.944 -15.077 -23.690 1.00 96.31 744 PRO A O 1
ATOM 5589 N N . LYS A 1 745 ? 15.796 -15.626 -25.518 1.00 96.81 745 LYS A N 1
ATOM 5590 C CA . LYS A 1 745 ? 16.511 -16.902 -25.666 1.00 96.81 745 LYS A CA 1
ATOM 5591 C C . LYS A 1 745 ? 17.906 -16.688 -26.241 1.00 96.81 745 LYS A C 1
ATOM 5593 O O . LYS A 1 745 ? 18.830 -17.414 -25.876 1.00 96.81 745 LYS A O 1
ATOM 5598 N N . VAL A 1 746 ? 18.047 -15.706 -27.131 1.00 97.94 746 VAL A N 1
ATOM 5599 C CA . VAL A 1 746 ? 19.315 -15.341 -27.767 1.00 97.94 746 VAL A CA 1
ATOM 5600 C C . VAL A 1 746 ? 19.422 -13.819 -27.838 1.00 97.94 746 VAL A C 1
ATOM 5602 O O . VAL A 1 746 ? 18.477 -13.155 -28.261 1.00 97.94 746 VAL A O 1
ATOM 5605 N N . ALA A 1 747 ? 20.581 -13.286 -27.467 1.00 97.88 747 ALA A N 1
ATOM 5606 C CA . ALA A 1 747 ? 20.964 -11.903 -27.732 1.00 97.88 747 ALA A CA 1
ATOM 5607 C C . ALA A 1 747 ? 22.039 -11.909 -28.826 1.00 97.88 747 ALA A C 1
ATOM 5609 O O . ALA A 1 747 ? 23.078 -12.546 -28.656 1.00 97.88 747 ALA A O 1
ATOM 5610 N N . VAL A 1 748 ? 21.779 -11.258 -29.959 1.00 98.12 748 VAL A N 1
ATOM 5611 C CA . VAL A 1 748 ? 22.717 -11.150 -31.087 1.00 98.12 748 VAL A CA 1
ATOM 5612 C C . VAL A 1 748 ? 23.271 -9.736 -31.102 1.00 98.12 748 VAL A C 1
ATOM 5614 O O . VAL A 1 748 ? 22.675 -8.832 -31.675 1.00 98.12 748 VAL A O 1
ATOM 5617 N N . ILE A 1 749 ? 24.391 -9.551 -30.415 1.00 97.88 749 ILE A N 1
ATOM 5618 C CA . ILE A 1 749 ? 25.014 -8.255 -30.174 1.00 97.88 749 ILE A CA 1
ATOM 5619 C C . ILE A 1 749 ? 26.150 -8.080 -31.188 1.00 97.88 749 ILE A C 1
ATOM 5621 O O . ILE A 1 749 ? 27.270 -8.553 -30.975 1.00 97.88 749 ILE A O 1
ATOM 5625 N N . ASP A 1 750 ? 25.838 -7.433 -32.311 1.00 97.81 750 ASP A N 1
ATOM 5626 C CA . ASP A 1 750 ? 26.788 -7.137 -33.386 1.00 97.81 750 ASP A CA 1
ATOM 5627 C C . ASP A 1 750 ? 27.161 -5.643 -33.371 1.00 97.81 750 ASP A C 1
ATOM 5629 O O . ASP A 1 750 ? 26.330 -4.810 -33.740 1.00 97.81 750 ASP A O 1
ATOM 5633 N N . PRO A 1 751 ? 28.387 -5.268 -32.962 1.00 97.31 751 PRO A N 1
ATOM 5634 C CA . PRO A 1 751 ? 28.796 -3.864 -32.879 1.00 97.31 751 PRO A CA 1
ATOM 5635 C C . PRO A 1 751 ? 28.687 -3.086 -34.201 1.00 97.31 751 PRO A C 1
ATOM 5637 O O . PRO A 1 751 ? 28.563 -1.860 -34.172 1.00 97.31 751 PRO A O 1
ATOM 5640 N N . ASP A 1 752 ? 28.672 -3.767 -35.356 1.00 95.94 752 ASP A N 1
ATOM 5641 C CA . ASP A 1 752 ? 28.469 -3.128 -36.664 1.00 95.94 752 ASP A CA 1
ATOM 5642 C C . ASP A 1 752 ? 27.099 -2.433 -36.772 1.00 95.94 752 ASP A C 1
ATOM 5644 O O . ASP A 1 752 ? 26.960 -1.394 -37.425 1.00 95.94 752 ASP A O 1
ATOM 5648 N N . TYR A 1 753 ? 26.088 -2.962 -36.076 1.00 95.12 753 TYR A N 1
ATOM 5649 C CA . TYR A 1 753 ? 24.724 -2.428 -36.077 1.00 95.12 753 TYR A CA 1
ATOM 5650 C C . TYR A 1 753 ? 24.597 -1.132 -35.263 1.00 95.12 753 TYR A C 1
ATOM 5652 O O . TYR A 1 753 ? 23.620 -0.404 -35.427 1.00 95.12 753 TYR A O 1
ATOM 5660 N N . CYS A 1 754 ? 25.603 -0.800 -34.450 1.00 94.31 754 CYS A N 1
ATOM 5661 C CA . CYS A 1 754 ? 25.657 0.436 -33.669 1.00 94.31 754 CYS A CA 1
ATOM 5662 C C . CYS A 1 754 ? 26.406 1.575 -34.385 1.00 94.31 754 CYS A C 1
ATOM 5664 O O . CYS A 1 754 ? 26.351 2.717 -33.930 1.00 94.31 754 CYS A O 1
ATOM 5666 N N . LYS A 1 755 ? 27.087 1.320 -35.514 1.00 93.25 755 LYS A N 1
ATOM 5667 C CA . LYS A 1 755 ? 27.822 2.369 -36.256 1.00 93.25 755 LYS A CA 1
ATOM 5668 C C . LYS A 1 755 ? 26.902 3.445 -36.826 1.00 93.25 755 LYS A C 1
ATOM 5670 O O . LYS A 1 755 ? 27.245 4.621 -36.833 1.00 93.25 755 LYS A O 1
ATOM 5675 N N . SER A 1 756 ? 25.687 3.052 -37.214 1.00 87.81 756 SER A N 1
ATOM 5676 C CA . SER A 1 756 ? 24.658 3.958 -37.733 1.00 87.81 756 SER A CA 1
ATOM 5677 C C . SER A 1 756 ? 24.047 4.887 -36.678 1.00 87.81 756 SER A C 1
ATOM 5679 O O . SER A 1 756 ? 23.177 5.688 -37.017 1.00 87.81 756 SER A O 1
ATOM 5681 N N . MET A 1 757 ? 24.441 4.781 -35.403 1.00 91.44 757 MET A N 1
ATOM 5682 C CA . MET A 1 757 ? 23.946 5.669 -34.354 1.00 91.44 757 MET A CA 1
ATOM 5683 C C . MET A 1 757 ? 24.486 7.095 -34.539 1.00 91.44 757 MET A C 1
ATOM 5685 O O . MET A 1 757 ? 25.708 7.280 -34.543 1.00 91.44 757 MET A O 1
ATOM 5689 N N . PRO A 1 758 ? 23.614 8.121 -34.574 1.00 93.00 758 PRO A N 1
ATOM 5690 C CA . PRO A 1 758 ? 24.047 9.514 -34.520 1.00 93.00 758 PRO A CA 1
ATOM 5691 C C . PRO A 1 758 ? 24.882 9.818 -33.267 1.00 93.00 758 PRO A C 1
ATOM 5693 O O . PRO A 1 758 ? 24.772 9.126 -32.247 1.00 93.00 758 PRO A O 1
ATOM 5696 N N . GLN A 1 759 ? 25.688 10.883 -33.316 1.00 95.00 759 GLN A N 1
ATOM 5697 C CA . GLN A 1 759 ? 26.517 11.312 -32.181 1.00 95.00 759 GLN A CA 1
ATOM 5698 C C . GLN A 1 759 ? 25.678 11.596 -30.929 1.00 95.00 759 GLN A C 1
ATOM 5700 O O . GLN A 1 759 ? 26.003 11.107 -29.847 1.00 95.00 759 GLN A O 1
ATOM 5705 N N . GLU A 1 760 ? 24.559 12.310 -31.083 1.00 92.81 760 GLU A N 1
ATOM 5706 C CA . GLU A 1 760 ? 23.636 12.618 -29.983 1.00 92.81 760 GLU A CA 1
ATOM 5707 C C . GLU A 1 760 ? 23.115 11.343 -29.310 1.00 92.81 760 GLU A C 1
ATOM 5709 O O . GLU A 1 760 ? 23.260 11.182 -28.099 1.00 92.81 760 GLU A O 1
ATOM 5714 N N . LEU A 1 761 ? 22.619 10.385 -30.100 1.00 92.38 761 LEU A N 1
ATOM 5715 C CA . LEU A 1 761 ? 22.122 9.109 -29.584 1.00 92.38 761 LEU A CA 1
ATOM 5716 C C . LEU A 1 761 ? 23.236 8.264 -28.947 1.00 92.38 761 LEU A C 1
ATOM 5718 O O . LEU A 1 761 ? 22.997 7.576 -27.956 1.00 92.38 761 LEU A O 1
ATOM 5722 N N . THR A 1 762 ? 24.454 8.306 -29.495 1.00 96.06 762 THR A N 1
ATOM 5723 C CA . THR A 1 762 ? 25.625 7.589 -28.954 1.00 96.06 762 THR A CA 1
ATOM 5724 C C . THR A 1 762 ? 25.957 8.078 -27.552 1.00 96.06 762 THR A C 1
ATOM 5726 O O . THR A 1 762 ? 26.130 7.277 -26.636 1.00 96.06 762 THR A O 1
ATOM 5729 N N . ARG A 1 763 ? 25.969 9.395 -27.372 1.00 95.25 763 ARG A N 1
ATOM 5730 C CA . ARG A 1 763 ? 26.168 10.030 -26.078 1.00 95.25 763 ARG A CA 1
ATOM 5731 C C . ARG A 1 763 ? 25.035 9.721 -25.100 1.00 95.25 763 ARG A C 1
ATOM 5733 O O . ARG A 1 763 ? 25.306 9.266 -23.998 1.00 95.25 763 ARG A O 1
ATOM 5740 N N . GLU A 1 764 ? 23.784 9.941 -25.498 1.00 94.31 764 GLU A N 1
ATOM 5741 C CA . GLU A 1 764 ? 22.614 9.753 -24.626 1.00 94.31 764 GLU A CA 1
ATOM 5742 C C . GLU A 1 764 ? 22.468 8.304 -24.153 1.00 94.31 764 GLU A C 1
ATOM 5744 O O . GLU A 1 764 ? 22.297 8.052 -22.963 1.00 94.31 764 GLU A O 1
ATOM 5749 N N . SER A 1 765 ? 22.587 7.338 -25.066 1.00 94.62 765 SER A N 1
ATOM 5750 C CA . SER A 1 765 ? 22.534 5.918 -24.701 1.00 94.62 765 SER A CA 1
ATOM 5751 C C . SER A 1 765 ? 23.756 5.472 -23.894 1.00 94.62 765 SER A C 1
ATOM 5753 O O . SER A 1 765 ? 23.613 4.676 -22.974 1.00 94.62 765 SER A O 1
ATOM 5755 N N . GLY A 1 766 ? 24.944 6.024 -24.155 1.00 97.06 766 GLY A N 1
ATOM 5756 C CA . GLY A 1 766 ? 26.121 5.739 -23.338 1.00 97.06 766 GLY A CA 1
ATOM 5757 C C . GLY A 1 766 ? 25.991 6.229 -21.893 1.00 97.06 766 GLY A C 1
ATOM 5758 O O . GLY A 1 766 ? 26.410 5.525 -20.974 1.00 97.06 766 GLY A O 1
ATOM 5759 N N . ILE A 1 767 ? 25.374 7.397 -21.678 1.00 97.31 767 ILE A N 1
ATOM 5760 C CA . ILE A 1 767 ? 25.072 7.898 -20.329 1.00 97.31 767 ILE A CA 1
ATOM 5761 C C . ILE A 1 767 ? 23.984 7.062 -19.649 1.00 97.31 767 ILE A C 1
ATOM 5763 O O . ILE A 1 767 ? 24.101 6.792 -18.459 1.00 97.31 767 ILE A O 1
ATOM 5767 N N . ASP A 1 768 ? 22.982 6.587 -20.386 1.00 96.12 768 ASP A N 1
ATOM 5768 C CA . ASP A 1 768 ? 21.976 5.646 -19.874 1.00 96.12 768 ASP A CA 1
ATOM 5769 C C . ASP A 1 768 ? 22.616 4.332 -19.380 1.00 96.12 768 ASP A C 1
ATOM 5771 O O . ASP A 1 768 ? 22.405 3.908 -18.244 1.00 96.12 768 ASP A O 1
ATOM 5775 N N . ALA A 1 769 ? 23.509 3.733 -20.180 1.00 97.62 769 ALA A N 1
ATOM 5776 C CA . ALA A 1 769 ? 24.284 2.562 -19.763 1.00 97.62 769 ALA A CA 1
ATOM 5777 C C . ALA A 1 769 ? 25.142 2.846 -18.515 1.00 97.62 769 ALA A C 1
ATOM 5779 O O . ALA A 1 769 ? 25.254 1.993 -17.628 1.00 97.62 769 ALA A O 1
ATOM 5780 N N . LEU A 1 770 ? 25.722 4.049 -18.418 1.00 98.25 770 LEU A N 1
ATOM 5781 C CA . LEU A 1 770 ? 26.504 4.472 -17.256 1.00 98.25 770 LEU A CA 1
ATOM 5782 C C . LEU A 1 770 ? 25.624 4.637 -16.016 1.00 98.25 770 LEU A C 1
ATOM 5784 O O . LEU A 1 770 ? 26.017 4.204 -14.934 1.00 98.25 770 LEU A O 1
ATOM 5788 N N . ALA A 1 771 ? 24.430 5.210 -16.170 1.00 97.56 771 ALA A N 1
ATOM 5789 C CA . ALA A 1 771 ? 23.459 5.356 -15.095 1.00 97.56 771 ALA A CA 1
ATOM 5790 C C . ALA A 1 771 ? 23.024 3.987 -14.559 1.00 97.56 771 ALA A C 1
ATOM 5792 O O . ALA A 1 771 ? 23.053 3.779 -13.347 1.00 97.56 771 ALA A O 1
ATOM 5793 N N . HIS A 1 772 ? 22.740 3.018 -15.437 1.00 97.19 772 HIS A N 1
ATOM 5794 C CA . HIS A 1 772 ? 22.458 1.639 -15.028 1.00 97.19 772 HIS A CA 1
ATOM 5795 C C . HIS A 1 772 ? 23.609 1.011 -14.229 1.00 97.19 772 HIS A C 1
ATOM 5797 O O . HIS A 1 772 ? 23.363 0.339 -13.227 1.00 97.19 772 HIS A O 1
ATOM 5803 N N . CYS A 1 773 ? 24.864 1.244 -14.632 1.00 98.19 773 CYS A N 1
ATOM 5804 C CA . CYS A 1 773 ? 26.027 0.749 -13.894 1.00 98.19 773 CYS A CA 1
ATOM 5805 C C . CYS A 1 773 ? 26.163 1.431 -12.523 1.00 98.19 773 CYS A C 1
ATOM 5807 O O . CYS A 1 773 ? 26.292 0.749 -11.511 1.00 98.19 773 CYS A O 1
ATOM 5809 N N . ILE A 1 774 ? 26.119 2.765 -12.472 1.00 98.12 774 ILE A N 1
ATOM 5810 C CA . ILE A 1 774 ? 26.335 3.539 -11.240 1.00 98.12 774 ILE A CA 1
ATOM 5811 C C . ILE A 1 774 ? 25.205 3.301 -10.235 1.00 98.12 774 ILE A C 1
ATOM 5813 O O . ILE A 1 774 ? 25.470 2.971 -9.079 1.00 98.12 774 ILE A O 1
ATOM 5817 N N . GLU A 1 775 ? 23.948 3.440 -10.659 1.00 97.31 775 GLU A N 1
ATOM 5818 C CA . GLU A 1 775 ? 22.794 3.240 -9.778 1.00 97.31 775 GLU A CA 1
ATOM 5819 C C . GLU A 1 775 ? 22.680 1.765 -9.366 1.00 97.31 775 GLU A C 1
ATOM 5821 O O . GLU A 1 775 ? 22.529 1.468 -8.179 1.00 97.31 775 GLU A O 1
ATOM 5826 N N . GLY A 1 776 ? 22.862 0.840 -10.317 1.00 95.56 776 GLY A N 1
ATOM 5827 C CA . GLY A 1 776 ? 22.841 -0.604 -10.077 1.00 95.56 776 GLY A CA 1
ATOM 5828 C C . GLY A 1 776 ? 23.992 -1.123 -9.209 1.00 95.56 776 GLY A C 1
ATOM 5829 O O . GLY A 1 776 ? 23.872 -2.204 -8.642 1.00 95.56 776 GLY A O 1
ATOM 5830 N N . TYR A 1 777 ? 25.088 -0.375 -9.041 1.00 96.62 777 TYR A N 1
ATOM 5831 C CA . TYR A 1 777 ? 26.158 -0.737 -8.105 1.00 96.62 777 TYR A CA 1
ATOM 5832 C C . TYR A 1 777 ? 25.730 -0.529 -6.646 1.00 96.62 777 TYR A C 1
ATOM 5834 O O . TYR A 1 777 ? 26.016 -1.366 -5.789 1.00 96.62 777 TYR A O 1
ATOM 5842 N N . VAL A 1 778 ? 24.982 0.541 -6.362 1.00 95.44 778 VAL A N 1
ATOM 5843 C CA . VAL A 1 778 ? 24.692 0.987 -4.985 1.00 95.44 778 VAL A CA 1
ATOM 5844 C C . VAL A 1 778 ? 23.235 0.796 -4.545 1.00 95.44 778 VAL A C 1
ATOM 5846 O O . VAL A 1 778 ? 22.927 0.983 -3.369 1.00 95.44 778 VAL A O 1
ATOM 5849 N N . ALA A 1 779 ? 22.328 0.416 -5.450 1.00 93.69 779 ALA A N 1
ATOM 5850 C CA . ALA A 1 779 ? 20.909 0.251 -5.141 1.00 93.69 779 ALA A CA 1
ATOM 5851 C C . ALA A 1 779 ? 20.632 -0.772 -4.020 1.00 93.69 779 ALA A C 1
ATOM 5853 O O . ALA A 1 779 ? 21.288 -1.808 -3.889 1.00 93.69 779 ALA A O 1
ATOM 5854 N N . LEU A 1 780 ? 19.594 -0.495 -3.226 1.00 89.88 780 LEU A N 1
ATOM 5855 C CA . LEU A 1 780 ? 19.238 -1.247 -2.020 1.00 89.88 780 LEU A CA 1
ATOM 5856 C C . LEU A 1 780 ? 18.103 -2.264 -2.217 1.00 89.88 780 LEU A C 1
ATOM 5858 O O . LEU A 1 780 ? 17.663 -2.865 -1.237 1.00 89.88 780 LEU A O 1
ATOM 5862 N N . ALA A 1 781 ? 17.638 -2.507 -3.451 1.00 84.44 781 ALA A N 1
ATOM 5863 C CA . ALA A 1 781 ? 16.634 -3.553 -3.701 1.00 84.44 781 ALA A CA 1
ATOM 5864 C C . ALA A 1 781 ? 17.197 -4.947 -3.374 1.00 84.44 781 ALA A C 1
ATOM 5866 O O . ALA A 1 781 ? 16.531 -5.766 -2.739 1.00 84.44 781 ALA A O 1
ATOM 5867 N N . ALA A 1 782 ? 18.455 -5.183 -3.757 1.00 82.38 782 ALA A N 1
ATOM 5868 C CA . ALA A 1 782 ? 19.259 -6.327 -3.345 1.00 82.38 782 ALA A CA 1
ATOM 5869 C C . ALA A 1 782 ? 20.595 -5.823 -2.766 1.00 82.38 782 ALA A C 1
ATOM 5871 O O . ALA A 1 782 ? 21.583 -5.788 -3.493 1.00 82.38 782 ALA A O 1
ATOM 5872 N N . PRO A 1 783 ? 20.654 -5.430 -1.474 1.00 79.56 783 PRO A N 1
ATOM 5873 C CA . PRO A 1 783 ? 21.787 -4.684 -0.910 1.00 79.56 783 PRO A CA 1
ATOM 5874 C C . PRO A 1 783 ? 23.160 -5.342 -1.089 1.00 79.56 783 PRO A C 1
ATOM 5876 O O . PRO A 1 783 ? 24.159 -4.640 -1.174 1.00 79.56 783 PRO A O 1
ATOM 5879 N N . TYR A 1 784 ? 23.201 -6.675 -1.157 1.00 86.50 784 TYR A N 1
ATOM 5880 C CA . TYR A 1 784 ? 24.408 -7.445 -1.440 1.00 86.50 784 TYR A CA 1
ATOM 5881 C C . TYR A 1 784 ? 24.169 -8.353 -2.646 1.00 86.50 784 TYR A C 1
ATOM 5883 O O . TYR A 1 784 ? 23.397 -9.316 -2.549 1.00 86.50 784 TYR A O 1
ATOM 5891 N N . HIS A 1 785 ? 24.822 -8.057 -3.774 1.00 92.12 785 HIS A N 1
ATOM 5892 C CA . HIS A 1 785 ? 24.749 -8.894 -4.971 1.00 92.12 785 HIS A CA 1
ATOM 5893 C C . HIS A 1 785 ? 26.044 -8.801 -5.808 1.00 92.12 785 HIS A C 1
ATOM 5895 O O . HIS A 1 785 ? 26.067 -8.130 -6.847 1.00 92.12 785 HIS A O 1
ATOM 5901 N N . PRO A 1 786 ? 27.117 -9.527 -5.430 1.00 92.50 786 PRO A N 1
ATOM 5902 C CA . PRO A 1 786 ? 28.461 -9.343 -5.993 1.00 92.50 786 PRO A CA 1
ATOM 5903 C C . PRO A 1 786 ? 28.529 -9.579 -7.507 1.00 92.50 786 PRO A C 1
ATOM 5905 O O . PRO A 1 786 ? 29.328 -8.961 -8.204 1.00 92.50 786 PRO A O 1
ATOM 5908 N N . TYR A 1 787 ? 27.657 -10.438 -8.048 1.00 94.31 787 TYR A N 1
ATOM 5909 C CA . TYR A 1 787 ? 27.559 -10.636 -9.493 1.00 94.31 787 TYR A CA 1
ATOM 5910 C C . TYR A 1 787 ? 27.127 -9.351 -10.220 1.00 94.31 787 TYR A C 1
ATOM 5912 O O . TYR A 1 787 ? 27.776 -8.960 -11.182 1.00 94.31 787 TYR A O 1
ATOM 5920 N N . PHE A 1 788 ? 26.102 -8.645 -9.730 1.00 94.81 788 PHE A N 1
ATOM 5921 C CA . PHE A 1 788 ? 25.613 -7.413 -10.369 1.00 94.81 788 PHE A CA 1
ATOM 5922 C C . PHE A 1 788 ? 26.608 -6.271 -10.179 1.00 94.81 788 PHE A C 1
ATOM 5924 O O . PHE A 1 788 ? 26.907 -5.551 -11.126 1.00 94.81 788 PHE A O 1
ATOM 5931 N N . GLU A 1 789 ? 27.191 -6.181 -8.986 1.00 95.50 789 GLU A N 1
ATOM 5932 C CA . GLU A 1 789 ? 28.228 -5.205 -8.655 1.00 95.50 789 GLU A CA 1
ATOM 5933 C C . GLU A 1 789 ? 29.467 -5.352 -9.552 1.00 95.50 789 GLU A C 1
ATOM 5935 O O . GLU A 1 789 ? 29.985 -4.365 -10.074 1.00 95.50 789 GLU A O 1
ATOM 5940 N N . SER A 1 790 ? 29.903 -6.590 -9.817 1.00 96.31 790 SER A N 1
ATOM 5941 C CA . SER A 1 790 ? 31.036 -6.848 -10.713 1.00 96.31 790 SER A CA 1
ATOM 5942 C C . SER A 1 790 ? 30.759 -6.438 -12.165 1.00 96.31 790 SER A C 1
ATOM 5944 O O . SER A 1 790 ? 31.645 -5.890 -12.826 1.00 96.31 790 SER A O 1
ATOM 5946 N N . MET A 1 791 ? 29.529 -6.652 -12.651 1.00 97.06 791 MET A N 1
ATOM 5947 C CA . MET A 1 791 ? 29.115 -6.215 -13.987 1.00 97.06 791 MET A CA 1
ATOM 5948 C C . MET A 1 791 ? 29.073 -4.684 -14.061 1.00 97.06 791 MET A C 1
ATOM 5950 O O . MET A 1 791 ? 29.606 -4.118 -15.011 1.00 97.06 791 MET A O 1
ATOM 5954 N N . ALA A 1 792 ? 28.536 -4.012 -13.036 1.00 97.69 792 ALA A N 1
ATOM 5955 C CA . ALA A 1 792 ? 28.511 -2.552 -12.953 1.00 97.69 792 ALA A CA 1
ATOM 5956 C C . ALA A 1 792 ? 29.915 -1.931 -13.019 1.00 97.69 792 ALA A C 1
ATOM 5958 O O . ALA A 1 792 ? 30.158 -1.035 -13.827 1.00 97.69 792 ALA A O 1
ATOM 5959 N N . LEU A 1 793 ? 30.864 -2.419 -12.211 1.00 98.06 793 LEU A N 1
ATOM 5960 C CA . LEU A 1 793 ? 32.235 -1.892 -12.195 1.00 98.06 793 LEU A CA 1
ATOM 5961 C C . LEU A 1 793 ? 32.931 -2.054 -13.549 1.00 98.06 793 LEU A C 1
ATOM 5963 O O . LEU A 1 793 ? 33.567 -1.121 -14.048 1.00 98.06 793 LEU A O 1
ATOM 5967 N N . TYR A 1 794 ? 32.811 -3.235 -14.160 1.00 98.44 794 TYR A N 1
ATOM 5968 C CA . TYR A 1 794 ? 33.445 -3.486 -15.449 1.00 98.44 794 TYR A CA 1
ATOM 5969 C C . TYR A 1 794 ? 32.745 -2.734 -16.590 1.00 98.44 794 TYR A C 1
ATOM 5971 O O . TYR A 1 794 ? 33.428 -2.202 -17.463 1.00 98.44 794 TYR A O 1
ATOM 5979 N N . GLY A 1 795 ? 31.415 -2.607 -16.553 1.00 98.44 795 GLY A N 1
ATOM 5980 C CA . GLY A 1 795 ? 30.644 -1.760 -17.466 1.00 98.44 795 GLY A CA 1
ATOM 5981 C C . GLY A 1 795 ? 31.105 -0.302 -17.419 1.00 98.44 795 GLY A C 1
ATOM 5982 O O . GLY A 1 795 ? 31.481 0.249 -18.452 1.00 98.44 795 GLY A O 1
ATOM 5983 N N . THR A 1 796 ? 31.220 0.283 -16.222 1.00 98.69 796 THR A N 1
ATOM 5984 C CA . THR A 1 796 ? 31.755 1.644 -16.018 1.00 98.69 796 THR A CA 1
ATOM 5985 C C . THR A 1 796 ? 33.159 1.809 -16.608 1.00 98.69 796 THR A C 1
ATOM 5987 O O . THR A 1 796 ? 33.441 2.806 -17.275 1.00 98.69 796 THR A O 1
ATOM 5990 N N . LYS A 1 797 ? 34.033 0.806 -16.439 1.00 98.62 797 LYS A N 1
ATOM 5991 C CA . LYS A 1 797 ? 35.380 0.801 -17.032 1.00 98.62 797 LYS A CA 1
ATOM 5992 C C . LYS A 1 797 ? 35.355 0.814 -18.564 1.00 98.62 797 LYS A C 1
ATOM 5994 O O . LYS A 1 797 ? 36.164 1.510 -19.179 1.00 98.62 797 LYS A O 1
ATOM 5999 N N . LEU A 1 798 ? 34.473 0.028 -19.183 1.00 98.69 798 LEU A N 1
ATOM 6000 C CA . LEU A 1 798 ? 34.323 -0.002 -20.641 1.00 98.69 798 LEU A CA 1
ATOM 6001 C C . LEU A 1 798 ? 33.807 1.343 -21.172 1.00 98.69 798 LEU A C 1
ATOM 6003 O O . LEU A 1 798 ? 34.361 1.862 -22.139 1.00 98.69 798 LEU A O 1
ATOM 6007 N N . ILE A 1 799 ? 32.822 1.945 -20.498 1.00 98.56 799 ILE A N 1
ATOM 6008 C CA . ILE A 1 799 ? 32.274 3.265 -20.856 1.00 98.56 799 ILE A CA 1
ATOM 6009 C C . ILE A 1 799 ? 33.365 4.330 -20.801 1.00 98.56 799 ILE A C 1
ATOM 6011 O O . ILE A 1 799 ? 33.568 5.052 -21.777 1.00 98.56 799 ILE A O 1
ATOM 6015 N N . GLY A 1 800 ? 34.118 4.380 -19.700 1.00 98.00 800 GLY A N 1
ATOM 6016 C CA . GLY A 1 800 ? 35.218 5.326 -19.518 1.00 98.00 800 GLY A CA 1
ATOM 6017 C C . GLY A 1 800 ? 36.299 5.243 -20.598 1.00 98.00 800 GLY A C 1
ATOM 6018 O O . GLY A 1 800 ? 36.859 6.257 -21.011 1.00 98.00 800 GLY A O 1
ATOM 6019 N N . ARG A 1 801 ? 36.563 4.037 -21.116 1.00 96.88 801 ARG A N 1
ATOM 6020 C CA . ARG A 1 801 ? 37.547 3.808 -22.184 1.00 96.88 801 ARG A CA 1
ATOM 6021 C C . ARG A 1 801 ? 37.057 4.228 -23.575 1.00 96.88 801 ARG A C 1
ATOM 6023 O O . ARG A 1 801 ? 37.898 4.552 -24.423 1.00 96.88 801 ARG A O 1
ATOM 6030 N N . SER A 1 802 ? 35.746 4.177 -23.816 1.00 98.31 802 SER A N 1
ATOM 6031 C CA . SER A 1 802 ? 35.222 4.021 -25.179 1.00 98.31 802 SER A CA 1
ATOM 6032 C C . SER A 1 802 ? 34.078 4.955 -25.564 1.00 98.31 802 SER A C 1
ATOM 6034 O O . SER A 1 802 ? 33.932 5.228 -26.753 1.00 98.31 802 SER A O 1
ATOM 6036 N N . LEU A 1 803 ? 33.319 5.525 -24.622 1.00 98.31 803 LEU A N 1
ATOM 6037 C CA . LEU A 1 803 ? 32.177 6.385 -24.960 1.00 98.31 803 LEU A CA 1
ATOM 6038 C C . LEU A 1 803 ? 32.598 7.635 -25.746 1.00 98.31 803 LEU A C 1
ATOM 6040 O O . LEU A 1 803 ? 32.044 7.907 -26.808 1.00 98.31 803 LEU A O 1
ATOM 6044 N N . VAL A 1 804 ? 33.619 8.358 -25.275 1.00 98.19 804 VAL A N 1
ATOM 6045 C CA . VAL A 1 804 ? 34.133 9.558 -25.962 1.00 98.19 804 VAL A CA 1
ATOM 6046 C C . VAL A 1 804 ? 34.675 9.209 -27.354 1.00 98.19 804 VAL A C 1
ATOM 6048 O O . VAL A 1 804 ? 34.436 9.940 -28.311 1.00 98.19 804 VAL A O 1
ATOM 6051 N N . LYS A 1 805 ? 35.335 8.054 -27.509 1.00 98.25 805 LYS A N 1
ATOM 6052 C CA . LYS A 1 805 ? 35.844 7.590 -28.811 1.00 98.25 805 LYS A CA 1
ATOM 6053 C C . LYS A 1 805 ? 34.715 7.285 -29.789 1.00 98.25 805 LYS A C 1
ATOM 6055 O O . LYS A 1 805 ? 34.752 7.779 -30.909 1.00 98.25 805 LYS A O 1
ATOM 6060 N N . ALA A 1 806 ? 33.698 6.542 -29.347 1.00 97.62 806 ALA A N 1
ATOM 6061 C CA . ALA A 1 806 ? 32.523 6.227 -30.158 1.00 97.62 806 ALA A CA 1
ATOM 6062 C C . ALA A 1 806 ? 31.701 7.482 -30.507 1.00 97.62 806 ALA A C 1
ATOM 6064 O O . ALA A 1 806 ? 31.086 7.541 -31.569 1.00 97.62 806 ALA A O 1
ATOM 6065 N N . PHE A 1 807 ? 31.686 8.485 -29.623 1.00 97.62 807 PHE A N 1
ATOM 6066 C CA . PHE A 1 807 ? 31.054 9.780 -29.871 1.00 97.62 807 PHE A CA 1
ATOM 6067 C C . PHE A 1 807 ? 31.802 10.589 -30.942 1.00 97.62 807 PHE A C 1
ATOM 6069 O O . PHE A 1 807 ? 31.178 11.084 -31.879 1.00 97.62 807 PHE A O 1
ATOM 6076 N N . ILE A 1 808 ? 33.132 10.690 -30.841 1.00 97.00 808 ILE A N 1
ATOM 6077 C CA . ILE A 1 808 ? 33.964 11.415 -31.815 1.00 97.00 808 ILE A CA 1
ATOM 6078 C C . ILE A 1 808 ? 33.972 10.693 -33.169 1.00 97.00 808 ILE A C 1
ATOM 6080 O O . ILE A 1 808 ? 33.806 11.329 -34.209 1.00 97.00 808 ILE A O 1
ATOM 6084 N N . ASN A 1 809 ? 34.141 9.369 -33.157 1.00 96.69 809 ASN A N 1
ATOM 6085 C CA . ASN A 1 809 ? 34.195 8.522 -34.340 1.00 96.69 809 ASN A CA 1
ATOM 6086 C C . ASN A 1 809 ? 33.224 7.338 -34.209 1.00 96.69 809 ASN A C 1
ATOM 6088 O O . ASN A 1 809 ? 33.548 6.306 -33.620 1.00 96.69 809 ASN A O 1
ATOM 6092 N N . GLY A 1 810 ? 32.047 7.466 -34.824 1.00 93.94 810 GLY A N 1
ATOM 6093 C CA . GLY A 1 810 ? 31.012 6.431 -34.791 1.00 93.94 810 GLY A CA 1
ATOM 6094 C C . GLY A 1 810 ? 31.397 5.102 -35.454 1.00 93.94 810 GLY A C 1
ATOM 6095 O O . GLY A 1 810 ? 30.759 4.091 -35.156 1.00 93.94 810 GLY A O 1
ATOM 6096 N N . GLU A 1 811 ? 32.440 5.096 -36.291 1.00 95.88 811 GLU A N 1
ATOM 6097 C CA . GLU A 1 811 ? 32.971 3.916 -36.987 1.00 95.88 811 GLU A CA 1
ATOM 6098 C C . GLU A 1 811 ? 34.081 3.192 -36.198 1.00 95.88 811 GLU A C 1
ATOM 6100 O O . GLU A 1 811 ? 34.570 2.155 -36.650 1.00 95.88 811 GLU A O 1
ATOM 6105 N N . ASP A 1 812 ? 34.496 3.703 -35.029 1.00 97.69 812 ASP A N 1
ATOM 6106 C CA . ASP A 1 812 ? 35.460 3.023 -34.153 1.00 97.69 812 ASP A CA 1
ATOM 6107 C C . ASP A 1 812 ? 34.838 1.735 -33.587 1.00 97.69 812 ASP A C 1
ATOM 6109 O O . ASP A 1 812 ? 34.089 1.742 -32.605 1.00 97.69 812 ASP A O 1
ATOM 6113 N N . ILE A 1 813 ? 35.123 0.613 -34.249 1.00 97.25 813 ILE A N 1
ATOM 6114 C CA . ILE A 1 813 ? 34.484 -0.668 -33.954 1.00 97.25 813 ILE A CA 1
ATOM 6115 C C . ILE A 1 813 ? 34.887 -1.237 -32.592 1.00 97.25 813 ILE A C 1
ATOM 6117 O O . ILE A 1 813 ? 34.073 -1.909 -31.955 1.00 97.25 813 ILE A O 1
ATOM 6121 N N . ASP A 1 814 ? 36.095 -0.942 -32.111 1.00 97.94 814 ASP A N 1
ATOM 6122 C CA . ASP A 1 814 ? 36.545 -1.364 -30.783 1.00 97.94 814 ASP A CA 1
ATOM 6123 C C . ASP A 1 814 ? 35.776 -0.586 -29.711 1.00 97.94 814 ASP A C 1
ATOM 6125 O O . ASP A 1 814 ? 35.248 -1.175 -28.762 1.00 97.94 814 ASP A O 1
ATOM 6129 N N . ALA A 1 815 ? 35.613 0.727 -29.909 1.00 98.12 815 ALA A N 1
ATOM 6130 C CA . ALA A 1 815 ? 34.802 1.553 -29.025 1.00 98.12 815 ALA A CA 1
ATOM 6131 C C . ALA A 1 815 ? 33.320 1.134 -29.039 1.00 98.12 815 ALA A C 1
ATOM 6133 O O . ALA A 1 815 ? 32.698 1.027 -27.979 1.00 98.12 815 ALA A O 1
ATOM 6134 N N . ARG A 1 816 ? 32.749 0.828 -30.214 1.00 97.81 816 ARG A N 1
ATOM 6135 C CA . ARG A 1 816 ? 31.377 0.299 -30.332 1.00 97.81 816 ARG A CA 1
ATOM 6136 C C . ARG A 1 816 ? 31.224 -1.064 -29.659 1.00 97.81 816 ARG A C 1
ATOM 6138 O O . ARG A 1 816 ? 30.211 -1.296 -28.999 1.00 97.81 816 ARG A O 1
ATOM 6145 N N . SER A 1 817 ? 32.220 -1.939 -29.786 1.00 98.19 817 SER A N 1
ATOM 6146 C CA . SER A 1 817 ? 32.232 -3.259 -29.144 1.00 98.19 817 SER A CA 1
ATOM 6147 C C . SER A 1 817 ? 32.185 -3.138 -27.623 1.00 98.19 817 SER A C 1
ATOM 6149 O O . SER A 1 817 ? 31.358 -3.781 -26.972 1.00 98.19 817 SER A O 1
ATOM 6151 N N . ASP A 1 818 ? 33.011 -2.254 -27.065 1.00 98.38 818 ASP A N 1
ATOM 6152 C CA . ASP A 1 818 ? 33.010 -1.953 -25.637 1.00 98.38 818 ASP A CA 1
ATOM 6153 C C . ASP A 1 818 ? 31.685 -1.374 -25.160 1.00 98.38 818 ASP A C 1
ATOM 6155 O O . ASP A 1 818 ? 31.165 -1.821 -24.140 1.00 98.38 818 ASP A O 1
ATOM 6159 N N . MET A 1 819 ? 31.122 -0.411 -25.895 1.00 98.44 819 MET A N 1
ATOM 6160 C CA . MET A 1 819 ? 29.846 0.198 -25.526 1.00 98.44 819 MET A CA 1
ATOM 6161 C C . MET A 1 819 ? 28.700 -0.818 -25.550 1.00 98.44 819 MET A C 1
ATOM 6163 O O . MET A 1 819 ? 27.869 -0.810 -24.645 1.00 98.44 819 MET A O 1
ATOM 6167 N N . CYS A 1 820 ? 28.676 -1.739 -26.518 1.00 98.00 820 CYS A N 1
ATOM 6168 C CA . CYS A 1 820 ? 27.687 -2.818 -26.551 1.00 98.00 820 CYS A CA 1
ATOM 6169 C C . CYS A 1 820 ? 27.788 -3.723 -25.314 1.00 98.00 820 CYS A C 1
ATOM 6171 O O . CYS A 1 820 ? 26.777 -4.005 -24.671 1.00 98.00 820 CYS A O 1
ATOM 6173 N N . MET A 1 821 ? 29.001 -4.142 -24.937 1.00 97.81 821 MET A N 1
ATOM 6174 C CA . MET A 1 821 ? 29.189 -4.947 -23.725 1.00 97.81 821 MET A CA 1
ATOM 6175 C C . MET A 1 821 ? 28.895 -4.163 -22.448 1.00 97.81 821 MET A C 1
ATOM 6177 O O . MET A 1 821 ? 28.333 -4.724 -21.510 1.00 97.81 821 MET A O 1
ATOM 6181 N N . ALA A 1 822 ? 29.236 -2.876 -22.406 1.00 98.19 822 ALA A N 1
ATOM 6182 C CA . ALA A 1 822 ? 28.912 -2.014 -21.282 1.00 98.19 822 ALA A CA 1
ATOM 6183 C C . ALA A 1 822 ? 27.401 -1.882 -21.079 1.00 98.19 822 ALA A C 1
ATOM 6185 O O . ALA A 1 822 ? 26.934 -2.008 -19.952 1.00 98.19 822 ALA A O 1
ATOM 6186 N N . ALA A 1 823 ? 26.640 -1.692 -22.159 1.00 97.38 823 ALA A N 1
ATOM 6187 C CA . ALA A 1 823 ? 25.183 -1.639 -22.113 1.00 97.38 823 ALA A CA 1
ATOM 6188 C C . ALA A 1 823 ? 24.582 -2.962 -21.619 1.00 97.38 823 ALA A C 1
ATOM 6190 O O . ALA A 1 823 ? 23.710 -2.950 -20.753 1.00 97.38 823 ALA A O 1
ATOM 6191 N N . ALA A 1 824 ? 25.097 -4.104 -22.088 1.00 96.81 824 ALA A N 1
ATOM 6192 C CA . ALA A 1 824 ? 24.685 -5.410 -21.581 1.00 96.81 824 ALA A CA 1
ATOM 6193 C C . ALA A 1 824 ? 24.989 -5.557 -20.075 1.00 96.81 824 ALA A C 1
ATOM 6195 O O . ALA A 1 824 ? 24.129 -5.971 -19.298 1.00 96.81 824 ALA A O 1
ATOM 6196 N N . TYR A 1 825 ? 26.184 -5.168 -19.625 1.00 97.50 825 TYR A N 1
ATOM 6197 C CA . TYR A 1 825 ? 26.532 -5.207 -18.204 1.00 97.50 825 TYR A CA 1
ATOM 6198 C C . TYR A 1 825 ? 25.698 -4.250 -17.354 1.00 97.50 825 TYR A C 1
ATOM 6200 O O . TYR A 1 825 ? 25.262 -4.653 -16.276 1.00 97.50 825 TYR A O 1
ATOM 6208 N N . GLY A 1 826 ? 25.404 -3.048 -17.850 1.00 96.31 826 GLY A N 1
ATOM 6209 C CA . GLY A 1 826 ? 24.450 -2.126 -17.239 1.00 96.31 826 GLY A CA 1
ATOM 6210 C C . GLY A 1 826 ? 23.066 -2.762 -17.115 1.00 96.31 826 GLY A C 1
ATOM 6211 O O . GLY A 1 826 ? 22.516 -2.811 -16.019 1.00 96.31 826 GLY A O 1
ATOM 6212 N N . GLY A 1 827 ? 22.556 -3.363 -18.195 1.00 93.88 827 GLY A N 1
ATOM 6213 C CA . GLY A 1 827 ? 21.276 -4.077 -18.221 1.00 93.88 827 GLY A CA 1
ATOM 6214 C C . GLY A 1 827 ? 21.179 -5.224 -17.205 1.00 93.88 827 GLY A C 1
ATOM 6215 O O . GLY A 1 827 ? 20.119 -5.461 -16.626 1.00 93.88 827 GLY A O 1
ATOM 6216 N N . ILE A 1 828 ? 22.288 -5.926 -16.950 1.00 94.31 828 ILE A N 1
ATOM 6217 C CA . ILE A 1 828 ? 22.376 -6.964 -15.911 1.00 94.31 828 ILE A CA 1
ATOM 6218 C C . ILE A 1 828 ? 22.436 -6.324 -14.520 1.00 94.31 828 ILE A C 1
ATOM 6220 O O . ILE A 1 828 ? 21.673 -6.714 -13.636 1.00 94.31 828 ILE A O 1
ATOM 6224 N N . ALA A 1 829 ? 23.320 -5.341 -14.327 1.00 94.00 829 ALA A N 1
ATOM 6225 C CA . ALA A 1 829 ? 23.563 -4.683 -13.047 1.00 94.00 829 ALA A CA 1
ATOM 6226 C C . ALA A 1 829 ? 22.319 -3.977 -12.498 1.00 94.00 829 ALA A C 1
ATOM 6228 O O . ALA A 1 829 ? 22.040 -4.071 -11.301 1.00 94.00 829 ALA A O 1
ATOM 6229 N N . PHE A 1 830 ? 21.523 -3.361 -13.376 1.00 89.00 830 PHE A N 1
ATOM 6230 C CA . PHE A 1 830 ? 20.267 -2.703 -13.015 1.00 89.00 830 PHE A CA 1
ATOM 6231 C C . PHE A 1 830 ? 19.293 -3.655 -12.301 1.00 89.00 830 PHE A C 1
ATOM 6233 O O . PHE A 1 830 ? 18.468 -3.211 -11.507 1.00 89.00 830 PHE A O 1
ATOM 6240 N N . SER A 1 831 ? 19.434 -4.976 -12.459 1.00 89.00 831 SER A N 1
ATOM 6241 C CA . SER A 1 831 ? 18.623 -5.948 -11.713 1.00 89.00 831 SER A CA 1
ATOM 6242 C C . SER A 1 831 ? 18.778 -5.851 -10.182 1.00 89.00 831 SER A C 1
ATOM 6244 O O . SER A 1 831 ? 17.928 -6.365 -9.452 1.00 89.00 831 SER A O 1
ATOM 6246 N N . LYS A 1 832 ? 19.822 -5.171 -9.674 1.00 89.81 832 LYS A N 1
ATOM 6247 C CA . LYS A 1 832 ? 19.984 -4.818 -8.248 1.00 89.81 832 LYS A CA 1
ATOM 6248 C C . LYS A 1 832 ? 19.027 -3.701 -7.787 1.00 89.81 832 LYS A C 1
ATOM 6250 O O . LYS A 1 832 ? 18.819 -3.532 -6.584 1.00 89.81 832 LYS A O 1
ATOM 6255 N N . GLY A 1 833 ? 18.432 -2.966 -8.723 1.00 90.25 833 GLY A N 1
ATOM 6256 C CA . GLY A 1 833 ? 17.617 -1.772 -8.517 1.00 90.25 833 GLY A CA 1
ATOM 6257 C C . GLY A 1 833 ? 18.265 -0.521 -9.115 1.00 90.25 833 GLY A C 1
ATOM 6258 O O . GLY A 1 833 ? 19.427 -0.535 -9.510 1.00 90.25 833 GLY A O 1
ATOM 6259 N N . LEU A 1 834 ? 17.496 0.565 -9.155 1.00 93.38 834 LEU A N 1
ATOM 6260 C CA . LEU A 1 834 ? 17.933 1.894 -9.599 1.00 93.38 834 LEU A CA 1
ATOM 6261 C C . LEU A 1 834 ? 17.630 2.927 -8.501 1.00 93.38 834 LEU A C 1
ATOM 6263 O O . LEU A 1 834 ? 17.417 2.550 -7.346 1.00 93.38 834 LEU A O 1
ATOM 6267 N N . GLY A 1 835 ? 17.663 4.221 -8.799 1.00 94.62 835 GLY A N 1
ATOM 6268 C CA . GLY A 1 835 ? 17.573 5.279 -7.800 1.00 94.62 835 GLY A CA 1
ATOM 6269 C C . GLY A 1 835 ? 16.991 6.592 -8.318 1.00 94.62 835 GLY A C 1
ATOM 6270 O O . GLY A 1 835 ? 16.247 6.649 -9.298 1.00 94.62 835 GLY A O 1
ATOM 6271 N N . LEU A 1 836 ? 17.324 7.686 -7.622 1.00 96.44 836 LEU A N 1
ATOM 6272 C CA . LEU A 1 836 ? 16.829 9.031 -7.938 1.00 96.44 836 LEU A CA 1
ATOM 6273 C C . LEU A 1 836 ? 17.038 9.434 -9.406 1.00 96.44 836 LEU A C 1
ATOM 6275 O O . LEU A 1 836 ? 16.220 10.183 -9.941 1.00 96.44 836 LEU A O 1
ATOM 6279 N N . GLY A 1 837 ? 18.110 8.963 -10.049 1.00 96.06 837 GLY A N 1
ATOM 6280 C CA . GLY A 1 837 ? 18.417 9.345 -11.422 1.00 96.06 837 GLY A CA 1
ATOM 6281 C C . GLY A 1 837 ? 17.327 8.895 -12.384 1.00 96.06 837 GLY A C 1
ATOM 6282 O O . GLY A 1 837 ? 16.746 9.723 -13.091 1.00 96.06 837 GLY A O 1
ATOM 6283 N N . HIS A 1 838 ? 16.945 7.623 -12.302 1.00 94.56 838 HIS A N 1
ATOM 6284 C CA . HIS A 1 838 ? 15.831 7.091 -13.082 1.00 94.56 838 HIS A CA 1
ATOM 6285 C C . HIS A 1 838 ? 14.473 7.650 -12.652 1.00 94.56 838 HIS A C 1
ATOM 6287 O O . HIS A 1 838 ? 13.627 7.898 -13.510 1.00 94.56 838 HIS A O 1
ATOM 6293 N N . ALA A 1 839 ? 14.273 7.939 -11.361 1.00 92.81 839 ALA A N 1
ATOM 6294 C CA . ALA A 1 839 ? 13.054 8.601 -10.893 1.00 92.81 839 ALA A CA 1
ATOM 6295 C C . ALA A 1 839 ? 12.836 9.968 -11.574 1.00 92.81 839 ALA A C 1
ATOM 6297 O O . ALA A 1 839 ? 11.730 10.274 -12.017 1.00 92.81 839 ALA A O 1
ATOM 6298 N N . ILE A 1 840 ? 13.891 10.782 -11.704 1.00 95.50 840 ILE A N 1
ATOM 6299 C CA . ILE A 1 840 ? 13.838 12.057 -12.435 1.00 95.50 840 ILE A CA 1
ATOM 6300 C C . ILE A 1 840 ? 13.656 11.800 -13.936 1.00 95.50 840 ILE A C 1
ATOM 6302 O O . ILE A 1 840 ? 12.804 12.431 -14.565 1.00 95.50 840 ILE A O 1
ATOM 6306 N N . ALA A 1 841 ? 14.400 10.847 -14.508 1.00 92.56 841 ALA A N 1
ATOM 6307 C CA . ALA A 1 841 ? 14.335 10.549 -15.936 1.00 92.56 841 ALA A CA 1
ATOM 6308 C C . ALA A 1 841 ? 12.935 10.092 -16.390 1.00 92.56 841 ALA A C 1
ATOM 6310 O O . ALA A 1 841 ? 12.461 10.494 -17.455 1.00 92.56 841 ALA A O 1
ATOM 6311 N N . HIS A 1 842 ? 12.236 9.302 -15.569 1.00 89.31 842 HIS A N 1
ATOM 6312 C CA . HIS A 1 842 ? 10.856 8.888 -15.824 1.00 89.31 842 HIS A CA 1
ATOM 6313 C C . HIS A 1 842 ? 9.893 10.074 -15.887 1.00 89.31 842 HIS A C 1
ATOM 6315 O O . HIS A 1 842 ? 9.051 10.125 -16.784 1.00 89.31 842 HIS A O 1
ATOM 6321 N N . VAL A 1 843 ? 10.030 11.038 -14.975 1.00 89.19 843 VAL A N 1
ATOM 6322 C CA . VAL A 1 843 ? 9.167 12.227 -14.917 1.00 89.19 843 VAL A CA 1
ATOM 6323 C C . VAL A 1 843 ? 9.421 13.153 -16.101 1.00 89.19 843 VAL A C 1
ATOM 6325 O O . VAL A 1 843 ? 8.467 13.595 -16.743 1.00 89.19 843 VAL A O 1
ATOM 6328 N N . LEU A 1 844 ? 10.692 13.392 -16.434 1.00 90.50 844 LEU A N 1
ATOM 6329 C CA . LEU A 1 844 ? 11.080 14.172 -17.611 1.00 90.50 844 LEU A CA 1
ATOM 6330 C C . LEU A 1 844 ? 10.528 13.547 -18.905 1.00 90.50 844 LEU A C 1
ATOM 6332 O O . LEU A 1 844 ? 9.971 14.250 -19.747 1.00 90.50 844 LEU A O 1
ATOM 6336 N N . GLY A 1 845 ? 10.600 12.220 -19.038 1.00 85.38 845 GLY A N 1
ATOM 6337 C CA . GLY A 1 845 ? 10.027 11.515 -20.185 1.00 85.38 845 GLY A CA 1
ATOM 6338 C C . GLY A 1 845 ? 8.495 11.552 -20.229 1.00 85.38 845 GLY A C 1
ATOM 6339 O O . GLY A 1 845 ? 7.919 11.824 -21.279 1.00 85.38 845 GLY A O 1
ATOM 6340 N N . ALA A 1 846 ? 7.822 11.301 -19.101 1.00 82.12 846 ALA A N 1
ATOM 6341 C CA . ALA A 1 846 ? 6.362 11.193 -19.048 1.00 82.12 846 ALA A CA 1
ATOM 6342 C C . ALA A 1 846 ? 5.638 12.542 -19.204 1.00 82.12 846 ALA A C 1
ATOM 6344 O O . ALA A 1 846 ? 4.585 12.587 -19.835 1.00 82.12 846 ALA A O 1
ATOM 6345 N N . HIS A 1 847 ? 6.188 13.626 -18.646 1.00 84.06 847 HIS A N 1
ATOM 6346 C CA . HIS A 1 847 ? 5.524 14.936 -18.629 1.00 84.06 847 HIS A CA 1
ATOM 6347 C C . HIS A 1 847 ? 6.050 15.930 -19.671 1.00 84.06 847 HIS A C 1
ATOM 6349 O O . HIS A 1 847 ? 5.330 16.872 -19.992 1.00 84.06 847 HIS A O 1
ATOM 6355 N N . TYR A 1 848 ? 7.269 15.737 -20.187 1.00 88.06 848 TYR A N 1
ATOM 6356 C CA . TYR A 1 848 ? 7.921 16.683 -21.107 1.00 88.06 848 TYR A CA 1
ATOM 6357 C C . TYR A 1 848 ? 8.392 16.032 -22.409 1.00 88.06 848 TYR A C 1
ATOM 6359 O O . TYR A 1 848 ? 9.004 16.700 -23.237 1.00 88.06 848 TYR A O 1
ATOM 6367 N N . HIS A 1 849 ? 8.121 14.735 -22.599 1.00 85.25 849 HIS A N 1
ATOM 6368 C CA . HIS A 1 849 ? 8.507 13.977 -23.793 1.00 85.25 849 HIS A CA 1
ATOM 6369 C C . HIS A 1 849 ? 10.013 14.042 -24.105 1.00 85.25 849 HIS A C 1
ATOM 6371 O O . HIS A 1 849 ? 10.427 13.916 -25.258 1.00 85.25 849 HIS A O 1
ATOM 6377 N N . ILE A 1 850 ? 10.845 14.223 -23.072 1.00 88.00 850 ILE A N 1
ATOM 6378 C CA . ILE A 1 850 ? 12.301 14.196 -23.205 1.00 88.00 850 ILE A CA 1
ATOM 6379 C C . ILE A 1 850 ? 12.740 12.734 -23.405 1.00 88.00 850 ILE A C 1
ATOM 6381 O O . ILE A 1 850 ? 12.381 11.885 -22.583 1.00 88.00 850 ILE A O 1
ATOM 6385 N N . PRO A 1 851 ? 13.534 12.419 -24.449 1.00 85.69 851 PRO A N 1
ATOM 6386 C CA . PRO A 1 851 ? 14.060 11.072 -24.663 1.00 85.69 851 PRO A CA 1
ATOM 6387 C C . PRO A 1 851 ? 14.790 10.526 -23.431 1.00 85.69 851 PRO A C 1
ATOM 6389 O O . PRO A 1 851 ? 15.500 11.263 -22.748 1.00 85.69 851 PRO A O 1
ATOM 6392 N N . HIS A 1 852 ? 14.650 9.227 -23.150 1.00 86.88 852 HIS A N 1
ATOM 6393 C CA . HIS A 1 852 ? 15.107 8.647 -21.882 1.00 86.88 852 HIS A CA 1
ATOM 6394 C C . HIS A 1 852 ? 16.604 8.857 -21.606 1.00 86.88 852 HIS A C 1
ATOM 6396 O O . HIS A 1 852 ? 16.952 9.387 -20.555 1.00 86.88 852 HIS A O 1
ATOM 6402 N N . GLY A 1 853 ? 17.480 8.539 -22.566 1.00 85.88 853 GLY A N 1
ATOM 6403 C CA . GLY A 1 853 ? 18.927 8.728 -22.398 1.00 85.88 853 GLY A CA 1
ATOM 6404 C C . GLY A 1 853 ? 19.324 10.196 -22.213 1.00 85.88 853 GLY A C 1
ATOM 6405 O O . GLY A 1 853 ? 20.229 10.505 -21.441 1.00 85.88 853 GLY A O 1
ATOM 6406 N N . LYS A 1 854 ? 18.587 11.125 -22.837 1.00 89.38 854 LYS A N 1
ATOM 6407 C CA . LYS A 1 854 ? 18.732 12.563 -22.586 1.00 89.38 854 LYS A CA 1
ATOM 6408 C C . LYS A 1 854 ? 18.333 12.898 -21.146 1.00 89.38 854 LYS A C 1
ATOM 6410 O O . LYS A 1 854 ? 19.101 13.530 -20.429 1.00 89.38 854 LYS A O 1
ATOM 6415 N N . ALA A 1 855 ? 17.177 12.430 -20.685 1.00 92.00 855 ALA A N 1
ATOM 6416 C CA . ALA A 1 855 ? 16.703 12.654 -19.320 1.00 92.00 855 ALA A CA 1
ATOM 6417 C C . ALA A 1 855 ? 17.636 12.055 -18.241 1.00 92.00 855 ALA A C 1
ATOM 6419 O O . ALA A 1 855 ? 17.818 12.659 -17.179 1.00 92.00 855 ALA A O 1
ATOM 6420 N N . ALA A 1 856 ? 18.277 10.916 -18.532 1.00 93.56 856 ALA A N 1
ATOM 6421 C CA . ALA A 1 856 ? 19.246 10.259 -17.654 1.00 93.56 856 ALA A CA 1
ATOM 6422 C C . ALA A 1 856 ? 20.481 11.130 -17.359 1.00 93.56 856 ALA A C 1
ATOM 6424 O O . ALA A 1 856 ? 21.041 11.024 -16.273 1.00 93.56 856 ALA A O 1
ATOM 6425 N N . ILE A 1 857 ? 20.866 12.049 -18.257 1.00 94.69 857 ILE A N 1
ATOM 6426 C CA . ILE A 1 857 ? 21.982 12.989 -18.039 1.00 94.69 857 ILE A CA 1
ATOM 6427 C C . ILE A 1 857 ? 21.762 13.825 -16.772 1.00 94.69 857 ILE A C 1
ATOM 6429 O O . ILE A 1 857 ? 22.647 13.916 -15.916 1.00 94.69 857 ILE A O 1
ATOM 6433 N N . ILE A 1 858 ? 20.574 14.425 -16.651 1.00 95.25 858 ILE A N 1
ATOM 6434 C CA . ILE A 1 858 ? 20.200 15.236 -15.487 1.00 95.25 858 ILE A CA 1
ATOM 6435 C C . ILE A 1 858 ? 19.978 14.338 -14.269 1.00 95.25 858 ILE A C 1
ATOM 6437 O O . ILE A 1 858 ? 20.442 14.640 -13.169 1.00 95.25 858 ILE A O 1
ATOM 6441 N N . GLY A 1 859 ? 19.303 13.204 -14.468 1.00 96.12 859 GLY A N 1
ATOM 6442 C CA . GLY A 1 859 ? 19.049 12.243 -13.401 1.00 96.12 859 GLY A CA 1
ATOM 6443 C C . GLY A 1 859 ? 20.335 11.773 -12.715 1.00 96.12 859 GLY A C 1
ATOM 6444 O O . GLY A 1 859 ? 20.437 11.831 -11.488 1.00 96.12 859 GLY A O 1
ATOM 6445 N N . LEU A 1 860 ? 21.335 11.360 -13.494 1.00 97.31 860 LEU A N 1
ATOM 6446 C CA . LEU A 1 860 ? 22.566 10.765 -12.984 1.00 97.31 860 LEU A CA 1
ATOM 6447 C C . LEU A 1 860 ? 23.390 11.750 -12.145 1.00 97.31 860 LEU A C 1
ATOM 6449 O O . LEU A 1 860 ? 23.865 11.389 -11.067 1.00 97.31 860 LEU A O 1
ATOM 6453 N N . ILE A 1 861 ? 23.514 13.012 -12.570 1.00 96.19 861 ILE A N 1
ATOM 6454 C CA . ILE A 1 861 ? 24.239 14.012 -11.772 1.00 96.19 861 ILE A CA 1
ATOM 6455 C C . ILE A 1 861 ? 23.502 14.319 -10.459 1.00 96.19 861 ILE A C 1
ATOM 6457 O O . ILE A 1 861 ? 24.129 14.398 -9.397 1.00 96.19 861 ILE A O 1
ATOM 6461 N N . CYS A 1 862 ? 22.165 14.407 -10.485 1.00 97.31 862 CYS A N 1
ATOM 6462 C CA . CYS A 1 862 ? 21.363 14.546 -9.269 1.00 97.31 862 CYS A CA 1
ATOM 6463 C C . CYS A 1 862 ? 21.515 13.325 -8.350 1.00 97.31 862 CYS A C 1
ATOM 6465 O O . CYS A 1 862 ? 21.611 13.496 -7.135 1.00 97.31 862 CYS A O 1
ATOM 6467 N N . PHE A 1 863 ? 21.583 12.112 -8.908 1.00 98.00 863 PHE A N 1
ATOM 6468 C CA . PHE A 1 863 ? 21.798 10.874 -8.161 1.00 98.00 863 PHE A CA 1
ATOM 6469 C C . PHE A 1 863 ? 23.149 10.860 -7.440 1.00 98.00 863 PHE A C 1
ATOM 6471 O O . PHE A 1 863 ? 23.193 10.596 -6.235 1.00 98.00 863 PHE A O 1
ATOM 6478 N N . VAL A 1 864 ? 24.242 11.190 -8.135 1.00 97.75 864 VAL A N 1
ATOM 6479 C CA . VAL A 1 864 ? 25.580 11.248 -7.524 1.00 97.75 864 VAL A CA 1
ATOM 6480 C C . VAL A 1 864 ? 25.596 12.288 -6.398 1.00 97.75 864 VAL A C 1
ATOM 6482 O O . VAL A 1 864 ? 25.956 11.977 -5.262 1.00 97.75 864 VAL A O 1
ATOM 6485 N N . ARG A 1 865 ? 25.082 13.498 -6.649 1.00 96.94 865 ARG A N 1
ATOM 6486 C CA . ARG A 1 865 ? 24.992 14.563 -5.633 1.00 96.94 865 ARG A CA 1
ATOM 6487 C C . ARG A 1 865 ? 24.133 14.184 -4.425 1.00 96.94 865 ARG A C 1
ATOM 6489 O O . ARG A 1 865 ? 24.423 14.614 -3.310 1.00 96.94 865 ARG A O 1
ATOM 6496 N N . ALA A 1 866 ? 23.073 13.405 -4.632 1.00 97.06 866 ALA A N 1
ATOM 6497 C CA . ALA A 1 866 ? 22.169 12.968 -3.574 1.00 97.06 866 ALA A CA 1
ATOM 6498 C C . ALA A 1 866 ? 22.771 11.899 -2.651 1.00 97.06 866 ALA A C 1
ATOM 6500 O O . ALA A 1 866 ? 22.350 11.793 -1.495 1.00 97.06 866 ALA A O 1
ATOM 6501 N N . ASN A 1 867 ? 23.709 11.097 -3.158 1.00 97.38 867 ASN A N 1
ATOM 6502 C CA . ASN A 1 867 ? 24.201 9.894 -2.483 1.00 97.38 867 ASN A CA 1
ATOM 6503 C C . ASN A 1 867 ? 25.694 9.958 -2.104 1.00 97.38 867 ASN A C 1
ATOM 6505 O O . ASN A 1 867 ? 26.153 9.094 -1.363 1.00 97.38 867 ASN A O 1
ATOM 6509 N N . LYS A 1 868 ? 26.443 10.990 -2.527 1.00 95.19 868 LYS A N 1
ATOM 6510 C CA . LYS A 1 868 ? 27.902 11.090 -2.314 1.00 95.19 868 LYS A CA 1
ATOM 6511 C C . LYS A 1 868 ? 28.375 11.003 -0.862 1.00 95.19 868 LYS A C 1
ATOM 6513 O O . LYS A 1 868 ? 29.481 10.547 -0.617 1.00 95.19 868 LYS A O 1
ATOM 6518 N N . GLU A 1 869 ? 27.551 11.415 0.099 1.00 93.94 869 GLU A N 1
ATOM 6519 C CA . GLU A 1 869 ? 27.890 11.330 1.528 1.00 93.94 869 GLU A CA 1
ATOM 6520 C C . GLU A 1 869 ? 27.719 9.913 2.103 1.00 93.94 869 GLU A C 1
ATOM 6522 O O . GLU A 1 869 ? 28.317 9.594 3.127 1.00 93.94 869 GLU A O 1
ATOM 6527 N N . LEU A 1 870 ? 26.892 9.069 1.472 1.00 93.94 870 LEU A N 1
ATOM 6528 C CA . LEU A 1 870 ? 26.615 7.701 1.924 1.00 93.94 870 LEU A CA 1
ATOM 6529 C C . LEU A 1 870 ? 27.384 6.639 1.135 1.00 93.94 870 LEU A C 1
ATOM 6531 O O . LEU A 1 870 ? 27.696 5.602 1.709 1.00 93.94 870 LEU A O 1
ATOM 6535 N N . CYS A 1 871 ? 27.672 6.892 -0.142 1.00 95.44 871 CYS A N 1
ATOM 6536 C CA . CYS A 1 871 ? 28.304 5.947 -1.068 1.00 95.44 871 CYS A CA 1
ATOM 6537 C C . CYS A 1 871 ? 29.769 6.317 -1.354 1.00 95.44 871 CYS A C 1
ATOM 6539 O O . CYS A 1 871 ? 30.186 6.333 -2.508 1.00 95.44 871 CYS A O 1
ATOM 6541 N N . VAL A 1 872 ? 30.529 6.718 -0.328 1.00 96.00 872 VAL A N 1
ATOM 6542 C CA . VAL A 1 872 ? 31.883 7.283 -0.499 1.00 96.00 872 VAL A CA 1
ATOM 6543 C C . VAL A 1 872 ? 32.838 6.273 -1.139 1.00 96.00 872 VAL A C 1
ATOM 6545 O O . VAL A 1 872 ? 33.517 6.598 -2.111 1.00 96.00 872 VAL A O 1
ATOM 6548 N N . GLU A 1 873 ? 32.884 5.051 -0.606 1.00 95.50 873 GLU A N 1
ATOM 6549 C CA . GLU A 1 873 ? 33.762 3.991 -1.115 1.00 95.50 873 GLU A CA 1
ATOM 6550 C C . GLU A 1 873 ? 33.292 3.541 -2.499 1.00 95.50 873 GLU A C 1
ATOM 6552 O O . GLU A 1 873 ? 34.074 3.502 -3.449 1.00 95.50 873 GLU A O 1
ATOM 6557 N N . GLU A 1 874 ? 31.987 3.317 -2.643 1.00 96.19 874 GLU A N 1
ATOM 6558 C CA . GLU A 1 874 ? 31.411 2.815 -3.879 1.00 96.19 874 GLU A CA 1
ATOM 6559 C C . GLU A 1 874 ? 31.561 3.803 -5.046 1.00 96.19 874 GLU A C 1
ATOM 6561 O O . GLU A 1 874 ? 31.813 3.407 -6.186 1.00 96.19 874 GLU A O 1
ATOM 6566 N N . PHE A 1 875 ? 31.424 5.105 -4.784 1.00 97.94 875 PHE A N 1
ATOM 6567 C CA . PHE A 1 875 ? 31.625 6.135 -5.801 1.00 97.94 875 PHE A CA 1
ATOM 6568 C C . PHE A 1 875 ? 33.101 6.338 -6.136 1.00 97.94 875 PHE A C 1
ATOM 6570 O O . PHE A 1 875 ? 33.403 6.614 -7.296 1.00 97.94 875 PHE A O 1
ATOM 6577 N N . SER A 1 876 ? 34.015 6.148 -5.182 1.00 97.88 876 SER A N 1
ATOM 6578 C CA . SER A 1 876 ? 35.456 6.143 -5.460 1.00 97.88 876 SER A CA 1
ATOM 6579 C C . SER A 1 876 ? 35.837 5.002 -6.413 1.00 97.88 876 SER A C 1
ATOM 6581 O O . SER A 1 876 ? 36.528 5.237 -7.408 1.00 97.88 876 SER A O 1
ATOM 6583 N N . ASP A 1 877 ? 35.305 3.792 -6.195 1.00 97.31 877 ASP A N 1
ATOM 6584 C CA . ASP A 1 877 ? 35.517 2.651 -7.099 1.00 97.31 877 ASP A CA 1
ATOM 6585 C C . ASP A 1 877 ? 35.044 2.964 -8.526 1.00 97.31 877 ASP A C 1
ATOM 6587 O O . ASP A 1 877 ? 35.770 2.752 -9.505 1.00 97.31 877 ASP A O 1
ATOM 6591 N N . LEU A 1 878 ? 33.827 3.504 -8.653 1.00 98.19 878 LEU A N 1
ATOM 6592 C CA . LEU A 1 878 ? 33.238 3.870 -9.941 1.00 98.19 878 LEU A CA 1
ATOM 6593 C C . LEU A 1 878 ? 34.019 4.997 -10.628 1.00 98.19 878 LEU A C 1
ATOM 6595 O O . LEU A 1 878 ? 34.279 4.904 -11.828 1.00 98.19 878 LEU A O 1
ATOM 6599 N N . ALA A 1 879 ? 34.443 6.026 -9.889 1.00 98.12 879 ALA A N 1
ATOM 6600 C CA . ALA A 1 879 ? 35.260 7.120 -10.413 1.00 98.12 879 ALA A CA 1
ATOM 6601 C C . ALA A 1 879 ? 36.601 6.603 -10.952 1.00 98.12 879 ALA A C 1
ATOM 6603 O O . ALA A 1 879 ? 37.026 6.960 -12.059 1.00 98.12 879 ALA A O 1
ATOM 6604 N N . PHE A 1 880 ? 37.227 5.687 -10.208 1.00 98.19 880 PHE A N 1
ATOM 6605 C CA . PHE A 1 880 ? 38.485 5.083 -10.609 1.00 98.19 880 PHE A CA 1
ATOM 6606 C C . PHE A 1 880 ? 38.324 4.219 -11.863 1.00 98.19 880 PHE A C 1
ATOM 6608 O O . PHE A 1 880 ? 39.213 4.203 -12.724 1.00 98.19 880 PHE A O 1
ATOM 6615 N N . MET A 1 881 ? 37.201 3.508 -11.997 1.00 98.00 881 MET A N 1
ATOM 6616 C CA . MET A 1 881 ? 36.888 2.758 -13.214 1.00 98.00 881 MET A CA 1
ATOM 6617 C C . MET A 1 881 ? 36.587 3.671 -14.399 1.00 98.00 881 MET A C 1
ATOM 6619 O O . MET A 1 881 ? 37.043 3.366 -15.500 1.00 98.00 881 MET A O 1
ATOM 6623 N N . LEU A 1 882 ? 35.887 4.787 -14.179 1.00 97.94 882 LEU A N 1
ATOM 6624 C CA . LEU A 1 882 ? 35.465 5.694 -15.241 1.00 97.94 882 LEU A CA 1
ATOM 6625 C C . LEU A 1 882 ? 36.647 6.451 -15.858 1.00 97.94 882 LEU A C 1
ATOM 6627 O O . LEU A 1 882 ? 36.821 6.432 -17.072 1.00 97.94 882 LEU A O 1
ATOM 6631 N N . ASN A 1 883 ? 37.476 7.111 -15.047 1.00 96.69 883 ASN A N 1
ATOM 6632 C CA . ASN A 1 883 ? 38.588 7.914 -15.571 1.00 96.69 883 ASN A CA 1
ATOM 6633 C C . ASN A 1 883 ? 39.781 8.047 -14.609 1.00 96.69 883 ASN A C 1
ATOM 6635 O O . ASN A 1 883 ? 40.571 8.980 -14.741 1.00 96.69 883 ASN A O 1
ATOM 6639 N N . ARG A 1 884 ? 39.940 7.106 -13.664 1.00 96.31 884 ARG A N 1
ATOM 6640 C CA . ARG A 1 884 ? 41.002 7.114 -12.632 1.00 96.31 884 ARG A CA 1
ATOM 6641 C C . ARG A 1 884 ? 40.903 8.261 -11.615 1.00 96.31 884 ARG A C 1
ATOM 6643 O O . ARG A 1 884 ? 41.841 8.453 -10.845 1.00 96.31 884 ARG A O 1
ATOM 6650 N N . SER A 1 885 ? 39.784 8.984 -11.578 1.00 96.06 885 SER A N 1
ATOM 6651 C CA . SER A 1 885 ? 39.461 9.931 -10.504 1.00 96.06 885 SER A CA 1
ATOM 6652 C C . SER A 1 885 ? 39.170 9.201 -9.185 1.00 96.06 885 SER A C 1
ATOM 6654 O O . SER A 1 885 ? 38.928 7.997 -9.170 1.00 96.06 885 SER A O 1
ATOM 6656 N N . GLN A 1 886 ? 39.177 9.944 -8.078 1.00 93.12 886 GLN A N 1
ATOM 6657 C CA . GLN A 1 886 ? 38.689 9.491 -6.766 1.00 93.12 886 GLN A CA 1
ATOM 6658 C C . GLN A 1 886 ? 37.292 10.042 -6.439 1.00 93.12 886 GLN A C 1
ATOM 6660 O O . GLN A 1 886 ? 36.648 9.577 -5.507 1.00 93.12 886 GLN A O 1
ATOM 6665 N N . ASP A 1 887 ? 36.826 11.034 -7.202 1.00 96.62 887 ASP A N 1
ATOM 6666 C CA . ASP A 1 887 ? 35.516 11.659 -7.033 1.00 96.62 887 ASP A CA 1
ATOM 6667 C C . ASP A 1 887 ? 34.660 11.451 -8.287 1.00 96.62 887 ASP A C 1
ATOM 6669 O O . ASP A 1 887 ? 35.050 11.838 -9.398 1.00 96.62 887 ASP A O 1
ATOM 6673 N N . LEU A 1 888 ? 33.498 10.817 -8.103 1.00 97.94 888 LEU A N 1
ATOM 6674 C CA . LEU A 1 888 ? 32.600 10.439 -9.195 1.00 97.94 888 LEU A CA 1
ATOM 6675 C C . LEU A 1 888 ? 31.891 11.649 -9.802 1.00 97.94 888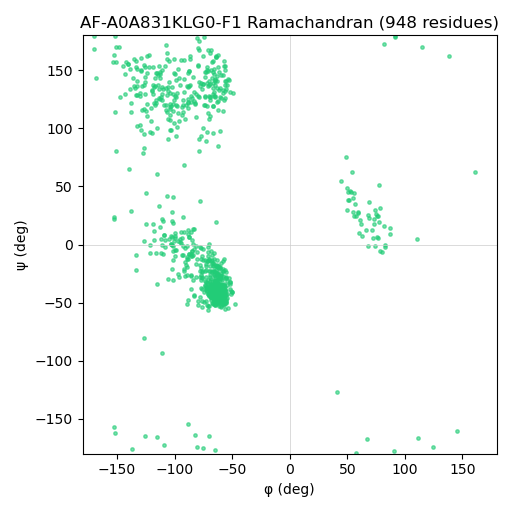 LEU A C 1
ATOM 6677 O O . LEU A 1 888 ? 31.657 11.662 -11.006 1.00 97.94 888 LEU A O 1
ATOM 6681 N N . GLU A 1 889 ? 31.574 12.671 -9.000 1.00 97.00 889 GLU A N 1
ATOM 6682 C CA . GLU A 1 889 ? 30.948 13.901 -9.500 1.00 97.00 889 GLU A CA 1
ATOM 6683 C C . GLU A 1 889 ? 31.896 14.617 -10.474 1.00 97.00 889 GLU A C 1
ATOM 6685 O O . GLU A 1 889 ? 31.519 14.902 -11.610 1.00 97.00 889 GLU A O 1
ATOM 6690 N N . THR A 1 890 ? 33.158 14.800 -10.078 1.00 96.69 890 THR A N 1
ATOM 6691 C CA . THR A 1 890 ? 34.224 15.355 -10.924 1.00 96.69 890 THR A CA 1
ATOM 6692 C C . THR A 1 890 ? 34.446 14.506 -12.173 1.00 96.69 890 THR A C 1
ATOM 6694 O O . THR A 1 890 ? 34.571 15.041 -13.276 1.00 96.69 890 THR A O 1
ATOM 6697 N N . ALA A 1 891 ? 34.467 13.177 -12.026 1.00 97.75 891 ALA A N 1
ATOM 6698 C CA . ALA A 1 891 ? 34.648 12.273 -13.155 1.00 97.75 891 ALA A CA 1
ATOM 6699 C C . ALA A 1 891 ? 33.514 12.385 -14.184 1.00 97.75 891 ALA A C 1
ATOM 6701 O O . ALA A 1 891 ? 33.767 12.411 -15.389 1.00 97.75 891 ALA A O 1
ATOM 6702 N N . LEU A 1 892 ? 32.274 12.487 -13.700 1.00 97.19 892 LEU A N 1
ATOM 6703 C CA . LEU A 1 892 ? 31.082 12.614 -14.526 1.00 97.19 892 LEU A CA 1
ATOM 6704 C C . LEU A 1 892 ? 31.019 13.970 -15.236 1.00 97.19 892 LEU A C 1
ATOM 6706 O O . LEU A 1 892 ? 30.732 14.006 -16.428 1.00 97.19 892 LEU A O 1
ATOM 6710 N N . ILE A 1 893 ? 31.339 15.068 -14.542 1.00 96.19 893 ILE A N 1
ATOM 6711 C CA . ILE A 1 893 ? 31.406 16.407 -15.150 1.00 96.19 893 ILE A CA 1
ATOM 6712 C C . ILE A 1 893 ? 32.449 16.427 -16.269 1.00 96.19 893 ILE A C 1
ATOM 6714 O O . ILE A 1 893 ? 32.155 16.894 -17.366 1.00 96.19 893 ILE A O 1
ATOM 6718 N N . LYS A 1 894 ? 33.631 15.844 -16.036 1.00 97.06 894 LYS A N 1
ATOM 6719 C CA . LYS A 1 894 ? 34.667 15.769 -17.070 1.00 97.06 894 LYS A CA 1
ATOM 6720 C C . LYS A 1 894 ? 34.203 14.976 -18.296 1.00 97.06 894 LYS A C 1
ATOM 6722 O O . LYS A 1 894 ? 34.405 15.410 -19.426 1.00 97.06 894 LYS A O 1
ATOM 6727 N N . LEU A 1 895 ? 33.535 13.842 -18.077 1.00 97.75 895 LEU A N 1
ATOM 6728 C CA . LEU A 1 895 ? 32.936 13.066 -19.162 1.00 97.75 895 LEU A CA 1
ATOM 6729 C C . LEU A 1 895 ? 31.873 13.877 -19.921 1.00 97.75 895 LEU A C 1
ATOM 6731 O O . LEU A 1 895 ? 31.796 13.793 -21.143 1.00 97.75 895 LEU A O 1
ATOM 6735 N N . TYR A 1 896 ? 31.055 14.658 -19.214 1.00 96.62 896 TYR A N 1
ATOM 6736 C CA . TYR A 1 896 ? 30.041 15.516 -19.823 1.00 96.62 896 TYR A CA 1
ATOM 6737 C C . TYR A 1 896 ? 30.671 16.598 -20.705 1.00 96.62 896 TYR A C 1
ATOM 6739 O O . TYR A 1 896 ? 30.217 16.782 -21.834 1.00 96.62 896 TYR A O 1
ATOM 6747 N N . GLU A 1 897 ? 31.752 17.240 -20.257 1.00 96.19 897 GLU A N 1
ATOM 6748 C CA . GLU A 1 897 ? 32.527 18.186 -21.073 1.00 96.19 897 GLU A CA 1
ATOM 6749 C C . GLU A 1 897 ? 33.057 17.530 -22.355 1.00 96.19 897 GLU A C 1
ATOM 6751 O O . GLU A 1 897 ? 32.841 18.053 -23.449 1.00 96.19 897 GLU A O 1
ATOM 6756 N N . ASP A 1 898 ? 33.678 16.352 -22.233 1.00 96.75 898 ASP A N 1
ATOM 6757 C CA . ASP A 1 898 ? 34.257 15.611 -23.364 1.00 96.75 898 ASP A CA 1
ATOM 6758 C C . ASP A 1 898 ? 33.187 15.122 -24.368 1.00 96.75 898 ASP A C 1
ATOM 6760 O O . ASP A 1 898 ? 33.494 14.817 -25.521 1.00 96.75 898 ASP A O 1
ATOM 6764 N N . LEU A 1 899 ? 31.918 15.072 -23.946 1.00 96.50 899 LEU A N 1
ATOM 6765 C CA . LEU A 1 899 ? 30.750 14.719 -24.761 1.00 96.50 899 LEU A CA 1
ATOM 6766 C C . LEU A 1 899 ? 29.906 15.937 -25.182 1.00 96.50 899 LEU A C 1
ATOM 6768 O O . LEU A 1 899 ? 28.810 15.776 -25.732 1.00 96.50 899 LEU A O 1
ATOM 6772 N N . HIS A 1 900 ? 30.382 17.155 -24.915 1.00 95.19 900 HIS A N 1
ATOM 6773 C CA . HIS A 1 900 ? 29.677 18.410 -25.195 1.00 95.19 900 HIS A CA 1
ATOM 6774 C C . HIS A 1 900 ? 28.274 18.468 -24.546 1.00 95.19 900 HIS A C 1
ATOM 6776 O O . HIS A 1 900 ? 27.282 18.819 -25.194 1.00 95.19 900 HIS A O 1
ATOM 6782 N N . ILE A 1 901 ? 28.176 18.057 -23.279 1.00 92.69 901 ILE A N 1
ATOM 6783 C CA . ILE A 1 901 ? 26.964 18.086 -22.449 1.00 92.69 901 ILE A CA 1
ATOM 6784 C C . ILE A 1 901 ? 27.063 19.242 -21.455 1.00 92.69 901 ILE A C 1
ATOM 6786 O O . ILE A 1 901 ? 28.027 19.356 -20.708 1.00 92.69 901 ILE A O 1
ATOM 6790 N N . THR A 1 902 ? 26.016 20.052 -21.388 1.00 80.00 902 THR A N 1
ATOM 6791 C CA . THR A 1 902 ? 25.888 21.183 -20.457 1.00 80.00 902 THR A CA 1
ATOM 6792 C C . THR A 1 902 ? 25.194 20.812 -19.143 1.00 80.00 902 THR A C 1
ATOM 6794 O O . THR A 1 902 ? 25.413 21.478 -18.140 1.00 80.00 902 THR A O 1
ATOM 6797 N N . ALA A 1 903 ? 24.396 19.733 -19.126 1.00 84.19 903 ALA A N 1
ATOM 6798 C CA . ALA A 1 903 ? 23.659 19.206 -17.965 1.00 84.19 903 ALA A CA 1
ATOM 6799 C C . ALA A 1 903 ? 22.798 20.248 -17.218 1.00 84.19 903 ALA A C 1
ATOM 6801 O O . ALA A 1 903 ? 22.685 20.205 -15.994 1.00 84.19 903 ALA A O 1
ATOM 6802 N N . LYS A 1 904 ? 22.163 21.151 -17.975 1.00 90.69 904 LYS A N 1
ATOM 6803 C CA . LYS A 1 904 ? 21.272 22.210 -17.477 1.00 90.69 904 LYS A CA 1
ATOM 6804 C C . LYS A 1 904 ? 19.828 21.944 -17.875 1.00 90.69 904 LYS A C 1
ATOM 6806 O O . LYS A 1 904 ? 19.548 21.818 -19.065 1.00 90.69 904 LYS A O 1
ATOM 6811 N N . LEU A 1 905 ? 18.899 21.897 -16.920 1.00 90.81 905 LEU A N 1
ATOM 6812 C CA . LEU A 1 905 ? 17.477 21.631 -17.196 1.00 90.81 905 LEU A CA 1
ATOM 6813 C C . LEU A 1 905 ? 16.846 22.658 -18.144 1.00 90.81 905 LEU A C 1
ATOM 6815 O O . LEU A 1 905 ? 16.017 22.289 -18.977 1.00 90.81 905 LEU A O 1
ATOM 6819 N N . LYS A 1 906 ? 17.261 23.925 -18.075 1.00 92.38 906 LYS A N 1
ATOM 6820 C CA . LYS A 1 906 ? 16.739 24.984 -18.949 1.00 92.38 906 LYS A CA 1
ATOM 6821 C C . LYS A 1 906 ? 16.980 24.716 -20.434 1.00 92.38 906 LYS A C 1
ATOM 6823 O O . LYS A 1 906 ? 16.110 24.978 -21.262 1.00 92.38 906 LYS A O 1
ATOM 6828 N N . GLU A 1 907 ? 18.117 24.116 -20.783 1.00 89.06 907 GLU A N 1
ATOM 6829 C CA . GLU A 1 907 ? 18.443 23.749 -22.171 1.00 89.06 907 GLU A CA 1
ATOM 6830 C C . GLU A 1 907 ? 17.601 22.573 -22.697 1.00 89.06 907 GLU A C 1
ATOM 6832 O O . GLU A 1 907 ? 17.595 22.274 -23.892 1.00 89.06 907 GLU A O 1
ATOM 6837 N N . PHE A 1 908 ? 16.857 21.906 -21.814 1.00 87.50 908 PHE A N 1
ATOM 6838 C CA . PHE A 1 908 ? 15.959 20.808 -22.149 1.00 87.50 908 PHE A CA 1
ATOM 6839 C C . PHE A 1 908 ? 14.518 21.307 -22.345 1.00 87.50 908 PHE A C 1
ATOM 6841 O O . PHE A 1 908 ? 13.625 20.495 -22.577 1.00 87.50 908 PHE A O 1
ATOM 6848 N N . GLY A 1 909 ? 14.294 22.627 -22.281 1.00 89.75 909 GLY A N 1
ATOM 6849 C CA . GLY A 1 909 ? 12.979 23.247 -22.446 1.00 89.75 909 GLY A CA 1
ATOM 6850 C C . GLY A 1 909 ? 12.087 23.135 -21.210 1.00 89.75 909 GLY A C 1
ATOM 6851 O O . GLY A 1 909 ? 10.872 23.265 -21.333 1.00 89.75 909 GLY A O 1
ATOM 6852 N N . ILE A 1 910 ? 12.670 22.870 -20.036 1.00 93.75 910 ILE A N 1
ATOM 6853 C CA . ILE A 1 910 ? 11.941 22.772 -18.770 1.00 93.75 910 ILE A CA 1
ATOM 6854 C C . ILE A 1 910 ? 11.779 24.170 -18.158 1.00 93.75 910 ILE A C 1
ATOM 6856 O O . ILE A 1 910 ? 12.795 24.817 -17.897 1.00 93.75 910 ILE A O 1
ATOM 6860 N N . PRO A 1 911 ? 10.544 24.632 -17.893 1.00 93.75 911 PRO A N 1
ATOM 6861 C CA . PRO A 1 911 ? 10.309 25.873 -17.156 1.00 93.75 911 PRO A CA 1
ATOM 6862 C C . PRO A 1 911 ? 10.761 25.773 -15.688 1.00 93.75 911 PRO A C 1
ATOM 6864 O O . PRO A 1 911 ? 10.672 24.709 -15.072 1.00 93.75 911 PRO A O 1
ATOM 6867 N N . GLU A 1 912 ? 11.216 26.877 -15.093 1.00 94.00 912 GLU A N 1
ATOM 6868 C CA . GLU A 1 912 ? 11.683 26.906 -13.694 1.00 94.00 912 GLU A CA 1
ATOM 6869 C C . GLU A 1 912 ? 10.552 26.588 -12.703 1.00 94.00 912 GLU A C 1
ATOM 6871 O O . GLU A 1 912 ? 10.732 25.872 -11.715 1.00 94.00 912 GLU A O 1
ATOM 6876 N N . GLU A 1 913 ? 9.344 27.073 -12.990 1.00 92.81 913 GLU A N 1
ATOM 6877 C CA . GLU A 1 913 ? 8.146 26.820 -12.191 1.00 92.81 913 GLU A CA 1
ATOM 6878 C C . GLU A 1 913 ? 7.802 25.323 -12.095 1.00 92.81 913 GLU A C 1
ATOM 6880 O O . GLU A 1 913 ? 7.216 24.864 -11.106 1.00 92.81 913 GLU A O 1
ATOM 6885 N N . ASP A 1 914 ? 8.248 24.547 -13.082 1.00 94.62 914 ASP A N 1
ATOM 6886 C CA . ASP A 1 914 ? 7.969 23.128 -13.224 1.00 94.62 914 ASP A CA 1
ATOM 6887 C C . ASP A 1 914 ? 8.931 22.244 -12.414 1.00 94.62 914 ASP A C 1
ATOM 6889 O O . ASP A 1 914 ? 8.647 21.064 -12.189 1.00 94.62 914 ASP A O 1
ATOM 6893 N N . LEU A 1 915 ? 10.008 22.801 -11.843 1.00 96.12 915 LEU A N 1
ATOM 6894 C CA . LEU A 1 915 ? 10.912 22.056 -10.956 1.00 96.12 915 LEU A CA 1
ATOM 6895 C C . LEU A 1 915 ? 10.179 21.471 -9.740 1.00 96.12 915 LEU A C 1
ATOM 6897 O O . LEU A 1 915 ? 10.474 20.353 -9.307 1.00 96.12 915 LEU A O 1
ATOM 6901 N N . ARG A 1 916 ? 9.167 22.180 -9.218 1.00 94.31 916 ARG A N 1
ATOM 6902 C CA . ARG A 1 916 ? 8.313 21.674 -8.126 1.00 94.31 916 ARG A CA 1
ATOM 6903 C C . ARG A 1 916 ? 7.495 20.468 -8.559 1.00 94.31 916 ARG A C 1
ATOM 6905 O O . ARG A 1 916 ? 7.393 19.502 -7.807 1.00 94.31 916 ARG A O 1
ATOM 6912 N N . LYS A 1 917 ? 6.944 20.512 -9.772 1.00 92.50 917 LYS A N 1
ATOM 6913 C CA . LYS A 1 917 ? 6.201 19.401 -10.369 1.00 92.50 917 LYS A CA 1
ATOM 6914 C C . LYS A 1 917 ? 7.118 18.194 -10.569 1.00 92.50 917 LYS A C 1
ATOM 6916 O O . LYS A 1 917 ? 6.757 17.084 -10.179 1.00 92.50 917 LYS A O 1
ATOM 6921 N N . ILE A 1 918 ? 8.329 18.413 -11.086 1.00 94.56 918 ILE A N 1
ATOM 6922 C CA . ILE A 1 918 ? 9.313 17.345 -11.291 1.00 94.56 918 ILE A CA 1
ATOM 6923 C C . ILE A 1 918 ? 9.703 16.708 -9.955 1.00 94.56 918 ILE A C 1
ATOM 6925 O O . ILE A 1 918 ? 9.633 15.488 -9.820 1.00 94.56 918 ILE A O 1
ATOM 6929 N N . ALA A 1 919 ? 10.036 17.513 -8.942 1.00 94.94 919 ALA A N 1
ATOM 6930 C CA . ALA A 1 919 ? 10.354 17.015 -7.605 1.00 94.94 919 ALA A CA 1
ATOM 6931 C C . ALA A 1 919 ? 9.191 16.218 -6.993 1.00 94.94 919 ALA A C 1
ATOM 6933 O O . ALA A 1 919 ? 9.409 15.141 -6.431 1.00 94.94 919 ALA A O 1
ATOM 6934 N N . PHE A 1 920 ? 7.962 16.722 -7.141 1.00 90.44 920 PHE A N 1
ATOM 6935 C CA . PHE A 1 920 ? 6.748 16.087 -6.641 1.00 90.44 920 PHE A CA 1
ATOM 6936 C C . PHE A 1 920 ? 6.537 14.696 -7.244 1.00 90.44 920 PHE A C 1
ATOM 6938 O O . PHE A 1 920 ? 6.306 13.744 -6.492 1.00 90.44 920 PHE A O 1
ATOM 6945 N N . PHE A 1 921 ? 6.633 14.556 -8.571 1.00 88.50 921 PHE A N 1
ATOM 6946 C CA . PHE A 1 921 ? 6.443 13.272 -9.249 1.00 88.50 921 PHE A CA 1
ATOM 6947 C C . PHE A 1 921 ? 7.661 12.340 -9.120 1.00 88.50 921 PHE A C 1
ATOM 6949 O O . PHE A 1 921 ? 7.474 11.127 -9.026 1.00 88.50 921 PHE A O 1
ATOM 6956 N N . ALA A 1 922 ? 8.885 12.872 -9.019 1.00 91.31 922 ALA A N 1
ATOM 6957 C CA . ALA A 1 922 ? 10.102 12.066 -8.882 1.00 91.31 922 ALA A CA 1
ATOM 6958 C C . ALA A 1 922 ? 10.232 11.474 -7.474 1.00 91.31 922 ALA A C 1
ATOM 6960 O O . ALA A 1 922 ? 10.517 10.288 -7.333 1.00 91.31 922 ALA A O 1
ATOM 6961 N N . TYR A 1 923 ? 9.911 12.244 -6.421 1.00 89.50 923 TYR A N 1
ATOM 6962 C CA . TYR A 1 923 ? 9.785 11.727 -5.043 1.00 89.50 923 TYR A CA 1
ATOM 6963 C C . TYR A 1 923 ? 8.788 10.563 -4.942 1.00 89.50 923 TYR A C 1
ATOM 6965 O O . TYR A 1 923 ? 8.815 9.733 -4.035 1.00 89.50 923 TYR A O 1
ATOM 6973 N N . ARG A 1 924 ? 7.881 10.537 -5.906 1.00 82.38 924 ARG A N 1
ATOM 6974 C CA . ARG A 1 924 ? 6.798 9.603 -6.052 1.00 82.38 924 ARG A CA 1
ATOM 6975 C C . ARG A 1 924 ? 7.191 8.411 -6.934 1.00 82.38 924 ARG A C 1
ATOM 6977 O O . ARG A 1 924 ? 6.403 7.492 -7.063 1.00 82.38 924 ARG A O 1
ATOM 6984 N N . ASP A 1 925 ? 8.376 8.286 -7.505 1.00 83.94 925 ASP A N 1
ATOM 6985 C CA . ASP A 1 925 ? 8.754 6.998 -8.106 1.00 83.94 925 ASP A CA 1
ATOM 6986 C C . ASP A 1 925 ? 9.052 5.959 -7.001 1.00 83.94 925 ASP A C 1
ATOM 6988 O O . ASP A 1 925 ? 10.168 5.857 -6.505 1.00 83.94 925 ASP A O 1
ATOM 6992 N N . ALA A 1 926 ? 8.032 5.218 -6.551 1.00 76.94 926 ALA A N 1
ATOM 6993 C CA . ALA A 1 926 ? 8.112 4.418 -5.326 1.00 76.94 926 ALA A CA 1
ATOM 6994 C C . ALA A 1 926 ? 9.177 3.317 -5.383 1.00 76.94 926 ALA A C 1
ATOM 6996 O O . ALA A 1 926 ? 9.784 3.019 -4.359 1.00 76.94 926 ALA A O 1
ATOM 6997 N N . VAL A 1 927 ? 9.402 2.719 -6.558 1.00 82.06 927 VAL A N 1
ATOM 6998 C CA . VAL A 1 927 ? 10.412 1.668 -6.720 1.00 82.06 927 VAL A CA 1
ATOM 6999 C C . VAL A 1 927 ? 11.795 2.295 -6.620 1.00 82.06 927 VAL A C 1
ATOM 7001 O O . VAL A 1 927 ? 12.550 1.938 -5.723 1.00 82.06 927 VAL A O 1
ATOM 7004 N N . ASN A 1 928 ? 12.078 3.286 -7.466 1.00 89.38 928 ASN A N 1
ATOM 7005 C CA . ASN A 1 928 ? 13.395 3.908 -7.549 1.00 89.38 928 ASN A CA 1
ATOM 7006 C C . ASN A 1 928 ? 13.769 4.682 -6.274 1.00 89.38 928 ASN A C 1
ATOM 7008 O O . ASN A 1 928 ? 14.916 4.653 -5.834 1.00 89.38 928 ASN A O 1
ATOM 7012 N N . ILE A 1 929 ? 12.808 5.342 -5.622 1.00 90.44 929 ILE A N 1
ATOM 7013 C CA . ILE A 1 929 ? 13.054 6.060 -4.365 1.00 90.44 929 ILE A CA 1
ATOM 7014 C C . ILE A 1 929 ? 13.276 5.093 -3.196 1.00 90.44 929 ILE A C 1
ATOM 7016 O O . ILE A 1 929 ? 14.135 5.368 -2.361 1.00 90.44 929 ILE A O 1
ATOM 7020 N N . ALA A 1 930 ? 12.566 3.957 -3.137 1.00 85.00 930 ALA A N 1
ATOM 7021 C CA . ALA A 1 930 ? 12.778 2.954 -2.085 1.00 85.00 930 ALA A CA 1
ATOM 7022 C C . ALA A 1 930 ? 14.132 2.238 -2.217 1.00 85.00 9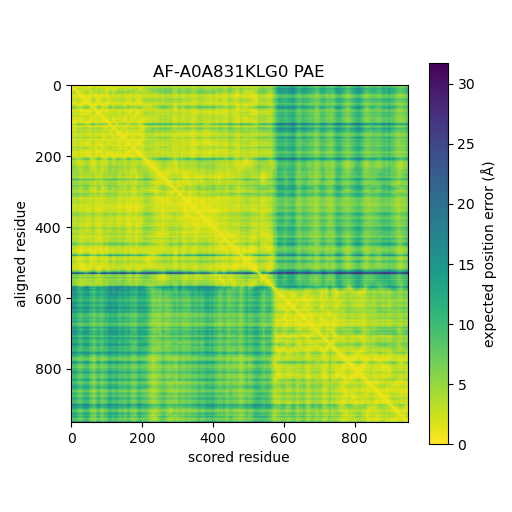30 ALA A C 1
ATOM 7024 O O . ALA A 1 930 ? 14.692 1.788 -1.217 1.00 85.00 930 ALA A O 1
ATOM 7025 N N . THR A 1 931 ? 14.662 2.128 -3.436 1.00 90.06 931 THR A N 1
ATOM 7026 C CA . THR A 1 931 ? 15.944 1.469 -3.709 1.00 90.06 931 THR A CA 1
ATOM 7027 C C . THR A 1 931 ? 17.132 2.432 -3.706 1.00 90.06 931 THR A C 1
ATOM 7029 O O . THR A 1 931 ? 18.274 1.971 -3.703 1.00 90.06 931 THR A O 1
ATOM 7032 N N . ASN A 1 932 ? 16.897 3.746 -3.647 1.00 94.06 932 ASN A N 1
ATOM 7033 C CA . ASN A 1 932 ? 17.952 4.752 -3.556 1.00 94.06 932 ASN A CA 1
ATOM 7034 C C . ASN A 1 932 ? 18.704 4.664 -2.202 1.00 94.06 932 ASN A C 1
ATOM 7036 O O . ASN A 1 932 ? 18.052 4.531 -1.167 1.00 94.06 932 ASN A O 1
ATOM 7040 N N . PRO A 1 933 ? 20.048 4.797 -2.164 1.00 93.25 933 PRO A N 1
ATOM 7041 C CA . PRO A 1 933 ? 20.826 4.712 -0.919 1.00 93.25 933 PRO A CA 1
ATOM 7042 C C . PRO A 1 933 ? 20.440 5.741 0.156 1.00 93.25 933 PRO A C 1
ATOM 7044 O O . PRO A 1 933 ? 20.296 5.412 1.337 1.00 93.25 933 PRO A O 1
ATOM 7047 N N . SER A 1 934 ? 20.287 7.004 -0.249 1.00 91.69 934 SER A N 1
ATOM 7048 C CA . SER A 1 934 ? 19.800 8.087 0.607 1.00 91.69 934 SER A CA 1
ATOM 7049 C C . SER A 1 934 ? 18.283 8.027 0.771 1.00 91.69 934 SER A C 1
ATOM 7051 O O . SER A 1 934 ? 17.547 7.932 -0.209 1.00 91.69 934 SER A O 1
ATOM 7053 N N . ALA A 1 935 ? 17.800 8.219 2.000 1.00 86.56 935 ALA A N 1
ATOM 7054 C CA . ALA A 1 935 ? 16.385 8.473 2.261 1.00 86.56 935 ALA A CA 1
ATOM 7055 C C . ALA A 1 935 ? 16.034 9.919 1.861 1.00 86.56 935 ALA A C 1
ATOM 7057 O O . ALA A 1 935 ? 16.336 10.873 2.583 1.00 86.56 935 ALA A O 1
ATOM 7058 N N . LEU A 1 936 ? 15.425 10.087 0.687 1.00 88.94 936 LEU A N 1
ATOM 7059 C CA . LEU A 1 936 ? 15.175 11.399 0.087 1.00 88.94 936 LEU A CA 1
ATOM 7060 C C . LEU A 1 936 ? 13.864 12.039 0.556 1.00 88.94 936 LEU A C 1
ATOM 7062 O O . LEU A 1 936 ? 12.939 11.382 1.028 1.00 88.94 936 LEU A O 1
ATOM 7066 N N . THR A 1 937 ? 13.783 13.360 0.395 1.00 88.38 937 THR A N 1
ATOM 7067 C CA . THR A 1 937 ? 12.552 14.143 0.570 1.00 88.38 937 THR A CA 1
ATOM 7068 C C . THR A 1 937 ? 12.288 14.954 -0.689 1.00 88.38 937 THR A C 1
ATOM 7070 O O . THR A 1 937 ? 13.238 15.348 -1.364 1.00 88.38 937 THR A O 1
ATOM 7073 N N . GLU A 1 938 ? 11.023 15.275 -0.968 1.00 90.62 938 GLU A N 1
ATOM 7074 C CA . GLU A 1 938 ? 10.636 16.147 -2.090 1.00 90.62 938 GLU A CA 1
ATOM 7075 C C . GLU A 1 938 ? 11.433 17.464 -2.094 1.00 90.62 938 GLU A C 1
ATOM 7077 O O . GLU A 1 938 ? 11.984 17.857 -3.116 1.00 90.62 938 GLU A O 1
ATOM 7082 N N . LYS A 1 939 ? 11.621 18.084 -0.918 1.00 92.56 939 LYS A N 1
ATOM 7083 C CA . LYS A 1 939 ? 12.435 19.302 -0.761 1.00 92.56 939 LYS A CA 1
ATOM 7084 C C . LYS A 1 939 ? 13.899 19.099 -1.168 1.00 92.56 939 LYS A C 1
ATOM 7086 O O . LYS A 1 939 ? 14.494 19.989 -1.768 1.00 92.56 939 LYS A O 1
ATOM 7091 N N . LYS A 1 940 ? 14.499 17.954 -0.822 1.00 94.06 940 LYS A N 1
ATOM 7092 C CA . LYS A 1 940 ? 15.883 17.646 -1.212 1.00 94.06 940 LYS A CA 1
ATOM 7093 C C . LYS A 1 940 ? 15.989 17.449 -2.723 1.00 94.06 940 LYS A C 1
ATOM 7095 O O . LYS A 1 940 ? 16.956 17.923 -3.301 1.00 94.06 940 LYS A O 1
ATOM 7100 N N . ILE A 1 941 ? 15.004 16.796 -3.343 1.00 96.62 941 ILE A N 1
ATOM 7101 C CA . ILE A 1 941 ? 14.955 16.619 -4.800 1.00 96.62 941 ILE A CA 1
ATOM 7102 C C . ILE A 1 941 ? 14.809 17.976 -5.493 1.00 96.62 941 ILE A C 1
ATOM 7104 O O . ILE A 1 941 ? 15.588 18.265 -6.391 1.00 96.62 941 ILE A O 1
ATOM 7108 N N . LEU A 1 942 ? 13.902 18.840 -5.025 1.00 96.94 942 LEU A N 1
ATOM 7109 C CA . LEU A 1 942 ? 13.751 20.198 -5.554 1.00 96.94 942 LEU A CA 1
ATOM 7110 C C . LEU A 1 942 ? 15.069 20.981 -5.495 1.00 96.94 942 LEU A C 1
ATOM 7112 O O . LEU A 1 942 ? 15.510 21.497 -6.511 1.00 96.94 942 LEU A O 1
ATOM 7116 N N . SER A 1 943 ? 15.749 20.973 -4.346 1.00 96.88 943 SER A N 1
ATOM 7117 C CA . SER A 1 943 ? 17.054 21.633 -4.207 1.00 96.88 943 SER A CA 1
ATOM 7118 C C . SER A 1 943 ? 18.119 21.064 -5.154 1.00 96.88 943 SER A C 1
ATOM 7120 O O . SER A 1 943 ? 18.972 21.802 -5.637 1.00 96.88 943 SER A O 1
ATOM 7122 N N . LEU A 1 944 ? 18.094 19.757 -5.438 1.00 96.44 944 LEU A N 1
ATOM 7123 C CA . LEU A 1 944 ? 19.001 19.154 -6.417 1.00 96.44 944 LEU A CA 1
ATOM 7124 C C . LEU A 1 944 ? 18.692 19.614 -7.844 1.00 96.44 944 LEU A C 1
ATOM 7126 O O . LEU A 1 944 ? 19.639 19.827 -8.594 1.00 96.44 944 LEU A O 1
ATOM 7130 N N . LEU A 1 945 ? 17.410 19.768 -8.191 1.00 97.00 945 LEU A N 1
ATOM 7131 C CA . LEU A 1 945 ? 16.957 20.264 -9.493 1.00 97.00 945 LEU A CA 1
ATOM 7132 C C . LEU A 1 945 ? 17.299 21.750 -9.686 1.00 97.00 945 LEU A C 1
ATOM 7134 O O . LEU A 1 945 ? 17.800 22.120 -10.741 1.00 97.00 945 LEU A O 1
ATOM 7138 N N . GLU A 1 946 ? 17.111 22.578 -8.654 1.00 96.31 946 GLU A N 1
ATOM 7139 C CA . GLU A 1 946 ? 17.520 23.994 -8.644 1.00 96.31 946 GLU A CA 1
ATOM 7140 C C . GLU A 1 946 ? 19.033 24.135 -8.912 1.00 96.31 946 GLU A C 1
ATOM 7142 O O . GLU A 1 946 ? 19.454 24.967 -9.708 1.00 96.31 946 GLU A O 1
ATOM 7147 N N . ASN A 1 947 ? 19.856 23.250 -8.335 1.00 94.19 947 ASN A N 1
ATOM 7148 C CA . ASN A 1 947 ? 21.314 23.231 -8.534 1.00 94.19 947 ASN A CA 1
ATOM 7149 C C . ASN A 1 947 ? 21.775 22.767 -9.934 1.00 94.19 947 ASN A C 1
ATOM 7151 O O . ASN A 1 947 ? 22.981 22.748 -10.196 1.00 94.19 947 ASN A O 1
ATOM 7155 N N . VAL A 1 948 ? 20.866 22.300 -10.794 1.00 93.56 948 VAL A N 1
ATOM 7156 C CA . VAL A 1 948 ? 21.153 21.890 -12.185 1.00 93.56 948 VAL A CA 1
ATOM 7157 C C . VAL A 1 948 ? 20.259 22.626 -13.186 1.00 93.56 948 VAL A C 1
ATOM 7159 O O . VAL A 1 948 ? 20.094 22.170 -14.317 1.00 93.56 948 VAL A O 1
ATOM 7162 N N . TYR A 1 949 ? 19.632 23.734 -12.780 1.00 94.06 949 TYR A N 1
ATOM 7163 C CA . TYR A 1 949 ? 18.717 24.462 -13.652 1.00 94.06 949 TYR A CA 1
ATOM 7164 C C . TYR A 1 949 ? 19.441 25.297 -14.719 1.00 94.06 949 TYR A C 1
ATOM 7166 O O . TYR A 1 949 ? 19.167 25.111 -15.909 1.00 94.06 949 TYR A O 1
ATOM 7174 N N . ASP A 1 950 ? 20.374 26.157 -14.290 1.00 85.81 950 ASP A N 1
ATOM 7175 C CA . ASP A 1 950 ? 21.064 27.179 -15.101 1.00 85.81 950 ASP A CA 1
ATOM 7176 C C . ASP A 1 950 ? 22.568 26.952 -15.302 1.00 85.81 950 ASP A C 1
ATOM 7178 O O . ASP A 1 950 ? 23.233 26.277 -14.483 1.00 85.81 950 ASP A O 1
#

Mean predicted aligned error: 6.12 Å

Secondary structure (DSSP, 8-state):
-EEEEEETTTTEEEEEEPPGGGTT--HHHHHHHHHHHHS-TTS-TTSSSS-EEEEE-TTTTSSSTT---EEEEEE-TTTSSEEEEEE-SSHHHHHHHTTEEEEEEES-PSTT--EEEEEETTEEEEEE-GGGTT--HHHHHHHHHHHH-TTSEEEE--HHHHTT-TTBPEEE--TTS-S-EEE-TTSHHHHHHHTTEEEEEEE-TTPPPPP-S-HHHHHHHHHHHHHHHHT-HHHHHHHHH-GGGHHHHHHHHT-S-BTTTTBS--TTGGGGSHHHHHHHHHHHT-EEE-SSTT-SS--EEEEE-TTSSEEEES--HHHHHHHTGGGT---HHHHHHHHHHHHHHTB-HHHHHHHHHHHHTTTSS-TT-HHHHHHHHHHHHHT-HHHHHHHT-HHHHHHHHT-----EETTEE--SS-TTT-HHHHHHHHH-TTSS-STTT---SSTT--TTHHHHHHHHHHHHHHHHHHT--GGGS-SSS--HHHHHHHHHHHHH-----HHHHHHHHHHHHHHHHHHHHTSTTTT----TTHHHHHS-BTTTTB-----HHHHHTGGGGTTT----PPPP---PPPPPEEEESTTGGGGHHHHHHHTT-SSPEEE--HHHHHTTHHHHHHHHHHHTT--PEEE--PPSS-BHHHHHHHHHHHHHTT---EEEEESHHHHHHHHHHHHHHHS-S-GGGGBGGGTGGGG--S-PPPEEEEESSSSS-TTTSSEEEEEETTTTEEEEEE-GGGS-SEEEE-GGGGTT--HHHHHHHHHHHHHHHHHHHH-SSSS--HHHHHHHHHHHHHHHHHHHHHHH-TT-HHHHHHHHHHHHHHHHHGGG---HHHHHHHHHHHHH---HHHHHHHHHHHHHHHHTTT-HHHHHHHHHHHHS-S-HHHHHHHHHHHTT----GGGGT--GGGHHHHHHHHTT-HHHHHHSSS---HHHHHHHHHTT--

Foldseek 3Di:
DWEWEAEQAVRDIDIGRDDPVCLQWKFLLVQLVCCLVQAQLADDQLFQRKKWKKFAFSCQLDLQAQRVKIWIWIQFPQLQATAIFIWFAAVSNLCVLLVHGMYIYGGAHDPLWAWEWEQEVVGIGIHTDNVCPQFFDVVSLVVVCVVPNPQKKKWFWFQLLLVLASQFWTFIQFPRSDRLITSGFRSSSVSCNSRRYGMYIGHSPPGDRAFWQAPPLQVVLSVVLLLLLLLFLLLLQLLQQNQLQVLLLQQLLFFFAALLNQTSHDPLSLLSGSLVQLVQCVVLVKDFADRHPNHPSRNKTQGADPNSHRLAISLHNQLCRLLDRNLVASHPSLSSNLSVLCSRRRGRSNFLSSLQSLCVVLVQAPRRDSVSSVVLSVCLSVVPPLVSQSSNGQVSSCVVRVNQQGQFESSTHATRTQCLSAVLLVLCQHQPLNHRDCLQFPDNVVRNDLPCSLVNNLVRNLVSLLCSGNSGDPSSPGPDQDDPLQSSQSRCCRGPVDNDDSQNSSVSSLSSRVSSVVSCVSTCSVVPDPPHNVCQQVAQHPPVGGHNPHDPVSSVCSNVCSVVDDDPNDDDDFDQFDWAAEQAEAPSLLCVLVVCVVLVWQEAEEQEAPVCVVVCVVVVSQVSNVVSNHHYHYDHHQDAQAAQVSLVVLLVSCVVVVGQAYEQEEAQSSLLSRLLNLCVNFADDGSSSLFVSSVNQVRDDPGGGAYEYEYLALAQLSQTAQWHWHAYPSSLAITIHGYSNSRHNYYYYHLVSNLPDALVRLQLRLLNLLQLLLQLLCWALPRDHVQLNVLSLQLLLLSLVASLVCSVHVPPSSSSSSSNSSSNSSNSSCVSPGALLQLLLRLCCSPVVQRSSRSSLLSSLLLCVQCCVPCQVVQLSSLCSNHNDSHNNVSSVVVCVSSVHLQAVVVVVDDLVCLLVSLSRSSSPSRRCSGRRDSDDSVSSSVSNVVRHD

Sequence (950 aa):
MKLLRIDMKSKKTATMDLPQDWIAIGGSGLIAKIMNNEVPADSDPLGPQNKLIIACGPLAGTMAPQLGRISVGAKSPLTLGIKEANSGGPAGQYMDRLGFRAIIIENVAEKEKMFCLRISKGGAILEPADEYKGLKNYELVSKIHSKYGKKVAIICTGIAGERMYRGASVSFTDILGDPSRNAARGGLGAVMGSKGLKAIILDASGTPPIDICDRGLFRKTVKSWVRTIAHDISCGLYAKYGTPFAVANSANQGTLPTNNYHSGRPNDFYKISGEAIQERLFERGGRMHGCMPGCVVKCSIIYPDEQGKRLASAYEYETIAMLGSNLGIMDLDAIGKLKFMCDDLGLDAIEVGSALAVASEADKMKMGDWKSAAELLMQIEEGTALGVALGNGVVSTAKALGVKRVPAFKGQAIPGHDPRGVKGTGVTYVTSPMGADHTAGLTYKIPRSKKRQVENSLRFQVQAATCDTFGYCLNAVPGGQASIYRFFADLMNARYGMALTSDDIVEIGKQTIKDQLKFNEGAEFTALTEPSATFLRSEPLPPTNQVFDVNENDIGKIWDQLDTFKEPKKTWEVRIPPMPNILFGVGVIQKMGGAAKKLNMKKPMIVSDPIMQRIGRVNEVQEILQRAGIQPVLFLDVESDPPVELIGRGGDVYKKNDCDGIIGLGGGSCLDAAKAIGLRVSHPGQLPEYESIVGGTAKIGPGLPPLICIPTTSGTGSEVNPYAVITNRQRNVKFMLMSNFLIPKVAVIDPDYCKSMPQELTRESGIDALAHCIEGYVALAAPYHPYFESMALYGTKLIGRSLVKAFINGEDIDARSDMCMAAAYGGIAFSKGLGLGHAIAHVLGAHYHIPHGKAAIIGLICFVRANKELCVEEFSDLAFMLNRSQDLETALIKLYEDLHITAKLKEFGIPEEDLRKIAFFAYRDAVNIATNPSALTEKKILSLLENVYD

Solvent-accessible surface area (backbone atoms only — not comparable to full-atom values): 44987 Å² total; per-residue (Å²): 101,23,34,38,38,36,34,36,66,82,64,46,71,48,77,43,75,52,58,81,92,47,61,89,44,9,7,44,30,40,43,24,52,48,41,63,75,69,33,66,44,74,46,52,34,62,42,48,64,28,42,47,34,41,18,17,12,64,48,9,46,51,85,49,60,40,17,24,20,27,24,36,29,33,47,13,62,35,37,42,16,44,29,65,20,58,25,54,6,40,47,15,25,34,38,37,42,61,41,29,45,33,41,38,40,33,38,35,32,62,88,96,46,31,26,30,39,39,38,38,78,92,45,71,46,78,40,86,29,61,92,56,64,84,37,35,33,62,63,45,51,52,54,49,32,73,73,72,42,77,80,45,32,42,40,32,36,8,43,32,1,66,69,46,20,25,24,3,6,30,26,20,19,31,72,88,60,47,48,52,30,44,22,23,57,46,6,51,5,11,36,37,23,43,32,21,42,45,34,37,41,38,34,46,67,93,44,67,81,72,80,54,68,34,62,64,56,34,52,54,52,43,55,53,48,54,54,51,44,60,45,18,50,64,29,30,41,27,39,62,36,14,55,18,43,48,43,53,31,28,32,53,58,23,14,25,26,16,50,61,62,60,22,9,44,59,93,62,50,64,56,55,13,18,66,45,49,51,52,47,26,67,77,28,69,27,52,68,36,38,47,21,81,59,32,82,51,22,37,32,28,39,40,41,37,96,86,39,47,80,51,28,50,57,60,38,31,50,45,47,26,19,52,9,34,13,33,48,29,65,46,59,67,57,33,29,50,52,47,39,52,26,39,28,35,11,40,17,46,44,28,42,20,45,13,49,23,45,35,31,79,64,73,71,24,54,78,42,38,60,64,44,51,47,51,49,53,48,28,39,75,72,56,39,78,65,12,48,24,34,35,39,14,30,60,44,25,20,63,75,64,72,50,76,83,33,68,38,30,55,60,26,34,55,55,49,59,34,29,28,32,22,32,14,28,34,45,21,24,72,65,40,64,57,23,22,38,55,78,53,8,62,41,74,71,68,20,71,47,63,72,65,24,48,63,52,15,50,56,32,29,38,54,29,40,29,29,41,14,43,5,37,47,73,78,66,62,58,84,60,92,69,57,68,39,47,53,50,17,50,45,46,23,12,39,70,65,51,90,57,42,41,66,56,43,49,50,53,9,47,48,29,52,51,36,33,45,57,37,23,74,56,13,59,35,71,71,56,77,74,85,35,44,55,58,43,58,72,44,58,29,36,85,70,55,30,38,40,72,60,58,67,71,56,56,75,46,46,68,78,46,54,86,75,61,68,86,80,82,80,80,90,78,81,80,82,75,86,73,36,50,72,43,73,39,77,71,42,61,77,51,44,32,61,53,40,50,76,66,68,34,52,30,26,33,39,27,19,28,61,64,47,49,73,76,41,55,49,56,54,54,49,51,44,26,44,77,59,74,24,58,70,44,86,43,49,79,51,46,83,64,31,36,59,69,56,32,49,54,51,25,50,54,39,61,77,68,66,43,54,23,38,34,12,38,32,41,52,38,20,34,20,40,36,42,48,18,33,47,56,66,56,49,92,79,62,76,77,44,34,26,38,94,57,58,10,33,83,73,66,61,89,71,51,54,54,31,36,23,30,50,32,54,34,14,65,16,46,45,47,18,37,54,30,64,36,25,37,80,92,76,68,42,76,45,45,35,44,37,80,73,50,33,26,58,29,18,42,44,23,34,68,54,40,36,81,42,52,51,68,55,44,48,21,21,40,45,31,12,42,40,26,9,59,33,10,50,59,11,49,68,41,75,75,47,68,71,29,34,52,31,5,50,54,16,32,30,30,39,48,73,12,46,60,51,27,39,79,36,42,77,39,58,68,24,34,42,34,30,44,53,15,4,37,23,5,20,48,2,32,75,26,25,38,17,53,16,56,19,39,12,51,41,40,29,66,78,68,70,39,56,57,30,59,26,26,52,51,11,40,56,43,33,46,72,64,29,50,91,80,38,52,69,64,35,23,55,46,8,38,36,32,71,65,34,70,45,39,64,63,38,49,51,52,51,29,54,72,64,75,49,83,64,32,43,48,85,72,72,50,58,78,82,46,43,58,55,47,16,55,53,20,63,48,27,31,65,23,46,18,9,25,78,44,89,80,49,46,69,58,46,31,54,45,49,62,75,30,30,120

Nearest PDB structures (foldseek):
  3bfj-assembly1_A  TM=9.476E-01  e=1.468E-26  Klebsiella pneumoniae
  6sci-assembly1_A  TM=9.216E-01  e=6.618E-24  Escherichia coli K-12
  6sci-assembly1_B  TM=8.999E-01  e=1.966E-24  Escherichia coli K-12
  6scg-assembly1_B  TM=9.209E-01  e=1.268E-23  Escherichia coli K-1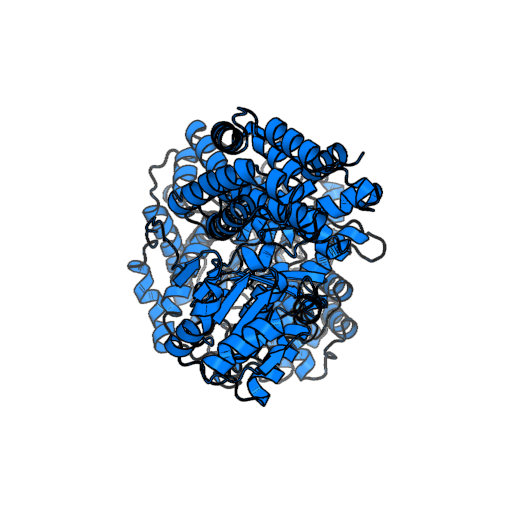2
  6scg-assembly1_A  TM=9.152E-01  e=1.383E-23  Escherichia coli K-12